Protein AF-A0A2N2WK45-F1 (afdb_monomer)

Radius of gyration: 64.89 Å; Cα contacts (8 Å, |Δi|>4): 3077; chains: 1; bounding box: 167×119×180 Å

Mean predicted aligned error: 24.63 Å

Structure (mmCIF, N/CA/C/O backbone):
data_AF-A0A2N2WK45-F1
#
_entry.id   AF-A0A2N2WK45-F1
#
loop_
_atom_site.group_PDB
_atom_site.id
_atom_site.type_symbol
_atom_site.label_atom_id
_atom_site.label_alt_id
_atom_site.label_comp_id
_atom_site.label_asym_id
_atom_site.label_entity_id
_atom_site.label_seq_id
_atom_site.pdbx_PDB_ins_code
_atom_site.Cartn_x
_atom_site.Cartn_y
_atom_site.Cartn_z
_atom_site.occupancy
_atom_site.B_iso_or_equiv
_atom_site.auth_seq_id
_atom_site.auth_comp_id
_atom_site.auth_asym_id
_atom_site.auth_atom_id
_atom_site.pdbx_PDB_model_num
ATOM 1 N N . MET A 1 1 ? 22.414 67.780 -18.605 1.00 34.22 1 MET A N 1
ATOM 2 C CA . MET A 1 1 ? 23.339 68.456 -17.665 1.00 34.22 1 MET A CA 1
ATOM 3 C C . MET A 1 1 ? 24.721 67.835 -17.876 1.00 34.22 1 MET A C 1
ATOM 5 O O . MET A 1 1 ? 24.745 66.622 -17.944 1.00 34.22 1 MET A O 1
ATOM 9 N N . PHE A 1 2 ? 25.774 68.639 -18.112 1.00 30.92 2 PHE A N 1
ATOM 10 C CA . PHE A 1 2 ? 27.237 68.389 -17.958 1.00 30.92 2 PHE A CA 1
ATOM 11 C C . PHE A 1 2 ? 27.787 66.930 -17.909 1.00 30.92 2 PHE A C 1
ATOM 13 O O . PHE A 1 2 ? 27.287 66.129 -17.140 1.00 30.92 2 PHE A O 1
ATOM 20 N N . LYS A 1 3 ? 28.915 66.546 -18.539 1.00 30.88 3 LYS A N 1
ATOM 21 C CA . LYS A 1 3 ? 29.878 67.193 -19.471 1.00 30.88 3 LYS A CA 1
ATOM 22 C C . LYS A 1 3 ? 30.848 66.103 -20.020 1.00 30.88 3 LYS A C 1
ATOM 24 O O . LYS A 1 3 ? 31.142 65.179 -19.283 1.00 30.88 3 LYS A O 1
ATOM 29 N N . TYR A 1 4 ? 31.341 66.270 -21.261 1.00 37.03 4 TYR A N 1
ATOM 30 C CA . TYR A 1 4 ? 32.748 66.171 -21.756 1.00 37.03 4 TYR A CA 1
ATOM 31 C C . TYR A 1 4 ? 33.779 65.223 -21.072 1.00 37.03 4 TYR A C 1
ATOM 33 O O . TYR A 1 4 ? 33.831 65.158 -19.854 1.00 37.03 4 TYR A O 1
ATOM 41 N N . LEU A 1 5 ? 34.745 64.588 -21.768 1.00 32.03 5 LEU A N 1
ATOM 42 C CA . LEU A 1 5 ? 35.762 65.139 -22.710 1.00 32.03 5 LEU A CA 1
ATOM 43 C C . LEU A 1 5 ? 36.371 63.953 -23.548 1.00 32.03 5 LEU A C 1
ATOM 45 O O . LEU A 1 5 ? 36.669 62.927 -22.958 1.00 32.03 5 LEU A O 1
ATOM 49 N N . GLN A 1 6 ? 36.365 63.943 -24.898 1.00 35.03 6 GLN A N 1
ATOM 50 C CA . GLN A 1 6 ? 37.476 64.261 -25.853 1.00 35.03 6 GLN A CA 1
ATOM 51 C C . GLN A 1 6 ? 38.680 63.282 -25.974 1.00 35.03 6 GLN A C 1
ATOM 53 O O . GLN A 1 6 ? 39.072 62.704 -24.976 1.00 35.03 6 GLN A O 1
ATOM 58 N N . ILE A 1 7 ? 39.420 63.143 -27.102 1.00 35.12 7 ILE A N 1
ATOM 59 C CA . ILE A 1 7 ? 39.207 63.296 -28.577 1.00 35.12 7 ILE A CA 1
ATOM 60 C C . ILE A 1 7 ? 40.473 62.764 -29.313 1.00 35.12 7 ILE A C 1
ATOM 62 O O . ILE A 1 7 ? 41.572 63.026 -28.837 1.00 35.12 7 ILE A O 1
ATOM 66 N N . SER A 1 8 ? 40.346 62.144 -30.502 1.00 27.34 8 SER A N 1
ATOM 67 C CA . SER A 1 8 ? 41.282 62.265 -31.663 1.00 27.34 8 SER A CA 1
ATOM 68 C C . SER A 1 8 ? 40.705 61.492 -32.875 1.00 27.34 8 SER A C 1
ATOM 70 O O . SER A 1 8 ? 40.574 60.280 -32.802 1.00 27.34 8 SER A O 1
ATOM 72 N N . LYS A 1 9 ? 40.047 62.104 -33.876 1.00 31.45 9 LYS A N 1
ATOM 73 C CA . LYS A 1 9 ? 40.541 62.864 -35.058 1.00 31.45 9 LYS A CA 1
ATOM 74 C C . LYS A 1 9 ? 41.292 62.053 -36.140 1.00 31.45 9 LYS A C 1
ATOM 76 O O . LYS A 1 9 ? 42.496 61.880 -36.024 1.00 31.45 9 LYS A O 1
ATOM 81 N N . ILE A 1 10 ? 40.575 61.732 -37.236 1.00 33.38 10 ILE A N 1
ATOM 82 C CA . ILE A 1 10 ? 40.903 61.835 -38.696 1.00 33.38 10 ILE A CA 1
ATOM 83 C C . ILE A 1 10 ? 39.863 60.966 -39.458 1.00 33.38 10 ILE A C 1
ATOM 85 O O . ILE A 1 10 ? 39.759 59.778 -39.194 1.00 33.38 10 ILE A O 1
ATOM 89 N N . LEU A 1 11 ? 38.843 61.553 -40.115 1.00 29.39 11 LEU A N 1
ATOM 90 C CA . LEU A 1 11 ? 38.737 61.830 -41.575 1.00 29.39 11 LEU A CA 1
ATOM 91 C C . LEU A 1 11 ? 38.967 60.569 -42.450 1.00 29.39 11 LEU A C 1
ATOM 93 O O . LEU A 1 11 ? 40.033 59.985 -42.374 1.00 29.39 11 LEU A O 1
ATOM 97 N N . ILE A 1 12 ? 38.040 60.113 -43.314 1.00 33.25 12 ILE A N 1
ATOM 98 C CA . ILE A 1 12 ? 37.404 60.829 -44.447 1.00 33.25 12 ILE A CA 1
ATOM 99 C C . ILE A 1 12 ? 35.932 60.383 -44.696 1.00 33.25 12 ILE A C 1
ATOM 101 O O . ILE A 1 12 ? 35.656 59.214 -44.923 1.00 33.25 12 ILE A O 1
ATOM 105 N N . ARG A 1 13 ? 35.018 61.372 -44.661 1.00 30.45 13 ARG A N 1
ATOM 106 C CA . ARG A 1 13 ? 33.884 61.713 -45.574 1.00 30.45 13 ARG A CA 1
ATOM 107 C C . ARG A 1 13 ? 33.167 60.604 -46.391 1.00 30.45 13 ARG A C 1
ATOM 109 O O . ARG A 1 13 ? 33.793 59.934 -47.194 1.00 30.45 13 ARG A O 1
ATOM 116 N N . LEU A 1 14 ? 31.846 60.410 -46.221 1.00 29.08 14 LEU A N 1
ATOM 117 C CA . LEU A 1 14 ? 30.704 61.184 -46.798 1.00 29.08 14 LEU A CA 1
ATOM 118 C C . LEU A 1 14 ? 30.508 61.012 -48.322 1.00 29.08 14 LEU A C 1
ATOM 120 O O . LEU A 1 14 ? 31.241 61.631 -49.086 1.00 29.08 14 LEU A O 1
ATOM 124 N N . PHE A 1 15 ? 29.442 60.321 -48.756 1.00 29.83 15 PHE A N 1
ATOM 125 C CA . PHE A 1 15 ? 28.174 60.946 -49.199 1.00 29.83 15 PHE A CA 1
ATOM 126 C C . PHE A 1 15 ? 27.078 59.895 -49.485 1.00 29.83 15 PHE A C 1
ATOM 128 O O . PHE A 1 15 ? 27.345 58.698 -49.514 1.00 29.83 15 PHE A O 1
ATOM 135 N N . SER A 1 16 ? 25.833 60.351 -49.638 1.00 29.39 16 SER A N 1
ATOM 136 C CA . SER A 1 16 ? 24.611 59.540 -49.717 1.00 29.39 16 SER A CA 1
ATOM 137 C C . SER A 1 16 ? 23.785 59.809 -50.988 1.00 29.39 16 SER A C 1
ATOM 139 O O . SER A 1 16 ? 23.834 60.913 -51.528 1.00 29.39 16 SER A O 1
ATOM 141 N N . SER A 1 17 ? 22.899 58.853 -51.319 1.00 28.53 17 SER A N 1
ATOM 142 C CA . SER A 1 17 ? 21.658 58.979 -52.129 1.00 28.53 17 SER A CA 1
ATOM 143 C C . SER A 1 17 ? 21.670 58.584 -53.626 1.00 28.53 17 SER A C 1
ATOM 145 O O . SER A 1 17 ? 22.478 59.083 -54.401 1.00 28.53 17 SER A O 1
ATOM 147 N N . LEU A 1 18 ? 20.587 57.870 -54.007 1.00 25.72 18 LEU A N 1
ATOM 148 C CA . LEU A 1 18 ? 19.721 58.050 -55.204 1.00 25.72 18 LEU A CA 1
ATOM 149 C C . LEU A 1 18 ? 19.740 57.003 -56.361 1.00 25.72 18 LEU A C 1
ATOM 151 O O . LEU A 1 18 ? 20.770 56.428 -56.683 1.00 25.72 18 LEU A O 1
ATOM 155 N N . ALA A 1 19 ? 18.558 56.873 -57.007 1.00 26.44 19 ALA A N 1
ATOM 156 C CA . ALA A 1 19 ? 18.135 56.071 -58.185 1.00 26.44 19 ALA A CA 1
ATOM 157 C C . ALA A 1 19 ? 17.825 54.567 -57.938 1.00 26.44 19 ALA A C 1
ATOM 159 O O . ALA A 1 19 ? 18.676 53.857 -57.422 1.00 26.44 19 ALA A O 1
ATOM 160 N N . ILE A 1 20 ? 16.640 53.969 -58.188 1.00 31.52 20 ILE A N 1
ATOM 161 C CA . ILE A 1 20 ? 15.406 54.228 -58.996 1.00 31.52 20 ILE A CA 1
ATOM 162 C C . ILE A 1 20 ? 15.442 53.763 -60.482 1.00 31.52 20 ILE A C 1
ATOM 164 O O . ILE A 1 20 ? 15.775 54.543 -61.363 1.00 31.52 20 ILE A O 1
ATOM 168 N N . LEU A 1 21 ? 14.941 52.524 -60.695 1.00 28.39 21 LEU A N 1
ATOM 169 C CA . LEU A 1 21 ? 13.872 52.089 -61.642 1.00 28.39 21 LEU A CA 1
ATOM 170 C C . LEU A 1 21 ? 14.104 51.947 -63.183 1.00 28.39 21 LEU A C 1
ATOM 172 O O . LEU A 1 21 ? 14.621 52.851 -63.824 1.00 28.39 21 LEU A O 1
ATOM 176 N N . VAL A 1 22 ? 13.502 50.872 -63.757 1.00 29.75 22 VAL A N 1
ATOM 177 C CA . VAL A 1 22 ? 13.263 50.513 -65.200 1.00 29.75 22 VAL A CA 1
ATOM 178 C C . VAL A 1 22 ? 14.548 50.336 -66.063 1.00 29.75 22 VAL A C 1
ATOM 180 O O . VAL A 1 22 ? 15.545 50.984 -65.801 1.00 29.75 22 VAL A O 1
ATOM 183 N N . ILE A 1 23 ? 14.716 49.468 -67.081 1.00 31.02 23 ILE A N 1
ATOM 184 C CA . ILE A 1 23 ? 13.893 48.762 -68.099 1.00 31.02 23 ILE A CA 1
ATOM 185 C C . ILE A 1 23 ? 14.588 47.393 -68.358 1.00 31.02 23 ILE A C 1
ATOM 187 O O . ILE A 1 23 ? 15.811 47.354 -68.411 1.00 31.02 23 ILE A O 1
ATOM 191 N N . CYS A 1 24 ? 13.920 46.234 -68.470 1.00 26.98 24 CYS A N 1
ATOM 192 C CA . CYS A 1 24 ? 13.341 45.758 -69.737 1.00 26.98 24 CYS A CA 1
ATOM 193 C C . CYS A 1 24 ? 12.411 44.545 -69.554 1.00 26.98 24 CYS A C 1
ATOM 195 O O . CYS A 1 24 ? 12.779 43.562 -68.918 1.00 26.98 24 CYS A O 1
ATOM 197 N N . PHE A 1 25 ? 11.233 44.604 -70.178 1.00 34.75 25 PHE A N 1
ATOM 198 C CA . PHE A 1 25 ? 10.280 43.501 -70.307 1.00 34.75 25 PHE A CA 1
ATOM 199 C C . PHE A 1 25 ? 10.185 43.159 -71.799 1.00 34.75 25 PHE A C 1
ATOM 201 O O . PHE A 1 25 ? 9.801 44.024 -72.580 1.00 34.75 25 PHE A O 1
ATOM 208 N N . PHE A 1 26 ? 10.490 41.924 -72.197 1.00 28.22 26 PHE A N 1
ATOM 209 C CA . PHE A 1 26 ? 9.945 41.314 -73.415 1.00 28.22 26 PHE A CA 1
ATOM 210 C C . PHE A 1 26 ? 9.824 39.800 -73.219 1.00 28.22 26 PHE A C 1
ATOM 212 O O . PHE A 1 26 ? 10.547 39.203 -72.426 1.00 28.22 26 PHE A O 1
ATOM 219 N N . VAL A 1 27 ? 8.823 39.212 -73.871 1.00 31.97 27 VAL A N 1
ATOM 220 C CA . VAL A 1 27 ? 8.183 37.953 -73.460 1.00 31.97 27 VAL A CA 1
ATOM 221 C C . VAL A 1 27 ? 8.376 36.866 -74.528 1.00 31.97 27 VAL A C 1
ATOM 223 O O . VAL A 1 27 ? 8.545 37.184 -75.702 1.00 31.97 27 VAL A O 1
ATOM 226 N N . THR A 1 28 ? 8.187 35.607 -74.114 1.00 31.03 28 THR A N 1
ATOM 227 C CA . THR A 1 28 ? 7.866 34.384 -74.895 1.00 31.03 28 THR A CA 1
ATOM 228 C C . THR A 1 28 ? 9.004 33.433 -75.293 1.00 31.03 28 THR A C 1
ATOM 230 O O . THR A 1 28 ? 10.111 33.848 -75.623 1.00 31.03 28 THR A O 1
ATOM 233 N N . ASN A 1 29 ? 8.629 32.140 -75.326 1.00 25.14 29 ASN A N 1
ATOM 234 C CA . ASN A 1 29 ? 9.371 30.942 -75.762 1.00 25.14 29 ASN A CA 1
ATOM 235 C C . ASN A 1 29 ? 10.412 30.419 -74.740 1.00 25.14 29 ASN A C 1
ATOM 237 O O . ASN A 1 29 ? 11.482 30.993 -74.600 1.00 25.14 29 ASN A O 1
ATOM 241 N N . ASN A 1 30 ? 10.192 29.323 -73.999 1.00 26.16 30 ASN A N 1
ATOM 242 C CA . ASN A 1 30 ? 9.073 28.367 -73.969 1.00 26.16 30 ASN A CA 1
ATOM 243 C C . ASN A 1 30 ? 8.787 27.905 -72.530 1.00 26.16 30 ASN A C 1
ATOM 245 O O . ASN A 1 30 ? 9.713 27.736 -71.741 1.00 26.16 30 ASN A O 1
ATOM 249 N N . ILE A 1 31 ? 7.524 27.590 -72.226 1.00 32.81 31 ILE A N 1
ATOM 250 C CA . ILE A 1 31 ? 7.208 26.651 -71.142 1.00 32.81 31 ILE A CA 1
ATOM 251 C C . ILE A 1 31 ? 7.449 25.251 -71.706 1.00 32.81 31 ILE A C 1
ATOM 253 O O . ILE A 1 31 ? 6.697 24.828 -72.581 1.00 32.81 31 ILE A O 1
ATOM 257 N N . GLN A 1 32 ? 8.438 24.522 -71.193 1.00 31.73 32 GLN A N 1
ATOM 258 C CA . GLN A 1 32 ? 8.438 23.059 -71.256 1.00 31.73 32 GLN A CA 1
ATOM 259 C C . GLN A 1 32 ? 8.827 22.501 -69.891 1.00 31.73 32 GLN A C 1
ATOM 261 O O . GLN A 1 32 ? 9.943 22.686 -69.412 1.00 31.73 32 GLN A O 1
ATOM 266 N N . ALA A 1 33 ? 7.847 21.872 -69.249 1.00 33.56 33 ALA A N 1
ATOM 267 C CA . ALA A 1 33 ? 8.016 21.182 -67.984 1.00 33.56 33 ALA A CA 1
ATOM 268 C C . ALA A 1 33 ? 8.649 19.790 -68.186 1.00 33.56 33 ALA A C 1
ATOM 270 O O . ALA A 1 33 ? 8.768 19.294 -69.308 1.00 33.56 33 ALA A O 1
ATOM 271 N N . GLN A 1 34 ? 8.959 19.157 -67.051 1.00 44.62 34 GLN A N 1
ATOM 272 C CA . GLN A 1 34 ? 9.361 17.755 -66.900 1.00 44.62 34 GLN A CA 1
ATOM 273 C C . GLN A 1 34 ? 10.821 17.411 -67.255 1.00 44.62 34 GLN A C 1
ATOM 275 O O . GLN A 1 34 ? 11.115 16.567 -68.095 1.00 44.62 34 GLN A O 1
ATOM 280 N N . VAL A 1 35 ? 11.738 17.999 -66.485 1.00 43.81 35 VAL A N 1
ATOM 281 C CA . VAL A 1 35 ? 12.902 17.285 -65.929 1.00 43.81 35 VAL A CA 1
ATOM 282 C C . VAL A 1 35 ? 12.862 17.541 -64.419 1.00 43.81 35 VAL A C 1
ATOM 2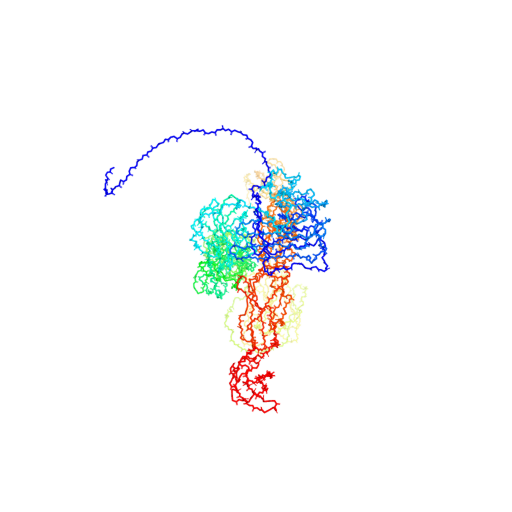84 O O . VAL A 1 35 ? 12.546 18.659 -64.010 1.00 43.81 35 VAL A O 1
ATOM 287 N N . SER A 1 36 ? 13.109 16.524 -63.591 1.00 50.69 36 SER A N 1
ATOM 288 C CA . SER A 1 36 ? 13.092 16.657 -62.126 1.00 50.69 36 SER A CA 1
ATOM 289 C C . SER A 1 36 ? 14.064 17.735 -61.648 1.00 50.69 36 SER A C 1
ATOM 291 O O . SER A 1 36 ? 15.209 17.781 -62.094 1.00 50.69 36 SER A O 1
ATOM 293 N N . SER A 1 37 ? 13.628 18.598 -60.724 1.00 52.59 37 SER A N 1
ATOM 294 C CA . SER A 1 37 ? 14.371 19.799 -60.299 1.00 52.59 37 SER A CA 1
ATOM 295 C C . SER A 1 37 ? 15.724 19.518 -59.631 1.00 52.59 37 SER A C 1
ATOM 297 O O . SER A 1 37 ? 16.499 20.447 -59.406 1.00 52.59 37 SER A O 1
ATOM 299 N N . LYS A 1 38 ? 16.013 18.250 -59.319 1.00 57.94 38 LYS A N 1
ATOM 300 C CA . LYS A 1 38 ? 17.246 17.801 -58.666 1.00 57.94 38 LYS A CA 1
ATOM 301 C C . LYS A 1 38 ? 18.316 17.260 -59.626 1.00 57.94 38 LYS A C 1
ATOM 303 O O . LYS A 1 38 ? 19.465 17.138 -59.210 1.00 57.94 38 LYS A O 1
ATOM 308 N N . TYR A 1 39 ? 17.975 16.924 -60.875 1.00 61.06 39 TYR A N 1
ATOM 309 C CA . TYR A 1 39 ? 18.892 16.252 -61.807 1.00 61.06 39 TYR A CA 1
ATOM 310 C C . TYR A 1 39 ? 19.041 17.006 -63.124 1.00 61.06 39 TYR A C 1
ATOM 312 O O . TYR A 1 39 ? 18.069 17.282 -63.824 1.00 61.06 39 TYR A O 1
ATOM 320 N N . THR A 1 40 ? 20.289 17.249 -63.518 1.00 62.38 40 THR A N 1
ATOM 321 C CA . THR A 1 40 ? 20.638 17.760 -64.847 1.00 62.38 40 THR A CA 1
ATOM 322 C C . THR A 1 40 ? 21.381 16.701 -65.647 1.00 62.38 40 THR A C 1
ATOM 324 O O . THR A 1 40 ? 22.185 15.942 -65.115 1.00 62.38 40 THR A O 1
ATOM 327 N N . TYR A 1 41 ? 21.097 16.635 -66.944 1.00 62.19 41 TYR A N 1
ATOM 328 C CA . TYR A 1 41 ? 21.660 15.647 -67.858 1.00 62.19 41 TYR A CA 1
ATOM 329 C C . TYR A 1 41 ? 22.545 16.334 -68.894 1.00 62.19 41 TYR A C 1
ATOM 331 O O . TYR A 1 41 ? 22.128 17.303 -69.530 1.00 62.19 41 TYR A O 1
ATOM 339 N N . SER A 1 42 ? 23.753 15.811 -69.090 1.00 62.69 42 SER A N 1
ATOM 340 C CA . SER A 1 42 ? 24.715 16.320 -70.065 1.00 62.69 42 SER A CA 1
ATOM 341 C C . SER A 1 42 ? 25.445 15.186 -70.788 1.00 62.69 42 SER A C 1
ATOM 343 O O . SER A 1 42 ? 25.662 14.101 -70.248 1.00 62.69 42 SER A O 1
ATOM 345 N N . TYR A 1 43 ? 25.820 15.444 -72.039 1.00 60.06 43 TYR A N 1
ATOM 346 C CA . TYR A 1 43 ? 26.695 14.575 -72.820 1.00 60.06 43 TYR A CA 1
ATOM 347 C C . TYR A 1 43 ? 28.122 15.121 -72.766 1.00 60.06 43 TYR A C 1
ATOM 349 O O . TYR A 1 43 ? 28.329 16.322 -72.955 1.00 60.06 43 TYR A O 1
ATOM 357 N N . ILE A 1 44 ? 29.100 14.242 -72.542 1.00 59.28 44 ILE A N 1
ATOM 358 C CA . ILE A 1 44 ? 30.523 14.591 -72.557 1.00 59.28 44 ILE A CA 1
ATOM 359 C C . ILE A 1 44 ? 31.226 13.701 -73.583 1.00 59.28 44 ILE A C 1
ATOM 361 O O . ILE A 1 44 ? 31.004 12.492 -73.638 1.00 59.28 44 ILE A O 1
ATOM 365 N N . GLY A 1 45 ? 32.050 14.329 -74.425 1.00 55.19 45 GLY A N 1
ATOM 366 C CA . GLY A 1 45 ? 32.738 13.677 -75.537 1.00 55.19 45 GLY A CA 1
ATOM 367 C C . GLY A 1 45 ? 33.774 12.625 -75.126 1.00 55.19 45 GLY A C 1
ATOM 368 O O . GLY A 1 45 ? 34.110 12.453 -73.955 1.00 55.19 45 GLY A O 1
ATOM 369 N N . THR A 1 46 ? 34.281 11.929 -76.143 1.00 54.41 46 THR A N 1
ATOM 370 C CA . THR A 1 46 ? 35.147 10.743 -76.060 1.00 54.41 46 THR A CA 1
ATOM 371 C C . THR A 1 46 ? 36.268 10.834 -75.022 1.00 54.41 46 THR A C 1
ATOM 373 O O . THR A 1 46 ? 37.203 11.620 -75.172 1.00 54.41 46 THR A O 1
ATOM 376 N N . ASN A 1 47 ? 36.235 9.923 -74.050 1.00 53.34 47 ASN A N 1
ATOM 377 C CA . ASN A 1 47 ? 37.374 9.560 -73.210 1.00 53.34 47 ASN A CA 1
ATOM 378 C C . ASN A 1 47 ? 37.834 8.136 -73.562 1.00 53.34 47 ASN A C 1
ATOM 380 O O . ASN A 1 47 ? 37.029 7.318 -74.005 1.00 53.34 47 ASN A O 1
ATOM 384 N N . ALA A 1 48 ? 39.120 7.839 -73.365 1.00 55.25 48 ALA A N 1
ATOM 385 C CA . ALA A 1 48 ? 39.700 6.537 -73.699 1.00 55.25 48 ALA A CA 1
ATOM 386 C C . ALA A 1 48 ? 39.119 5.371 -72.865 1.00 55.25 48 ALA A C 1
ATOM 388 O O . ALA A 1 48 ? 38.577 5.570 -71.773 1.00 55.25 48 ALA A O 1
ATOM 389 N N . ASN A 1 49 ? 39.301 4.146 -73.368 1.00 54.62 49 ASN A N 1
ATOM 390 C CA . ASN A 1 49 ? 38.976 2.884 -72.694 1.00 54.62 49 ASN A CA 1
ATOM 391 C C . ASN A 1 49 ? 39.888 2.660 -71.465 1.00 54.62 49 ASN A C 1
ATOM 393 O O . ASN A 1 49 ? 40.876 1.930 -71.537 1.00 54.62 49 ASN A O 1
ATOM 397 N N . VAL A 1 50 ? 39.584 3.298 -70.330 1.00 55.00 50 VAL A N 1
ATOM 398 C CA . VAL A 1 50 ? 40.359 3.157 -69.081 1.00 55.00 50 VAL A CA 1
ATOM 399 C C . VAL A 1 50 ? 39.886 1.933 -68.284 1.00 55.00 50 VAL A C 1
ATOM 401 O O . VAL A 1 50 ? 39.184 2.050 -67.280 1.00 55.00 50 VAL A O 1
ATOM 404 N N . TYR A 1 51 ? 40.291 0.744 -68.736 1.00 61.44 51 TYR A N 1
ATOM 405 C CA . TYR A 1 51 ? 40.141 -0.518 -68.001 1.00 61.44 51 TYR A CA 1
ATOM 406 C C . TYR A 1 51 ? 41.353 -0.747 -67.081 1.00 61.44 51 TYR A C 1
ATOM 408 O O . TYR A 1 51 ? 42.282 -1.474 -67.431 1.00 61.44 51 TYR A O 1
ATOM 416 N N . ASN A 1 52 ? 41.367 -0.122 -65.901 1.00 48.41 52 ASN A N 1
ATOM 417 C CA . ASN A 1 52 ? 42.497 -0.219 -64.968 1.00 48.41 52 ASN A CA 1
ATOM 418 C C . ASN A 1 52 ? 42.220 -1.190 -63.809 1.00 48.41 52 ASN A C 1
ATOM 420 O O . ASN A 1 52 ? 41.299 -0.938 -63.041 1.00 48.41 52 ASN A O 1
ATOM 424 N N . ALA A 1 53 ? 43.104 -2.182 -63.623 1.00 50.06 53 ALA A N 1
ATOM 425 C CA . ALA A 1 53 ? 43.353 -3.032 -62.437 1.00 50.06 53 ALA A CA 1
ATOM 426 C C . ALA A 1 53 ? 42.187 -3.829 -61.791 1.00 50.06 53 ALA A C 1
ATOM 428 O O . ALA A 1 53 ? 41.048 -3.375 -61.727 1.00 50.06 53 ALA A O 1
ATOM 429 N N . THR A 1 54 ? 42.542 -5.000 -61.250 1.00 57.81 54 THR A N 1
ATOM 430 C CA . THR A 1 54 ? 41.720 -6.105 -60.711 1.00 57.81 54 THR A CA 1
ATOM 431 C C . THR A 1 54 ? 40.337 -5.711 -60.151 1.00 57.81 54 THR A C 1
ATOM 433 O O . THR A 1 54 ? 40.273 -5.055 -59.110 1.00 57.81 54 THR A O 1
ATOM 436 N N . PRO A 1 55 ? 39.230 -6.097 -60.817 1.00 70.06 55 PRO A N 1
ATOM 437 C CA . PRO A 1 55 ? 37.870 -5.871 -60.330 1.00 70.06 55 PRO A CA 1
ATOM 438 C C . PRO A 1 55 ? 37.347 -7.052 -59.492 1.00 70.06 55 PRO A C 1
ATOM 440 O O . PRO A 1 55 ? 37.798 -8.187 -59.655 1.00 70.06 55 PRO A O 1
ATOM 443 N N . THR A 1 56 ? 36.335 -6.810 -58.654 1.00 75.88 56 THR A N 1
ATOM 444 C CA . THR A 1 56 ? 35.591 -7.880 -57.975 1.00 75.88 56 THR A CA 1
ATOM 445 C C . THR A 1 56 ? 34.605 -8.490 -58.965 1.00 75.88 56 THR A C 1
ATOM 447 O O . THR A 1 56 ? 33.621 -7.859 -59.355 1.00 75.88 56 THR A O 1
ATOM 450 N N . ILE A 1 57 ? 34.877 -9.716 -59.410 1.00 72.94 57 ILE A N 1
ATOM 451 C CA . ILE A 1 57 ? 34.005 -10.443 -60.338 1.00 72.94 57 ILE A CA 1
ATOM 452 C C . ILE A 1 57 ? 32.757 -10.901 -59.579 1.00 72.94 57 ILE A C 1
ATOM 454 O O . ILE A 1 57 ? 32.848 -11.764 -58.712 1.00 72.94 57 ILE A O 1
ATOM 458 N N . LEU A 1 58 ? 31.590 -10.353 -59.933 1.00 67.38 58 LEU A N 1
ATOM 459 C CA . LEU A 1 58 ? 30.301 -10.857 -59.449 1.00 67.38 58 LEU A CA 1
ATOM 460 C C . LEU A 1 58 ? 29.875 -12.105 -60.233 1.00 67.38 58 LEU A C 1
ATOM 462 O O . LEU A 1 58 ? 29.220 -12.986 -59.682 1.00 67.38 58 LEU A O 1
ATOM 466 N N . GLN A 1 59 ? 30.267 -12.210 -61.512 1.00 67.19 59 GLN A N 1
ATOM 467 C CA . GLN A 1 59 ? 30.127 -13.445 -62.286 1.00 67.19 59 GLN A CA 1
ATOM 468 C C . GLN A 1 59 ? 31.046 -13.504 -63.522 1.00 67.19 59 GLN A C 1
ATOM 470 O O . GLN A 1 59 ? 31.200 -12.515 -64.243 1.00 67.19 59 GLN A O 1
ATOM 475 N N . ALA A 1 60 ? 31.574 -14.698 -63.816 1.00 50.88 60 ALA A N 1
ATOM 476 C CA . ALA A 1 60 ? 32.194 -15.080 -65.090 1.00 50.88 60 ALA A CA 1
ATOM 477 C C . ALA A 1 60 ? 31.590 -16.419 -65.566 1.00 50.88 60 ALA A C 1
ATOM 479 O O . ALA A 1 60 ? 31.215 -17.257 -64.746 1.00 50.88 60 ALA A O 1
ATOM 480 N N . SER A 1 61 ? 31.397 -16.599 -66.877 1.00 50.22 61 SER A N 1
ATOM 481 C CA . SER A 1 61 ? 30.380 -17.537 -67.376 1.00 50.22 61 SER A CA 1
ATOM 482 C C . SER A 1 61 ? 30.743 -19.029 -67.370 1.00 50.22 61 SER A C 1
ATOM 484 O O . SER A 1 61 ? 31.744 -19.433 -67.957 1.00 50.22 61 SER A O 1
ATOM 486 N N . GLY A 1 62 ? 29.797 -19.838 -66.885 1.00 47.88 62 GLY A N 1
ATOM 487 C CA . GLY A 1 62 ? 29.614 -21.256 -67.234 1.00 47.88 62 GLY A CA 1
ATOM 488 C C . GLY A 1 62 ? 28.123 -21.618 -67.240 1.00 47.88 62 GLY A C 1
ATOM 489 O O . GLY A 1 62 ? 27.602 -22.101 -68.239 1.00 47.88 62 GLY A O 1
ATOM 490 N N . SER A 1 63 ? 27.420 -21.219 -66.175 1.00 44.78 63 SER A N 1
ATOM 491 C CA . SER A 1 63 ? 25.956 -21.280 -66.045 1.00 44.78 63 SER A CA 1
ATOM 492 C C . SER A 1 63 ? 25.403 -19.886 -65.749 1.00 44.78 63 SER A C 1
ATOM 494 O O . SER A 1 63 ? 24.963 -19.596 -64.638 1.00 44.78 63 SER A O 1
ATOM 496 N N . VAL A 1 64 ? 25.488 -18.977 -66.724 1.00 48.75 64 VAL A N 1
ATOM 497 C CA . VAL A 1 64 ? 24.862 -17.656 -66.583 1.00 48.75 64 VAL A CA 1
ATOM 498 C C . VAL A 1 64 ? 23.371 -17.840 -66.793 1.00 48.75 64 VAL A C 1
ATOM 500 O O . VAL A 1 64 ? 22.926 -18.060 -67.919 1.00 48.75 64 VAL A O 1
ATOM 503 N N . GLY A 1 65 ? 22.600 -17.708 -65.716 1.00 53.50 65 GLY A N 1
ATOM 504 C CA . GLY A 1 65 ? 21.217 -17.303 -65.871 1.00 53.50 65 GLY A CA 1
ATOM 505 C C . GLY A 1 65 ? 21.207 -15.997 -66.657 1.00 53.50 65 GLY A C 1
ATOM 506 O O . GLY A 1 65 ? 21.727 -14.977 -66.188 1.00 53.50 65 GLY A O 1
ATOM 507 N N . ASN A 1 66 ? 20.590 -16.021 -67.840 1.00 64.12 66 ASN A N 1
ATOM 508 C CA . ASN A 1 66 ? 19.856 -14.839 -68.273 1.00 64.12 66 ASN A CA 1
ATOM 509 C C . ASN A 1 66 ? 19.048 -14.365 -67.053 1.00 64.12 66 ASN A C 1
ATOM 511 O O . ASN A 1 66 ? 18.581 -15.217 -66.294 1.00 64.12 66 ASN A O 1
ATOM 515 N N . ASP A 1 67 ? 18.939 -13.057 -66.826 1.00 71.81 67 ASP A N 1
ATOM 516 C CA . ASP A 1 67 ? 18.074 -12.535 -65.755 1.00 71.81 67 ASP A CA 1
ATOM 517 C C . ASP A 1 67 ? 18.601 -12.644 -64.306 1.00 71.81 67 ASP A C 1
ATOM 519 O O . ASP A 1 67 ? 17.839 -12.485 -63.358 1.00 71.81 67 ASP A O 1
ATOM 523 N N . ALA A 1 68 ? 19.904 -12.865 -64.085 1.00 78.94 68 ALA A N 1
ATOM 524 C CA . ALA A 1 68 ? 20.479 -12.856 -62.729 1.00 78.94 68 ALA A CA 1
ATOM 525 C C . ALA A 1 68 ? 20.397 -11.476 -62.026 1.00 78.94 68 ALA A C 1
ATOM 527 O O . ALA A 1 68 ? 20.614 -10.433 -62.645 1.00 78.94 68 ALA A O 1
ATOM 528 N N . VAL A 1 69 ? 20.143 -11.475 -60.713 1.00 83.19 69 VAL A N 1
ATOM 529 C CA . VAL A 1 69 ? 19.915 -10.275 -59.884 1.00 83.19 69 VAL A CA 1
ATOM 530 C C . VAL A 1 69 ? 20.731 -10.372 -58.589 1.00 83.19 69 VAL A C 1
ATOM 532 O O . VAL A 1 69 ? 20.699 -11.397 -57.914 1.00 83.19 69 VAL A O 1
ATOM 535 N N . PHE A 1 70 ? 21.446 -9.303 -58.231 1.00 86.56 70 PHE A N 1
ATOM 536 C CA . PHE A 1 70 ? 22.306 -9.200 -57.046 1.00 86.56 70 PHE A CA 1
ATOM 537 C C . PHE A 1 70 ? 21.739 -8.112 -56.129 1.00 86.56 70 PHE A C 1
ATOM 539 O O . PHE A 1 70 ? 21.886 -6.929 -56.419 1.00 86.56 70 PHE A O 1
ATOM 546 N N . ALA A 1 71 ? 21.022 -8.497 -55.072 1.00 79.94 71 ALA A N 1
ATOM 547 C CA . ALA A 1 71 ? 20.094 -7.582 -54.402 1.00 79.94 71 ALA A CA 1
ATOM 548 C C . ALA A 1 71 ? 20.732 -6.498 -53.510 1.00 79.94 71 ALA A C 1
ATOM 550 O O . ALA A 1 71 ? 20.086 -5.487 -53.263 1.00 79.94 71 ALA A O 1
ATOM 551 N N . SER A 1 72 ? 21.962 -6.685 -53.017 1.00 85.69 72 SER A N 1
ATOM 552 C CA . SER A 1 72 ? 22.595 -5.742 -52.082 1.00 85.69 72 SER A CA 1
ATOM 553 C C . SER A 1 72 ? 24.121 -5.804 -52.165 1.00 85.69 72 SER A C 1
ATOM 555 O O . SER A 1 72 ? 24.775 -6.576 -51.466 1.00 85.69 72 SER A O 1
ATOM 557 N N . GLN A 1 73 ? 24.703 -4.980 -53.036 1.00 89.69 73 GLN A N 1
ATOM 558 C CA . GLN A 1 73 ? 26.149 -4.830 -53.182 1.00 89.69 73 GLN A CA 1
ATOM 559 C C . GLN A 1 73 ? 26.613 -3.561 -52.461 1.00 89.69 73 GLN A C 1
ATOM 561 O O . GLN A 1 73 ? 26.053 -2.488 -52.675 1.00 89.69 73 GLN A O 1
ATOM 566 N N . ALA A 1 74 ? 27.647 -3.656 -51.624 1.00 88.31 74 ALA A N 1
ATOM 567 C CA . ALA A 1 74 ? 28.185 -2.499 -50.908 1.00 88.31 74 ALA A CA 1
ATOM 568 C C . ALA A 1 74 ? 28.820 -1.478 -51.872 1.00 88.31 74 ALA A C 1
ATOM 570 O O . ALA A 1 74 ? 29.711 -1.824 -52.649 1.00 88.31 74 ALA A O 1
ATOM 571 N N . ILE A 1 75 ? 28.398 -0.213 -51.776 1.00 91.94 75 ILE A N 1
ATOM 572 C CA . ILE A 1 75 ? 28.960 0.920 -52.536 1.00 91.94 75 ILE A CA 1
ATOM 573 C C . ILE A 1 75 ? 30.331 1.317 -51.961 1.00 91.94 75 ILE A C 1
ATOM 575 O O . ILE A 1 75 ? 31.224 1.763 -52.681 1.00 91.94 75 ILE A O 1
ATOM 579 N N . GLY A 1 76 ? 30.515 1.130 -50.649 1.00 86.44 76 GLY A N 1
ATOM 580 C CA . GLY A 1 76 ? 31.737 1.473 -49.912 1.00 86.44 76 GLY A CA 1
ATOM 581 C C . GLY A 1 76 ? 31.816 2.930 -49.442 1.00 86.44 76 GLY A C 1
ATOM 582 O O . GLY A 1 76 ? 32.763 3.287 -48.746 1.00 86.44 76 GLY A O 1
ATOM 583 N N . PHE A 1 77 ? 30.827 3.755 -49.781 1.00 87.25 77 PHE A N 1
ATOM 584 C CA . PHE A 1 77 ? 30.580 5.093 -49.239 1.00 87.25 77 PHE A CA 1
ATOM 585 C C . PHE A 1 77 ? 29.073 5.375 -49.255 1.00 87.25 77 PHE A C 1
ATOM 587 O O . PHE A 1 77 ? 28.324 4.673 -49.936 1.00 87.25 77 PHE A O 1
ATOM 594 N N . THR A 1 78 ? 28.635 6.396 -48.520 1.00 86.44 78 THR A N 1
ATOM 595 C CA . THR A 1 78 ? 27.253 6.882 -48.578 1.00 86.44 78 THR A CA 1
ATOM 596 C C . THR A 1 78 ? 27.048 7.673 -49.864 1.00 86.44 78 THR A C 1
ATOM 598 O O . THR A 1 78 ? 27.683 8.705 -50.064 1.00 86.44 78 THR A O 1
ATOM 601 N N . PHE A 1 79 ? 26.178 7.182 -50.739 1.00 85.62 79 PHE A N 1
ATOM 602 C CA . PHE A 1 79 ? 25.770 7.851 -51.966 1.00 85.62 79 PHE A CA 1
ATOM 603 C C . PHE A 1 79 ? 24.358 8.412 -51.785 1.00 85.62 79 PHE A C 1
ATOM 605 O O . PHE A 1 79 ? 23.406 7.650 -51.604 1.00 85.62 79 PHE A O 1
ATOM 612 N N . ASN A 1 80 ? 24.212 9.737 -51.832 1.00 78.94 80 ASN A N 1
ATOM 613 C CA . ASN A 1 80 ? 22.902 10.371 -51.750 1.00 78.94 80 ASN A CA 1
ATOM 614 C C . ASN A 1 80 ? 22.216 10.311 -53.114 1.00 78.94 80 ASN A C 1
ATOM 616 O O . ASN A 1 80 ? 22.699 10.877 -54.096 1.00 78.94 80 ASN A O 1
ATOM 620 N N . PHE A 1 81 ? 21.055 9.671 -53.171 1.00 77.88 81 PHE A N 1
ATOM 621 C CA . PHE A 1 81 ? 20.226 9.648 -54.360 1.00 77.88 81 PHE A CA 1
ATOM 622 C C . PHE A 1 81 ? 18.803 10.104 -54.021 1.00 77.88 81 PHE A C 1
ATOM 624 O O . PHE A 1 81 ? 18.110 9.519 -53.194 1.00 77.88 81 PHE A O 1
ATOM 631 N N . ASN A 1 82 ? 18.357 11.183 -54.668 1.00 71.00 82 ASN A N 1
ATOM 632 C CA . ASN A 1 82 ? 17.048 11.810 -54.484 1.00 71.00 82 ASN A CA 1
ATOM 633 C C . ASN A 1 82 ? 16.736 12.219 -53.025 1.00 71.00 82 ASN A C 1
ATOM 635 O O . ASN A 1 82 ? 15.570 12.265 -52.637 1.00 71.00 82 ASN A O 1
ATOM 639 N N . CYS A 1 83 ? 17.749 12.613 -52.246 1.00 69.69 83 CYS A N 1
ATOM 640 C CA . CYS A 1 83 ? 17.644 12.912 -50.808 1.00 69.69 83 CYS A CA 1
ATOM 641 C C . CYS A 1 83 ? 17.500 11.701 -49.883 1.00 69.69 83 CYS A C 1
ATOM 643 O O . CYS A 1 83 ? 17.157 11.881 -48.720 1.00 69.69 83 CYS A O 1
ATOM 645 N N . ILE A 1 84 ? 17.803 10.499 -50.369 1.00 71.88 84 ILE A N 1
ATOM 646 C CA . ILE A 1 84 ? 17.926 9.298 -49.545 1.00 71.88 84 ILE A CA 1
ATOM 647 C C . ILE A 1 84 ? 19.378 8.824 -49.635 1.00 71.88 84 ILE A C 1
ATOM 649 O O . ILE A 1 84 ? 19.961 8.786 -50.719 1.00 71.88 84 ILE A O 1
ATOM 653 N N . ASP A 1 85 ? 19.969 8.510 -48.488 1.00 80.31 85 ASP A N 1
ATOM 654 C CA . ASP A 1 85 ? 21.345 8.038 -48.380 1.00 80.31 85 ASP A CA 1
ATOM 655 C C . ASP A 1 85 ? 21.402 6.515 -48.525 1.00 80.31 85 ASP A C 1
ATOM 657 O O . ASP A 1 85 ? 20.774 5.781 -47.762 1.00 80.31 85 ASP A O 1
ATOM 661 N N . TYR A 1 86 ? 22.185 6.035 -49.492 1.00 83.62 86 TYR A N 1
ATOM 662 C CA . TYR A 1 86 ? 22.363 4.611 -49.760 1.00 83.62 86 TYR A CA 1
ATOM 663 C C . TYR A 1 86 ? 23.821 4.196 -49.577 1.00 83.62 86 TYR A C 1
ATOM 665 O O . TYR A 1 86 ? 24.738 4.824 -50.103 1.00 83.62 86 TYR A O 1
ATOM 673 N N . THR A 1 87 ? 24.040 3.100 -48.854 1.00 89.25 87 THR A N 1
ATOM 674 C CA . THR A 1 87 ? 25.355 2.451 -48.686 1.00 89.25 87 THR A CA 1
ATOM 675 C C . THR A 1 87 ? 25.465 1.144 -49.481 1.00 89.25 87 THR A C 1
ATOM 677 O O . THR A 1 87 ? 26.568 0.624 -49.686 1.00 89.25 87 THR A O 1
ATOM 680 N N . THR A 1 88 ? 24.334 0.636 -49.977 1.00 89.25 88 THR A N 1
ATOM 681 C CA . THR A 1 88 ? 24.212 -0.556 -50.820 1.00 89.25 88 THR A CA 1
ATOM 682 C C . THR A 1 88 ? 23.408 -0.257 -52.086 1.00 89.25 88 THR A C 1
ATOM 684 O O . THR A 1 88 ? 22.651 0.712 -52.154 1.00 89.25 88 THR A O 1
ATOM 687 N N . VAL A 1 89 ? 23.600 -1.082 -53.113 1.00 91.38 89 VAL A N 1
ATOM 688 C CA . VAL A 1 89 ? 22.933 -0.966 -54.411 1.00 91.38 89 VAL A CA 1
ATOM 689 C C . VAL A 1 89 ? 22.615 -2.351 -54.973 1.00 91.38 89 VAL A C 1
ATOM 691 O O . VAL A 1 89 ? 23.443 -3.262 -54.909 1.00 91.38 89 VAL A O 1
ATOM 694 N N . GLY A 1 90 ? 21.423 -2.519 -55.536 1.00 89.62 90 GLY A N 1
ATOM 695 C CA . GLY A 1 90 ? 21.043 -3.719 -56.271 1.00 89.62 90 GLY A CA 1
ATOM 696 C C . GLY A 1 90 ? 21.531 -3.667 -57.720 1.00 89.62 90 GLY A C 1
ATOM 697 O O . GLY A 1 90 ? 21.510 -2.608 -58.345 1.00 89.62 90 GLY A O 1
ATOM 698 N N . ILE A 1 91 ? 21.985 -4.794 -58.276 1.00 89.38 91 ILE A N 1
ATOM 699 C CA . ILE A 1 91 ? 22.557 -4.882 -59.631 1.00 89.38 91 ILE A CA 1
ATOM 700 C C . ILE A 1 91 ? 21.872 -5.983 -60.444 1.00 89.38 91 ILE A C 1
ATOM 702 O O . ILE A 1 91 ? 21.757 -7.121 -59.994 1.00 89.38 91 ILE A O 1
ATOM 706 N N . SER A 1 92 ? 21.449 -5.664 -61.669 1.00 86.44 92 SER A N 1
ATOM 707 C CA . SER A 1 92 ? 20.832 -6.609 -62.604 1.00 86.44 92 SER A CA 1
ATOM 708 C C . SER A 1 92 ? 21.779 -7.019 -63.734 1.00 86.44 92 SER A C 1
ATOM 710 O O . SER A 1 92 ? 22.478 -6.196 -64.334 1.00 86.44 92 SER A O 1
ATOM 712 N N . ALA A 1 93 ? 21.740 -8.298 -64.109 1.00 82.31 93 ALA A N 1
ATOM 713 C CA . ALA A 1 93 ? 22.344 -8.823 -65.332 1.00 82.31 93 ALA A CA 1
ATOM 714 C C . ALA A 1 93 ? 21.921 -8.048 -66.592 1.00 82.31 93 ALA A C 1
ATOM 716 O O . ALA A 1 93 ? 22.719 -7.935 -67.521 1.00 82.31 93 ALA A O 1
ATOM 717 N N . ASN A 1 94 ? 20.709 -7.486 -66.593 1.00 79.06 94 ASN A N 1
ATOM 718 C CA . ASN A 1 94 ? 20.085 -6.808 -67.729 1.00 79.06 94 ASN A CA 1
ATOM 719 C C . ASN A 1 94 ? 20.492 -5.324 -67.881 1.00 79.06 94 ASN A C 1
ATOM 721 O O . ASN A 1 94 ? 19.851 -4.573 -68.611 1.00 79.06 94 ASN A O 1
ATOM 725 N N . GLY A 1 95 ? 21.587 -4.898 -67.237 1.00 82.12 95 GLY A N 1
ATOM 726 C CA . GLY A 1 95 ? 22.230 -3.603 -67.503 1.00 82.12 95 GLY A CA 1
ATOM 727 C C . GLY A 1 95 ? 21.661 -2.415 -66.725 1.00 82.12 95 GLY A C 1
ATOM 728 O O . GLY A 1 95 ? 21.716 -1.280 -67.208 1.00 82.12 95 GLY A O 1
ATOM 729 N N . PHE A 1 96 ? 21.117 -2.661 -65.533 1.00 87.12 96 PHE A N 1
ATOM 730 C CA . PHE A 1 96 ? 20.609 -1.624 -64.636 1.00 87.12 96 PHE A CA 1
ATOM 731 C C . PHE A 1 96 ? 20.946 -1.907 -63.169 1.00 87.12 96 PHE A C 1
ATOM 733 O O . PHE A 1 96 ? 21.285 -3.033 -62.797 1.00 87.12 96 PHE A O 1
ATOM 740 N N . ILE A 1 97 ? 20.839 -0.867 -62.348 1.00 90.81 97 ILE A N 1
ATOM 741 C CA . ILE A 1 97 ? 20.939 -0.905 -60.886 1.00 90.81 97 ILE A CA 1
ATOM 742 C C . ILE A 1 97 ? 19.713 -0.236 -60.253 1.00 90.81 97 ILE A C 1
ATOM 744 O O . ILE A 1 97 ? 19.016 0.528 -60.926 1.00 90.81 97 ILE A O 1
ATOM 748 N N . TRP A 1 98 ? 19.462 -0.503 -58.974 1.00 89.19 98 TRP A N 1
ATOM 749 C CA . TRP A 1 98 ? 18.426 0.160 -58.174 1.00 89.19 98 TRP A CA 1
ATOM 750 C C . TRP A 1 98 ? 18.888 0.362 -56.726 1.00 89.19 98 TRP A C 1
ATOM 752 O O . TRP A 1 98 ? 19.848 -0.270 -56.282 1.00 89.19 98 TRP A O 1
ATOM 762 N N . PHE A 1 99 ? 18.198 1.230 -55.992 1.00 86.25 99 PHE A N 1
ATOM 763 C CA . PHE A 1 99 ? 18.443 1.502 -54.579 1.00 86.25 99 PHE A CA 1
ATOM 764 C C . PHE A 1 99 ? 17.251 1.055 -53.706 1.00 86.25 99 PHE A C 1
ATOM 766 O O . PHE A 1 99 ? 16.166 0.742 -54.201 1.00 86.25 99 PHE A O 1
ATOM 773 N N . GLY A 1 100 ? 17.455 1.005 -52.389 1.00 77.38 100 GLY A N 1
ATOM 774 C CA . GLY A 1 100 ? 16.463 0.491 -51.437 1.00 77.38 100 GLY A CA 1
ATOM 775 C C . GLY A 1 100 ? 16.508 -1.032 -51.256 1.00 77.38 100 GLY A C 1
ATOM 776 O O . GLY A 1 100 ? 17.358 -1.724 -51.813 1.00 77.38 100 GLY A O 1
ATOM 777 N N . THR A 1 101 ? 15.608 -1.555 -50.420 1.00 70.81 101 THR A N 1
ATOM 778 C CA . THR A 1 101 ? 15.589 -2.968 -49.983 1.00 70.81 101 THR A CA 1
ATOM 779 C C . THR A 1 101 ? 14.667 -3.867 -50.810 1.00 70.81 101 THR A C 1
ATOM 781 O O . THR A 1 101 ? 14.595 -5.071 -50.565 1.00 70.81 101 THR A O 1
ATOM 784 N N . GLY A 1 102 ? 13.941 -3.306 -51.779 1.00 70.19 102 GLY A N 1
ATOM 785 C CA . GLY A 1 102 ? 13.114 -4.073 -52.705 1.00 70.19 102 GLY A CA 1
ATOM 786 C C . GLY A 1 102 ? 13.928 -4.918 -53.681 1.00 70.19 102 GLY A C 1
ATOM 787 O O . GLY A 1 102 ? 15.124 -4.709 -53.882 1.00 70.19 102 GLY A O 1
ATOM 788 N N . THR A 1 103 ? 13.261 -5.873 -54.325 1.00 69.38 103 THR A N 1
ATOM 789 C CA . THR A 1 103 ? 13.856 -6.721 -55.361 1.00 69.38 103 THR A CA 1
ATOM 790 C C . THR A 1 103 ? 13.215 -6.431 -56.714 1.00 69.38 103 THR A C 1
ATOM 792 O O . THR A 1 103 ? 11.995 -6.472 -56.867 1.00 69.38 103 THR A O 1
ATOM 795 N N . CYS A 1 104 ? 14.044 -6.146 -57.720 1.00 73.44 104 CYS A N 1
ATOM 796 C CA . CYS A 1 104 ? 13.604 -6.131 -59.112 1.00 73.44 104 CYS A CA 1
ATOM 797 C C . CYS A 1 104 ? 13.439 -7.565 -59.628 1.00 73.44 104 CYS A C 1
ATOM 799 O O . CYS A 1 104 ? 14.252 -8.445 -59.329 1.00 73.44 104 CYS A O 1
ATOM 801 N N . SER A 1 105 ? 12.408 -7.802 -60.438 1.00 74.31 105 SER A N 1
ATOM 802 C CA . SER A 1 105 ? 12.211 -9.089 -61.102 1.00 74.31 105 SER A CA 1
ATOM 803 C C . SER A 1 105 ? 13.394 -9.423 -62.013 1.00 74.31 105 SER A C 1
ATOM 805 O O . SER A 1 105 ? 13.831 -8.596 -62.810 1.00 74.31 105 SER A O 1
ATOM 807 N N . ALA A 1 106 ? 13.851 -10.675 -61.941 1.00 71.38 106 ALA A N 1
ATOM 808 C CA . ALA A 1 106 ? 14.826 -11.254 -62.859 1.00 71.38 106 ALA A CA 1
ATOM 809 C C . ALA A 1 106 ? 14.492 -10.912 -64.323 1.00 71.38 106 ALA A C 1
ATOM 811 O O . ALA A 1 106 ? 15.272 -10.267 -65.021 1.00 71.38 106 ALA A O 1
ATOM 812 N N . SER A 1 107 ? 13.284 -11.271 -64.764 1.00 72.50 107 SER A N 1
ATOM 813 C CA . SER A 1 107 ? 12.785 -11.083 -66.132 1.00 72.50 107 SER A CA 1
ATOM 814 C C . SER A 1 107 ? 12.466 -9.626 -66.509 1.00 72.50 107 SER A C 1
ATOM 816 O O . SER A 1 107 ? 11.723 -9.384 -67.461 1.00 72.50 107 SER A O 1
ATOM 818 N N . GLN A 1 108 ? 12.946 -8.641 -65.748 1.00 76.31 108 GLN A N 1
ATOM 819 C CA . GLN A 1 108 ? 12.715 -7.233 -66.033 1.00 76.31 108 GLN A CA 1
ATOM 820 C C . GLN A 1 108 ? 13.779 -6.682 -66.984 1.00 76.31 108 GLN A C 1
ATOM 822 O O . GLN A 1 108 ? 14.982 -6.812 -66.755 1.00 76.31 108 GLN A O 1
ATOM 827 N N . TYR A 1 109 ? 13.310 -6.020 -68.044 1.00 74.38 109 TYR A N 1
ATOM 828 C CA . TYR A 1 109 ? 14.162 -5.515 -69.123 1.00 74.38 109 TYR A CA 1
ATOM 829 C C . TYR A 1 109 ? 14.041 -4.013 -69.351 1.00 74.38 109 TYR A C 1
ATOM 831 O O . TYR A 1 109 ? 15.028 -3.387 -69.697 1.00 74.38 109 TYR A O 1
ATOM 839 N N . THR A 1 110 ? 12.869 -3.409 -69.144 1.00 76.19 110 THR A N 1
ATOM 840 C CA . THR A 1 110 ? 12.615 -1.971 -69.368 1.00 76.19 110 THR A CA 1
ATOM 841 C C . THR A 1 110 ? 12.322 -1.259 -68.040 1.00 76.19 110 THR A C 1
ATOM 843 O O . THR A 1 110 ? 11.175 -0.878 -67.784 1.00 76.19 110 THR A O 1
ATOM 846 N N . PRO A 1 111 ? 13.301 -1.130 -67.128 1.00 76.81 111 PRO A N 1
ATOM 847 C CA . PRO A 1 111 ? 13.025 -0.804 -65.730 1.00 76.81 111 PRO A CA 1
ATOM 848 C C . PRO A 1 111 ? 12.681 0.679 -65.506 1.00 76.81 111 PRO A C 1
ATOM 850 O O . PRO A 1 111 ? 12.007 1.025 -64.543 1.00 76.81 111 PRO A O 1
ATOM 853 N N . LEU A 1 112 ? 13.039 1.574 -66.433 1.00 77.56 112 LEU A N 1
ATOM 854 C CA . LEU A 1 112 ? 12.708 3.000 -66.312 1.00 77.56 112 LEU A CA 1
ATOM 855 C C . LEU A 1 112 ? 11.234 3.323 -66.597 1.00 77.56 112 LEU A C 1
ATOM 857 O O . LEU A 1 112 ? 10.803 4.424 -66.273 1.00 77.56 112 LEU A O 1
ATOM 861 N N . SER A 1 113 ? 10.470 2.412 -67.212 1.00 71.62 113 SER A N 1
ATOM 862 C CA . SER A 1 113 ? 9.041 2.628 -67.504 1.00 71.62 113 SER A CA 1
ATOM 863 C C . SER A 1 113 ? 8.125 1.430 -67.232 1.00 71.62 113 SER A C 1
ATOM 865 O O . SER A 1 113 ? 6.929 1.520 -67.493 1.00 71.62 113 SER A O 1
ATOM 867 N N . SER A 1 114 ? 8.658 0.299 -66.764 1.00 69.38 114 SER A N 1
ATOM 868 C CA . SER A 1 114 ? 7.853 -0.816 -66.253 1.00 69.38 114 SER A CA 1
ATOM 869 C C . SER A 1 114 ? 7.464 -0.538 -64.806 1.00 69.38 114 SER A C 1
ATOM 871 O O . SER A 1 114 ? 8.331 -0.222 -64.002 1.00 69.38 114 SER A O 1
ATOM 873 N N . THR A 1 115 ? 6.186 -0.710 -64.473 1.00 63.41 115 THR A N 1
ATOM 874 C CA . THR A 1 115 ? 5.697 -0.832 -63.085 1.00 63.41 115 THR A CA 1
ATOM 875 C C . THR A 1 115 ? 5.490 -2.299 -62.682 1.00 63.41 115 THR A C 1
ATOM 877 O O . THR A 1 115 ? 5.264 -2.618 -61.520 1.00 63.41 115 THR A O 1
ATOM 880 N N . THR A 1 116 ? 5.552 -3.217 -63.650 1.00 60.97 116 THR A N 1
ATOM 881 C CA . THR A 1 116 ? 5.452 -4.665 -63.454 1.00 60.97 116 THR A CA 1
ATOM 882 C C . THR A 1 116 ? 6.783 -5.261 -63.002 1.00 60.97 116 THR A C 1
ATOM 884 O O . THR A 1 116 ? 7.805 -5.040 -63.653 1.00 60.97 116 THR A O 1
ATOM 887 N N . GLY A 1 117 ? 6.748 -6.079 -61.944 1.00 59.97 117 GLY A N 1
ATOM 888 C CA . GLY A 1 117 ? 7.910 -6.823 -61.438 1.00 59.97 117 GLY A CA 1
ATOM 889 C C . GLY A 1 117 ? 8.703 -6.138 -60.321 1.00 59.97 117 GLY A C 1
ATOM 890 O O . GLY A 1 117 ? 9.749 -6.652 -59.943 1.00 59.97 117 GLY A O 1
ATOM 891 N N . GLU A 1 118 ? 8.213 -5.018 -59.790 1.00 68.69 118 GLU A N 1
ATOM 892 C CA . GLU A 1 118 ? 8.856 -4.238 -58.730 1.00 68.69 118 GLU A CA 1
ATOM 893 C C . GLU A 1 118 ? 7.922 -4.159 -57.519 1.00 68.69 118 GLU A C 1
ATOM 895 O O . GLU A 1 118 ? 6.737 -3.849 -57.660 1.00 68.69 118 GLU A O 1
ATOM 900 N N . THR A 1 119 ? 8.435 -4.443 -56.323 1.00 58.56 119 THR A N 1
ATOM 901 C CA . THR A 1 119 ? 7.706 -4.208 -55.070 1.00 58.56 119 THR A CA 1
ATOM 902 C C . THR A 1 119 ? 7.932 -2.775 -54.579 1.00 58.56 119 THR A C 1
ATOM 904 O O . THR A 1 119 ? 8.916 -2.133 -54.943 1.00 58.56 119 THR A O 1
ATOM 907 N N . GLY A 1 120 ? 7.019 -2.257 -53.748 1.00 54.03 120 GLY A N 1
ATOM 908 C CA . GLY A 1 120 ? 6.981 -0.855 -53.284 1.00 54.03 120 GLY A CA 1
ATOM 909 C C . GLY A 1 120 ? 8.103 -0.410 -52.331 1.00 54.03 120 GLY A C 1
ATOM 910 O O . GLY A 1 120 ? 7.859 0.422 -51.466 1.00 54.03 120 GLY A O 1
ATOM 911 N N . THR A 1 121 ? 9.296 -0.988 -52.466 1.00 62.81 121 THR A N 1
ATOM 912 C CA . THR A 1 121 ? 10.537 -0.686 -51.732 1.00 62.81 121 THR A CA 1
ATOM 913 C C . THR A 1 121 ? 11.760 -0.590 -52.666 1.00 62.81 121 THR A C 1
ATOM 915 O O . THR A 1 121 ? 12.900 -0.555 -52.199 1.00 62.81 121 THR A O 1
ATOM 918 N N . VAL A 1 122 ? 11.536 -0.580 -53.989 1.00 67.19 122 VAL A N 1
ATOM 919 C CA . VAL A 1 122 ? 12.545 -0.300 -55.026 1.00 67.19 122 VAL A CA 1
ATOM 920 C C . VAL A 1 122 ? 12.523 1.194 -55.359 1.00 67.19 122 VAL A C 1
ATOM 922 O O . VAL A 1 122 ? 11.612 1.669 -56.040 1.00 67.19 122 VAL A O 1
ATOM 925 N N . ASP A 1 123 ? 13.562 1.912 -54.942 1.00 66.44 123 ASP A N 1
ATOM 926 C CA . ASP A 1 123 ? 13.778 3.325 -55.255 1.00 66.44 123 ASP A CA 1
ATOM 927 C C . ASP A 1 123 ? 14.906 3.494 -56.288 1.00 66.44 123 ASP A C 1
ATOM 929 O O . ASP A 1 123 ? 15.743 2.615 -56.488 1.00 66.44 123 ASP A O 1
ATOM 933 N N . GLY A 1 124 ? 14.951 4.644 -56.967 1.00 79.06 124 GLY A N 1
ATOM 934 C CA . GLY A 1 124 ? 16.146 5.092 -57.694 1.00 79.06 124 GLY A CA 1
ATOM 935 C C . GLY A 1 124 ? 16.775 4.111 -58.694 1.00 79.06 124 GLY A C 1
ATOM 936 O O . GLY A 1 124 ? 17.929 3.717 -58.547 1.00 79.06 124 GLY A O 1
ATOM 937 N N . ILE A 1 125 ? 16.061 3.752 -59.761 1.00 84.75 125 ILE A N 1
ATOM 938 C CA . ILE A 1 125 ? 16.628 2.918 -60.831 1.00 84.75 125 ILE A CA 1
ATOM 939 C C . ILE A 1 125 ? 17.565 3.734 -61.725 1.00 84.75 125 ILE A C 1
ATOM 941 O O . ILE A 1 125 ? 17.232 4.844 -62.144 1.00 84.75 125 ILE A O 1
ATOM 945 N N . ILE A 1 126 ? 18.705 3.150 -62.095 1.00 88.06 126 ILE A N 1
ATOM 946 C CA . ILE A 1 126 ? 19.640 3.683 -63.092 1.00 88.06 126 ILE A CA 1
ATOM 947 C C . ILE A 1 126 ? 19.885 2.597 -64.145 1.00 88.06 126 ILE A C 1
ATOM 949 O O . ILE A 1 126 ? 20.437 1.540 -63.850 1.00 88.06 126 ILE A O 1
ATOM 953 N N . SER A 1 127 ? 19.483 2.861 -65.387 1.00 84.62 127 SER A N 1
ATOM 954 C CA . SER A 1 127 ? 19.543 1.922 -66.513 1.00 84.62 127 SER A CA 1
ATOM 955 C C . SER A 1 127 ? 20.590 2.381 -67.521 1.00 84.62 127 SER A C 1
ATOM 957 O O . SER A 1 127 ? 20.449 3.450 -68.122 1.00 84.62 127 SER A O 1
ATOM 959 N N . ALA A 1 128 ? 21.617 1.562 -67.742 1.00 77.25 128 ALA A N 1
ATOM 960 C CA . ALA A 1 128 ? 22.555 1.730 -68.853 1.00 77.25 128 ALA A CA 1
ATOM 961 C C . ALA A 1 128 ? 22.093 0.973 -70.107 1.00 77.25 128 ALA A C 1
ATOM 963 O O . ALA A 1 128 ? 22.301 1.440 -71.225 1.00 77.25 128 ALA A O 1
ATOM 964 N N . PHE A 1 129 ? 21.395 -0.146 -69.908 1.00 72.19 129 PHE A N 1
ATOM 965 C CA . PHE A 1 129 ? 20.553 -0.793 -70.903 1.00 72.19 129 PHE A CA 1
ATOM 966 C C . PHE A 1 129 ? 19.143 -0.970 -70.351 1.00 72.19 129 PHE A C 1
ATOM 968 O O . PHE A 1 129 ? 18.948 -1.126 -69.149 1.00 72.19 129 PHE A O 1
ATOM 975 N N . GLY A 1 130 ? 18.166 -0.961 -71.251 1.00 65.81 130 GLY A N 1
ATOM 976 C CA . GLY A 1 130 ? 16.762 -1.213 -70.946 1.00 65.81 130 GLY A CA 1
ATOM 977 C C . GLY A 1 130 ? 16.200 -2.239 -71.919 1.00 65.81 130 GLY A C 1
ATOM 978 O O . GLY A 1 130 ? 15.214 -1.968 -72.598 1.00 65.81 130 GLY A O 1
ATOM 979 N N . THR A 1 131 ? 16.903 -3.363 -72.056 1.00 68.38 131 THR A N 1
ATOM 980 C CA . THR A 1 131 ? 16.534 -4.517 -72.879 1.00 68.38 131 THR A CA 1
ATOM 981 C C . THR A 1 131 ? 17.158 -5.789 -72.287 1.00 68.38 131 THR A C 1
ATOM 983 O O . THR A 1 131 ? 17.968 -5.705 -71.368 1.00 68.38 131 THR A O 1
ATOM 986 N N . ASN A 1 132 ? 16.802 -6.968 -72.797 1.00 74.88 132 ASN A N 1
ATOM 987 C CA . ASN A 1 132 ? 17.377 -8.237 -72.341 1.00 74.88 132 ASN A CA 1
ATOM 988 C C . ASN A 1 132 ? 18.837 -8.394 -72.814 1.00 74.88 132 ASN A C 1
ATOM 990 O O . ASN A 1 132 ? 19.101 -8.312 -74.023 1.00 74.88 132 ASN A O 1
ATOM 994 N N . VAL A 1 133 ? 19.766 -8.628 -71.876 1.00 74.31 133 VAL A N 1
ATOM 995 C CA . VAL A 1 133 ? 21.220 -8.658 -72.116 1.00 74.31 133 VAL A CA 1
ATOM 996 C C . VAL A 1 133 ? 21.771 -10.089 -72.056 1.00 74.31 133 VAL A C 1
ATOM 998 O O . VAL A 1 133 ? 22.053 -10.659 -70.997 1.00 74.31 133 VAL A O 1
ATOM 1001 N N . VAL A 1 134 ? 22.013 -10.645 -73.239 1.00 68.75 134 VAL A N 1
ATOM 1002 C CA . VAL A 1 134 ? 22.502 -12.011 -73.460 1.00 68.75 134 VAL A CA 1
ATOM 1003 C C . VAL A 1 134 ? 24.034 -12.057 -73.614 1.00 68.75 134 VAL A C 1
ATOM 1005 O O . VAL A 1 134 ? 24.664 -11.046 -73.938 1.00 68.75 134 VAL A O 1
ATOM 1008 N N . PRO A 1 135 ? 24.687 -13.216 -73.403 1.00 65.69 135 PRO A N 1
ATOM 1009 C CA . PRO A 1 135 ? 26.088 -13.407 -73.785 1.00 65.69 135 PRO A CA 1
ATOM 1010 C C . PRO A 1 135 ? 26.295 -13.252 -75.303 1.00 65.69 135 PRO A C 1
ATOM 1012 O O . PRO A 1 135 ? 25.451 -13.675 -76.095 1.00 65.69 135 PRO A O 1
ATOM 1015 N N . GLY A 1 136 ? 27.425 -12.673 -75.717 1.00 61.28 136 GLY A N 1
ATOM 1016 C CA . GLY A 1 136 ? 27.810 -12.605 -77.131 1.00 61.28 136 GLY A CA 1
ATOM 1017 C C . GLY A 1 136 ? 28.410 -13.906 -77.671 1.00 61.28 136 GLY A C 1
ATOM 1018 O O . GLY A 1 136 ? 28.892 -14.746 -76.915 1.00 61.28 136 GLY A O 1
ATOM 1019 N N . THR A 1 137 ? 28.448 -14.064 -78.998 1.00 60.66 137 THR A N 1
ATOM 1020 C CA . THR A 1 137 ? 29.018 -15.257 -79.658 1.00 60.66 137 THR A CA 1
ATOM 1021 C C . THR A 1 137 ? 30.549 -15.331 -79.611 1.00 60.66 137 THR A C 1
ATOM 1023 O O . THR A 1 137 ? 31.120 -16.330 -80.043 1.00 60.66 137 THR A O 1
ATOM 1026 N N . SER A 1 138 ? 31.237 -14.292 -79.123 1.00 56.34 138 SER A N 1
ATOM 1027 C CA . SER A 1 138 ? 32.704 -14.224 -79.078 1.00 56.34 138 SER A CA 1
ATOM 1028 C C . SER A 1 138 ? 33.235 -13.681 -77.743 1.00 56.34 138 SER A C 1
ATOM 1030 O O . SER A 1 138 ? 33.479 -12.482 -77.581 1.00 56.34 138 SER A O 1
ATOM 1032 N N . GLY A 1 139 ? 33.494 -14.597 -76.808 1.00 58.56 139 GLY A N 1
ATOM 1033 C CA . GLY A 1 139 ? 34.182 -14.340 -75.539 1.00 58.56 139 GLY A CA 1
ATOM 1034 C C . GLY A 1 139 ? 33.279 -14.357 -74.301 1.00 58.56 139 GLY A C 1
ATOM 1035 O O . GLY A 1 139 ? 32.071 -14.176 -74.379 1.00 58.56 139 GLY A O 1
ATOM 1036 N N . THR A 1 140 ? 33.899 -14.582 -73.143 1.00 64.62 140 THR A N 1
ATOM 1037 C CA . THR A 1 140 ? 33.245 -14.696 -71.831 1.00 64.62 140 THR A CA 1
ATOM 1038 C C . THR A 1 140 ? 32.562 -13.388 -71.421 1.00 64.62 140 THR A C 1
ATOM 1040 O O . THR A 1 140 ? 33.240 -12.368 -71.281 1.00 64.62 140 THR A O 1
ATOM 1043 N N . ARG A 1 141 ? 31.246 -13.423 -71.170 1.00 75.50 141 ARG A N 1
ATOM 1044 C CA . ARG A 1 141 ? 30.516 -12.336 -70.492 1.00 75.50 141 ARG A CA 1
ATOM 1045 C C . ARG A 1 141 ? 30.967 -12.255 -69.030 1.00 75.50 141 ARG A C 1
ATOM 1047 O O . ARG A 1 141 ? 31.016 -13.284 -68.351 1.00 75.50 141 ARG A O 1
ATOM 1054 N N . THR A 1 142 ? 31.221 -11.046 -68.532 1.00 77.44 142 THR A N 1
ATOM 1055 C CA . THR A 1 142 ? 31.511 -10.799 -67.109 1.00 77.44 142 THR A CA 1
ATOM 1056 C C . THR A 1 142 ? 30.690 -9.637 -66.563 1.00 77.44 142 THR A C 1
ATOM 1058 O O . THR A 1 142 ? 30.499 -8.636 -67.253 1.00 77.44 142 THR A O 1
ATOM 1061 N N . LEU A 1 143 ? 30.243 -9.763 -65.315 1.00 85.12 143 LEU A N 1
ATOM 1062 C CA . LEU A 1 143 ? 29.704 -8.664 -64.512 1.00 85.12 143 LEU A CA 1
ATOM 1063 C C . LEU A 1 143 ? 30.606 -8.492 -63.290 1.00 85.12 143 LEU A C 1
ATOM 1065 O O . LEU A 1 143 ? 30.914 -9.469 -62.602 1.00 85.12 143 LEU A O 1
ATOM 1069 N N . SER A 1 144 ? 31.043 -7.268 -63.030 1.00 85.94 144 SER A N 1
ATOM 1070 C CA . SER A 1 144 ? 31.973 -6.960 -61.947 1.00 85.94 144 SER A CA 1
ATOM 1071 C C . SER A 1 144 ? 31.717 -5.594 -61.327 1.00 85.94 144 SER A C 1
ATOM 1073 O O . SER A 1 144 ? 31.185 -4.694 -61.974 1.00 85.94 144 SER A O 1
ATOM 1075 N N . THR A 1 145 ? 32.130 -5.429 -60.074 1.00 89.94 145 THR A N 1
ATOM 1076 C CA . THR A 1 145 ? 32.137 -4.141 -59.376 1.00 89.94 145 THR A CA 1
ATOM 1077 C C . THR A 1 145 ? 33.549 -3.750 -58.974 1.00 89.94 145 THR A C 1
ATOM 1079 O O . THR A 1 145 ? 34.453 -4.584 -58.857 1.00 89.94 145 THR A O 1
ATOM 1082 N N . LYS A 1 146 ? 33.759 -2.449 -58.776 1.00 88.12 146 LYS A N 1
ATOM 1083 C CA . LYS A 1 146 ? 35.034 -1.913 -58.322 1.00 88.12 146 LYS A CA 1
ATOM 1084 C C . LYS A 1 146 ? 34.863 -0.606 -57.559 1.00 88.12 146 LYS A C 1
ATOM 1086 O O . LYS A 1 146 ? 34.273 0.339 -58.073 1.00 88.12 146 LYS A O 1
ATOM 1091 N N . LEU A 1 147 ? 35.471 -0.526 -56.380 1.00 89.69 147 LEU A N 1
ATOM 1092 C CA . LEU A 1 147 ? 35.691 0.728 -55.666 1.00 89.69 147 LEU A CA 1
ATOM 1093 C C . LEU A 1 147 ? 37.089 1.272 -55.996 1.00 89.69 147 LEU A C 1
ATOM 1095 O O . LEU A 1 147 ? 38.067 0.525 -56.027 1.00 89.69 147 LEU A O 1
ATOM 1099 N N . THR A 1 148 ? 37.185 2.571 -56.267 1.00 85.44 148 THR A N 1
ATOM 1100 C CA . THR A 1 148 ? 38.451 3.274 -56.542 1.00 85.44 148 THR A CA 1
ATOM 1101 C C . THR A 1 148 ? 38.491 4.629 -55.843 1.00 85.44 148 THR A C 1
ATOM 1103 O O . THR A 1 148 ? 37.446 5.153 -55.471 1.00 85.44 148 THR A O 1
ATOM 1106 N N . GLY A 1 149 ? 39.685 5.207 -55.680 1.00 84.81 149 GLY A N 1
ATOM 1107 C CA . GLY A 1 149 ? 39.880 6.462 -54.945 1.00 84.81 149 GLY A CA 1
ATOM 1108 C C . GLY A 1 149 ? 40.020 6.261 -53.432 1.00 84.81 149 GLY A C 1
ATOM 1109 O O . GLY A 1 149 ? 40.094 5.135 -52.944 1.00 84.81 149 GLY A O 1
ATOM 1110 N N . VAL A 1 150 ? 40.068 7.371 -52.697 1.00 77.06 150 VAL A N 1
ATOM 1111 C CA . VAL A 1 150 ? 40.126 7.429 -51.226 1.00 77.06 150 VAL A CA 1
ATOM 1112 C C . VAL A 1 150 ? 39.087 8.429 -50.728 1.00 77.06 150 VAL A C 1
ATOM 1114 O O . VAL A 1 150 ? 38.756 9.364 -51.458 1.00 77.06 150 VAL A O 1
ATOM 1117 N N . SER A 1 151 ? 38.562 8.241 -49.514 1.00 73.56 151 SER A N 1
ATOM 1118 C CA . SER A 1 151 ? 37.573 9.164 -48.934 1.00 73.56 151 SER A CA 1
ATOM 1119 C C . SER A 1 151 ? 38.126 10.602 -48.883 1.00 73.56 151 SER A C 1
ATOM 1121 O O . SER A 1 151 ? 39.303 10.765 -48.546 1.00 73.56 151 SER A O 1
ATOM 1123 N N . PRO A 1 152 ? 37.345 11.648 -49.226 1.00 74.69 152 PRO A N 1
ATOM 1124 C CA . PRO A 1 152 ? 35.926 11.637 -49.614 1.00 74.69 152 PRO A CA 1
ATOM 1125 C C . PRO A 1 152 ? 35.687 11.607 -51.142 1.00 74.69 152 PRO A C 1
ATOM 1127 O O . PRO A 1 152 ? 34.644 12.058 -51.611 1.00 74.69 152 PRO A O 1
ATOM 1130 N N . ASN A 1 153 ? 36.661 11.163 -51.945 1.00 82.12 153 ASN A N 1
ATOM 1131 C CA . ASN A 1 153 ? 36.638 11.188 -53.417 1.00 82.12 153 ASN A CA 1
ATOM 1132 C C . ASN A 1 153 ? 36.646 9.771 -54.030 1.00 82.12 153 ASN A C 1
ATOM 1134 O O . ASN A 1 153 ? 37.340 9.512 -55.020 1.00 82.12 153 ASN A O 1
ATOM 1138 N N . ARG A 1 154 ? 35.915 8.824 -53.435 1.00 90.81 154 ARG A N 1
ATOM 1139 C CA . ARG A 1 154 ? 35.761 7.469 -53.977 1.00 90.81 154 ARG A CA 1
ATOM 1140 C C . ARG A 1 154 ? 34.792 7.430 -55.160 1.00 90.81 154 ARG A C 1
ATOM 1142 O O . ARG A 1 154 ? 33.897 8.262 -55.303 1.00 90.81 154 ARG A O 1
ATOM 1149 N N . VAL A 1 155 ? 34.980 6.426 -56.012 1.00 91.44 155 VAL A N 1
ATOM 1150 C CA . VAL A 1 155 ? 34.127 6.129 -57.167 1.00 91.44 155 VAL A CA 1
ATOM 1151 C C . VAL A 1 155 ? 33.812 4.639 -57.177 1.00 91.44 155 VAL A C 1
ATOM 1153 O O . VAL A 1 155 ? 34.725 3.812 -57.287 1.00 91.44 155 VAL A O 1
ATOM 1156 N N . PHE A 1 156 ? 32.526 4.304 -57.080 1.00 93.38 156 PHE A N 1
ATOM 1157 C CA . PHE A 1 156 ? 32.017 2.941 -57.209 1.00 93.38 156 PHE A CA 1
ATOM 1158 C C . PHE A 1 156 ? 31.587 2.707 -58.656 1.00 93.38 156 PHE A C 1
ATOM 1160 O O . PHE A 1 156 ? 30.747 3.433 -59.179 1.00 93.38 156 PHE A O 1
ATOM 1167 N N . THR A 1 157 ? 32.192 1.723 -59.317 1.00 90.69 157 THR A N 1
ATOM 1168 C CA . THR A 1 157 ? 31.958 1.371 -60.723 1.00 90.69 157 THR A CA 1
ATOM 1169 C C . THR A 1 157 ? 31.333 -0.015 -60.812 1.00 90.69 157 THR A C 1
ATOM 1171 O O . THR A 1 157 ? 31.889 -0.976 -60.284 1.00 90.69 157 THR A O 1
ATOM 1174 N N . ILE A 1 158 ? 30.215 -0.124 -61.522 1.00 91.56 158 ILE A N 1
ATOM 1175 C CA . ILE A 1 158 ? 29.599 -1.379 -61.954 1.00 91.56 158 ILE A CA 1
ATOM 1176 C C . ILE A 1 158 ? 29.919 -1.556 -63.435 1.00 91.56 158 ILE A C 1
ATOM 1178 O O . ILE A 1 158 ? 29.774 -0.603 -64.198 1.00 91.56 158 ILE A O 1
ATOM 1182 N N . GLU A 1 159 ? 30.356 -2.744 -63.846 1.00 86.75 159 GLU A N 1
ATOM 1183 C CA . GLU A 1 159 ? 30.848 -3.014 -65.196 1.00 86.75 159 GLU A CA 1
ATOM 1184 C C . GLU A 1 159 ? 30.264 -4.309 -65.783 1.00 86.75 159 GLU A C 1
ATOM 1186 O O . GLU A 1 159 ? 30.428 -5.394 -65.221 1.00 86.75 159 GLU A O 1
ATOM 1191 N N . TRP A 1 160 ? 29.636 -4.196 -66.956 1.00 85.25 160 TRP A N 1
ATOM 1192 C CA . TRP A 1 160 ? 29.191 -5.310 -67.795 1.00 85.25 160 TRP A CA 1
ATOM 1193 C C . TRP A 1 160 ? 30.125 -5.403 -68.997 1.00 85.25 160 TRP A C 1
ATOM 1195 O O . TRP A 1 160 ? 30.243 -4.441 -69.754 1.00 85.25 160 TRP A O 1
ATOM 1205 N N . ARG A 1 161 ? 30.771 -6.553 -69.205 1.00 79.75 161 ARG A N 1
ATOM 1206 C CA . ARG A 1 161 ? 31.671 -6.772 -70.347 1.00 79.75 161 ARG A CA 1
ATOM 1207 C C . ARG A 1 161 ? 31.217 -7.913 -71.234 1.00 79.75 161 ARG A C 1
ATOM 1209 O O . ARG A 1 161 ? 30.627 -8.890 -70.763 1.00 79.75 161 ARG A O 1
ATOM 1216 N N . LYS A 1 162 ? 31.529 -7.787 -72.521 1.00 76.50 162 LYS A N 1
ATOM 1217 C CA . LYS A 1 162 ? 31.194 -8.717 -73.605 1.00 76.50 162 LYS A CA 1
ATOM 1218 C C . LYS A 1 162 ? 29.713 -9.093 -73.651 1.00 76.50 162 LYS A C 1
ATOM 1220 O O . LYS A 1 162 ? 29.338 -10.236 -73.919 1.00 76.50 162 LYS A O 1
ATOM 1225 N N . CYS A 1 163 ? 28.871 -8.106 -73.369 1.00 74.56 163 CYS A N 1
ATOM 1226 C CA . CYS A 1 163 ? 27.427 -8.245 -73.304 1.00 74.56 163 CYS A CA 1
ATOM 1227 C C . CYS A 1 163 ? 26.796 -7.920 -74.663 1.00 74.56 163 CYS A C 1
ATOM 1229 O O . CYS A 1 163 ? 27.265 -7.039 -75.376 1.00 74.56 163 CYS A O 1
ATOM 1231 N N . CYS A 1 164 ? 25.740 -8.633 -75.041 1.00 71.12 164 CYS A N 1
ATOM 1232 C CA . CYS A 1 164 ? 24.997 -8.400 -76.277 1.00 71.12 164 CYS A CA 1
ATOM 1233 C C . CYS A 1 164 ? 23.533 -8.108 -75.962 1.00 71.12 164 CYS A C 1
ATOM 1235 O O . CYS A 1 164 ? 22.949 -8.692 -75.053 1.00 71.12 164 CYS A O 1
ATOM 1237 N N . MET A 1 165 ? 22.910 -7.227 -76.740 1.00 70.50 165 MET A N 1
ATOM 1238 C CA . MET A 1 165 ? 21.462 -7.042 -76.667 1.00 70.50 165 MET A CA 1
ATOM 1239 C C . MET A 1 165 ? 20.761 -8.213 -77.367 1.00 70.50 165 MET A C 1
ATOM 1241 O O . MET A 1 165 ? 21.275 -8.781 -78.336 1.00 70.50 165 MET A O 1
ATOM 1245 N N . THR A 1 166 ? 19.574 -8.587 -76.895 1.00 66.25 166 THR A N 1
ATOM 1246 C CA . THR A 1 166 ? 18.778 -9.647 -77.529 1.00 66.25 166 THR A CA 1
ATOM 1247 C C . THR A 1 166 ? 18.461 -9.288 -78.984 1.00 66.25 166 THR A C 1
ATOM 1249 O O . THR A 1 166 ? 17.936 -8.216 -79.272 1.00 66.25 166 THR A O 1
ATOM 1252 N N . GLY A 1 167 ? 18.816 -10.184 -79.913 1.00 59.56 167 GLY A N 1
ATOM 1253 C CA . GLY A 1 167 ? 18.760 -9.940 -81.363 1.00 59.56 167 GLY A CA 1
ATOM 1254 C C . GLY A 1 167 ? 20.042 -9.355 -81.982 1.00 59.56 167 GLY A C 1
ATOM 1255 O O . GLY A 1 167 ? 20.057 -9.095 -83.181 1.00 59.56 167 GLY A O 1
ATOM 1256 N N . ALA A 1 168 ? 21.111 -9.167 -81.200 1.00 58.28 168 ALA A N 1
ATOM 1257 C CA . ALA A 1 168 ? 22.363 -8.517 -81.603 1.00 58.28 168 ALA A CA 1
ATOM 1258 C C . ALA A 1 168 ? 23.610 -9.269 -81.077 1.00 58.28 168 ALA A C 1
ATOM 1260 O O . ALA A 1 168 ? 24.484 -8.689 -80.440 1.00 58.28 168 ALA A O 1
ATOM 1261 N N . THR A 1 169 ? 23.685 -10.589 -81.284 1.00 61.31 169 THR A N 1
ATOM 1262 C CA . THR A 1 169 ? 24.622 -11.478 -80.558 1.00 61.31 169 THR A CA 1
ATOM 1263 C C . THR A 1 169 ? 26.071 -11.495 -81.060 1.00 61.31 169 THR A C 1
ATOM 1265 O O . THR A 1 169 ? 26.926 -12.073 -80.392 1.00 61.31 169 THR A O 1
ATOM 1268 N N . THR A 1 170 ? 26.371 -10.898 -82.217 1.00 59.75 170 THR A N 1
ATOM 1269 C CA . THR A 1 170 ? 27.675 -11.048 -82.894 1.00 59.75 170 THR A CA 1
ATOM 1270 C C . THR A 1 170 ? 28.696 -9.951 -82.603 1.00 59.75 170 THR A C 1
ATOM 1272 O O . THR A 1 170 ? 29.852 -10.105 -82.987 1.00 59.75 170 THR A O 1
ATOM 1275 N N . ASN A 1 171 ? 28.303 -8.860 -81.940 1.00 64.44 171 ASN A N 1
ATOM 1276 C CA . ASN A 1 171 ? 29.186 -7.733 -81.636 1.00 64.44 171 ASN A CA 1
ATOM 1277 C C . ASN A 1 171 ? 28.955 -7.264 -80.188 1.00 64.44 171 ASN A C 1
ATOM 1279 O O . ASN A 1 171 ? 27.957 -6.589 -79.925 1.00 64.44 171 ASN A O 1
ATOM 1283 N N . PRO A 1 172 ? 29.832 -7.648 -79.242 1.00 70.44 172 PRO A N 1
ATOM 1284 C CA . PRO A 1 172 ? 29.690 -7.275 -77.839 1.00 70.44 172 PRO A CA 1
ATOM 1285 C C . PRO A 1 172 ? 29.850 -5.773 -77.578 1.00 70.44 172 PRO A C 1
ATOM 1287 O O . PRO A 1 172 ? 30.626 -5.097 -78.246 1.00 70.44 172 PRO A O 1
ATOM 1290 N N . VAL A 1 173 ? 29.176 -5.301 -76.529 1.00 71.94 173 VAL A N 1
ATOM 1291 C CA . VAL A 1 173 ? 29.301 -3.963 -75.940 1.00 71.94 173 VAL A CA 1
ATOM 1292 C C . VAL A 1 173 ? 29.816 -4.108 -74.501 1.00 71.94 173 VAL A C 1
ATOM 1294 O O . VAL A 1 173 ? 29.372 -4.997 -73.762 1.00 71.94 173 VAL A O 1
ATOM 1297 N N . ASP A 1 174 ? 30.734 -3.226 -74.103 1.00 77.88 174 ASP A N 1
ATOM 1298 C CA . ASP A 1 174 ? 31.203 -3.069 -72.719 1.00 77.88 174 ASP A CA 1
ATOM 1299 C C . ASP A 1 174 ? 30.564 -1.795 -72.123 1.00 77.88 174 ASP A C 1
ATOM 1301 O O . ASP A 1 174 ? 30.446 -0.773 -72.803 1.00 77.88 174 ASP A O 1
ATOM 1305 N N . VAL A 1 175 ? 30.120 -1.836 -70.863 1.00 80.12 175 VAL A N 1
ATOM 1306 C CA . VAL A 1 175 ? 29.343 -0.760 -70.217 1.00 80.12 175 VAL A CA 1
ATOM 1307 C C . VAL A 1 175 ? 29.729 -0.565 -68.763 1.00 80.12 175 VAL A C 1
ATOM 1309 O O . VAL A 1 175 ? 29.943 -1.533 -68.039 1.00 80.12 175 VAL A O 1
ATOM 1312 N N . GLN A 1 176 ? 29.742 0.695 -68.324 1.00 85.81 176 GLN A N 1
ATOM 1313 C CA . GLN A 1 176 ? 29.950 1.073 -66.928 1.00 85.81 176 GLN A CA 1
ATOM 1314 C C . GLN A 1 176 ? 28.843 2.005 -66.417 1.00 85.81 176 GLN A C 1
ATOM 1316 O O . GLN A 1 176 ? 28.444 2.935 -67.118 1.00 85.81 176 GLN A O 1
ATOM 1321 N N . ILE A 1 177 ? 28.419 1.810 -65.167 1.00 91.00 177 ILE A N 1
ATOM 1322 C CA . ILE A 1 177 ? 27.715 2.818 -64.356 1.00 91.00 177 ILE A CA 1
ATOM 1323 C C . ILE A 1 177 ? 28.644 3.200 -63.203 1.00 91.00 177 ILE A C 1
ATOM 1325 O O . ILE A 1 177 ? 29.221 2.315 -62.572 1.00 91.00 177 ILE A O 1
ATOM 1329 N N . LYS A 1 178 ? 28.803 4.496 -62.922 1.00 90.38 178 LYS A N 1
ATOM 1330 C CA . LYS A 1 178 ? 29.642 4.992 -61.824 1.00 90.38 178 LYS A CA 1
ATOM 1331 C C . LYS A 1 178 ? 28.904 5.957 -60.920 1.00 90.38 178 LYS A C 1
ATOM 1333 O O . LYS A 1 178 ? 28.235 6.865 -61.408 1.00 90.38 178 LYS A O 1
ATOM 1338 N N . LEU A 1 179 ? 29.113 5.780 -59.622 1.00 92.44 179 LEU A N 1
ATOM 1339 C CA . LEU A 1 179 ? 28.645 6.643 -58.543 1.00 92.44 179 LEU A CA 1
ATOM 1340 C C . LEU A 1 179 ? 29.862 7.366 -57.945 1.00 92.44 179 LEU A C 1
ATOM 1342 O O . LEU A 1 179 ? 30.900 6.731 -57.741 1.00 92.44 179 LEU A O 1
ATOM 1346 N N . PHE A 1 180 ? 29.754 8.668 -57.676 1.00 88.75 180 PHE A N 1
ATOM 1347 C CA . PHE A 1 180 ? 30.856 9.503 -57.173 1.00 88.75 180 PHE A CA 1
ATOM 1348 C C . PHE A 1 180 ? 30.550 10.039 -55.770 1.00 88.75 180 PHE A C 1
ATOM 1350 O O . PHE A 1 180 ? 29.550 10.728 -55.590 1.00 88.75 180 PHE A O 1
ATOM 1357 N N . GLU A 1 181 ? 31.438 9.782 -54.806 1.00 85.19 181 GLU A N 1
ATOM 1358 C CA . GLU A 1 181 ? 31.240 10.099 -53.382 1.00 85.19 181 GLU A CA 1
ATOM 1359 C C . GLU A 1 181 ? 31.004 11.595 -53.116 1.00 85.19 181 GLU A C 1
ATOM 1361 O O . GLU A 1 181 ? 29.990 11.973 -52.542 1.00 85.19 181 GLU A O 1
ATOM 1366 N N . THR A 1 182 ? 31.902 12.474 -53.570 1.00 79.75 182 THR A N 1
ATOM 1367 C CA . THR A 1 182 ? 31.847 13.909 -53.223 1.00 79.75 182 THR A CA 1
ATOM 1368 C C . THR A 1 182 ? 30.708 14.669 -53.900 1.00 79.75 182 THR A C 1
ATOM 1370 O O . THR A 1 182 ? 30.277 15.707 -53.405 1.00 79.75 182 THR A O 1
ATOM 1373 N N . SER A 1 183 ? 30.278 14.219 -55.081 1.00 79.00 183 SER A N 1
ATOM 1374 C CA . SER A 1 183 ? 29.366 14.976 -55.950 1.00 79.00 183 SER A CA 1
ATOM 1375 C C . SER A 1 183 ? 27.971 14.374 -56.060 1.00 79.00 183 SER A C 1
ATOM 1377 O O . SER A 1 183 ? 27.075 15.047 -56.558 1.00 79.00 183 SER A O 1
ATOM 1379 N N . ASN A 1 184 ? 27.786 13.119 -55.639 1.00 80.44 184 ASN A N 1
ATOM 1380 C CA . ASN A 1 184 ? 26.577 12.326 -55.882 1.00 80.44 184 ASN A CA 1
ATOM 1381 C C . ASN A 1 184 ? 26.165 12.246 -57.371 1.00 80.44 184 ASN A C 1
ATOM 1383 O O . ASN A 1 184 ? 25.030 11.913 -57.713 1.00 80.44 184 ASN A O 1
ATOM 1387 N N . ASN A 1 185 ? 27.103 12.523 -58.283 1.00 83.69 185 ASN A N 1
ATOM 1388 C CA . ASN A 1 185 ? 26.878 12.412 -59.718 1.00 83.69 185 ASN A CA 1
ATOM 1389 C C . ASN A 1 185 ? 26.837 10.944 -60.153 1.00 83.69 185 ASN A C 1
ATOM 1391 O O . ASN A 1 185 ? 27.496 10.082 -59.563 1.00 83.69 185 ASN A O 1
ATOM 1395 N N . VAL A 1 186 ? 26.125 10.691 -61.253 1.00 85.75 186 VAL A N 1
ATOM 1396 C CA . VAL A 1 186 ? 26.087 9.389 -61.923 1.00 85.75 186 VAL A CA 1
ATOM 1397 C C . VAL A 1 186 ? 26.621 9.513 -63.340 1.00 85.75 186 VAL A C 1
ATOM 1399 O O . VAL A 1 186 ? 26.155 10.330 -64.132 1.00 85.75 186 VAL A O 1
ATOM 1402 N N . GLU A 1 187 ? 27.580 8.662 -63.684 1.00 84.50 187 GLU A N 1
ATOM 1403 C CA . GLU A 1 187 ? 28.133 8.557 -65.034 1.00 84.50 187 GLU A CA 1
ATOM 1404 C C . GLU A 1 187 ? 27.774 7.196 -65.637 1.00 84.50 187 GLU A C 1
ATOM 1406 O O . GLU A 1 187 ? 28.037 6.159 -65.033 1.00 84.50 187 GLU A O 1
ATOM 1411 N N . ILE A 1 188 ? 27.209 7.188 -66.845 1.00 82.38 188 ILE A N 1
ATOM 1412 C CA . ILE A 1 188 ? 26.977 5.974 -67.637 1.00 82.38 188 ILE A CA 1
ATOM 1413 C C . ILE A 1 188 ? 27.898 6.025 -68.861 1.00 82.38 188 ILE A C 1
ATOM 1415 O O . ILE A 1 188 ? 27.850 6.990 -69.626 1.00 82.38 188 ILE A O 1
ATOM 1419 N N . ARG A 1 189 ? 28.727 4.996 -69.069 1.00 77.38 189 ARG A N 1
ATOM 1420 C CA . ARG A 1 189 ? 29.617 4.869 -70.239 1.00 77.38 189 ARG A CA 1
ATOM 1421 C C . ARG A 1 189 ? 29.300 3.630 -71.063 1.00 77.38 189 ARG A C 1
ATOM 1423 O O . ARG A 1 189 ? 29.098 2.558 -70.499 1.00 77.38 189 ARG A O 1
ATOM 1430 N N . LEU A 1 190 ? 29.331 3.782 -72.387 1.00 75.12 190 LEU A N 1
ATOM 1431 C CA . LEU A 1 190 ? 29.154 2.714 -73.375 1.00 75.12 190 LEU A CA 1
ATOM 1432 C C . LEU A 1 190 ? 30.380 2.655 -74.300 1.00 75.12 190 LEU A C 1
ATOM 1434 O O . LEU A 1 190 ? 30.741 3.665 -74.915 1.00 75.12 190 LEU A O 1
ATOM 1438 N N . PHE A 1 191 ? 31.009 1.488 -74.413 1.00 70.69 191 PHE A N 1
ATOM 1439 C CA . PHE A 1 191 ? 32.264 1.256 -75.135 1.00 70.69 191 PHE A CA 1
ATOM 1440 C C . PHE A 1 191 ? 32.075 0.302 -76.330 1.00 70.69 191 PHE A C 1
ATOM 1442 O O . PHE A 1 191 ? 31.145 -0.498 -76.357 1.00 70.69 191 PHE A O 1
ATOM 1449 N N . ASP A 1 192 ? 32.973 0.388 -77.320 1.00 63.44 192 ASP A N 1
ATOM 1450 C CA . ASP A 1 192 ? 33.006 -0.455 -78.532 1.00 63.44 192 ASP A CA 1
ATOM 1451 C C . ASP A 1 192 ? 31.683 -0.497 -79.330 1.00 63.44 192 ASP A C 1
ATOM 1453 O O . ASP A 1 192 ? 31.215 -1.523 -79.819 1.00 63.44 192 ASP A O 1
ATOM 1457 N N . ASN A 1 193 ? 31.122 0.697 -79.546 1.00 55.16 193 ASN A N 1
ATOM 1458 C CA . ASN A 1 193 ? 29.801 0.975 -80.129 1.00 55.16 193 ASN A CA 1
ATOM 1459 C C . ASN A 1 193 ? 29.599 0.601 -81.623 1.00 55.16 193 ASN A C 1
ATOM 1461 O O . ASN A 1 193 ? 28.664 1.086 -82.262 1.00 55.16 193 ASN A O 1
ATOM 1465 N N . SER A 1 194 ? 30.440 -0.263 -82.195 1.00 49.03 194 SER A N 1
ATOM 1466 C CA . SER A 1 194 ? 30.445 -0.626 -83.625 1.00 49.03 194 SER A CA 1
ATOM 1467 C C . SER A 1 194 ? 29.125 -1.219 -84.150 1.00 49.03 194 SER A C 1
ATOM 1469 O O . SER A 1 194 ? 28.874 -1.173 -85.354 1.00 49.03 194 SER A O 1
ATOM 1471 N N . TYR A 1 195 ? 28.253 -1.720 -83.264 1.00 50.44 195 TYR A N 1
ATOM 1472 C CA . TYR A 1 195 ? 26.963 -2.317 -83.630 1.00 50.44 195 TYR A CA 1
ATOM 1473 C C . TYR A 1 195 ? 25.743 -1.386 -83.530 1.00 50.44 195 TYR A C 1
ATOM 1475 O O . TYR A 1 195 ? 24.677 -1.734 -84.039 1.00 50.44 195 TYR A O 1
ATOM 1483 N N . PHE A 1 196 ? 25.870 -0.170 -82.981 1.00 52.12 196 PHE A N 1
ATOM 1484 C CA . PHE A 1 196 ? 24.759 0.804 -82.929 1.00 52.12 196 PHE A CA 1
ATOM 1485 C C . PHE A 1 196 ? 24.425 1.431 -84.312 1.00 52.12 196 PHE A C 1
ATOM 1487 O O . PHE A 1 196 ? 23.843 2.511 -84.409 1.00 52.12 196 PHE A O 1
ATOM 1494 N N . ILE A 1 197 ? 24.827 0.764 -85.403 1.00 46.50 197 ILE A N 1
ATOM 1495 C CA . ILE A 1 197 ? 24.850 1.291 -86.775 1.00 46.50 197 ILE A CA 1
ATOM 1496 C C . ILE A 1 197 ? 24.130 0.355 -87.781 1.00 46.50 197 ILE A C 1
ATOM 1498 O O . ILE A 1 197 ? 23.843 0.785 -88.896 1.00 46.50 197 ILE A O 1
ATOM 1502 N N . SER A 1 198 ? 23.746 -0.889 -87.427 1.00 42.47 198 SER A N 1
ATOM 1503 C CA . SER A 1 198 ? 22.989 -1.752 -88.363 1.00 42.47 198 SER A CA 1
ATOM 1504 C C . SER A 1 198 ? 22.017 -2.778 -87.746 1.00 42.47 198 SER A C 1
ATOM 1506 O O . SER A 1 198 ? 22.425 -3.822 -87.246 1.00 42.47 198 SER A O 1
ATOM 1508 N N . GLY A 1 199 ? 20.712 -2.564 -87.958 1.00 49.62 199 GLY A N 1
ATOM 1509 C CA . GLY A 1 199 ? 19.800 -3.638 -88.397 1.00 49.62 199 GLY A CA 1
ATOM 1510 C C . GLY A 1 199 ? 18.925 -4.398 -87.385 1.00 49.62 199 GLY A C 1
ATOM 1511 O O . GLY A 1 199 ? 18.028 -5.102 -87.837 1.00 49.62 199 GLY A O 1
ATOM 1512 N N . ALA A 1 200 ? 19.116 -4.278 -86.067 1.00 48.84 200 ALA A N 1
ATOM 1513 C CA . ALA A 1 200 ? 18.318 -5.027 -85.077 1.00 48.84 200 ALA A CA 1
ATOM 1514 C C . ALA A 1 200 ? 17.057 -4.277 -84.577 1.00 48.84 200 ALA A C 1
ATOM 1516 O O . ALA A 1 200 ? 17.021 -3.047 -84.518 1.00 48.84 200 ALA A O 1
ATOM 1517 N N . THR A 1 201 ? 16.023 -5.029 -84.180 1.00 51.00 201 THR A N 1
ATOM 1518 C CA . THR A 1 201 ? 14.670 -4.533 -83.834 1.00 51.00 201 THR A CA 1
ATOM 1519 C C . THR A 1 201 ? 14.396 -4.383 -82.328 1.00 51.00 201 THR A C 1
ATOM 1521 O O . THR A 1 201 ? 13.237 -4.357 -81.918 1.00 51.00 201 THR A O 1
ATOM 1524 N N . ALA A 1 202 ? 15.426 -4.313 -81.481 1.00 55.50 202 ALA A N 1
ATOM 1525 C CA . ALA A 1 202 ? 15.260 -4.187 -80.031 1.00 55.50 202 ALA A CA 1
ATOM 1526 C C . ALA A 1 202 ? 15.097 -2.718 -79.589 1.00 55.50 202 ALA A C 1
ATOM 1528 O O . ALA A 1 202 ? 15.934 -1.872 -79.905 1.00 55.50 202 ALA A O 1
ATOM 1529 N N . THR A 1 203 ? 14.047 -2.422 -78.820 1.00 60.22 203 THR A N 1
ATOM 1530 C CA . THR A 1 203 ? 13.874 -1.144 -78.109 1.00 60.22 203 THR A CA 1
ATOM 1531 C C . THR A 1 203 ? 14.591 -1.185 -76.762 1.00 60.22 203 THR A C 1
ATOM 1533 O O . THR A 1 203 ? 14.352 -2.103 -75.976 1.00 60.22 203 THR A O 1
ATOM 1536 N N . GLY A 1 204 ? 15.442 -0.193 -76.491 1.00 65.94 204 GLY A N 1
ATOM 1537 C CA . GLY A 1 204 ? 16.193 -0.054 -75.242 1.00 65.94 204 GLY A CA 1
ATOM 1538 C C . GLY A 1 204 ? 15.915 1.272 -74.530 1.00 65.94 204 GLY A C 1
ATOM 1539 O O . GLY A 1 204 ? 15.583 2.272 -75.171 1.00 65.94 204 GLY A O 1
ATOM 1540 N N . GLN A 1 205 ? 16.071 1.285 -73.203 1.00 73.94 205 GLN A N 1
ATOM 1541 C CA . GLN A 1 205 ? 15.974 2.492 -72.373 1.00 73.94 205 GLN A CA 1
ATOM 1542 C C . GLN A 1 205 ? 17.289 2.812 -71.658 1.00 73.94 205 GLN A C 1
ATOM 1544 O O . GLN A 1 205 ? 17.903 1.929 -71.068 1.00 73.94 205 GLN A O 1
ATOM 1549 N N . VAL A 1 206 ? 17.697 4.082 -71.676 1.00 76.25 206 VAL A N 1
ATOM 1550 C CA . VAL A 1 206 ? 18.868 4.583 -70.933 1.00 76.25 206 VAL A CA 1
ATOM 1551 C C . VAL A 1 206 ? 18.445 5.776 -70.086 1.00 76.25 206 VAL A C 1
ATOM 1553 O O . VAL A 1 206 ? 17.699 6.629 -70.572 1.00 76.25 206 VAL A O 1
ATOM 1556 N N . GLY A 1 207 ? 18.910 5.845 -68.838 1.00 77.12 207 GLY A N 1
ATOM 1557 C CA . GLY A 1 207 ? 18.625 6.954 -67.929 1.00 77.12 207 GLY A CA 1
ATOM 1558 C C . GLY A 1 207 ? 18.313 6.545 -66.498 1.00 77.12 207 GLY A C 1
ATOM 1559 O O . GLY A 1 207 ? 18.809 5.530 -66.016 1.00 77.12 207 GLY A O 1
ATOM 1560 N N . MET A 1 208 ? 17.528 7.370 -65.808 1.00 79.69 208 MET A N 1
ATOM 1561 C CA . MET A 1 208 ? 17.304 7.269 -64.363 1.00 79.69 208 MET A CA 1
ATOM 1562 C C . MET A 1 208 ? 15.822 7.414 -64.019 1.00 79.69 208 MET A C 1
ATOM 1564 O O . MET A 1 208 ? 15.087 8.106 -64.725 1.00 79.69 208 MET A O 1
ATOM 1568 N N . ARG A 1 209 ? 15.391 6.794 -62.921 1.00 78.12 209 ARG A N 1
ATOM 1569 C CA . ARG A 1 209 ? 14.037 6.880 -62.370 1.00 78.12 209 ARG A CA 1
ATOM 1570 C C . ARG A 1 209 ? 14.108 7.016 -60.856 1.00 78.12 209 ARG A C 1
ATOM 1572 O O . ARG A 1 209 ? 14.420 6.044 -60.178 1.00 78.12 209 ARG A O 1
ATOM 1579 N N . ALA A 1 210 ? 13.801 8.196 -60.330 1.00 70.12 210 ALA A N 1
ATOM 1580 C CA . ALA A 1 210 ? 13.836 8.460 -58.899 1.00 70.12 210 ALA A CA 1
ATOM 1581 C C . ALA A 1 210 ? 12.665 7.816 -58.139 1.00 70.12 210 ALA A C 1
ATOM 1583 O O . ALA A 1 210 ? 12.862 7.338 -57.028 1.00 70.12 210 ALA A O 1
ATOM 1584 N N . ASN A 1 211 ? 11.478 7.762 -58.750 1.00 67.69 211 ASN A N 1
ATOM 1585 C CA . ASN A 1 211 ? 10.300 7.026 -58.275 1.00 67.69 211 ASN A CA 1
ATOM 1586 C C . ASN A 1 211 ? 9.392 6.669 -59.474 1.00 67.69 211 ASN A C 1
ATOM 1588 O O . ASN A 1 211 ? 9.680 7.065 -60.601 1.00 67.69 211 ASN A O 1
ATOM 1592 N N . LEU A 1 212 ? 8.268 5.977 -59.254 1.00 65.69 212 LEU A N 1
ATOM 1593 C CA . LEU A 1 212 ? 7.340 5.534 -60.318 1.00 65.69 212 LEU A CA 1
ATOM 1594 C C . LEU A 1 212 ? 6.761 6.656 -61.218 1.00 65.69 212 LEU A C 1
ATOM 1596 O O . LEU A 1 212 ? 6.164 6.355 -62.251 1.00 65.69 212 LEU A O 1
ATOM 1600 N N . THR A 1 213 ? 6.924 7.931 -60.853 1.00 61.72 213 THR A N 1
ATOM 1601 C CA . THR A 1 213 ? 6.459 9.112 -61.611 1.00 61.72 213 THR A CA 1
ATOM 1602 C C . THR A 1 213 ? 7.577 10.069 -62.041 1.00 61.72 213 THR A C 1
ATOM 1604 O O . THR A 1 213 ? 7.349 10.923 -62.896 1.00 61.72 213 THR A O 1
ATOM 1607 N N . ASP A 1 214 ? 8.784 9.921 -61.490 1.00 62.66 214 ASP A N 1
ATOM 1608 C CA . ASP A 1 214 ? 9.954 10.745 -61.797 1.00 62.66 214 ASP A CA 1
ATOM 1609 C C . ASP A 1 214 ? 11.003 9.903 -62.533 1.00 62.66 214 ASP A C 1
ATOM 1611 O O . ASP A 1 214 ? 11.741 9.133 -61.914 1.00 62.66 214 ASP A O 1
ATOM 1615 N N . TYR A 1 215 ? 11.065 10.044 -63.859 1.00 68.25 215 TYR A N 1
ATOM 1616 C CA . TYR A 1 215 ? 12.089 9.429 -64.700 1.00 68.25 215 TYR A CA 1
ATOM 1617 C C . TYR A 1 215 ? 12.573 10.346 -65.817 1.00 68.25 215 TYR A C 1
ATOM 1619 O O . TYR A 1 215 ? 11.807 10.985 -66.538 1.00 68.25 215 TYR A O 1
ATOM 1627 N N . VAL A 1 216 ? 13.886 10.308 -66.023 1.00 65.12 216 VAL A N 1
ATOM 1628 C CA . VAL A 1 216 ? 14.595 10.914 -67.144 1.00 65.12 216 VAL A CA 1
ATOM 1629 C C . VAL A 1 216 ? 15.135 9.768 -67.988 1.00 65.12 216 VAL A C 1
ATOM 1631 O O . VAL A 1 216 ? 16.215 9.244 -67.717 1.00 65.12 216 VAL A O 1
ATOM 1634 N N . ASN A 1 217 ? 14.365 9.346 -68.994 1.00 67.12 217 ASN A N 1
ATOM 1635 C CA . ASN A 1 217 ? 14.729 8.240 -69.878 1.00 67.12 217 ASN A CA 1
ATOM 1636 C C . ASN A 1 217 ? 14.824 8.649 -71.359 1.00 67.12 217 ASN A C 1
ATOM 1638 O O . ASN A 1 217 ? 14.165 9.577 -71.841 1.00 67.12 217 ASN A O 1
ATOM 1642 N N . ARG A 1 218 ? 15.664 7.917 -72.088 1.00 66.50 218 ARG A N 1
ATOM 1643 C CA . ARG A 1 218 ? 15.781 7.926 -73.548 1.00 66.50 218 ARG A CA 1
ATOM 1644 C C . ARG A 1 218 ? 15.331 6.583 -74.089 1.00 66.50 218 ARG A C 1
ATOM 1646 O O . ARG A 1 218 ? 15.753 5.559 -73.562 1.00 66.50 218 ARG A O 1
ATOM 1653 N N . THR A 1 219 ? 14.529 6.586 -75.148 1.00 62.59 219 THR A N 1
ATOM 1654 C CA . THR A 1 219 ? 14.136 5.373 -75.878 1.00 62.59 219 THR A CA 1
ATOM 1655 C C . THR A 1 219 ? 14.845 5.308 -77.222 1.00 62.59 219 THR A C 1
ATOM 1657 O O . THR A 1 219 ? 14.827 6.276 -77.986 1.00 62.59 219 THR A O 1
ATOM 1660 N N . THR A 1 220 ? 15.429 4.154 -77.539 1.00 56.66 220 THR A N 1
ATOM 1661 C CA . THR A 1 220 ? 15.885 3.824 -78.894 1.00 56.66 220 THR A CA 1
ATOM 1662 C C . THR A 1 220 ? 14.778 3.115 -79.672 1.00 56.66 220 THR A C 1
ATOM 1664 O O . THR A 1 220 ? 14.194 2.145 -79.191 1.00 56.66 220 THR A O 1
ATOM 1667 N N . SER A 1 221 ? 14.506 3.580 -80.894 1.00 52.47 221 SER A N 1
ATOM 1668 C CA . SER A 1 221 ? 13.745 2.832 -81.901 1.00 52.47 221 SER A CA 1
ATOM 1669 C C . SER A 1 221 ? 14.711 2.450 -83.017 1.00 52.47 221 SER A C 1
ATOM 1671 O O . SER A 1 221 ? 15.188 3.314 -83.754 1.00 52.47 221 SER A O 1
ATOM 1673 N N . GLY A 1 222 ? 15.069 1.166 -83.079 1.00 54.03 222 GLY A N 1
ATOM 1674 C CA . GLY A 1 222 ? 16.245 0.708 -83.818 1.00 54.03 222 GLY A CA 1
ATOM 1675 C C . GLY A 1 222 ? 17.558 1.043 -83.098 1.00 54.03 222 GLY A C 1
ATOM 1676 O O . GLY A 1 222 ? 17.610 1.872 -82.192 1.00 54.03 222 GLY A O 1
ATOM 1677 N N . VAL A 1 223 ? 18.640 0.373 -83.500 1.00 49.75 223 VAL A N 1
ATOM 1678 C CA . VAL A 1 223 ? 19.910 0.299 -82.747 1.00 49.75 223 VAL A CA 1
ATOM 1679 C C . VAL A 1 223 ? 20.719 1.605 -82.672 1.00 49.75 223 VAL A C 1
ATOM 1681 O O . VAL A 1 223 ? 21.875 1.551 -82.290 1.00 49.75 223 VAL A O 1
ATOM 1684 N N . ASN A 1 224 ? 20.189 2.777 -83.027 1.00 54.66 224 ASN A N 1
ATOM 1685 C CA . ASN A 1 224 ? 20.979 4.010 -83.079 1.00 54.66 224 ASN A CA 1
ATOM 1686 C C . ASN A 1 224 ? 20.698 4.935 -81.877 1.00 54.66 224 ASN A C 1
ATOM 1688 O O . ASN A 1 224 ? 19.655 5.586 -81.789 1.00 54.66 224 ASN A O 1
ATOM 1692 N N . LEU A 1 225 ? 21.667 5.040 -80.959 1.00 55.38 225 LEU A N 1
ATOM 1693 C CA . LEU A 1 225 ? 21.598 5.938 -79.795 1.00 55.38 225 LEU A CA 1
ATOM 1694 C C . LEU A 1 225 ? 21.560 7.428 -80.182 1.00 55.38 225 LEU A C 1
ATOM 1696 O O . LEU A 1 225 ? 20.991 8.239 -79.449 1.00 55.38 225 LEU A O 1
ATOM 1700 N N . CYS A 1 226 ? 22.096 7.788 -81.352 1.00 51.84 226 CYS A N 1
ATOM 1701 C CA . CYS A 1 226 ? 22.042 9.148 -81.885 1.00 51.84 226 CYS A CA 1
ATOM 1702 C C . CYS A 1 226 ? 20.645 9.577 -82.358 1.00 51.84 226 CYS A C 1
ATOM 1704 O O . CYS A 1 226 ? 20.401 10.771 -82.515 1.00 51.84 226 CYS A O 1
ATOM 1706 N N . THR A 1 227 ? 19.723 8.632 -82.561 1.00 51.16 227 THR A N 1
ATOM 1707 C CA . THR A 1 227 ? 18.316 8.898 -82.907 1.00 51.16 227 THR A CA 1
ATOM 1708 C C . THR A 1 227 ? 17.374 8.606 -81.735 1.00 51.16 227 THR A C 1
ATOM 1710 O O . THR A 1 227 ? 16.211 8.263 -81.940 1.00 51.16 227 THR A O 1
ATOM 1713 N N . THR A 1 228 ? 17.865 8.715 -80.495 1.00 54.97 228 THR A N 1
ATOM 1714 C CA . THR A 1 228 ? 17.041 8.550 -79.289 1.00 54.97 228 THR A CA 1
ATOM 1715 C C . THR A 1 228 ? 15.989 9.645 -79.162 1.00 54.97 228 THR A C 1
ATOM 1717 O O . THR A 1 228 ? 16.300 10.838 -79.121 1.00 54.97 228 THR A O 1
ATOM 1720 N N . THR A 1 229 ? 14.734 9.239 -78.998 1.00 57.06 229 THR A N 1
ATOM 1721 C CA . THR A 1 229 ? 13.673 10.136 -78.533 1.00 57.06 229 THR A CA 1
ATOM 1722 C C . THR A 1 229 ? 13.656 10.170 -77.005 1.00 57.06 229 THR A C 1
ATOM 1724 O O . THR A 1 229 ? 14.205 9.291 -76.332 1.00 57.06 229 THR A O 1
ATOM 1727 N N . ALA A 1 230 ? 13.002 11.181 -76.433 1.00 60.16 230 ALA A N 1
ATOM 1728 C CA . ALA A 1 230 ? 12.483 11.048 -75.077 1.00 60.16 230 ALA A CA 1
ATOM 1729 C C . ALA A 1 230 ? 11.502 9.857 -75.032 1.00 60.16 230 ALA A C 1
ATOM 1731 O O . ALA A 1 230 ? 10.817 9.587 -76.026 1.00 60.16 230 ALA A O 1
ATOM 1732 N N . GLY A 1 231 ? 11.465 9.122 -73.916 1.00 58.03 231 GLY A N 1
ATOM 1733 C CA . GLY A 1 231 ? 10.467 8.068 -73.724 1.00 58.03 231 GLY A CA 1
ATOM 1734 C C . GLY A 1 231 ? 9.048 8.639 -73.656 1.00 58.03 231 GLY A C 1
ATOM 1735 O O . GLY A 1 231 ? 8.861 9.818 -73.373 1.00 58.03 231 GLY A O 1
ATOM 1736 N N . GLY A 1 232 ? 8.029 7.804 -73.884 1.00 53.66 232 GLY A N 1
ATOM 1737 C CA . GLY A 1 232 ? 6.632 8.242 -74.065 1.00 53.66 232 GLY A CA 1
ATOM 1738 C C . GLY A 1 232 ? 5.959 8.980 -72.893 1.00 53.66 232 GLY A C 1
ATOM 1739 O O . GLY A 1 232 ? 4.827 9.422 -73.045 1.00 53.66 232 GLY A O 1
ATOM 1740 N N . ALA A 1 233 ? 6.633 9.124 -71.751 1.00 52.91 233 ALA A N 1
ATOM 1741 C CA . ALA A 1 233 ? 6.181 9.915 -70.604 1.00 52.91 233 ALA A CA 1
ATOM 1742 C C . ALA A 1 233 ? 7.273 10.872 -70.064 1.00 52.91 233 ALA A C 1
ATOM 1744 O O . ALA A 1 233 ? 7.245 11.291 -68.911 1.00 52.91 233 ALA A O 1
ATOM 1745 N N . ASN A 1 234 ? 8.229 11.233 -70.927 1.00 53.69 234 ASN A N 1
ATOM 1746 C CA . ASN A 1 234 ? 9.226 12.280 -70.729 1.00 53.69 234 ASN A CA 1
ATOM 1747 C C . ASN A 1 234 ? 8.967 13.390 -71.771 1.00 53.69 234 ASN A C 1
ATOM 1749 O O . ASN A 1 234 ? 9.100 13.147 -72.970 1.00 53.69 234 ASN A O 1
ATOM 1753 N N . THR A 1 235 ? 8.599 14.605 -71.345 1.00 44.34 235 THR A N 1
ATOM 1754 C CA . THR A 1 235 ? 8.333 15.734 -72.265 1.00 44.34 235 THR A CA 1
ATOM 1755 C C . THR A 1 235 ? 9.557 16.605 -72.577 1.00 44.34 235 THR A C 1
ATOM 1757 O O . THR A 1 235 ? 9.422 17.617 -73.267 1.00 44.34 235 THR A O 1
ATOM 1760 N N . ALA A 1 236 ? 10.755 16.243 -72.108 1.00 45.66 236 ALA A N 1
ATOM 1761 C CA . ALA A 1 236 ? 11.959 17.049 -72.293 1.00 45.66 236 ALA A CA 1
ATOM 1762 C C . ALA A 1 236 ? 12.529 16.967 -73.722 1.00 45.66 236 ALA A C 1
ATOM 1764 O O . ALA A 1 236 ? 13.024 15.929 -74.170 1.00 45.66 236 ALA A O 1
ATOM 1765 N N . THR A 1 237 ? 12.570 18.101 -74.426 1.00 42.62 237 THR A N 1
ATOM 1766 C CA . THR A 1 237 ? 13.309 18.222 -75.690 1.00 42.62 237 THR A CA 1
ATOM 1767 C C . THR A 1 237 ? 14.803 18.403 -75.424 1.00 42.62 237 THR A C 1
ATOM 1769 O O . THR A 1 237 ? 15.231 19.445 -74.930 1.00 42.62 237 THR A O 1
ATOM 1772 N N . CYS A 1 238 ? 15.630 17.430 -75.801 1.00 44.22 238 CYS A N 1
ATOM 1773 C CA . CYS A 1 238 ? 17.084 17.585 -75.759 1.00 44.22 238 CYS A CA 1
ATOM 1774 C C . CYS A 1 238 ? 17.743 16.805 -76.906 1.00 44.22 238 CYS A C 1
ATOM 1776 O O . CYS A 1 238 ? 17.732 15.570 -76.919 1.00 44.22 238 CYS A O 1
ATOM 1778 N N . SER A 1 239 ? 18.323 17.534 -77.863 1.00 44.56 239 SER A N 1
ATOM 1779 C CA . SER A 1 239 ? 19.139 16.971 -78.945 1.00 44.56 239 SER A CA 1
ATOM 1780 C C . SER A 1 239 ? 20.524 16.589 -78.432 1.00 44.56 239 SER A C 1
ATOM 1782 O O . SER A 1 239 ? 21.091 17.286 -77.593 1.00 44.56 239 SER A O 1
ATOM 1784 N N . ILE A 1 240 ? 21.113 15.541 -79.005 1.00 48.19 240 ILE A N 1
ATOM 1785 C CA . ILE A 1 240 ? 22.558 15.310 -78.904 1.00 48.19 240 ILE A CA 1
ATOM 1786 C C . ILE A 1 240 ? 23.256 16.444 -79.666 1.00 48.19 240 ILE A C 1
ATOM 1788 O O . ILE A 1 240 ? 22.896 16.739 -80.809 1.00 48.19 240 ILE A O 1
ATOM 1792 N N . VAL A 1 241 ? 24.209 17.118 -79.021 1.00 42.47 241 VAL A N 1
ATOM 1793 C CA . VAL A 1 241 ? 24.975 18.234 -79.595 1.00 42.47 241 VAL A CA 1
ATOM 1794 C C . VAL A 1 241 ? 26.465 18.007 -79.295 1.00 42.47 241 VAL A C 1
ATOM 1796 O O . VAL A 1 241 ? 26.804 17.750 -78.141 1.00 42.47 241 VAL A O 1
ATOM 1799 N N . PRO A 1 242 ? 27.361 18.107 -80.296 1.00 41.00 242 PRO A N 1
ATOM 1800 C CA . PRO A 1 242 ? 27.076 18.415 -81.695 1.00 41.00 242 PRO A CA 1
ATOM 1801 C C . PRO A 1 242 ? 26.547 17.194 -82.468 1.00 41.00 242 PRO A C 1
ATOM 1803 O O . PRO A 1 242 ? 27.095 16.096 -82.391 1.00 41.00 242 PRO A O 1
ATOM 1806 N N . THR A 1 243 ? 25.523 17.409 -83.297 1.00 45.66 243 THR A N 1
ATOM 1807 C CA . THR A 1 243 ? 24.951 16.386 -84.196 1.00 45.66 243 THR A CA 1
ATOM 1808 C C . THR A 1 243 ? 25.960 15.846 -85.219 1.00 45.66 243 THR A C 1
ATOM 1810 O O . THR A 1 243 ? 25.786 14.747 -85.741 1.00 45.66 243 THR A O 1
ATOM 1813 N N . SER A 1 244 ? 27.055 16.570 -85.478 1.00 43.72 244 SER A N 1
ATOM 1814 C CA . SER A 1 244 ? 28.142 16.139 -86.365 1.00 43.72 244 SER A CA 1
ATOM 1815 C C . SER A 1 244 ? 28.936 14.932 -85.850 1.00 43.72 244 SER A C 1
ATOM 1817 O O . SER A 1 244 ? 29.521 14.224 -86.666 1.00 43.72 244 SER A O 1
ATOM 1819 N N . ALA A 1 245 ? 28.915 14.641 -84.542 1.00 45.91 245 ALA A N 1
ATOM 1820 C CA . ALA A 1 245 ? 29.550 13.442 -83.983 1.00 45.91 245 ALA A CA 1
ATOM 1821 C C . ALA A 1 245 ? 28.809 12.137 -84.346 1.00 45.91 245 ALA A C 1
ATOM 1823 O O . ALA A 1 245 ? 29.392 11.061 -84.275 1.00 45.91 245 ALA A O 1
ATOM 1824 N N . CYS A 1 246 ? 27.543 12.235 -84.766 1.00 46.34 246 CYS A N 1
ATOM 1825 C CA . CYS A 1 246 ? 26.660 11.100 -85.045 1.00 46.34 246 CYS A CA 1
ATOM 1826 C C . CYS A 1 246 ? 26.521 10.743 -86.537 1.00 46.34 246 CYS A C 1
ATOM 1828 O O . CYS A 1 246 ? 25.871 9.754 -86.863 1.00 46.34 246 CYS A O 1
ATOM 1830 N N . ASN A 1 247 ? 27.111 11.534 -87.442 1.00 40.88 247 ASN A N 1
ATOM 1831 C CA . ASN A 1 247 ? 27.002 11.345 -88.898 1.00 40.88 247 ASN A CA 1
ATOM 1832 C C . ASN A 1 247 ? 28.260 10.750 -89.556 1.00 40.88 247 ASN A C 1
ATOM 1834 O O . ASN A 1 247 ? 28.282 10.570 -90.772 1.00 40.88 247 ASN A O 1
ATOM 1838 N N . TYR A 1 248 ? 29.299 10.430 -88.782 1.00 39.41 248 TYR A N 1
ATOM 1839 C CA . TYR A 1 248 ? 30.412 9.622 -89.276 1.00 39.41 248 TYR A CA 1
ATOM 1840 C C . TYR A 1 248 ? 30.165 8.148 -88.970 1.00 39.41 248 TYR A C 1
ATOM 1842 O O . TYR A 1 248 ? 29.867 7.787 -87.834 1.00 39.41 248 TYR A O 1
ATOM 1850 N N . ALA A 1 249 ? 30.363 7.294 -89.977 1.00 42.44 249 ALA A N 1
ATOM 1851 C CA . ALA A 1 249 ? 30.568 5.868 -89.765 1.00 42.44 249 ALA A CA 1
ATOM 1852 C C . ALA A 1 249 ? 31.826 5.701 -88.899 1.00 42.44 249 ALA A C 1
ATOM 1854 O O . ALA A 1 249 ? 32.951 5.821 -89.386 1.00 42.44 249 ALA A O 1
ATOM 1855 N N . TYR A 1 250 ? 31.628 5.530 -87.592 1.00 42.44 250 TYR A N 1
ATOM 1856 C CA . TYR A 1 250 ? 32.693 5.651 -86.604 1.00 42.44 250 TYR A CA 1
ATOM 1857 C C . TYR A 1 250 ? 33.501 4.348 -86.538 1.00 42.44 250 TYR A C 1
ATOM 1859 O O . TYR A 1 250 ? 33.299 3.499 -85.674 1.00 42.44 250 TYR A O 1
ATOM 1867 N N . SER A 1 251 ? 34.417 4.171 -87.491 1.00 43.03 251 SER A N 1
ATOM 1868 C CA . SER A 1 251 ? 35.285 2.994 -87.626 1.00 43.03 251 SER A CA 1
ATOM 1869 C C . SER A 1 251 ? 36.454 2.984 -86.624 1.00 43.03 251 SER A C 1
ATOM 1871 O O . SER A 1 251 ? 37.579 2.637 -86.985 1.00 43.03 251 SER A O 1
ATOM 1873 N N . GLY A 1 252 ? 36.222 3.422 -85.384 1.00 48.16 252 GLY A N 1
ATOM 1874 C CA . GLY A 1 252 ? 37.246 3.575 -84.349 1.00 48.16 252 GLY A CA 1
ATOM 1875 C C . GLY A 1 252 ? 36.705 3.326 -82.939 1.00 48.16 252 GLY A C 1
ATOM 1876 O O . GLY A 1 252 ? 35.550 3.609 -82.643 1.00 48.16 252 GLY A O 1
ATOM 1877 N N . SER A 1 253 ? 37.556 2.798 -82.059 1.00 50.41 253 SER A N 1
ATOM 1878 C CA . SER A 1 253 ? 37.242 2.527 -80.647 1.00 50.41 253 SER A CA 1
ATOM 1879 C C . SER A 1 253 ? 37.015 3.839 -79.874 1.00 50.41 253 SER A C 1
ATOM 1881 O O . SER A 1 253 ? 37.976 4.466 -79.423 1.00 50.41 253 SER A O 1
ATOM 1883 N N . GLY A 1 254 ? 35.754 4.256 -79.716 1.00 55.22 254 GLY A N 1
ATOM 1884 C CA . GLY A 1 254 ? 35.360 5.467 -78.987 1.00 55.22 254 GLY A CA 1
ATOM 1885 C C . GLY A 1 254 ? 34.159 5.251 -78.059 1.00 55.22 254 GLY A C 1
ATOM 1886 O O . GLY A 1 254 ? 33.165 4.627 -78.438 1.00 55.22 254 GLY A O 1
ATOM 1887 N N . ALA A 1 255 ? 34.257 5.788 -76.840 1.00 61.12 255 ALA A N 1
ATOM 1888 C CA . ALA A 1 255 ? 33.231 5.681 -75.805 1.00 61.12 255 ALA A CA 1
ATOM 1889 C C . ALA A 1 255 ? 32.174 6.797 -75.891 1.00 61.12 255 ALA A C 1
ATOM 1891 O O . ALA A 1 255 ? 32.516 7.965 -76.091 1.00 61.12 255 ALA A O 1
ATOM 1892 N N . ILE A 1 256 ? 30.909 6.453 -75.638 1.00 66.94 256 ILE A N 1
ATOM 1893 C CA . ILE A 1 256 ? 29.805 7.396 -75.394 1.00 66.94 256 ILE A CA 1
ATOM 1894 C C . ILE A 1 256 ? 29.663 7.557 -73.876 1.00 66.94 256 ILE A C 1
ATOM 1896 O O . ILE A 1 256 ? 29.614 6.556 -73.163 1.00 66.94 256 ILE A O 1
ATOM 1900 N N . THR A 1 257 ? 29.604 8.795 -73.371 1.00 67.62 257 THR A N 1
ATOM 1901 C CA . THR A 1 257 ? 29.438 9.082 -71.932 1.00 67.62 257 THR A CA 1
ATOM 1902 C C . THR A 1 257 ? 28.230 9.980 -71.677 1.00 67.62 257 THR A C 1
ATOM 1904 O O . THR A 1 257 ? 28.114 11.068 -72.244 1.00 67.62 257 THR A O 1
ATOM 1907 N N . PHE A 1 258 ? 27.359 9.538 -70.775 1.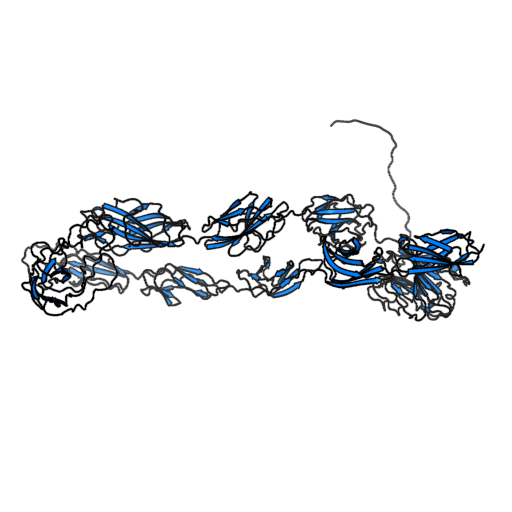00 68.44 258 PHE A N 1
ATOM 1908 C CA . PHE A 1 258 ? 26.238 10.299 -70.236 1.00 68.44 258 PHE A CA 1
ATOM 1909 C C . PHE A 1 258 ? 26.547 10.682 -68.788 1.00 68.44 258 PHE A C 1
ATOM 1911 O O . PHE A 1 258 ? 26.803 9.801 -67.967 1.00 68.44 258 PHE A O 1
ATOM 1918 N N . LEU A 1 259 ? 26.513 11.976 -68.468 1.00 70.62 259 LEU A N 1
ATOM 1919 C CA . LEU A 1 259 ? 26.696 12.475 -67.108 1.00 70.62 259 LEU A CA 1
ATOM 1920 C C . LEU A 1 259 ? 25.381 13.057 -66.584 1.00 70.62 259 LEU A C 1
ATOM 1922 O O . LEU A 1 259 ? 24.837 14.009 -67.149 1.00 70.62 259 LEU A O 1
ATOM 1926 N N . TYR A 1 260 ? 24.914 12.495 -65.475 1.00 71.69 260 TYR A N 1
ATOM 1927 C CA . TYR A 1 260 ? 23.799 12.991 -64.686 1.00 71.69 260 TYR A CA 1
ATOM 1928 C C . TYR A 1 260 ? 24.372 13.688 -63.452 1.00 71.69 260 TYR A C 1
ATOM 1930 O O . TYR A 1 260 ? 24.966 13.046 -62.582 1.00 71.69 260 TYR A O 1
ATOM 1938 N N . SER A 1 261 ? 24.214 15.007 -63.402 1.00 66.69 261 SER A N 1
ATOM 1939 C CA . SER A 1 261 ? 24.706 15.850 -62.316 1.00 66.69 261 SER A CA 1
ATOM 1940 C C . SER A 1 261 ? 23.568 16.218 -61.372 1.00 66.69 261 SER A C 1
ATOM 1942 O O . SER A 1 261 ? 22.547 16.760 -61.809 1.00 66.69 261 SER A O 1
ATOM 1944 N N . PHE A 1 262 ? 23.749 15.946 -60.082 1.00 65.25 262 PHE A N 1
ATOM 1945 C CA . PHE A 1 262 ? 22.785 16.286 -59.036 1.00 65.25 262 PHE A CA 1
ATOM 1946 C C . PHE A 1 262 ? 22.972 17.755 -58.624 1.00 65.25 262 PHE A C 1
ATOM 1948 O O . PHE A 1 262 ? 24.071 18.163 -58.253 1.00 65.25 262 PHE A O 1
ATOM 1955 N N . THR A 1 263 ? 21.933 18.585 -58.748 1.00 55.56 263 THR A N 1
ATOM 1956 C CA . THR A 1 263 ? 22.073 20.058 -58.707 1.00 55.56 263 THR A CA 1
ATOM 1957 C C . THR A 1 263 ? 21.808 20.728 -57.361 1.00 55.56 263 THR A C 1
ATOM 1959 O O . THR A 1 263 ? 21.716 21.954 -57.307 1.00 55.56 263 THR A O 1
ATOM 1962 N N . GLY A 1 264 ? 21.750 19.980 -56.260 1.00 54.38 264 GLY A N 1
ATOM 1963 C CA . GLY A 1 264 ? 21.843 20.592 -54.934 1.00 54.38 264 GLY A CA 1
ATOM 1964 C C . GLY A 1 264 ? 21.695 19.610 -53.772 1.00 54.38 264 GLY A C 1
ATOM 1965 O O . GLY A 1 264 ? 20.943 18.644 -53.897 1.00 54.38 264 GLY A O 1
ATOM 1966 N N . PRO A 1 265 ? 22.367 19.857 -52.631 1.00 54.09 265 PRO A N 1
ATOM 1967 C CA . PRO A 1 265 ? 22.050 19.163 -51.390 1.00 54.09 265 PRO A CA 1
ATOM 1968 C C . PRO A 1 265 ? 20.609 19.480 -50.975 1.00 54.09 265 PRO A C 1
ATOM 1970 O O . PRO A 1 265 ? 20.059 20.532 -51.298 1.00 54.09 265 PRO A O 1
ATOM 1973 N N . CYS A 1 266 ? 19.999 18.568 -50.229 1.00 62.22 266 CYS A N 1
ATOM 1974 C CA . CYS A 1 266 ? 18.562 18.580 -49.940 1.00 62.22 266 CYS A CA 1
ATOM 1975 C C . CYS A 1 266 ? 18.107 19.658 -48.943 1.00 62.22 266 CYS A C 1
ATOM 1977 O O . CYS A 1 266 ? 16.934 19.715 -48.587 1.00 62.22 266 CYS A O 1
ATOM 1979 N N . CYS A 1 267 ? 19.047 20.490 -48.502 1.00 60.19 267 CYS A N 1
ATOM 1980 C CA . CYS A 1 267 ? 18.918 21.540 -47.507 1.00 60.19 267 CYS A CA 1
ATOM 1981 C C . CYS A 1 267 ? 20.246 22.308 -47.406 1.00 60.19 267 CYS A C 1
ATOM 1983 O O . CYS A 1 267 ? 21.290 21.849 -47.882 1.00 60.19 267 CYS A O 1
ATOM 1985 N N . THR A 1 268 ? 20.223 23.459 -46.739 1.00 64.81 268 THR A N 1
ATOM 1986 C CA . THR A 1 268 ? 21.432 24.107 -46.219 1.00 64.81 268 THR A CA 1
ATOM 1987 C C . THR A 1 268 ? 21.719 23.590 -44.814 1.00 64.81 268 THR A C 1
ATOM 1989 O O . THR A 1 268 ? 20.798 23.448 -44.017 1.00 64.81 268 THR A O 1
ATOM 1992 N N . THR A 1 269 ? 22.985 23.318 -44.497 1.00 68.38 269 THR A N 1
ATOM 1993 C CA . THR A 1 269 ? 23.416 23.066 -43.114 1.00 68.38 269 THR A CA 1
ATOM 1994 C C . THR A 1 269 ? 23.777 24.383 -42.417 1.00 68.38 269 THR A C 1
ATOM 1996 O O . THR A 1 269 ? 24.416 25.229 -43.057 1.00 68.38 269 THR A O 1
ATOM 1999 N N . PRO A 1 270 ? 23.512 24.532 -41.107 1.00 83.38 270 PRO A N 1
ATOM 2000 C CA . PRO A 1 270 ? 23.907 25.706 -40.331 1.00 83.38 270 PRO A CA 1
ATOM 2001 C C . PRO A 1 270 ? 25.398 26.069 -40.417 1.00 83.38 270 PRO A C 1
ATOM 2003 O O . PRO A 1 270 ? 26.283 25.217 -40.523 1.00 83.38 270 PRO A O 1
ATOM 2006 N N . THR A 1 271 ? 25.701 27.364 -40.309 1.00 83.56 271 THR A N 1
ATOM 2007 C CA . THR A 1 271 ? 27.077 27.883 -40.411 1.00 83.56 271 THR A CA 1
ATOM 2008 C C . THR A 1 271 ? 27.903 27.688 -39.138 1.00 83.56 271 THR A C 1
ATOM 2010 O O . THR A 1 271 ? 29.067 27.295 -39.236 1.00 83.56 271 THR A O 1
ATOM 2013 N N . THR A 1 272 ? 27.329 27.845 -37.941 1.00 87.19 272 THR A N 1
ATOM 2014 C CA . THR A 1 272 ? 28.003 27.558 -36.656 1.00 87.19 272 THR A CA 1
ATOM 2015 C C . THR A 1 272 ? 27.290 26.443 -35.896 1.00 87.19 272 THR A C 1
ATOM 2017 O O . THR A 1 272 ? 26.081 26.279 -36.030 1.00 87.19 272 THR A O 1
ATOM 2020 N N . GLN A 1 273 ? 28.064 25.668 -35.132 1.00 89.94 273 GLN A N 1
ATOM 2021 C CA . GLN A 1 273 ? 27.560 24.605 -34.260 1.00 89.94 273 GLN A CA 1
ATOM 2022 C C . GLN A 1 273 ? 27.374 25.144 -32.839 1.00 89.94 273 GLN A C 1
ATOM 2024 O O . GLN A 1 273 ? 28.157 25.995 -32.393 1.00 89.94 273 GLN A O 1
ATOM 2029 N N . ALA A 1 274 ? 26.406 24.583 -32.119 1.00 91.69 274 ALA A N 1
ATOM 2030 C CA . ALA A 1 274 ? 26.343 24.618 -30.668 1.00 91.69 274 ALA A CA 1
ATOM 2031 C C . ALA A 1 274 ? 27.705 24.253 -30.063 1.00 91.69 274 ALA A C 1
ATOM 2033 O O . ALA A 1 274 ? 28.388 23.353 -30.556 1.00 91.69 274 ALA A O 1
ATOM 2034 N N . ASN A 1 275 ? 28.129 24.955 -29.016 1.00 91.56 275 ASN A N 1
ATOM 2035 C CA . ASN A 1 275 ? 29.447 24.779 -28.403 1.00 91.56 275 ASN A CA 1
ATOM 2036 C C . ASN A 1 275 ? 29.451 25.158 -26.919 1.00 91.56 275 ASN A C 1
ATOM 2038 O O . ASN A 1 275 ? 28.464 25.669 -26.397 1.00 91.56 275 ASN A O 1
ATOM 2042 N N . SER A 1 276 ? 30.577 24.918 -26.242 1.00 90.38 276 SER A N 1
ATOM 2043 C CA . SER A 1 276 ? 30.769 25.290 -24.831 1.00 90.38 276 SER A CA 1
ATOM 2044 C C . SER A 1 276 ? 29.707 24.682 -23.900 1.00 90.38 276 SER A C 1
ATOM 2046 O O . SER A 1 276 ? 29.177 25.361 -23.021 1.00 90.38 276 SER A O 1
ATOM 2048 N N . ALA A 1 277 ? 29.359 23.412 -24.130 1.00 91.88 277 ALA A N 1
ATOM 2049 C CA . ALA A 1 277 ? 28.380 22.705 -23.316 1.00 91.88 277 ALA A CA 1
ATOM 2050 C C . ALA A 1 277 ? 28.940 22.346 -21.932 1.00 91.88 277 ALA A C 1
ATOM 2052 O O . ALA A 1 277 ? 30.107 21.977 -21.792 1.00 91.88 277 ALA A O 1
ATOM 2053 N N . SER A 1 278 ? 28.095 22.436 -20.909 1.00 94.00 278 SER A N 1
ATOM 2054 C CA . SER A 1 278 ? 28.405 22.005 -19.547 1.00 94.00 278 SER A CA 1
ATOM 2055 C C . SER A 1 278 ? 27.137 21.577 -18.811 1.00 94.00 278 SER A C 1
ATOM 2057 O O . SER A 1 278 ? 26.071 22.173 -18.981 1.00 94.00 278 SER A O 1
ATOM 2059 N N . ALA A 1 279 ? 27.256 20.533 -17.994 1.00 94.50 279 ALA A N 1
ATOM 2060 C CA . ALA A 1 279 ? 26.201 20.116 -17.082 1.00 94.50 279 ALA A CA 1
ATOM 2061 C C . ALA A 1 279 ? 26.376 20.820 -15.731 1.00 94.50 279 ALA A C 1
ATOM 2063 O O . ALA A 1 279 ? 27.475 20.898 -15.182 1.00 94.50 279 ALA A O 1
ATOM 2064 N N . THR A 1 280 ? 25.272 21.324 -15.199 1.00 93.94 280 THR A N 1
ATOM 2065 C CA . THR A 1 280 ? 25.153 22.013 -13.909 1.00 93.94 280 THR A CA 1
ATOM 2066 C C . THR A 1 280 ? 23.899 21.502 -13.202 1.00 93.94 280 THR A C 1
ATOM 2068 O O . THR A 1 280 ? 23.139 20.744 -13.799 1.00 93.94 280 THR A O 1
ATOM 2071 N N . GLY A 1 281 ? 23.691 21.831 -11.922 1.00 87.38 281 GLY A N 1
ATOM 2072 C CA . GLY A 1 281 ? 22.506 21.349 -11.190 1.00 87.38 281 GLY A CA 1
ATOM 2073 C C . GLY A 1 281 ? 22.368 19.817 -11.162 1.00 87.38 281 GLY A C 1
ATOM 2074 O O . GLY A 1 281 ? 21.271 19.302 -10.967 1.00 87.38 281 GLY A O 1
ATOM 2075 N N . VAL A 1 282 ? 23.468 19.091 -11.408 1.00 89.12 282 VAL A N 1
ATOM 2076 C CA . VAL A 1 282 ? 23.476 17.633 -11.548 1.00 89.12 282 VAL A CA 1
ATOM 2077 C C . VAL A 1 282 ? 23.100 17.023 -10.206 1.00 89.12 282 VAL A C 1
ATOM 2079 O O . VAL A 1 282 ? 23.807 17.201 -9.214 1.00 89.12 282 VAL A O 1
ATOM 2082 N N . SER A 1 283 ? 21.965 16.338 -10.192 1.00 83.31 283 SER A N 1
ATOM 2083 C CA . SER A 1 283 ? 21.377 15.719 -9.015 1.00 83.31 283 SER A CA 1
ATOM 2084 C C . SER A 1 283 ? 21.408 14.192 -9.144 1.00 83.31 283 SER A C 1
ATOM 2086 O O . SER A 1 283 ? 22.186 13.617 -9.907 1.00 83.31 283 SER A O 1
ATOM 2088 N N . PHE A 1 284 ? 20.558 13.533 -8.364 1.00 73.12 284 PHE A N 1
ATOM 2089 C CA . PHE A 1 284 ? 20.349 12.093 -8.363 1.00 73.12 284 PHE A CA 1
ATOM 2090 C C . PHE A 1 284 ? 19.596 11.591 -9.607 1.00 73.12 284 PHE A C 1
ATOM 2092 O O . PHE A 1 284 ? 19.872 10.499 -10.086 1.00 73.12 284 PHE A O 1
ATOM 2099 N N . THR A 1 285 ? 18.646 12.381 -10.126 1.00 81.69 285 THR A N 1
ATOM 2100 C CA . THR A 1 285 ? 17.765 11.995 -11.250 1.00 81.69 285 THR A CA 1
ATOM 2101 C C . THR A 1 285 ? 17.545 13.110 -12.279 1.00 81.69 285 THR A C 1
ATOM 2103 O O . THR A 1 285 ? 16.776 12.935 -13.230 1.00 81.69 285 THR A O 1
ATOM 2106 N N . THR A 1 286 ? 18.211 14.258 -12.108 1.00 89.50 286 THR A N 1
ATOM 2107 C CA . THR A 1 286 ? 18.106 15.430 -12.989 1.00 89.50 286 THR A CA 1
ATOM 2108 C C . THR A 1 286 ? 19.470 16.046 -13.289 1.00 89.50 286 THR A C 1
ATOM 2110 O O . THR A 1 286 ? 20.419 15.874 -12.524 1.00 89.50 286 THR A O 1
ATOM 2113 N N . ALA A 1 287 ? 19.568 16.805 -14.380 1.00 94.00 287 ALA A N 1
ATOM 2114 C CA . ALA A 1 287 ? 20.727 17.642 -14.686 1.00 94.00 287 ALA A CA 1
ATOM 2115 C C . ALA A 1 287 ? 20.334 18.814 -15.593 1.00 94.00 287 ALA A C 1
ATOM 2117 O O . ALA A 1 287 ? 19.586 18.627 -16.551 1.00 94.00 287 ALA A O 1
ATOM 2118 N N . ASP A 1 288 ? 20.879 20.002 -15.335 1.00 95.56 288 ASP A N 1
ATOM 2119 C CA . ASP A 1 288 ? 20.717 21.178 -16.189 1.00 95.56 288 ASP A CA 1
ATOM 2120 C C . ASP A 1 288 ? 21.888 21.264 -17.173 1.00 95.56 288 ASP A C 1
ATOM 2122 O O . ASP A 1 288 ? 23.001 21.672 -16.814 1.00 95.56 288 ASP A O 1
ATOM 2126 N N . LEU A 1 289 ? 21.649 20.880 -18.426 1.00 97.00 289 LEU A N 1
ATOM 2127 C CA . LEU A 1 289 ? 22.623 21.013 -19.505 1.00 97.00 289 LEU A CA 1
ATOM 2128 C C . LEU A 1 289 ? 22.505 22.407 -20.129 1.00 97.00 289 LEU A C 1
ATOM 2130 O O . LEU A 1 289 ? 21.417 22.811 -20.531 1.00 97.00 289 LEU A O 1
ATOM 2134 N N . ASN A 1 290 ? 23.621 23.126 -20.239 1.00 95.75 290 ASN A N 1
ATOM 2135 C CA . ASN A 1 290 ? 23.697 24.473 -20.811 1.00 95.75 290 ASN A CA 1
ATOM 2136 C C . ASN A 1 290 ? 24.774 24.527 -21.900 1.00 95.75 290 ASN A C 1
ATOM 2138 O O . ASN A 1 290 ? 25.827 23.914 -21.738 1.00 95.75 290 ASN A O 1
ATOM 2142 N N . TRP A 1 291 ? 24.546 25.271 -22.984 1.00 95.19 291 TRP A N 1
ATOM 2143 C CA . TRP A 1 291 ? 25.483 25.460 -24.098 1.00 95.19 291 TRP A CA 1
ATOM 2144 C C . TRP A 1 291 ? 25.290 26.822 -24.785 1.00 95.19 291 TRP A C 1
ATOM 2146 O O . TRP A 1 291 ? 24.285 27.508 -24.614 1.00 95.19 291 TRP A O 1
ATOM 2156 N N . THR A 1 292 ? 26.265 27.224 -25.600 1.00 95.31 292 THR A N 1
ATOM 2157 C CA . THR A 1 292 ? 26.128 28.354 -26.532 1.00 95.31 292 THR A CA 1
ATOM 2158 C C . THR A 1 292 ? 25.508 27.853 -27.829 1.00 95.31 292 THR A C 1
ATOM 2160 O O . THR A 1 292 ? 26.048 26.922 -28.427 1.00 95.31 292 THR A O 1
ATOM 2163 N N . THR A 1 293 ? 24.399 28.452 -28.266 1.00 93.56 293 THR A N 1
ATOM 2164 C CA . THR A 1 293 ? 23.618 27.980 -29.420 1.00 93.56 293 THR A CA 1
ATOM 2165 C C . THR A 1 293 ? 24.329 28.160 -30.765 1.00 93.56 293 THR A C 1
ATOM 2167 O O . THR A 1 293 ? 25.174 29.047 -30.931 1.00 93.56 293 THR A O 1
ATOM 2170 N N . GLY A 1 294 ? 24.001 27.307 -31.741 1.00 91.00 294 GLY A N 1
ATOM 2171 C CA . GLY A 1 294 ? 24.498 27.436 -33.115 1.00 91.00 294 GLY A CA 1
ATOM 2172 C C . GLY A 1 294 ? 23.713 28.440 -33.974 1.00 91.00 294 GLY A C 1
ATOM 2173 O O . GLY A 1 294 ? 22.816 29.135 -33.502 1.00 91.00 294 GLY A O 1
ATOM 2174 N N . SER A 1 295 ? 24.036 28.522 -35.271 1.00 88.75 295 SER A N 1
ATOM 2175 C CA . SER A 1 295 ? 23.401 29.474 -36.207 1.00 88.75 295 SER A CA 1
ATOM 2176 C C . SER A 1 295 ? 22.155 28.931 -36.925 1.00 88.75 295 SER A C 1
ATOM 2178 O O . SER A 1 295 ? 21.798 29.457 -37.981 1.00 88.75 295 SER A O 1
ATOM 2180 N N . GLY A 1 296 ? 21.581 27.821 -36.464 1.00 85.88 296 GLY A N 1
ATOM 2181 C CA . GLY A 1 296 ? 20.519 27.108 -37.172 1.00 85.88 296 GLY A CA 1
ATOM 2182 C C . GLY A 1 296 ? 19.156 27.769 -37.017 1.00 85.88 296 GLY A C 1
ATOM 2183 O O . GLY A 1 296 ? 18.769 28.168 -35.922 1.00 85.88 296 GLY A O 1
ATOM 2184 N N . THR A 1 297 ? 18.394 27.847 -38.105 1.00 85.88 297 THR A N 1
ATOM 2185 C CA . THR A 1 297 ? 17.016 28.368 -38.103 1.00 85.88 297 THR A CA 1
ATOM 2186 C C . THR A 1 297 ? 16.018 27.461 -37.376 1.00 85.88 297 THR A C 1
ATOM 2188 O O . THR A 1 297 ? 14.954 27.935 -36.987 1.00 85.88 297 THR A O 1
ATOM 2191 N N . GLY A 1 298 ? 16.351 26.180 -37.174 1.00 84.62 298 GLY A N 1
ATOM 2192 C CA . GLY A 1 298 ? 15.624 25.254 -36.298 1.00 84.62 298 GLY A CA 1
ATOM 2193 C C . GLY A 1 298 ? 16.119 25.260 -34.848 1.00 84.62 298 GLY A C 1
ATOM 2194 O O . GLY A 1 298 ? 15.417 24.777 -33.964 1.00 84.62 298 GLY A O 1
ATOM 2195 N N . GLY A 1 299 ? 17.286 25.861 -34.595 1.00 92.75 299 GLY A N 1
ATOM 2196 C CA . GLY A 1 299 ? 17.973 25.837 -33.308 1.00 92.75 299 GLY A CA 1
ATOM 2197 C C . GLY A 1 299 ? 18.914 24.640 -33.174 1.00 92.75 299 GLY A C 1
ATOM 2198 O O . GLY A 1 299 ? 19.589 24.254 -34.131 1.00 92.75 299 GLY A O 1
ATOM 2199 N N . ASP A 1 300 ? 18.965 24.071 -31.974 1.00 94.56 300 ASP A N 1
ATOM 2200 C CA . ASP A 1 300 ? 19.806 22.940 -31.604 1.00 94.56 300 ASP A CA 1
ATOM 2201 C C . ASP A 1 300 ? 18.957 21.751 -31.130 1.00 94.56 300 ASP A C 1
ATOM 2203 O O . ASP A 1 300 ? 17.856 21.919 -30.604 1.00 94.56 300 ASP A O 1
ATOM 2207 N N . ILE A 1 301 ? 19.489 20.541 -31.287 1.00 93.81 301 ILE A N 1
ATOM 2208 C CA . ILE A 1 301 ? 18.952 19.294 -30.741 1.00 93.81 301 ILE A CA 1
ATOM 2209 C C . ILE A 1 301 ? 20.004 18.638 -29.841 1.00 93.81 301 ILE A C 1
ATOM 2211 O O . ILE A 1 301 ? 21.188 18.605 -30.184 1.00 93.81 301 ILE A O 1
ATOM 2215 N N . VAL A 1 302 ? 19.578 18.109 -28.693 1.00 95.62 302 VAL A N 1
ATOM 2216 C CA . VAL A 1 302 ? 20.434 17.373 -27.753 1.00 95.62 302 VAL A CA 1
ATOM 2217 C C . VAL A 1 302 ? 19.989 15.921 -27.711 1.00 95.62 302 VAL A C 1
ATOM 2219 O O . VAL A 1 302 ? 18.839 15.633 -27.376 1.00 95.62 302 VAL A O 1
ATOM 2222 N N . PHE A 1 303 ? 20.927 15.013 -27.960 1.00 95.19 303 PHE A N 1
ATOM 2223 C CA . PHE A 1 303 ? 20.779 13.596 -27.650 1.00 95.19 303 PHE A CA 1
ATOM 2224 C C . PHE A 1 303 ? 21.545 13.258 -26.375 1.00 95.19 303 PHE A C 1
ATOM 2226 O O . PHE A 1 303 ? 22.641 13.779 -26.159 1.00 95.19 303 PHE A O 1
ATOM 2233 N N . LEU A 1 304 ? 20.974 12.382 -25.551 1.00 95.31 304 LEU A N 1
ATOM 2234 C CA . LEU A 1 304 ? 21.588 11.835 -24.343 1.00 95.31 304 LEU A CA 1
ATOM 2235 C C . LEU A 1 304 ? 21.601 10.304 -24.431 1.00 95.31 304 LEU A C 1
ATOM 2237 O O . LEU A 1 304 ? 20.647 9.716 -24.937 1.00 95.31 304 LEU A O 1
ATOM 2241 N N . LYS A 1 305 ? 22.653 9.661 -23.926 1.00 93.19 305 LYS A N 1
ATOM 2242 C CA . LYS A 1 305 ? 22.805 8.203 -23.841 1.00 93.19 305 LYS A CA 1
ATOM 2243 C C . LYS A 1 305 ? 23.410 7.819 -22.491 1.00 93.19 305 LYS A C 1
ATOM 2245 O O . LYS A 1 305 ? 24.232 8.551 -21.944 1.00 93.19 305 LYS A O 1
ATOM 2250 N N . GLN A 1 306 ? 22.993 6.677 -21.960 1.00 89.81 306 GLN A N 1
ATOM 2251 C CA . GLN A 1 306 ? 23.508 6.104 -20.720 1.00 89.81 306 GLN A CA 1
ATOM 2252 C C . GLN A 1 306 ? 24.773 5.265 -20.966 1.00 89.81 306 GLN A C 1
ATOM 2254 O O . GLN A 1 306 ? 24.866 4.579 -21.982 1.00 89.81 306 GLN A O 1
ATOM 2259 N N . GLY A 1 307 ? 25.728 5.297 -20.032 1.00 82.62 307 GLY A N 1
ATOM 2260 C CA . GLY A 1 307 ? 26.846 4.347 -19.940 1.00 82.62 307 GLY A CA 1
ATOM 2261 C C . GLY A 1 307 ? 27.999 4.575 -20.923 1.00 82.62 307 GLY A C 1
ATOM 2262 O O . GLY A 1 307 ? 29.156 4.558 -20.512 1.00 82.62 307 GLY A O 1
ATOM 2263 N N . SER A 1 308 ? 27.710 4.856 -22.196 1.00 85.50 308 SER A N 1
ATOM 2264 C CA . SER A 1 308 ? 28.725 4.997 -23.248 1.00 85.50 308 SER A CA 1
ATOM 2265 C C . SER A 1 308 ? 28.449 6.146 -24.222 1.00 85.50 308 SER A C 1
ATOM 2267 O O . SER A 1 308 ? 27.349 6.700 -24.291 1.00 85.50 308 SER A O 1
ATOM 2269 N N . ALA A 1 309 ? 29.477 6.528 -24.985 1.00 86.38 309 ALA A N 1
ATOM 2270 C CA . ALA A 1 309 ? 29.411 7.631 -25.938 1.00 86.38 309 ALA A CA 1
ATOM 2271 C C . ALA A 1 309 ? 28.391 7.392 -27.072 1.00 86.38 309 ALA A C 1
ATOM 2273 O O . ALA A 1 309 ? 28.074 6.257 -27.445 1.00 86.38 309 ALA A O 1
ATOM 2274 N N . ILE A 1 310 ? 27.899 8.493 -27.644 1.00 87.38 310 ILE A N 1
ATOM 2275 C CA . ILE A 1 310 ? 27.035 8.493 -28.829 1.00 87.38 310 ILE A CA 1
ATOM 2276 C C . ILE A 1 310 ? 27.933 8.471 -30.072 1.00 87.38 310 ILE A C 1
ATOM 2278 O O . ILE A 1 310 ? 28.793 9.333 -30.234 1.00 87.38 310 ILE A O 1
ATOM 2282 N N . THR A 1 311 ? 27.741 7.472 -30.934 1.00 82.25 311 THR A N 1
ATOM 2283 C CA . THR A 1 311 ? 28.551 7.230 -32.147 1.00 82.25 311 THR A CA 1
ATOM 2284 C C . THR A 1 311 ? 27.754 7.346 -33.450 1.00 82.25 311 THR A C 1
ATOM 2286 O O . THR A 1 311 ? 28.318 7.210 -34.531 1.00 82.25 311 THR A O 1
ATOM 2289 N N . THR A 1 312 ? 26.441 7.572 -33.359 1.00 83.56 312 THR A N 1
ATOM 2290 C CA . THR A 1 312 ? 25.525 7.709 -34.501 1.00 83.56 312 THR A CA 1
ATOM 2291 C C . THR A 1 312 ? 25.104 9.167 -34.644 1.00 83.56 312 THR A C 1
ATOM 2293 O O . THR A 1 312 ? 24.699 9.774 -33.657 1.00 83.56 312 THR A O 1
ATOM 2296 N N . ASP A 1 313 ? 25.161 9.713 -35.859 1.00 86.19 313 ASP A N 1
ATOM 2297 C CA . ASP A 1 313 ? 24.660 11.057 -36.167 1.00 86.19 313 ASP A CA 1
ATOM 2298 C C . ASP A 1 313 ? 23.155 11.038 -36.532 1.00 86.19 313 ASP A C 1
ATOM 2300 O O . ASP A 1 313 ? 22.669 10.053 -37.098 1.00 86.19 313 ASP A O 1
ATOM 2304 N N . PRO A 1 314 ? 22.396 12.117 -36.252 1.00 87.50 314 PRO A N 1
ATOM 2305 C CA . PRO A 1 314 ? 21.012 12.267 -36.685 1.00 87.50 314 PRO A CA 1
ATOM 2306 C C . PRO A 1 314 ? 20.925 12.376 -38.210 1.00 87.50 314 PRO A C 1
ATOM 2308 O O . PRO A 1 314 ? 21.705 13.072 -38.863 1.00 87.50 314 PRO A O 1
ATOM 2311 N N . THR A 1 315 ? 19.938 11.699 -38.787 1.00 84.69 315 THR A N 1
ATOM 2312 C CA . THR A 1 315 ? 19.731 11.647 -40.234 1.00 84.69 315 THR A CA 1
ATOM 2313 C C . THR A 1 315 ? 19.101 12.947 -40.733 1.00 84.69 315 THR A C 1
ATOM 2315 O O . THR A 1 315 ? 18.096 13.419 -40.199 1.00 84.69 315 THR A O 1
ATOM 2318 N N . ASN A 1 316 ? 19.678 13.536 -41.782 1.00 78.75 316 ASN A N 1
ATOM 2319 C CA . ASN A 1 316 ? 19.112 14.722 -42.423 1.00 78.75 316 ASN A CA 1
ATOM 2320 C C . ASN A 1 316 ? 17.691 14.452 -42.938 1.00 78.75 316 ASN A C 1
ATOM 2322 O O . ASN A 1 316 ? 17.381 13.368 -43.423 1.00 78.75 316 ASN A O 1
ATOM 2326 N N . THR A 1 317 ? 16.836 15.470 -42.869 1.00 73.62 317 THR A N 1
ATOM 2327 C CA . THR A 1 317 ? 15.391 15.441 -43.159 1.00 73.62 317 THR A CA 1
ATOM 2328 C C . THR A 1 317 ? 14.519 14.634 -42.184 1.00 73.62 317 THR A C 1
ATOM 2330 O O . THR A 1 317 ? 13.295 14.752 -42.249 1.00 73.62 317 THR A O 1
ATOM 2333 N N . THR A 1 318 ? 15.097 13.904 -41.223 1.00 81.94 318 THR A N 1
ATOM 2334 C CA . THR A 1 318 ? 14.350 13.219 -40.156 1.00 81.94 318 THR A CA 1
ATOM 2335 C C . THR A 1 318 ? 14.047 14.167 -38.995 1.00 81.94 318 THR A C 1
ATOM 2337 O O . THR A 1 318 ? 14.952 14.732 -38.392 1.00 81.94 318 THR A O 1
ATOM 2340 N N . THR A 1 319 ? 12.770 14.320 -38.639 1.00 86.25 319 THR A N 1
ATOM 2341 C CA . THR A 1 319 ? 12.363 15.075 -37.443 1.00 86.25 319 THR A CA 1
ATOM 2342 C C . THR A 1 319 ? 12.395 14.175 -36.210 1.00 86.25 319 THR A C 1
ATOM 2344 O O . THR A 1 319 ? 11.682 13.175 -36.160 1.00 86.25 319 THR A O 1
ATOM 2347 N N . TYR A 1 320 ? 13.160 14.569 -35.193 1.00 90.12 320 TYR A N 1
ATOM 2348 C CA . TYR A 1 320 ? 13.209 13.898 -33.893 1.00 90.12 320 TYR A CA 1
ATOM 2349 C C . TYR A 1 320 ? 12.397 14.684 -32.855 1.00 90.12 320 TYR A C 1
ATOM 2351 O O . TYR A 1 320 ? 12.666 15.860 -32.600 1.00 90.12 320 TYR A O 1
ATOM 2359 N N . THR A 1 321 ? 11.409 14.035 -32.240 1.00 93.75 321 THR A N 1
ATOM 2360 C CA . THR A 1 321 ? 10.613 14.600 -31.143 1.00 93.75 321 THR A CA 1
ATOM 2361 C C . THR A 1 321 ? 11.419 14.524 -29.852 1.00 93.75 321 THR A C 1
ATOM 2363 O O . THR A 1 321 ? 11.791 13.436 -29.422 1.00 93.75 321 THR A O 1
ATOM 2366 N N . ALA A 1 322 ? 11.685 15.660 -29.213 1.00 95.12 322 ALA A N 1
ATOM 2367 C CA . ALA A 1 322 ? 12.433 15.700 -27.961 1.00 95.12 322 ALA A CA 1
ATOM 2368 C C . ALA A 1 322 ? 11.525 15.643 -26.721 1.00 95.12 322 ALA A C 1
ATOM 2370 O O . ALA A 1 322 ? 10.415 16.175 -26.739 1.00 95.12 322 ALA A O 1
ATOM 2371 N N . ASN A 1 323 ? 12.022 15.057 -25.630 1.00 95.56 323 ASN A N 1
ATOM 2372 C CA . ASN A 1 323 ? 11.378 15.089 -24.315 1.00 95.56 323 ASN A CA 1
ATOM 2373 C C . ASN A 1 323 ? 12.441 15.186 -23.211 1.00 95.56 323 ASN A C 1
ATOM 2375 O O . ASN A 1 323 ? 13.350 14.363 -23.167 1.00 95.56 323 ASN A O 1
ATOM 2379 N N . SER A 1 324 ? 12.320 16.160 -22.307 1.00 94.00 324 SER A N 1
ATOM 2380 C CA . SER A 1 324 ? 13.299 16.375 -21.236 1.00 94.00 324 SER A CA 1
ATOM 2381 C C . SER A 1 324 ? 13.339 15.258 -20.187 1.00 94.00 324 SER A C 1
ATOM 2383 O O . SER A 1 324 ? 14.323 15.163 -19.457 1.00 94.00 324 SER A O 1
ATOM 2385 N N . ALA A 1 325 ? 12.331 14.382 -20.132 1.00 89.44 325 ALA A N 1
ATOM 2386 C CA . ALA A 1 325 ? 12.448 13.095 -19.456 1.00 89.44 325 ALA A CA 1
ATOM 2387 C C . ALA A 1 325 ? 13.235 12.111 -20.340 1.00 89.44 325 ALA A C 1
ATOM 2389 O O . ALA A 1 325 ? 12.765 11.687 -21.402 1.00 89.44 325 ALA A O 1
ATOM 2390 N N . PHE A 1 326 ? 14.429 11.723 -19.890 1.00 89.88 326 PHE A N 1
ATOM 2391 C CA . PHE A 1 326 ? 15.280 10.754 -20.578 1.00 89.88 326 PHE A CA 1
ATOM 2392 C C . PHE A 1 326 ? 14.529 9.441 -20.872 1.00 89.88 326 PHE A C 1
ATOM 2394 O O . PHE A 1 326 ? 13.673 9.006 -20.098 1.00 89.88 326 PHE A O 1
ATOM 2401 N N . GLY A 1 327 ? 14.807 8.840 -22.033 1.00 83.25 327 GLY A N 1
ATOM 2402 C CA . GLY A 1 327 ? 14.096 7.663 -22.551 1.00 83.25 327 GLY A CA 1
ATOM 2403 C C . GLY A 1 327 ? 12.747 7.947 -23.230 1.00 83.25 327 GLY A C 1
ATOM 2404 O O . GLY A 1 327 ? 12.233 7.076 -23.920 1.00 83.25 327 GLY A O 1
ATOM 2405 N N . SER A 1 328 ? 12.176 9.153 -23.093 1.00 83.50 328 SER A N 1
ATOM 2406 C CA . SER A 1 328 ? 10.847 9.491 -23.651 1.00 83.50 328 SER A CA 1
ATOM 2407 C C . SER A 1 328 ? 10.883 10.285 -24.969 1.00 83.50 328 SER A C 1
ATOM 2409 O O . SER A 1 328 ? 9.836 10.698 -25.471 1.00 83.50 328 SER A O 1
ATOM 2411 N N . GLY A 1 329 ? 12.075 10.559 -25.506 1.00 88.19 329 GLY A N 1
ATOM 2412 C CA . GLY A 1 329 ? 12.275 11.230 -26.795 1.00 88.19 329 GLY A CA 1
ATOM 2413 C C . GLY A 1 329 ? 12.455 10.252 -27.959 1.00 88.19 329 GLY A C 1
ATOM 2414 O O . GLY A 1 329 ? 12.568 9.044 -27.771 1.00 88.19 329 GLY A O 1
ATOM 2415 N N . SER A 1 330 ? 12.536 10.766 -29.184 1.00 90.50 330 SER A N 1
ATOM 2416 C CA . SER A 1 330 ? 12.919 9.976 -30.357 1.00 90.50 330 SER A CA 1
ATOM 2417 C C . SER A 1 330 ? 14.370 9.504 -30.248 1.00 90.50 330 SER A C 1
ATOM 2419 O O . SER A 1 330 ? 15.255 10.271 -29.868 1.00 90.50 330 SER A O 1
ATOM 2421 N N . GLN A 1 331 ? 14.610 8.248 -30.614 1.00 89.62 331 GLN A N 1
ATOM 2422 C CA . GLN A 1 331 ? 15.927 7.620 -30.573 1.00 89.62 331 GLN A CA 1
ATOM 2423 C C . GLN A 1 331 ? 16.705 7.837 -31.885 1.00 89.62 331 GLN A C 1
ATOM 2425 O O . GLN A 1 331 ? 16.109 7.861 -32.964 1.00 89.62 331 GLN A O 1
ATOM 2430 N N . ILE A 1 332 ? 18.034 7.953 -31.801 1.00 84.25 332 ILE A N 1
ATOM 2431 C CA . ILE A 1 332 ? 18.955 7.824 -32.945 1.00 84.25 332 ILE A CA 1
ATOM 2432 C C . ILE A 1 332 ? 19.677 6.474 -32.912 1.00 84.25 332 ILE A C 1
ATOM 2434 O O . ILE A 1 332 ? 20.146 6.026 -31.865 1.00 84.25 332 ILE A O 1
ATOM 2438 N N . GLY A 1 333 ? 19.759 5.820 -34.074 1.00 75.25 333 GLY A N 1
ATOM 2439 C CA . GLY A 1 333 ? 20.293 4.462 -34.195 1.00 75.25 333 GLY A CA 1
ATOM 2440 C C . GLY A 1 333 ? 19.543 3.437 -33.331 1.00 75.25 333 GLY A C 1
ATOM 2441 O O . GLY A 1 333 ? 18.417 3.658 -32.886 1.00 75.25 333 GLY A O 1
ATOM 2442 N N . THR A 1 334 ? 20.184 2.303 -33.065 1.00 61.59 334 THR A N 1
ATOM 2443 C CA . THR A 1 334 ? 19.642 1.212 -32.232 1.00 61.59 334 THR A CA 1
ATOM 2444 C C . THR A 1 334 ? 20.073 1.283 -30.760 1.00 61.59 334 THR A C 1
ATOM 2446 O O . THR A 1 334 ? 19.592 0.499 -29.951 1.00 61.59 334 THR A O 1
ATOM 2449 N N . THR A 1 335 ? 20.931 2.237 -30.379 1.00 59.31 335 THR A N 1
ATOM 2450 C CA . THR A 1 335 ? 21.759 2.166 -29.156 1.00 59.31 335 THR A CA 1
ATOM 2451 C C . THR A 1 335 ? 21.315 3.073 -27.994 1.00 59.31 335 THR A C 1
ATOM 2453 O O . THR A 1 335 ? 22.153 3.606 -27.270 1.00 59.31 335 THR A O 1
ATOM 2456 N N . GLY A 1 336 ? 20.008 3.277 -27.790 1.00 75.31 336 GLY A N 1
ATOM 2457 C CA . GLY A 1 336 ? 19.481 3.930 -26.574 1.00 75.31 336 GLY A CA 1
ATOM 2458 C C . GLY A 1 336 ? 19.870 5.407 -26.386 1.00 75.31 336 GLY A C 1
ATOM 2459 O O . GLY A 1 336 ? 19.909 5.902 -25.259 1.00 75.31 336 GLY A O 1
ATOM 2460 N N . ALA A 1 337 ? 20.185 6.114 -27.475 1.00 89.12 337 ALA A N 1
ATOM 2461 C CA . ALA A 1 337 ? 20.463 7.548 -27.473 1.00 89.12 337 ALA A CA 1
ATOM 2462 C C . ALA A 1 337 ? 19.187 8.339 -27.817 1.00 89.12 337 ALA A C 1
ATOM 2464 O O . ALA A 1 337 ? 18.711 8.288 -28.951 1.00 89.12 337 ALA A O 1
ATOM 2465 N N . PHE A 1 338 ? 18.633 9.070 -26.847 1.00 93.50 338 PHE A N 1
ATOM 2466 C CA . PHE A 1 338 ? 17.316 9.713 -26.927 1.00 93.50 338 PHE A CA 1
ATOM 2467 C C . PHE A 1 338 ? 17.411 11.239 -27.029 1.00 93.50 338 PHE A C 1
ATOM 2469 O O . PHE A 1 338 ? 18.223 11.866 -26.347 1.00 93.50 338 PHE A O 1
ATOM 2476 N N . ALA A 1 339 ? 16.547 11.850 -27.844 1.00 95.81 339 ALA A N 1
ATOM 2477 C CA . ALA A 1 339 ? 16.420 13.301 -27.959 1.00 95.81 339 ALA A CA 1
ATOM 2478 C C . ALA A 1 339 ? 15.818 13.907 -26.676 1.00 95.81 339 ALA A C 1
ATOM 2480 O O . ALA A 1 339 ? 14.621 13.771 -26.422 1.00 95.81 339 ALA A O 1
ATOM 2481 N N . VAL A 1 340 ? 16.631 14.607 -25.881 1.00 96.25 340 VAL A N 1
ATOM 2482 C CA . VAL A 1 340 ? 16.189 15.246 -24.624 1.00 96.25 340 VAL A CA 1
ATOM 2483 C C . VAL A 1 340 ? 15.798 16.715 -24.786 1.00 96.25 340 VAL A C 1
ATOM 2485 O O . VAL A 1 340 ? 15.092 17.270 -23.948 1.00 96.25 340 VAL A O 1
ATOM 2488 N N . TYR A 1 341 ? 16.219 17.354 -25.878 1.00 97.25 341 TYR A N 1
ATOM 2489 C CA . TYR A 1 341 ? 15.883 18.743 -26.188 1.00 97.25 341 TYR A CA 1
ATOM 2490 C C . TYR A 1 341 ? 15.878 19.004 -27.695 1.00 97.25 341 TYR A C 1
ATOM 2492 O O . TYR A 1 341 ? 16.717 18.450 -28.397 1.00 97.25 341 TYR A O 1
ATOM 2500 N N . SER A 1 342 ? 14.988 19.878 -28.177 1.00 94.31 342 SER A N 1
ATOM 2501 C CA . SER A 1 342 ? 15.027 20.451 -29.530 1.00 94.31 342 SER A CA 1
ATOM 2502 C C . SER A 1 342 ? 14.415 21.858 -29.521 1.00 94.31 342 SER A C 1
ATOM 2504 O O . SER A 1 342 ? 13.291 22.028 -29.043 1.00 94.31 342 SER A O 1
ATOM 2506 N N . GLY A 1 343 ? 15.140 22.867 -30.015 1.00 92.50 343 GLY A N 1
ATOM 2507 C CA . GLY A 1 343 ? 14.691 24.265 -30.039 1.00 92.50 343 GLY A CA 1
ATOM 2508 C C . GLY A 1 343 ? 15.826 25.297 -30.001 1.00 92.50 343 GLY A C 1
ATOM 2509 O O . GLY A 1 343 ? 16.992 24.973 -30.193 1.00 92.50 343 GLY A O 1
ATOM 2510 N N . SER A 1 344 ? 15.493 26.570 -29.762 1.00 91.62 344 SER A N 1
ATOM 2511 C CA . SER A 1 344 ? 16.428 27.709 -29.859 1.00 91.62 344 SER A CA 1
ATOM 2512 C C . SER A 1 344 ? 16.984 28.254 -28.529 1.00 91.62 344 SER A C 1
ATOM 2514 O O . SER A 1 344 ? 17.702 29.255 -28.535 1.00 91.62 344 SER A O 1
ATOM 2516 N N . SER A 1 345 ? 16.676 27.631 -27.388 1.00 86.25 345 SER A N 1
ATOM 2517 C CA . SER A 1 345 ? 17.295 27.937 -26.089 1.00 86.25 345 SER A CA 1
ATOM 251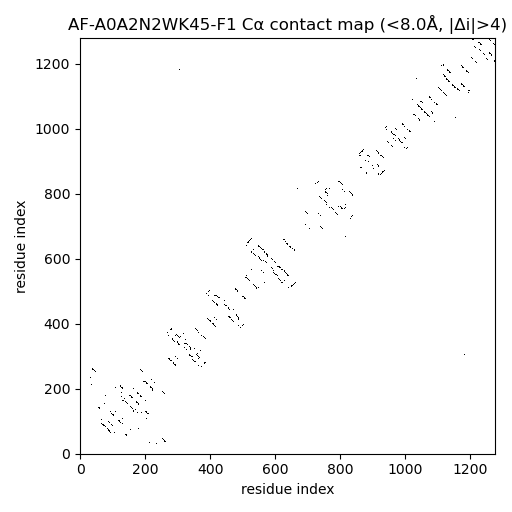8 C C . SER A 1 345 ? 18.580 27.132 -25.888 1.00 86.25 345 SER A C 1
ATOM 2520 O O . SER A 1 345 ? 18.611 25.934 -26.134 1.00 86.25 345 SER A O 1
ATOM 2522 N N . GLY A 1 346 ? 19.629 27.775 -25.370 1.00 91.94 346 GLY A N 1
ATOM 2523 C CA . GLY A 1 346 ? 20.911 27.132 -25.046 1.00 91.94 346 GLY A CA 1
ATOM 2524 C C . GLY A 1 346 ? 20.913 26.340 -23.736 1.00 91.94 346 GLY A C 1
ATOM 2525 O O . GLY A 1 346 ? 21.924 26.333 -23.037 1.00 91.94 346 GLY A O 1
ATOM 2526 N N . SER A 1 347 ? 19.779 25.762 -23.336 1.00 95.12 347 SER A N 1
ATOM 2527 C CA . SER A 1 347 ? 19.673 24.986 -22.097 1.00 95.12 347 SER A CA 1
ATOM 2528 C C . SER A 1 347 ? 18.478 24.029 -22.069 1.00 95.12 347 SER A C 1
ATOM 2530 O O . SER A 1 347 ? 17.453 24.274 -22.714 1.00 95.12 347 SER A O 1
ATOM 2532 N N . VAL A 1 348 ? 18.611 22.955 -21.281 1.00 96.81 348 VAL A N 1
ATOM 2533 C CA . VAL A 1 348 ? 17.530 22.033 -20.898 1.00 96.81 348 VAL A CA 1
ATOM 2534 C C . VAL A 1 348 ? 17.736 21.488 -19.479 1.00 96.81 348 VAL A C 1
ATOM 2536 O O . VAL A 1 348 ? 18.833 21.059 -19.126 1.00 96.81 348 VAL A O 1
ATOM 2539 N N . SER A 1 349 ? 16.660 21.453 -18.691 1.00 96.25 349 SER A N 1
ATOM 2540 C CA . SER A 1 349 ? 16.583 20.700 -17.433 1.00 96.25 349 SER A CA 1
ATOM 2541 C C . SER A 1 349 ? 16.098 19.282 -17.723 1.00 96.25 349 SER A C 1
ATOM 2543 O O . SER A 1 349 ? 14.933 19.081 -18.067 1.00 96.25 349 SER A O 1
ATOM 2545 N N . ILE A 1 350 ? 16.999 18.309 -17.622 1.00 96.19 350 ILE A N 1
ATOM 2546 C CA . ILE A 1 350 ? 16.764 16.895 -17.930 1.00 96.19 350 ILE A CA 1
ATOM 2547 C C . ILE A 1 350 ? 16.297 16.175 -16.661 1.00 96.19 350 ILE A C 1
ATOM 2549 O O . ILE A 1 350 ? 16.794 16.463 -15.573 1.00 96.19 350 ILE A O 1
ATOM 2553 N N . SER A 1 351 ? 15.370 15.228 -16.792 1.00 88.31 351 SER A N 1
ATOM 2554 C CA . SER A 1 351 ? 14.857 14.376 -15.713 1.00 88.31 351 SER A CA 1
ATOM 2555 C C . SER A 1 351 ? 14.820 12.897 -16.127 1.00 88.31 351 SER A C 1
ATOM 2557 O O . SER A 1 351 ? 15.205 12.551 -17.245 1.00 88.31 351 SER A O 1
ATOM 2559 N N . ASN A 1 352 ? 14.365 12.015 -15.229 1.00 81.38 352 ASN A N 1
ATOM 2560 C CA . ASN A 1 352 ? 14.336 10.557 -15.424 1.00 81.38 352 ASN A CA 1
ATOM 2561 C C . ASN A 1 352 ? 15.728 9.928 -15.656 1.00 81.38 352 ASN A C 1
ATOM 2563 O O . ASN A 1 352 ? 15.879 8.977 -16.421 1.00 81.38 352 ASN A O 1
ATOM 2567 N N . LEU A 1 353 ? 16.757 10.479 -15.007 1.00 82.44 353 LEU A N 1
ATOM 2568 C CA . LEU A 1 353 ? 18.107 9.917 -15.014 1.00 82.44 353 LEU A CA 1
ATOM 2569 C C . LEU A 1 353 ? 18.267 8.879 -13.896 1.00 82.44 353 LEU A C 1
ATOM 2571 O O . LEU A 1 353 ? 17.687 9.026 -12.819 1.00 82.44 353 LEU A O 1
ATOM 2575 N N . MET A 1 354 ? 19.071 7.848 -14.144 1.00 72.00 354 MET A N 1
ATOM 2576 C CA . MET A 1 354 ? 19.463 6.869 -13.133 1.00 72.00 354 MET A CA 1
ATOM 2577 C C . MET A 1 354 ? 20.569 7.444 -12.235 1.00 72.00 354 MET A C 1
ATOM 2579 O O . MET A 1 354 ? 21.447 8.131 -12.751 1.00 72.00 354 MET A O 1
ATOM 2583 N N . PRO A 1 355 ? 20.581 7.153 -10.923 1.00 67.81 355 PRO A N 1
ATOM 2584 C CA . PRO A 1 355 ? 21.595 7.674 -10.005 1.00 67.81 355 PRO A CA 1
ATOM 2585 C C . PRO A 1 355 ? 22.970 7.027 -10.169 1.00 67.81 355 PRO A C 1
ATOM 2587 O O . PRO A 1 355 ? 23.086 5.918 -10.687 1.00 67.81 355 PRO A O 1
ATOM 2590 N N . GLY A 1 356 ? 24.027 7.706 -9.705 1.00 73.12 356 GLY A N 1
ATOM 2591 C CA . GLY A 1 356 ? 25.422 7.246 -9.830 1.00 73.12 356 GLY A CA 1
ATOM 2592 C C . GLY A 1 356 ? 25.900 6.963 -11.265 1.00 73.12 356 GLY A C 1
ATOM 2593 O O . GLY A 1 356 ? 26.992 6.435 -11.449 1.00 73.12 356 GLY A O 1
ATOM 2594 N N . THR A 1 357 ? 25.094 7.294 -12.274 1.00 80.00 357 THR A N 1
ATOM 2595 C CA . THR A 1 357 ? 25.241 6.852 -13.658 1.00 80.00 357 THR A CA 1
ATOM 2596 C C . THR A 1 357 ? 25.836 7.962 -14.516 1.00 80.00 357 THR A C 1
ATOM 2598 O O . THR A 1 357 ? 25.472 9.135 -14.394 1.00 80.00 357 THR A O 1
ATOM 2601 N N . THR A 1 358 ? 26.760 7.595 -15.404 1.00 88.50 358 THR A N 1
ATOM 2602 C CA . THR A 1 358 ? 27.343 8.523 -16.380 1.00 88.50 358 THR A CA 1
ATOM 2603 C C . THR A 1 358 ? 26.470 8.597 -17.627 1.00 88.50 358 THR A C 1
ATOM 2605 O O . THR A 1 358 ? 26.192 7.585 -18.272 1.00 88.50 358 THR A O 1
ATOM 2608 N N . TYR A 1 359 ? 26.079 9.816 -17.984 1.00 90.06 359 TYR A N 1
ATOM 2609 C CA . TYR A 1 359 ? 25.335 10.142 -19.191 1.00 90.06 359 TYR A CA 1
ATOM 2610 C C . TYR A 1 359 ? 26.215 10.919 -20.164 1.00 90.06 359 TYR A C 1
ATOM 2612 O O . TYR A 1 359 ? 26.853 11.901 -19.786 1.00 90.06 359 TYR A O 1
ATOM 2620 N N . TYR A 1 360 ? 26.222 10.495 -21.423 1.00 93.81 360 TYR A N 1
ATOM 2621 C CA . TYR A 1 360 ? 26.935 11.126 -22.530 1.00 93.81 360 TYR A CA 1
ATOM 2622 C C . TYR A 1 360 ? 25.946 11.903 -23.394 1.00 93.81 360 TYR A C 1
ATOM 2624 O O . TYR A 1 360 ? 24.887 11.380 -23.736 1.00 93.81 360 TYR A O 1
ATOM 2632 N N . TYR A 1 361 ? 26.287 13.135 -23.771 1.00 94.88 361 TYR A N 1
ATOM 2633 C CA . TYR A 1 361 ? 25.454 13.977 -24.632 1.00 94.88 361 TYR A CA 1
ATOM 2634 C C . TYR A 1 361 ? 26.135 14.323 -25.958 1.00 94.88 361 TYR A C 1
ATOM 2636 O O . TYR A 1 361 ? 27.360 14.281 -26.094 1.00 94.88 361 TYR A O 1
ATOM 2644 N N . SER A 1 362 ? 25.327 14.684 -26.953 1.00 92.62 362 SER A N 1
ATOM 2645 C CA . SER A 1 362 ? 25.768 15.212 -28.250 1.00 92.62 362 SER A CA 1
ATOM 2646 C C . SER A 1 362 ? 24.779 16.266 -28.746 1.00 92.62 362 SER A C 1
ATOM 2648 O O . SER A 1 362 ? 23.576 16.005 -28.788 1.00 92.62 362 SER A O 1
ATOM 2650 N N . ILE A 1 363 ? 25.282 17.459 -29.085 1.00 93.88 363 ILE A N 1
ATOM 2651 C CA . ILE A 1 363 ? 24.459 18.625 -29.448 1.00 93.88 363 ILE A CA 1
ATOM 2652 C C . ILE A 1 363 ? 24.700 19.041 -30.903 1.00 93.88 363 ILE A C 1
ATOM 2654 O O . ILE A 1 363 ? 25.796 19.496 -31.245 1.00 93.88 363 ILE A O 1
ATOM 2658 N N . TYR A 1 364 ? 23.665 18.924 -31.736 1.00 92.69 364 TYR A N 1
ATOM 2659 C CA . TYR A 1 364 ? 23.693 19.264 -33.162 1.00 92.69 364 TYR A CA 1
ATOM 2660 C C . TYR A 1 364 ? 22.871 20.523 -33.431 1.00 92.69 364 TYR A C 1
ATOM 2662 O O . TYR A 1 364 ? 21.743 20.636 -32.962 1.00 92.69 364 TYR A O 1
ATOM 2670 N N . THR A 1 365 ? 23.377 21.432 -34.258 1.00 92.94 365 THR A N 1
ATOM 2671 C CA . THR A 1 365 ? 22.595 22.573 -34.760 1.00 92.94 365 THR A CA 1
ATOM 2672 C C . THR A 1 365 ? 21.900 22.199 -36.068 1.00 92.94 365 THR A C 1
ATOM 2674 O O . THR A 1 365 ? 22.504 21.520 -36.906 1.00 92.94 365 THR A O 1
ATOM 2677 N N . PHE A 1 366 ? 20.656 22.653 -36.275 1.00 90.75 366 PHE A N 1
ATOM 2678 C CA . PHE A 1 366 ? 19.876 22.349 -37.480 1.00 90.75 366 PHE A CA 1
ATOM 2679 C C . PHE A 1 366 ? 19.063 23.522 -38.050 1.00 90.75 366 PHE A C 1
ATOM 2681 O O . PHE A 1 366 ? 18.682 24.460 -37.350 1.00 90.75 366 PHE A O 1
ATOM 2688 N N . ASP A 1 367 ? 18.789 23.464 -39.354 1.00 87.25 367 ASP A N 1
ATOM 2689 C CA . ASP A 1 367 ? 17.867 24.373 -40.050 1.00 87.25 367 ASP A CA 1
ATOM 2690 C C . ASP A 1 367 ? 16.456 23.772 -40.148 1.00 87.25 367 ASP A C 1
ATOM 2692 O O . ASP A 1 367 ? 16.308 22.571 -40.344 1.00 87.25 367 ASP A O 1
ATOM 2696 N N . ALA A 1 368 ? 15.405 24.590 -40.012 1.00 75.75 368 ALA A N 1
ATOM 2697 C CA . ALA A 1 368 ? 14.026 24.102 -39.841 1.00 75.75 368 ALA A CA 1
ATOM 2698 C C . ALA A 1 368 ? 13.354 23.581 -41.130 1.00 75.75 368 ALA A C 1
ATOM 2700 O O . ALA A 1 368 ? 12.381 22.828 -41.069 1.00 75.75 368 ALA A O 1
ATOM 2701 N N . ALA A 1 369 ? 13.828 24.008 -42.304 1.00 61.75 369 ALA A N 1
ATOM 2702 C CA . ALA A 1 369 ? 13.202 23.731 -43.599 1.00 61.75 369 ALA A CA 1
ATOM 2703 C C . ALA A 1 369 ? 13.588 22.340 -44.140 1.00 61.75 369 ALA A C 1
ATOM 2705 O O . ALA A 1 369 ? 14.322 22.226 -45.120 1.00 61.75 369 ALA A O 1
ATOM 2706 N N . GLY A 1 370 ? 13.084 21.294 -43.479 1.00 61.28 370 GLY A N 1
ATOM 2707 C CA . GLY A 1 370 ? 13.608 19.933 -43.595 1.00 61.28 370 GLY A CA 1
ATOM 2708 C C . GLY A 1 370 ? 14.839 19.815 -42.693 1.00 61.28 370 GLY A C 1
ATOM 2709 O O . GLY A 1 370 ? 15.875 20.377 -43.044 1.00 61.28 370 GLY A O 1
ATOM 2710 N N . PRO A 1 371 ? 14.733 19.168 -41.516 1.00 68.88 371 PRO A N 1
ATOM 2711 C CA . PRO A 1 371 ? 15.727 19.305 -40.457 1.00 68.88 371 PRO A CA 1
ATOM 2712 C C . PRO A 1 371 ? 17.092 18.808 -40.916 1.00 68.88 371 PRO A C 1
ATOM 2714 O O . PRO A 1 371 ? 17.280 17.614 -41.145 1.00 68.88 371 PRO A O 1
ATOM 2717 N N . CYS A 1 372 ? 18.033 19.735 -41.076 1.00 81.50 372 CYS A N 1
ATOM 2718 C CA . CYS A 1 372 ? 19.366 19.404 -41.554 1.00 81.50 372 CYS A CA 1
ATOM 2719 C C . CYS A 1 372 ? 20.437 19.740 -40.540 1.00 81.50 372 CYS A C 1
ATOM 2721 O O . CYS A 1 372 ? 20.734 20.902 -40.259 1.00 81.50 372 CYS A O 1
ATOM 2723 N N . TYR A 1 373 ? 20.984 18.663 -39.999 1.00 87.00 373 TYR A N 1
ATOM 2724 C CA . TYR A 1 373 ? 21.906 18.629 -38.892 1.00 87.00 373 TYR A CA 1
ATOM 2725 C C . TYR A 1 373 ? 23.319 18.845 -39.410 1.00 87.00 373 TYR A C 1
ATOM 2727 O O . TYR A 1 373 ? 23.776 18.207 -40.361 1.00 87.00 373 TYR A O 1
ATOM 2735 N N . LYS A 1 374 ? 24.045 19.756 -38.770 1.00 86.25 374 LYS A N 1
ATOM 2736 C CA . LYS A 1 374 ? 25.452 19.966 -39.079 1.00 86.25 374 LYS A CA 1
ATOM 2737 C C . LYS A 1 374 ? 26.287 18.849 -38.437 1.00 86.25 374 LYS A C 1
ATOM 2739 O O . LYS A 1 374 ? 26.604 18.901 -37.248 1.00 86.25 374 LYS A O 1
ATOM 2744 N N . ALA A 1 375 ? 26.645 17.852 -39.242 1.00 75.25 375 ALA A N 1
ATOM 2745 C CA . ALA A 1 375 ? 27.429 16.677 -38.861 1.00 75.25 375 ALA A CA 1
ATOM 2746 C C . ALA A 1 375 ? 28.500 16.341 -39.930 1.00 75.25 375 ALA A C 1
ATOM 2748 O O . ALA A 1 375 ? 28.323 16.725 -41.089 1.00 75.25 375 ALA A O 1
ATOM 2749 N N . PRO A 1 376 ? 29.604 15.646 -39.583 1.00 60.50 376 PRO A N 1
ATOM 2750 C CA . PRO A 1 376 ? 30.042 15.277 -38.236 1.00 60.50 376 PRO A CA 1
ATOM 2751 C C . PRO A 1 376 ? 30.987 16.334 -37.631 1.00 60.50 376 PRO A C 1
ATOM 2753 O O . PRO A 1 376 ? 32.160 16.424 -37.984 1.00 60.50 376 PRO A O 1
ATOM 2756 N N . THR A 1 377 ? 30.507 17.139 -36.679 1.00 59.34 377 THR A N 1
ATOM 2757 C CA . THR A 1 377 ? 31.344 17.820 -35.665 1.00 59.34 377 THR A CA 1
ATOM 2758 C C . THR A 1 377 ? 30.433 18.216 -34.509 1.00 59.34 377 THR A C 1
ATOM 2760 O O . THR A 1 377 ? 29.806 19.273 -34.544 1.00 59.34 377 THR A O 1
ATOM 2763 N N . VAL A 1 378 ? 30.309 17.355 -33.504 1.00 68.38 378 VAL A N 1
ATOM 2764 C CA . VAL A 1 378 ? 29.376 17.555 -32.388 1.00 68.38 378 VAL A CA 1
ATOM 2765 C C . VAL A 1 378 ? 30.048 18.089 -31.142 1.00 68.38 378 VAL A C 1
ATOM 2767 O O . VAL A 1 378 ? 31.143 17.666 -30.783 1.00 68.38 378 VAL A O 1
ATOM 2770 N N . THR A 1 379 ? 29.336 18.966 -30.438 1.00 78.00 379 THR A N 1
ATOM 2771 C CA . THR A 1 379 ? 29.679 19.288 -29.055 1.00 78.00 379 THR A CA 1
ATOM 2772 C C . THR A 1 379 ? 29.217 18.136 -28.182 1.00 78.00 379 THR A C 1
ATOM 2774 O O . THR A 1 379 ? 28.018 17.934 -27.978 1.00 78.00 379 THR A O 1
ATOM 2777 N N . THR A 1 380 ? 30.190 17.355 -27.726 1.00 89.69 380 THR A N 1
ATOM 2778 C CA . THR A 1 380 ? 30.003 16.171 -26.895 1.00 89.69 380 THR A CA 1
ATOM 2779 C C . THR A 1 380 ? 30.568 16.391 -25.501 1.00 89.69 380 THR A C 1
ATOM 2781 O O . THR A 1 380 ? 31.438 17.234 -25.275 1.00 89.69 380 THR A O 1
ATOM 2784 N N . GLY A 1 381 ? 30.077 15.601 -24.559 1.00 91.50 381 GLY A N 1
ATOM 2785 C CA . GLY A 1 381 ? 30.609 15.527 -23.211 1.00 91.50 381 GLY A CA 1
ATOM 2786 C C . GLY A 1 381 ? 29.836 14.501 -22.402 1.00 91.50 381 GLY A C 1
ATOM 2787 O O . GLY A 1 381 ? 28.971 13.800 -22.930 1.00 91.50 381 GLY A O 1
ATOM 2788 N N . SER A 1 382 ? 30.140 14.423 -21.115 1.00 94.38 382 SER A N 1
ATOM 2789 C CA . SER A 1 382 ? 29.388 13.601 -20.178 1.00 94.38 382 SER A CA 1
ATOM 2790 C C . SER A 1 382 ? 29.224 14.296 -18.834 1.00 94.38 382 SER A C 1
ATOM 2792 O O . SER A 1 382 ? 29.878 15.299 -18.540 1.00 94.38 382 SER A O 1
ATOM 2794 N N . PHE A 1 383 ? 28.316 13.765 -18.028 1.00 94.06 383 PHE A N 1
ATOM 2795 C CA . PHE A 1 383 ? 28.180 14.083 -16.616 1.00 94.06 383 PHE A CA 1
ATOM 2796 C C . PHE A 1 383 ? 27.725 12.833 -15.863 1.00 94.06 383 PHE A C 1
ATOM 2798 O O . PHE A 1 383 ? 27.066 11.966 -16.434 1.00 94.06 383 PHE A O 1
ATOM 2805 N N . THR A 1 384 ? 28.065 12.741 -14.582 1.00 89.56 384 THR A N 1
ATOM 2806 C CA . THR A 1 384 ? 27.659 11.627 -13.719 1.00 89.56 384 THR A CA 1
ATOM 2807 C C . THR A 1 384 ? 26.694 12.158 -12.671 1.00 89.56 384 THR A C 1
ATOM 2809 O O . THR A 1 384 ? 27.037 13.081 -11.931 1.00 89.56 384 THR A O 1
ATOM 2812 N N . THR A 1 385 ? 25.482 11.606 -12.618 1.00 83.62 385 THR A N 1
ATOM 2813 C CA . THR A 1 385 ? 24.510 11.898 -11.548 1.00 83.62 385 THR A CA 1
ATOM 2814 C C . THR A 1 385 ? 25.090 11.531 -10.185 1.00 83.62 385 THR A C 1
ATOM 2816 O O . THR A 1 385 ? 25.842 10.559 -10.081 1.00 83.62 385 THR A O 1
ATOM 2819 N N . THR A 1 386 ? 24.702 12.236 -9.126 1.00 79.50 386 THR A N 1
ATOM 2820 C CA . THR A 1 386 ? 25.151 11.925 -7.760 1.00 79.50 386 THR A CA 1
ATOM 2821 C C . THR A 1 386 ? 24.792 10.480 -7.374 1.00 79.50 386 THR A C 1
ATOM 2823 O O . THR A 1 386 ? 23.713 9.992 -7.710 1.00 79.50 386 THR A O 1
ATOM 2826 N N . SER A 1 387 ? 25.695 9.778 -6.685 1.00 69.50 387 SER A N 1
ATOM 2827 C CA . SER A 1 387 ? 25.476 8.423 -6.160 1.00 69.50 387 SER A CA 1
ATOM 2828 C C . SER A 1 387 ? 24.857 8.444 -4.755 1.00 69.50 387 SER A C 1
ATOM 2830 O O . SER A 1 387 ? 24.934 9.451 -4.052 1.00 69.50 387 SER A O 1
ATOM 2832 N N . CYS A 1 388 ? 24.236 7.334 -4.336 1.00 68.19 388 CYS A N 1
ATOM 2833 C CA . CYS A 1 388 ? 23.721 7.184 -2.970 1.00 68.19 388 CYS A CA 1
ATOM 2834 C C . CYS A 1 388 ? 24.783 6.532 -2.084 1.00 68.19 388 CYS A C 1
ATOM 2836 O O . CYS A 1 388 ? 25.309 5.475 -2.434 1.00 68.19 388 CYS A O 1
ATOM 2838 N N . SER A 1 389 ? 25.038 7.105 -0.910 1.00 72.94 389 SER A N 1
ATOM 2839 C CA . SER A 1 389 ? 25.662 6.387 0.201 1.00 72.94 389 SER A CA 1
ATOM 2840 C C . SER A 1 389 ? 24.556 5.784 1.061 1.00 72.94 389 SER A C 1
ATOM 2842 O O . SER A 1 389 ? 23.812 6.525 1.694 1.00 72.94 389 SER A O 1
ATOM 2844 N N . PHE A 1 390 ? 24.422 4.460 1.074 1.00 78.94 390 PHE A N 1
ATOM 2845 C CA . PHE A 1 390 ? 23.494 3.786 1.982 1.00 78.94 390 PHE A CA 1
ATOM 2846 C C . PHE A 1 390 ? 24.167 3.527 3.337 1.00 78.94 390 PHE A C 1
ATOM 2848 O O . PHE A 1 390 ? 25.327 3.098 3.353 1.00 78.94 390 PHE A O 1
ATOM 2855 N N . PRO A 1 391 ? 23.452 3.686 4.464 1.00 83.25 391 PRO A N 1
ATOM 2856 C CA . PRO A 1 391 ? 23.923 3.204 5.756 1.00 83.25 391 PRO A CA 1
ATOM 2857 C C . PRO A 1 391 ? 24.178 1.697 5.714 1.00 83.25 391 PRO A C 1
ATOM 2859 O O . PRO A 1 391 ? 23.290 0.928 5.354 1.00 83.25 391 PRO A O 1
ATOM 2862 N N . VAL A 1 392 ? 25.366 1.256 6.119 1.00 80.44 392 VAL A N 1
ATOM 2863 C CA . VAL A 1 392 ? 25.746 -0.168 6.142 1.00 80.44 392 VAL A CA 1
ATOM 2864 C C . VAL A 1 392 ? 25.172 -0.949 7.328 1.00 80.44 392 VAL A C 1
ATOM 2866 O O . VAL A 1 392 ? 24.959 -2.153 7.209 1.00 80.44 392 VAL A O 1
ATOM 2869 N N . THR A 1 393 ? 24.881 -0.290 8.452 1.00 86.56 393 THR A N 1
ATOM 2870 C CA . THR A 1 393 ? 24.332 -0.931 9.659 1.00 86.56 393 THR A CA 1
ATOM 2871 C C . THR A 1 393 ? 22.920 -0.420 9.913 1.00 86.56 393 THR A C 1
ATOM 2873 O O . THR A 1 393 ? 22.745 0.790 10.035 1.00 86.56 393 THR A O 1
ATOM 2876 N N . GLN A 1 394 ? 21.936 -1.318 10.031 1.00 89.44 394 GLN A N 1
ATOM 2877 C CA . GLN A 1 394 ? 20.566 -0.985 10.452 1.00 89.44 394 GLN A CA 1
ATOM 2878 C C . GLN A 1 394 ? 20.477 -0.614 11.941 1.00 89.44 394 GLN A C 1
ATOM 2880 O O . GLN A 1 394 ? 21.395 -0.872 12.724 1.00 89.44 394 GLN A O 1
ATOM 2885 N N . ALA A 1 395 ? 19.333 -0.057 12.342 1.00 89.44 395 ALA A N 1
ATOM 2886 C CA . ALA A 1 395 ? 18.952 0.057 13.747 1.00 89.44 395 ALA A CA 1
ATOM 2887 C C . ALA A 1 395 ? 18.924 -1.318 14.454 1.00 89.44 395 ALA A C 1
ATOM 2889 O O . ALA A 1 395 ? 18.833 -2.372 13.826 1.00 89.44 395 ALA A O 1
ATOM 2890 N N . SER A 1 396 ? 19.001 -1.326 15.785 1.00 88.12 396 SER A N 1
ATOM 2891 C CA . SER A 1 396 ? 19.034 -2.550 16.602 1.00 88.12 396 SER A CA 1
ATOM 2892 C C . SER A 1 396 ? 18.366 -2.350 17.969 1.00 88.12 396 SER A C 1
ATOM 2894 O O . SER A 1 396 ? 17.983 -1.235 18.308 1.00 88.12 396 SER A O 1
ATOM 2896 N N . LEU A 1 397 ? 18.216 -3.413 18.772 1.00 73.19 397 LEU A N 1
ATOM 2897 C CA . LEU A 1 397 ? 17.623 -3.356 20.125 1.00 73.19 397 LEU A CA 1
ATOM 2898 C C . LEU A 1 397 ? 16.197 -2.760 20.161 1.00 73.19 397 LEU A C 1
ATOM 2900 O O . LEU A 1 397 ? 15.899 -1.900 20.987 1.00 73.19 397 LEU A O 1
ATOM 2904 N N . LEU A 1 398 ? 15.319 -3.214 19.261 1.00 79.62 398 LEU A N 1
ATOM 2905 C CA . LEU A 1 398 ? 13.945 -2.716 19.176 1.00 79.62 398 LEU A CA 1
ATOM 2906 C C . LEU A 1 398 ? 13.041 -3.338 20.243 1.00 79.62 398 LEU A C 1
ATOM 2908 O O . LEU A 1 398 ? 12.781 -4.543 20.222 1.00 79.62 398 LEU A O 1
ATOM 2912 N N . SER A 1 399 ? 12.488 -2.507 21.120 1.00 88.19 399 SER A N 1
ATOM 2913 C CA . SER A 1 399 ? 11.513 -2.925 22.128 1.00 88.19 399 SER A CA 1
ATOM 2914 C C . SER A 1 399 ? 10.385 -1.909 22.285 1.00 88.19 399 SER A C 1
ATOM 2916 O O . SER A 1 399 ? 10.551 -0.709 22.064 1.00 88.19 399 SER A O 1
ATOM 2918 N N . THR A 1 400 ? 9.212 -2.399 22.676 1.00 89.06 400 THR A N 1
ATOM 2919 C CA . THR A 1 400 ? 8.058 -1.568 23.020 1.00 89.06 400 THR A CA 1
ATOM 2920 C C . THR A 1 400 ? 7.876 -1.580 24.533 1.00 89.06 400 THR A C 1
ATOM 2922 O O . THR A 1 400 ? 7.675 -2.643 25.121 1.00 89.06 400 THR A O 1
ATOM 2925 N N . VAL A 1 401 ? 7.950 -0.413 25.167 1.00 85.56 401 VAL A N 1
ATOM 2926 C CA . VAL A 1 401 ? 7.878 -0.238 26.626 1.00 85.56 401 VAL A CA 1
ATOM 2927 C C . VAL A 1 401 ? 6.798 0.784 26.989 1.00 85.56 401 VAL A C 1
ATOM 2929 O O . VAL A 1 401 ? 6.271 1.470 26.115 1.00 85.56 401 VAL A O 1
ATOM 2932 N N . CYS A 1 402 ? 6.450 0.893 28.275 1.00 84.50 402 CYS A N 1
ATOM 2933 C CA . CYS A 1 402 ? 5.450 1.857 28.769 1.00 84.50 402 CYS A CA 1
ATOM 2934 C C . CYS A 1 402 ? 4.122 1.808 27.980 1.00 84.50 402 CYS A C 1
ATOM 2936 O O . CYS A 1 402 ? 3.593 2.840 27.575 1.00 84.50 402 CYS A O 1
ATOM 2938 N N . ILE A 1 403 ? 3.621 0.599 27.710 1.00 83.75 403 ILE A N 1
ATOM 2939 C CA . ILE A 1 403 ? 2.446 0.377 26.862 1.00 83.75 403 ILE A CA 1
ATOM 2940 C C . ILE A 1 403 ? 1.168 0.765 27.625 1.00 83.75 403 ILE A C 1
ATOM 2942 O O . ILE A 1 403 ? 0.824 0.149 28.634 1.00 83.75 403 ILE A O 1
ATOM 2946 N N . GLY A 1 404 ? 0.465 1.782 27.129 1.00 77.38 404 GLY A N 1
ATOM 2947 C CA . GLY A 1 404 ? -0.866 2.199 27.570 1.00 77.38 404 GLY A CA 1
ATOM 2948 C C . GLY A 1 404 ? -1.983 1.609 26.702 1.00 77.38 404 GLY A C 1
ATOM 2949 O O . GLY A 1 404 ? -1.763 0.695 25.905 1.00 77.38 404 GLY A O 1
ATOM 2950 N N . TYR A 1 405 ? -3.201 2.138 26.844 1.00 75.94 405 TYR A N 1
ATOM 2951 C CA . TYR A 1 405 ? -4.339 1.756 25.994 1.00 75.94 405 TYR A CA 1
ATOM 2952 C C . TYR A 1 405 ? -4.353 2.507 24.648 1.00 75.94 405 TYR A C 1
ATOM 2954 O O . TYR A 1 405 ? -4.816 1.967 23.652 1.00 75.94 405 TYR A O 1
ATOM 2962 N N . ASN A 1 406 ? -3.807 3.727 24.583 1.00 83.94 406 ASN A N 1
ATOM 2963 C CA . ASN A 1 406 ? -3.719 4.545 23.360 1.00 83.94 406 ASN A CA 1
ATOM 2964 C C . ASN A 1 406 ? -2.309 5.106 23.079 1.00 83.94 406 ASN A C 1
ATOM 2966 O O . ASN A 1 406 ? -2.126 5.920 22.166 1.00 83.94 406 ASN A O 1
ATOM 2970 N N . THR A 1 407 ? -1.312 4.677 23.856 1.00 89.50 407 THR A N 1
ATOM 2971 C CA . THR A 1 407 ? 0.088 5.109 23.761 1.00 89.50 407 THR A CA 1
ATOM 2972 C C . THR A 1 407 ? 1.051 3.944 23.969 1.00 89.50 407 THR A C 1
ATOM 2974 O O . THR A 1 407 ? 0.701 2.933 24.577 1.00 89.50 407 THR A O 1
ATOM 2977 N N . MET A 1 408 ? 2.282 4.082 23.478 1.00 92.94 408 MET A N 1
ATOM 2978 C CA . MET A 1 408 ? 3.406 3.197 23.802 1.00 92.94 408 MET A CA 1
ATOM 2979 C C . MET A 1 408 ? 4.731 3.893 23.490 1.00 92.94 408 MET A C 1
ATOM 2981 O O . MET A 1 408 ? 4.800 4.693 22.559 1.00 92.94 408 MET A O 1
ATOM 2985 N N . ASN A 1 409 ? 5.800 3.550 24.202 1.00 91.75 409 ASN A N 1
ATOM 2986 C CA . ASN A 1 409 ? 7.139 4.015 23.856 1.00 91.75 409 ASN A CA 1
ATOM 2987 C C . ASN A 1 409 ? 7.845 2.971 22.984 1.00 91.75 409 ASN A C 1
ATOM 2989 O O . ASN A 1 409 ? 8.020 1.829 23.411 1.00 91.75 409 ASN A O 1
ATOM 2993 N N . LEU A 1 410 ? 8.300 3.359 21.792 1.00 94.94 410 LEU A N 1
ATOM 2994 C CA . LEU A 1 410 ? 9.232 2.551 21.001 1.00 94.94 410 LEU A CA 1
ATOM 2995 C C . LEU A 1 410 ? 10.667 2.933 21.372 1.00 94.94 410 LEU A C 1
ATOM 2997 O O . LEU A 1 410 ? 11.013 4.114 21.340 1.00 94.94 410 LEU A O 1
ATOM 3001 N N . GLN A 1 411 ? 11.500 1.945 21.687 1.00 94.06 411 GLN A N 1
ATOM 3002 C CA . GLN A 1 411 ? 12.937 2.115 21.891 1.00 94.06 411 GLN A CA 1
ATOM 3003 C C . GLN A 1 411 ? 13.722 1.388 20.805 1.00 94.06 411 GLN A C 1
ATOM 3005 O O . GLN A 1 411 ? 13.368 0.270 20.438 1.00 94.06 411 GLN A O 1
ATOM 3010 N N . PHE A 1 412 ? 14.789 2.013 20.307 1.00 94.06 412 PHE A N 1
ATOM 3011 C CA . PHE A 1 412 ? 15.765 1.386 19.414 1.00 94.06 412 PHE A CA 1
ATOM 3012 C C . PHE A 1 412 ? 17.125 2.077 19.518 1.00 94.06 412 PHE A C 1
ATOM 3014 O O . PHE A 1 412 ? 17.221 3.257 19.839 1.00 94.06 412 PHE A O 1
ATOM 3021 N N . THR A 1 413 ? 18.191 1.350 19.214 1.00 92.38 413 THR A N 1
ATOM 3022 C CA . THR A 1 413 ? 19.541 1.893 19.036 1.00 92.38 413 THR A CA 1
ATOM 3023 C C . THR A 1 413 ? 19.779 2.186 17.562 1.00 92.38 413 THR A C 1
ATOM 3025 O O . THR A 1 413 ? 19.498 1.340 16.712 1.00 92.38 413 THR A O 1
ATOM 3028 N N . ARG A 1 414 ? 20.304 3.374 17.259 1.00 91.56 414 ARG A N 1
ATOM 3029 C CA . ARG A 1 414 ? 20.661 3.797 15.895 1.00 91.56 414 ARG A CA 1
ATOM 3030 C C . ARG A 1 414 ? 21.704 2.872 15.262 1.00 91.56 414 ARG A C 1
ATOM 3032 O O . ARG A 1 414 ? 22.602 2.379 15.945 1.00 91.56 414 ARG A O 1
ATOM 3039 N N . GLY A 1 415 ? 21.581 2.684 13.955 1.00 89.50 415 GLY A N 1
ATOM 3040 C CA . GLY A 1 415 ? 22.585 2.083 13.088 1.00 89.50 415 GLY A CA 1
ATOM 3041 C C . GLY A 1 415 ? 23.636 3.096 12.625 1.00 89.50 415 GLY A C 1
ATOM 3042 O O . GLY A 1 415 ? 24.026 3.992 13.373 1.00 89.50 415 GLY A O 1
ATOM 3043 N N . SER A 1 416 ? 24.125 2.938 11.393 1.00 88.06 416 SER A N 1
ATOM 3044 C CA . SER A 1 416 ? 25.215 3.759 10.846 1.00 88.06 416 SER A CA 1
ATOM 3045 C C . SER A 1 416 ? 24.758 4.969 10.027 1.00 88.06 416 SER A C 1
ATOM 3047 O O . SER A 1 416 ? 25.616 5.620 9.436 1.00 88.06 416 SER A O 1
ATOM 3049 N N . GLY A 1 417 ? 23.456 5.229 9.901 1.00 89.06 417 GLY A N 1
ATOM 3050 C CA . GLY A 1 417 ? 22.963 6.354 9.113 1.00 89.06 417 GLY A CA 1
ATOM 3051 C C . GLY A 1 417 ? 23.101 7.670 9.866 1.00 89.06 417 GLY A C 1
ATOM 3052 O O . GLY A 1 417 ? 23.223 7.707 11.090 1.00 89.06 417 GLY A O 1
ATOM 3053 N N . SER A 1 418 ? 22.998 8.781 9.152 1.00 89.44 418 SER A N 1
ATOM 3054 C CA . SER A 1 418 ? 22.873 10.119 9.736 1.00 89.44 418 SER A CA 1
ATOM 3055 C C . SER A 1 418 ? 21.456 10.412 10.245 1.00 89.44 418 SER A C 1
ATOM 3057 O O . SER A 1 418 ? 21.300 11.245 11.142 1.00 89.44 418 SER A O 1
ATOM 3059 N N . ARG A 1 419 ? 20.433 9.694 9.754 1.00 92.75 419 ARG A N 1
ATOM 3060 C CA . ARG A 1 419 ? 19.037 9.752 10.229 1.00 92.75 419 ARG A CA 1
ATOM 3061 C C . ARG A 1 419 ? 18.383 8.361 10.276 1.00 92.75 419 ARG A C 1
ATOM 3063 O O . ARG A 1 419 ? 18.902 7.404 9.704 1.00 92.75 419 ARG A O 1
ATOM 3070 N N . ALA A 1 420 ? 17.243 8.245 10.955 1.00 94.06 420 ALA A N 1
ATOM 3071 C CA . ALA A 1 420 ? 16.339 7.095 10.854 1.00 94.06 420 ALA A CA 1
ATOM 3072 C C . ALA A 1 420 ? 14.895 7.560 10.714 1.00 94.06 420 ALA A C 1
ATOM 3074 O O . ALA A 1 420 ? 14.508 8.548 11.339 1.00 94.06 420 ALA A O 1
ATOM 3075 N N . ILE A 1 421 ? 14.095 6.780 9.985 1.00 95.56 421 ILE A N 1
ATOM 3076 C CA . ILE A 1 421 ? 12.635 6.834 10.080 1.00 95.56 421 ILE A CA 1
ATOM 3077 C C . ILE A 1 421 ? 12.085 5.597 10.790 1.00 95.56 421 ILE A C 1
ATOM 3079 O O . ILE A 1 421 ? 12.655 4.508 10.705 1.00 95.56 421 ILE A O 1
ATOM 3083 N N . VAL A 1 422 ? 10.936 5.760 11.442 1.00 96.62 422 VAL A N 1
ATOM 3084 C CA . VAL A 1 422 ? 10.130 4.652 11.968 1.00 96.62 422 VAL A CA 1
ATOM 3085 C C . VAL A 1 422 ? 8.795 4.624 11.244 1.00 96.62 422 VAL A C 1
ATOM 3087 O O . VAL A 1 422 ? 8.071 5.620 11.226 1.00 96.62 422 VAL A O 1
ATOM 3090 N N . VAL A 1 423 ? 8.451 3.463 10.697 1.00 97.00 423 VAL A N 1
ATOM 3091 C CA . VAL A 1 423 ? 7.180 3.187 10.026 1.00 97.00 423 VAL A CA 1
ATOM 3092 C C . VAL A 1 423 ? 6.358 2.254 10.910 1.00 97.00 423 VAL A C 1
ATOM 3094 O O . VAL A 1 423 ? 6.864 1.226 11.350 1.00 97.00 423 VAL A O 1
ATOM 3097 N N . ALA A 1 424 ? 5.102 2.606 11.175 1.00 96.88 424 ALA A N 1
ATOM 3098 C CA . ALA A 1 424 ? 4.180 1.851 12.020 1.00 96.88 424 ALA A CA 1
ATOM 3099 C C . ALA A 1 424 ? 2.957 1.368 11.229 1.00 96.88 424 ALA A C 1
ATOM 3101 O O . ALA A 1 424 ? 2.429 2.113 10.403 1.00 96.88 424 ALA A O 1
ATOM 3102 N N . ARG A 1 425 ? 2.443 0.172 11.536 1.00 96.69 425 ARG A N 1
ATOM 3103 C CA . ARG A 1 425 ? 1.202 -0.375 10.963 1.00 96.69 425 ARG A CA 1
ATOM 3104 C C . ARG A 1 425 ? 0.343 -1.059 12.025 1.00 96.69 425 ARG A C 1
ATOM 3106 O O . ARG A 1 425 ? 0.864 -1.764 12.884 1.00 96.69 425 ARG A O 1
ATOM 3113 N N . ALA A 1 426 ? -0.974 -0.871 11.955 1.00 95.12 426 ALA A N 1
ATOM 3114 C CA . ALA A 1 426 ? -1.939 -1.544 12.823 1.00 95.12 426 ALA A CA 1
ATOM 3115 C C . ALA A 1 426 ? -2.300 -2.950 12.301 1.00 95.12 426 ALA A C 1
ATOM 3117 O O . ALA A 1 426 ? -2.475 -3.151 11.099 1.00 95.12 426 ALA A O 1
ATOM 3118 N N . GLY A 1 427 ? -2.441 -3.919 13.207 1.00 85.06 427 GLY A N 1
ATOM 3119 C CA . GLY A 1 427 ? -2.992 -5.261 12.970 1.00 85.06 427 GLY A CA 1
ATOM 3120 C C . GLY A 1 427 ? -2.143 -6.221 12.126 1.00 85.06 427 GLY A C 1
ATOM 3121 O O . GLY A 1 427 ? -2.386 -7.423 12.153 1.00 85.06 427 GLY A O 1
ATOM 3122 N N . SER A 1 428 ? -1.146 -5.732 11.389 1.00 84.62 428 SER A N 1
ATOM 3123 C CA . SER A 1 428 ? -0.310 -6.534 10.489 1.00 84.62 428 SER A CA 1
ATOM 3124 C C . SER A 1 428 ? 1.079 -5.920 10.309 1.00 84.62 428 SER A C 1
ATOM 3126 O O . SER A 1 428 ? 1.273 -4.731 10.562 1.00 84.62 428 SER A O 1
ATOM 3128 N N . MET A 1 429 ? 2.045 -6.727 9.859 1.00 84.62 429 MET A N 1
ATOM 3129 C CA . MET A 1 429 ? 3.412 -6.270 9.581 1.00 84.62 429 MET A CA 1
ATOM 3130 C C . MET A 1 429 ? 3.435 -5.136 8.547 1.00 84.62 429 MET A C 1
ATOM 3132 O O . MET A 1 429 ? 2.635 -5.125 7.603 1.00 84.62 429 MET A O 1
ATOM 3136 N N . VAL A 1 430 ? 4.384 -4.209 8.714 1.00 87.00 430 VAL A N 1
ATOM 3137 C CA . VAL A 1 430 ? 4.713 -3.188 7.709 1.00 87.00 430 VAL A CA 1
ATOM 3138 C C . VAL A 1 430 ? 5.109 -3.898 6.414 1.00 87.00 430 VAL A C 1
ATOM 3140 O O . VAL A 1 430 ? 5.968 -4.776 6.420 1.00 87.00 430 VAL A O 1
ATOM 3143 N N . ASN A 1 431 ? 4.443 -3.546 5.314 1.00 82.50 431 ASN A N 1
ATOM 3144 C CA . ASN A 1 431 ? 4.523 -4.259 4.033 1.00 82.50 431 ASN A CA 1
ATOM 3145 C C . ASN A 1 431 ? 4.949 -3.355 2.865 1.00 82.50 431 ASN A C 1
ATOM 3147 O O . ASN A 1 431 ? 4.600 -3.609 1.712 1.00 82.50 431 ASN A O 1
ATOM 3151 N N . SER A 1 432 ? 5.605 -2.238 3.161 1.00 85.62 432 SER A N 1
ATOM 3152 C CA . SER A 1 432 ? 6.052 -1.261 2.172 1.00 85.62 432 SER A CA 1
ATOM 3153 C C . SER A 1 432 ? 7.236 -0.493 2.738 1.00 85.62 432 SER A C 1
ATOM 3155 O O . SER A 1 432 ? 7.140 0.090 3.818 1.00 85.62 432 SER A O 1
ATOM 3157 N N . ASP A 1 433 ? 8.339 -0.509 2.000 1.00 87.06 433 ASP A N 1
ATOM 3158 C CA . ASP A 1 433 ? 9.571 0.176 2.371 1.00 87.06 433 ASP A CA 1
ATOM 3159 C C . ASP A 1 433 ? 9.554 1.644 1.912 1.00 87.06 433 ASP A C 1
ATOM 3161 O O . ASP A 1 433 ? 8.859 1.986 0.946 1.00 87.06 433 ASP A O 1
ATOM 3165 N N . PRO A 1 434 ? 10.313 2.540 2.570 1.00 88.25 434 PRO A N 1
ATOM 3166 C CA . PRO A 1 434 ? 10.488 3.904 2.098 1.00 88.25 434 PRO A CA 1
ATOM 3167 C C . PRO A 1 434 ? 11.143 3.947 0.716 1.00 88.25 434 PRO A C 1
ATOM 3169 O O . PRO A 1 434 ? 12.088 3.215 0.405 1.00 88.25 434 PRO A O 1
ATOM 3172 N N . VAL A 1 435 ? 10.640 4.861 -0.109 1.00 84.00 435 VAL A N 1
ATOM 3173 C CA . VAL A 1 435 ? 11.099 5.094 -1.476 1.00 84.00 435 VAL A CA 1
ATOM 3174 C C . VAL A 1 435 ? 12.299 6.037 -1.454 1.00 84.00 435 VAL A C 1
ATOM 3176 O O . VAL A 1 435 ? 12.276 7.096 -0.820 1.00 84.00 435 VAL A O 1
ATOM 3179 N N . TYR A 1 436 ? 13.351 5.667 -2.184 1.00 73.38 436 TYR A N 1
ATOM 3180 C CA . TYR A 1 436 ? 14.585 6.444 -2.294 1.00 73.38 436 TYR A CA 1
ATOM 3181 C C . TYR A 1 436 ? 14.337 7.907 -2.678 1.00 73.38 436 TYR A C 1
ATOM 3183 O O . TYR A 1 436 ? 13.486 8.216 -3.512 1.00 73.38 436 TYR A O 1
ATOM 3191 N N . ASN A 1 437 ? 15.099 8.809 -2.057 1.00 76.19 437 ASN A N 1
ATOM 3192 C CA . ASN A 1 437 ? 15.025 10.260 -2.234 1.00 76.19 437 ASN A CA 1
ATOM 3193 C C . ASN A 1 437 ? 13.641 10.899 -1.959 1.00 76.19 437 ASN A C 1
ATOM 3195 O O . ASN A 1 437 ? 13.433 12.075 -2.250 1.00 76.19 437 ASN A O 1
ATOM 3199 N N . THR A 1 438 ? 12.697 10.162 -1.368 1.00 82.25 438 THR A N 1
ATOM 3200 C CA . THR A 1 438 ? 11.438 10.734 -0.874 1.00 82.25 438 THR A CA 1
ATOM 3201 C C . THR A 1 438 ? 11.654 11.301 0.527 1.00 82.25 438 THR A C 1
ATOM 3203 O O . THR A 1 438 ? 12.363 10.711 1.338 1.00 82.25 438 THR A O 1
ATOM 3206 N N . SER A 1 439 ? 11.053 12.452 0.826 1.00 87.75 439 SER A N 1
ATOM 3207 C CA . SER A 1 439 ? 11.020 13.013 2.181 1.00 87.75 439 SER A CA 1
ATOM 3208 C C . SER A 1 439 ? 9.662 12.743 2.810 1.00 87.75 439 SER A C 1
ATOM 3210 O O . SER A 1 439 ? 8.634 13.125 2.252 1.00 87.75 439 SER A O 1
ATOM 3212 N N . TYR A 1 440 ? 9.660 12.119 3.985 1.00 93.38 440 TYR A N 1
ATOM 3213 C CA . TYR A 1 440 ? 8.448 11.790 4.728 1.00 93.38 440 TYR A CA 1
ATOM 3214 C C . TYR A 1 440 ? 8.300 12.703 5.945 1.00 93.38 440 TYR A C 1
ATOM 3216 O O . TYR A 1 440 ? 9.241 12.894 6.708 1.00 93.38 440 TYR A O 1
ATOM 3224 N N . THR A 1 441 ? 7.109 13.266 6.147 1.00 95.56 441 THR A N 1
ATOM 3225 C CA . THR A 1 441 ? 6.780 14.011 7.367 1.00 95.56 441 THR A CA 1
ATOM 3226 C C . THR A 1 441 ? 6.377 13.026 8.456 1.00 95.56 441 THR A C 1
ATOM 3228 O O . THR A 1 441 ? 5.368 12.336 8.329 1.00 95.56 441 THR A O 1
ATOM 3231 N N . ALA A 1 442 ? 7.153 12.959 9.530 1.00 96.38 442 ALA A N 1
ATOM 3232 C CA . ALA A 1 442 ? 6.840 12.116 10.674 1.00 96.38 442 ALA A CA 1
ATOM 3233 C C . ALA A 1 442 ? 5.841 12.770 11.638 1.00 96.38 442 ALA A C 1
ATOM 3235 O O . ALA A 1 442 ? 5.863 13.987 11.832 1.00 96.38 442 ALA A O 1
ATOM 3236 N N . ASN A 1 443 ? 5.013 11.960 12.303 1.00 96.75 443 ASN A N 1
ATOM 3237 C CA . ASN A 1 443 ? 4.206 12.409 13.436 1.00 96.75 443 ASN A CA 1
ATOM 3238 C C . ASN A 1 443 ? 4.023 11.287 14.466 1.00 96.75 443 ASN A C 1
ATOM 3240 O O . ASN A 1 443 ? 3.523 10.215 14.137 1.00 96.75 443 ASN A O 1
ATOM 3244 N N . ALA A 1 444 ? 4.370 11.559 15.724 1.00 93.88 444 ALA A N 1
ATOM 3245 C CA . ALA A 1 444 ? 4.255 10.603 16.824 1.00 93.88 444 ALA A CA 1
ATOM 3246 C C . ALA A 1 444 ? 2.802 10.173 17.129 1.00 93.88 444 ALA A C 1
ATOM 3248 O O . ALA A 1 444 ? 2.588 9.148 17.776 1.00 93.88 444 ALA A O 1
ATOM 3249 N N . ALA A 1 445 ? 1.796 10.924 16.667 1.00 94.81 445 ALA A N 1
ATOM 3250 C CA . ALA A 1 445 ? 0.416 10.456 16.615 1.00 94.81 445 ALA A CA 1
ATOM 3251 C C . ALA A 1 445 ? 0.213 9.539 15.396 1.00 94.81 445 ALA A C 1
ATOM 3253 O O . ALA A 1 445 ? 0.289 9.983 14.245 1.00 94.81 445 ALA A O 1
ATOM 3254 N N . PHE A 1 446 ? -0.070 8.258 15.644 1.00 96.38 446 PHE A N 1
ATOM 3255 C CA . PHE A 1 446 ? -0.337 7.271 14.600 1.00 96.38 446 PHE A CA 1
ATOM 3256 C C . PHE A 1 446 ? -1.450 7.752 13.652 1.00 96.38 446 PHE A C 1
ATOM 3258 O O . PHE A 1 446 ? -2.407 8.406 14.064 1.00 96.38 446 PHE A O 1
ATOM 3265 N N . GLY A 1 447 ? -1.299 7.474 12.356 1.00 92.38 447 GLY A N 1
ATOM 3266 C CA . GLY A 1 447 ? -2.209 7.966 11.317 1.00 92.38 447 GLY A CA 1
ATOM 3267 C C . GLY A 1 447 ? -1.987 9.422 10.878 1.00 92.38 447 GLY A C 1
ATOM 3268 O O . GLY A 1 447 ? -2.513 9.812 9.841 1.00 92.38 447 GLY A O 1
ATOM 3269 N N . SER A 1 448 ? -1.200 10.221 11.614 1.00 93.19 448 SER A N 1
ATOM 3270 C CA . SER A 1 448 ? -0.997 11.658 11.329 1.00 93.19 448 SER A CA 1
ATOM 3271 C C . SER A 1 448 ? 0.318 11.990 10.606 1.00 93.19 448 SER A C 1
ATOM 3273 O O . SER A 1 448 ? 0.578 13.158 10.311 1.00 93.19 448 SER A O 1
ATOM 3275 N N . GLY A 1 449 ? 1.174 10.993 10.368 1.00 94.25 449 GLY A N 1
ATOM 3276 C CA . GLY A 1 449 ? 2.393 11.120 9.563 1.00 94.25 449 GLY A CA 1
ATOM 3277 C C . GLY A 1 449 ? 2.154 10.791 8.088 1.00 94.25 449 GLY A C 1
ATOM 3278 O O . GLY A 1 449 ? 1.075 10.345 7.699 1.00 94.25 449 GLY A O 1
ATOM 3279 N N . SER A 1 450 ? 3.176 10.967 7.250 1.00 95.31 450 SER A N 1
ATOM 3280 C CA . SER A 1 450 ? 3.146 10.514 5.857 1.00 95.31 450 SER A CA 1
ATOM 3281 C C . SER A 1 450 ? 2.910 9.004 5.772 1.00 95.31 450 SER A C 1
ATOM 3283 O O . SER A 1 450 ? 3.413 8.238 6.596 1.00 95.31 450 SER A O 1
ATOM 3285 N N . GLN A 1 451 ? 2.163 8.580 4.754 1.00 93.44 451 GLN A N 1
ATOM 3286 C CA . GLN A 1 451 ? 1.819 7.180 4.532 1.00 93.44 451 GLN A CA 1
ATOM 3287 C C . GLN A 1 451 ? 2.748 6.546 3.481 1.00 93.44 451 GLN A C 1
ATOM 3289 O O . GLN A 1 451 ? 2.949 7.114 2.408 1.00 93.44 451 GLN A O 1
ATOM 3294 N N . ILE A 1 452 ? 3.304 5.369 3.783 1.00 88.56 452 ILE A N 1
ATOM 3295 C CA . ILE A 1 452 ? 4.195 4.597 2.899 1.00 88.56 452 ILE A CA 1
ATOM 3296 C C . ILE A 1 452 ? 3.448 3.337 2.456 1.00 88.56 452 ILE A C 1
ATOM 3298 O O . ILE A 1 452 ? 3.620 2.261 3.016 1.00 88.56 452 ILE A O 1
ATOM 3302 N N . GLY A 1 453 ? 2.533 3.475 1.498 1.00 81.25 453 GLY A N 1
ATOM 3303 C CA . GLY A 1 453 ? 1.574 2.409 1.189 1.00 81.25 453 GLY A CA 1
ATOM 3304 C C . GLY A 1 453 ? 0.496 2.240 2.275 1.00 81.25 453 GLY A C 1
ATOM 3305 O O . GLY A 1 453 ? 0.595 2.761 3.387 1.00 81.25 453 GLY A O 1
ATOM 3306 N N . VAL A 1 454 ? -0.592 1.548 1.932 1.00 82.44 454 VAL A N 1
ATOM 3307 C CA . VAL A 1 454 ? -1.847 1.602 2.703 1.00 82.44 454 VAL A CA 1
ATOM 3308 C C . VAL A 1 454 ? -1.692 1.041 4.125 1.00 82.44 454 VAL A C 1
ATOM 3310 O O . VAL A 1 454 ? -1.436 -0.148 4.341 1.00 82.44 454 VAL A O 1
ATOM 3313 N N . GLY A 1 455 ? -1.916 1.920 5.106 1.00 85.81 455 GLY A N 1
ATOM 3314 C CA . GLY A 1 455 ? -1.905 1.611 6.538 1.00 85.81 455 GLY A CA 1
ATOM 3315 C C . GLY A 1 455 ? -0.546 1.753 7.235 1.00 85.81 455 GLY A C 1
ATOM 3316 O O . GLY A 1 455 ? -0.512 1.660 8.461 1.00 85.81 455 GLY A O 1
ATOM 3317 N N . ASN A 1 456 ? 0.544 2.003 6.501 1.00 94.00 456 ASN A N 1
ATOM 3318 C CA . ASN A 1 456 ? 1.875 2.215 7.076 1.00 94.00 456 ASN A CA 1
ATOM 3319 C C . ASN A 1 456 ? 2.131 3.719 7.261 1.00 94.00 456 ASN A C 1
ATOM 3321 O O . ASN A 1 456 ? 2.185 4.451 6.276 1.00 94.00 456 ASN A O 1
ATOM 3325 N N . PHE A 1 457 ? 2.312 4.197 8.490 1.00 96.25 457 PHE A N 1
ATOM 3326 C CA . PHE A 1 457 ? 2.487 5.622 8.794 1.00 96.25 457 PHE A CA 1
ATOM 3327 C C . PHE A 1 457 ? 3.858 5.910 9.404 1.00 96.25 457 PHE A C 1
ATOM 3329 O O . PHE A 1 457 ? 4.315 5.179 10.283 1.00 96.25 457 PHE A O 1
ATOM 3336 N N . VAL A 1 458 ? 4.505 6.995 8.975 1.00 97.69 458 VAL A N 1
ATOM 3337 C CA . VAL A 1 458 ? 5.793 7.429 9.534 1.00 97.69 458 VAL A CA 1
ATOM 3338 C C . VAL A 1 458 ? 5.573 8.119 10.879 1.00 97.69 458 VAL A C 1
ATOM 3340 O O . VAL A 1 458 ? 5.049 9.231 10.943 1.00 97.69 458 VAL A O 1
ATOM 3343 N N . VAL A 1 459 ? 5.990 7.459 11.959 1.00 97.19 459 VAL A N 1
ATOM 3344 C CA . VAL A 1 459 ? 5.797 7.935 13.341 1.00 97.19 459 VAL A CA 1
ATOM 3345 C C . VAL A 1 459 ? 7.003 8.681 13.913 1.00 97.19 459 VAL A C 1
ATOM 3347 O O . VAL A 1 459 ? 6.872 9.391 14.907 1.00 97.19 459 VAL A O 1
ATOM 3350 N N . TYR A 1 460 ? 8.169 8.572 13.272 1.00 96.81 460 TYR A N 1
ATOM 3351 C CA . TYR A 1 460 ? 9.378 9.323 13.617 1.00 96.81 460 TYR A CA 1
ATOM 3352 C C . TYR A 1 460 ? 10.285 9.500 12.395 1.00 96.81 460 TYR A C 1
ATOM 3354 O O . TYR A 1 460 ? 10.368 8.610 11.550 1.00 96.81 460 TYR A O 1
ATOM 3362 N N . ASP A 1 461 ? 10.968 10.642 12.346 1.00 95.31 461 ASP A N 1
ATOM 3363 C CA . ASP A 1 461 ? 12.131 10.943 11.513 1.00 95.31 461 ASP A CA 1
ATOM 3364 C C . ASP A 1 461 ? 13.058 11.832 12.353 1.00 95.31 461 ASP A C 1
ATOM 3366 O O . ASP A 1 461 ? 12.635 12.890 12.828 1.00 95.31 461 ASP A O 1
ATOM 3370 N N . GLY A 1 462 ? 14.305 11.415 12.554 1.00 93.06 462 GLY A N 1
ATOM 3371 C CA . GLY A 1 462 ? 15.242 12.156 13.390 1.00 93.06 462 GLY A CA 1
ATOM 3372 C C . GLY A 1 462 ? 16.680 11.657 13.327 1.00 93.06 462 GLY A C 1
ATOM 3373 O O . GLY A 1 462 ? 16.997 10.632 12.721 1.00 93.06 462 GLY A O 1
ATOM 3374 N N . ASN A 1 463 ? 17.560 12.421 13.970 1.00 92.25 463 ASN A N 1
ATOM 3375 C CA . ASN A 1 463 ? 19.011 12.230 14.001 1.00 92.25 463 ASN A CA 1
ATOM 3376 C C . ASN A 1 463 ? 19.566 12.060 15.428 1.00 92.25 463 ASN A C 1
ATOM 3378 O O . ASN A 1 463 ? 20.765 12.245 15.642 1.00 92.25 463 ASN A O 1
ATOM 3382 N N . ASP A 1 464 ? 18.709 11.719 16.395 1.00 88.25 464 ASP A N 1
ATOM 3383 C CA . ASP A 1 464 ? 19.115 11.427 17.771 1.00 88.25 464 ASP A CA 1
ATOM 3384 C C . ASP A 1 464 ? 20.172 10.311 17.811 1.00 88.25 464 ASP A C 1
ATOM 3386 O O . ASP A 1 464 ? 20.153 9.393 16.989 1.00 88.25 464 ASP A O 1
ATOM 3390 N N . ALA A 1 465 ? 21.113 10.393 18.755 1.00 78.81 465 ALA A N 1
ATOM 3391 C CA . ALA A 1 465 ? 22.240 9.466 18.868 1.00 78.81 465 ALA A CA 1
ATOM 3392 C C . ALA A 1 465 ? 22.049 8.450 20.007 1.00 78.81 465 ALA A C 1
ATOM 3394 O O . ALA A 1 465 ? 21.547 8.785 21.079 1.00 78.81 465 ALA A O 1
ATOM 3395 N N . GLY A 1 466 ? 22.529 7.218 19.809 1.00 81.62 466 GLY A N 1
ATOM 3396 C CA . GLY A 1 466 ? 22.455 6.153 20.814 1.00 81.62 466 GLY A CA 1
ATOM 3397 C C . GLY A 1 466 ? 21.093 5.453 20.844 1.00 81.62 466 GLY A C 1
ATOM 3398 O O . GLY A 1 466 ? 20.586 5.057 19.794 1.00 81.62 466 GLY A O 1
ATOM 3399 N N . VAL A 1 467 ? 20.537 5.262 22.046 1.00 89.25 467 VAL A N 1
ATOM 3400 C CA . VAL A 1 467 ? 19.207 4.661 22.253 1.00 89.25 467 VAL A CA 1
ATOM 3401 C C . VAL A 1 467 ? 18.139 5.750 22.162 1.00 89.25 467 VAL A C 1
ATOM 3403 O O . VAL A 1 467 ? 18.002 6.578 23.061 1.00 89.25 467 VAL A O 1
ATOM 3406 N N . VAL A 1 468 ? 17.366 5.728 21.084 1.00 92.25 468 VAL A N 1
ATOM 3407 C CA . VAL A 1 468 ? 16.217 6.604 20.844 1.00 92.25 468 VAL A CA 1
ATOM 3408 C C . VAL A 1 468 ? 14.996 6.032 21.565 1.00 92.25 468 VAL A C 1
ATOM 3410 O O . VAL A 1 468 ? 14.801 4.818 21.595 1.00 92.25 468 VAL A O 1
ATOM 3413 N N . THR A 1 469 ? 14.167 6.895 22.157 1.00 92.81 469 THR A N 1
ATOM 3414 C CA . THR A 1 469 ? 12.873 6.529 22.761 1.00 92.81 469 THR A CA 1
ATOM 3415 C C . THR A 1 469 ? 11.796 7.482 22.254 1.00 92.81 469 THR A C 1
ATOM 3417 O O . THR A 1 469 ? 11.903 8.685 22.475 1.00 92.81 469 THR A O 1
ATOM 3420 N N . ILE A 1 470 ? 10.760 6.958 21.595 1.00 93.00 470 ILE A N 1
ATOM 3421 C CA . ILE A 1 470 ? 9.690 7.752 20.973 1.00 93.00 470 ILE A CA 1
ATOM 3422 C C . ILE A 1 470 ? 8.350 7.428 21.644 1.00 93.00 470 ILE A C 1
ATOM 3424 O O . ILE A 1 470 ? 7.948 6.263 21.603 1.00 93.00 470 ILE A O 1
ATOM 3428 N N . PRO A 1 471 ? 7.625 8.415 22.200 1.00 93.31 471 PRO A N 1
ATOM 3429 C CA . PRO A 1 471 ? 6.263 8.223 22.684 1.00 93.31 471 PRO A CA 1
ATOM 3430 C C . PRO A 1 471 ? 5.274 8.251 21.515 1.00 93.31 471 PRO A C 1
ATOM 3432 O O . PRO A 1 471 ? 4.934 9.313 20.998 1.00 93.31 471 PRO A O 1
ATOM 3435 N N . ILE A 1 472 ? 4.800 7.081 21.097 1.00 96.19 472 ILE A N 1
ATOM 3436 C CA . ILE A 1 472 ? 3.781 6.932 20.058 1.00 96.19 472 ILE A CA 1
ATOM 3437 C C . ILE A 1 472 ? 2.400 7.067 20.708 1.00 96.19 472 ILE A C 1
ATOM 3439 O O . ILE A 1 472 ? 2.146 6.516 21.781 1.00 96.19 472 ILE A O 1
ATOM 3443 N N . THR A 1 473 ? 1.510 7.821 20.069 1.00 93.00 473 THR A N 1
ATOM 3444 C CA . THR A 1 473 ? 0.188 8.203 20.591 1.00 93.00 473 THR A CA 1
ATOM 3445 C C . THR A 1 473 ? -0.904 8.014 19.534 1.00 93.00 473 THR A C 1
ATOM 3447 O O . THR A 1 473 ? -0.605 7.701 18.382 1.00 93.00 473 THR A O 1
ATOM 3450 N N . GLY A 1 474 ? -2.177 8.183 19.904 1.00 90.25 474 GLY A N 1
ATOM 3451 C CA . GLY A 1 474 ? -3.301 8.033 18.966 1.00 90.25 474 GLY A CA 1
ATOM 3452 C C . GLY A 1 474 ? -3.564 6.584 18.541 1.00 90.25 474 GLY A C 1
ATOM 3453 O O . GLY A 1 474 ? -4.136 6.344 17.482 1.00 90.25 474 GLY A O 1
ATOM 3454 N N . LEU A 1 475 ? -3.121 5.618 19.347 1.00 93.25 475 LEU A N 1
ATOM 3455 C CA . LEU A 1 475 ? -3.303 4.196 19.082 1.00 93.25 475 LEU A CA 1
ATOM 3456 C C . LEU A 1 475 ? -4.696 3.732 19.534 1.00 93.25 475 LEU A C 1
ATOM 3458 O O . LEU A 1 475 ? -5.266 4.259 20.489 1.00 93.25 475 LEU A O 1
ATOM 3462 N N . SER A 1 476 ? -5.237 2.724 18.859 1.00 88.31 476 SER A N 1
ATOM 3463 C CA . SER A 1 476 ? -6.487 2.065 19.237 1.00 88.31 476 SER A CA 1
ATOM 3464 C C . SER A 1 476 ? -6.232 1.039 20.352 1.00 88.31 476 SER A C 1
ATOM 3466 O O . SER A 1 476 ? -5.246 0.307 20.249 1.00 88.31 476 SER A O 1
ATOM 3468 N N . PRO A 1 477 ? -7.089 0.933 21.385 1.00 81.94 477 PRO A N 1
ATOM 3469 C CA . PRO A 1 477 ? -6.942 -0.062 22.453 1.00 81.94 477 PRO A CA 1
ATOM 3470 C C . PRO A 1 477 ? -7.062 -1.514 21.981 1.00 81.94 477 PRO A C 1
ATOM 3472 O O . PRO A 1 477 ? -7.876 -1.824 21.114 1.00 81.94 477 PRO A O 1
ATOM 3475 N N . GLY A 1 478 ? -6.280 -2.414 22.584 1.00 78.44 478 GLY A N 1
ATOM 3476 C CA . GLY A 1 478 ? -6.282 -3.851 22.277 1.00 78.44 478 GLY A CA 1
ATOM 3477 C C . GLY A 1 478 ? -5.687 -4.242 20.916 1.00 78.44 478 GLY A C 1
ATOM 3478 O O . GLY A 1 478 ? -5.819 -5.396 20.511 1.00 78.44 478 GLY A O 1
ATOM 3479 N N . VAL A 1 479 ? -5.048 -3.316 20.195 1.00 88.31 479 VAL A N 1
ATOM 3480 C CA . VAL A 1 479 ? -4.537 -3.525 18.831 1.00 88.31 479 VAL A CA 1
ATOM 3481 C C . VAL A 1 479 ? -3.022 -3.722 18.843 1.00 88.31 479 VAL A C 1
ATOM 3483 O O . VAL A 1 479 ? -2.275 -2.961 19.458 1.00 88.31 479 VAL A O 1
ATOM 3486 N N . THR A 1 480 ? -2.548 -4.738 18.121 1.00 90.38 480 THR A N 1
ATOM 3487 C CA . THR A 1 480 ? -1.115 -4.942 17.863 1.00 90.38 480 THR A CA 1
ATOM 3488 C C . THR A 1 480 ? -0.628 -3.987 16.784 1.00 90.38 480 THR A C 1
ATOM 3490 O O . THR A 1 480 ? -1.151 -3.989 15.671 1.00 90.38 480 THR A O 1
ATOM 3493 N N . TYR A 1 481 ? 0.404 -3.211 17.098 1.00 93.81 481 TYR A N 1
ATOM 3494 C CA . TYR A 1 481 ? 1.116 -2.364 16.150 1.00 93.81 481 TYR A CA 1
ATOM 3495 C C . TYR A 1 481 ? 2.484 -2.962 15.836 1.00 93.81 481 TYR A C 1
ATOM 3497 O O . TYR A 1 481 ? 3.194 -3.403 16.740 1.00 93.81 481 TYR A O 1
ATOM 3505 N N . TYR A 1 482 ? 2.841 -2.968 14.556 1.00 93.81 482 TYR A N 1
ATOM 3506 C CA . TYR A 1 482 ? 4.117 -3.444 14.029 1.00 93.81 482 TYR A CA 1
ATOM 3507 C C . TYR A 1 482 ? 4.951 -2.252 13.566 1.00 93.81 482 TYR A C 1
ATOM 3509 O O . TYR A 1 482 ? 4.413 -1.316 12.974 1.00 93.81 482 TYR A O 1
ATOM 3517 N N . PHE A 1 483 ? 6.255 -2.299 13.820 1.00 96.00 483 PHE A N 1
ATOM 3518 C CA . PHE A 1 483 ? 7.187 -1.204 13.568 1.00 96.00 483 PHE A CA 1
ATOM 3519 C C . PHE A 1 483 ? 8.391 -1.694 12.778 1.00 96.00 483 PHE A C 1
ATOM 3521 O O . PHE A 1 483 ? 9.032 -2.655 13.200 1.00 96.00 483 PHE A O 1
ATOM 3528 N N . ASN A 1 484 ? 8.730 -0.978 11.706 1.00 95.12 484 ASN A N 1
ATOM 3529 C CA . ASN A 1 484 ? 9.997 -1.109 10.993 1.00 95.12 484 ASN A CA 1
ATOM 3530 C C . ASN A 1 484 ? 10.815 0.172 11.189 1.00 95.12 484 ASN A C 1
ATOM 3532 O O . ASN A 1 484 ? 10.277 1.278 11.076 1.00 95.12 484 ASN A O 1
ATOM 3536 N N . VAL A 1 485 ? 12.114 0.032 11.447 1.00 94.94 485 VAL A N 1
ATOM 3537 C CA . VAL A 1 485 ? 13.058 1.154 11.526 1.00 94.94 485 VAL A CA 1
ATOM 3538 C C . VAL A 1 485 ? 14.028 1.075 10.353 1.00 94.94 485 VAL A C 1
ATOM 3540 O O . VAL A 1 485 ? 14.668 0.042 10.156 1.00 94.94 485 VAL A O 1
ATOM 3543 N N . TYR A 1 486 ? 14.134 2.173 9.601 1.00 93.75 486 TYR A N 1
ATOM 3544 C CA . TYR A 1 486 ? 15.005 2.298 8.433 1.00 93.75 486 TYR A CA 1
ATOM 3545 C C . TYR A 1 486 ? 16.039 3.391 8.683 1.00 93.75 486 TYR A C 1
ATOM 3547 O O . TYR A 1 486 ? 15.699 4.569 8.832 1.00 93.75 486 TYR A O 1
ATOM 3555 N N . GLU A 1 487 ? 17.307 3.002 8.708 1.00 94.00 487 GLU A N 1
ATOM 3556 C CA . GLU A 1 487 ? 18.436 3.929 8.660 1.00 94.00 487 GLU A CA 1
ATOM 3557 C C . GLU A 1 487 ? 18.505 4.620 7.295 1.00 94.00 487 GLU A C 1
ATOM 3559 O O . GLU A 1 487 ? 18.276 3.981 6.268 1.00 94.00 487 GLU A O 1
ATOM 3564 N N . TYR A 1 488 ? 18.860 5.906 7.253 1.00 91.50 488 TYR A N 1
ATOM 3565 C CA . TYR A 1 488 ? 19.141 6.589 5.991 1.00 91.50 488 TYR A CA 1
ATOM 3566 C C . TYR A 1 488 ? 20.202 7.686 6.111 1.00 91.50 488 TYR A C 1
ATOM 3568 O O . TYR A 1 488 ? 20.428 8.257 7.180 1.00 91.50 488 TYR A O 1
ATOM 3576 N N . ASP A 1 489 ? 20.840 7.980 4.982 1.00 87.44 489 ASP A N 1
ATOM 3577 C CA . ASP A 1 489 ? 21.723 9.133 4.797 1.00 87.44 489 ASP A CA 1
ATOM 3578 C C . ASP A 1 489 ? 21.130 10.111 3.788 1.00 87.44 489 ASP A C 1
ATOM 3580 O O . ASP A 1 489 ? 20.321 9.707 2.960 1.00 87.44 489 ASP A O 1
ATOM 3584 N N . GLY A 1 490 ? 21.499 11.393 3.840 1.00 74.94 490 GLY A N 1
ATOM 3585 C CA . GLY A 1 490 ? 21.069 12.353 2.822 1.00 74.94 490 GLY A CA 1
ATOM 3586 C C . GLY A 1 490 ? 21.293 13.830 3.164 1.00 74.94 490 GLY A C 1
ATOM 3587 O O . GLY A 1 490 ? 21.798 14.150 4.243 1.00 74.94 490 GLY A O 1
ATOM 3588 N N . PRO A 1 491 ? 20.891 14.749 2.263 1.00 71.94 491 PRO A N 1
ATOM 3589 C CA . PRO A 1 491 ? 20.237 14.485 0.974 1.00 71.94 491 PRO A CA 1
ATOM 3590 C C . PRO A 1 491 ? 21.218 13.995 -0.116 1.00 71.94 491 PRO A C 1
ATOM 3592 O O . PRO A 1 491 ? 22.377 14.413 -0.104 1.00 71.94 491 PRO A O 1
ATOM 3595 N N . PRO A 1 492 ? 20.772 13.182 -1.097 1.00 65.94 492 PRO A N 1
ATOM 3596 C CA . PRO A 1 492 ? 19.430 12.598 -1.252 1.00 65.94 492 PRO A CA 1
ATOM 3597 C C . PRO A 1 492 ? 19.150 11.501 -0.212 1.00 65.94 492 PRO A C 1
ATOM 3599 O O . PRO A 1 492 ? 20.088 10.885 0.273 1.00 65.94 492 PRO A O 1
ATOM 3602 N N . ASN A 1 493 ? 17.882 11.252 0.141 1.00 84.25 493 ASN A N 1
ATOM 3603 C CA . ASN A 1 493 ? 17.534 10.287 1.199 1.00 84.25 493 ASN A CA 1
ATOM 3604 C C . ASN A 1 493 ? 17.757 8.824 0.745 1.00 84.25 493 ASN A C 1
ATOM 3606 O O . ASN A 1 493 ? 16.912 8.222 0.077 1.00 84.25 493 ASN A O 1
ATOM 3610 N N . CYS A 1 494 ? 18.897 8.253 1.123 1.00 83.81 494 CYS A N 1
ATOM 3611 C CA . CYS A 1 494 ? 19.358 6.898 0.833 1.00 83.81 494 CYS A CA 1
ATOM 3612 C C . CYS A 1 494 ? 18.939 5.922 1.943 1.00 83.81 494 CYS A C 1
ATOM 3614 O O . CYS A 1 494 ? 19.731 5.603 2.831 1.00 83.81 494 CYS A O 1
ATOM 3616 N N . TYR A 1 495 ? 17.688 5.458 1.914 1.00 88.00 495 TYR A N 1
ATOM 3617 C CA . TYR A 1 495 ? 17.174 4.475 2.876 1.00 88.00 495 TYR A CA 1
ATOM 3618 C C . TYR A 1 495 ? 17.887 3.120 2.755 1.00 88.00 495 TYR A C 1
ATOM 3620 O O . TYR A 1 495 ? 18.017 2.573 1.663 1.00 88.00 495 TYR A O 1
ATOM 3628 N N . ASN A 1 496 ? 18.337 2.545 3.867 1.00 88.06 496 ASN A N 1
ATOM 3629 C CA . ASN A 1 496 ? 18.708 1.138 3.907 1.00 88.06 496 ASN A CA 1
ATOM 3630 C C . ASN A 1 496 ? 17.423 0.306 4.036 1.00 88.06 496 ASN A C 1
ATOM 3632 O O . ASN A 1 496 ? 16.765 0.342 5.075 1.00 88.06 496 ASN A O 1
ATOM 3636 N N . ASN A 1 497 ? 17.088 -0.443 2.981 1.00 82.88 497 ASN A N 1
ATOM 3637 C CA . ASN A 1 497 ? 15.928 -1.343 2.935 1.00 82.88 497 ASN A CA 1
ATOM 3638 C C . ASN A 1 497 ? 16.327 -2.830 3.084 1.00 82.88 497 ASN A C 1
ATOM 3640 O O . ASN A 1 497 ? 15.463 -3.702 3.049 1.00 82.88 497 ASN A O 1
ATOM 3644 N N . ALA A 1 498 ? 17.618 -3.149 3.270 1.00 75.94 498 ALA A N 1
ATOM 3645 C CA . ALA A 1 498 ? 18.025 -4.492 3.690 1.00 75.94 498 ALA A CA 1
ATOM 3646 C C . ALA A 1 498 ? 17.479 -4.752 5.106 1.00 75.94 498 ALA A C 1
ATOM 3648 O O . ALA A 1 498 ? 17.438 -3.800 5.893 1.00 75.94 498 ALA A O 1
ATOM 3649 N N . PRO A 1 499 ? 17.039 -5.990 5.425 1.00 80.50 499 PRO A N 1
ATOM 3650 C CA . PRO A 1 499 ? 15.899 -6.251 6.300 1.00 80.50 499 PRO A CA 1
ATOM 3651 C C . PRO A 1 499 ? 15.808 -5.292 7.494 1.00 80.50 499 PRO A C 1
ATOM 3653 O O . PRO A 1 499 ? 16.674 -5.348 8.374 1.00 80.50 499 PRO A O 1
ATOM 3656 N N . PRO A 1 500 ? 14.818 -4.376 7.501 1.00 84.50 500 PRO A N 1
ATOM 3657 C CA . PRO A 1 500 ? 14.730 -3.345 8.520 1.00 84.50 500 PRO A CA 1
ATOM 3658 C C . PRO A 1 500 ? 14.567 -3.992 9.884 1.00 84.50 500 PRO A C 1
ATOM 3660 O O . PRO A 1 500 ? 14.025 -5.092 10.019 1.00 84.50 500 PRO A O 1
ATOM 3663 N N . ALA A 1 501 ? 15.011 -3.295 10.921 1.00 83.00 501 ALA A N 1
ATOM 3664 C CA . ALA A 1 501 ? 14.783 -3.792 12.260 1.00 83.00 501 ALA A CA 1
ATOM 3665 C C . ALA A 1 501 ? 13.275 -3.748 12.549 1.00 83.00 501 ALA A C 1
ATOM 3667 O O . ALA A 1 501 ? 12.647 -2.696 12.406 1.00 83.00 501 ALA A O 1
ATOM 3668 N N . THR A 1 502 ? 12.703 -4.889 12.943 1.00 91.62 502 THR A N 1
ATOM 3669 C CA . THR A 1 502 ? 11.260 -5.046 13.169 1.00 91.62 502 THR A CA 1
ATOM 3670 C C . THR A 1 502 ? 10.930 -5.318 14.633 1.00 91.62 502 THR A C 1
ATOM 3672 O O . THR A 1 502 ? 11.614 -6.113 15.279 1.00 91.62 502 THR A O 1
ATOM 3675 N N . THR A 1 503 ? 9.837 -4.755 15.144 1.00 93.81 503 THR A N 1
ATOM 3676 C CA . THR A 1 503 ? 9.232 -5.177 16.420 1.00 93.81 503 THR A CA 1
ATOM 3677 C C . THR A 1 503 ? 7.718 -4.967 16.412 1.00 93.81 503 THR A C 1
ATOM 3679 O O . THR A 1 503 ? 7.163 -4.427 15.455 1.00 93.81 503 THR A O 1
ATOM 3682 N N . SER A 1 504 ? 7.033 -5.386 17.471 1.00 94.19 504 SER A N 1
ATOM 3683 C CA . SER A 1 504 ? 5.597 -5.159 17.641 1.00 94.19 504 SER A CA 1
ATOM 3684 C C . SER A 1 504 ? 5.218 -5.024 19.108 1.00 94.19 504 SER A C 1
ATOM 3686 O O . SER A 1 504 ? 5.831 -5.670 19.955 1.00 94.19 504 SER A O 1
ATOM 3688 N N . GLY A 1 505 ? 4.153 -4.280 19.395 1.00 88.69 505 GLY A N 1
ATOM 3689 C CA . GLY A 1 505 ? 3.537 -4.252 20.719 1.00 88.69 505 GLY A CA 1
ATOM 3690 C C . GLY A 1 505 ? 2.025 -4.075 20.629 1.00 88.69 505 GLY A C 1
ATOM 3691 O O . GLY A 1 505 ? 1.521 -3.400 19.732 1.00 88.69 505 GLY A O 1
ATOM 3692 N N . THR A 1 506 ? 1.305 -4.707 21.549 1.00 90.75 506 THR A N 1
ATOM 3693 C CA . THR A 1 506 ? -0.161 -4.669 21.627 1.00 90.75 506 THR A CA 1
ATOM 3694 C C . THR A 1 506 ? -0.583 -3.665 22.680 1.00 90.75 506 THR A C 1
ATOM 3696 O O . THR A 1 506 ? -0.226 -3.825 23.846 1.00 90.75 506 THR A O 1
ATOM 3699 N N . THR A 1 507 ? -1.332 -2.636 22.284 1.00 85.00 507 THR A N 1
ATOM 3700 C CA . THR A 1 507 ? -1.922 -1.693 23.239 1.00 85.00 507 THR A CA 1
ATOM 3701 C C . THR A 1 507 ? -2.848 -2.420 24.202 1.00 85.00 507 THR A C 1
ATOM 3703 O O . THR A 1 507 ? -3.485 -3.424 23.876 1.00 85.00 507 THR A O 1
ATOM 3706 N N . ARG A 1 508 ? -2.943 -1.904 25.423 1.00 75.50 508 ARG A N 1
ATOM 3707 C CA . ARG A 1 508 ? -3.810 -2.485 26.445 1.00 75.50 508 ARG A CA 1
ATOM 3708 C C . ARG A 1 508 ? -5.282 -2.323 26.054 1.00 75.50 508 ARG A C 1
ATOM 3710 O O . ARG A 1 508 ? -5.659 -1.336 25.426 1.00 75.50 508 ARG A O 1
ATOM 3717 N N . ALA A 1 509 ? -6.121 -3.277 26.453 1.00 66.88 509 ALA A N 1
ATOM 3718 C CA . ALA A 1 509 ? -7.566 -3.054 26.489 1.00 66.88 509 ALA A CA 1
ATOM 3719 C C . ALA A 1 509 ? -7.882 -1.942 27.515 1.00 66.88 509 ALA A C 1
ATOM 3721 O O . ALA A 1 509 ? -7.168 -1.850 28.521 1.00 66.88 509 ALA A O 1
ATOM 3722 N N . PRO A 1 510 ? -8.907 -1.102 27.282 1.00 61.84 510 PRO A N 1
ATOM 3723 C CA . PRO A 1 510 ? -9.211 0.012 28.170 1.00 61.84 510 PRO A CA 1
ATOM 3724 C C . PRO A 1 510 ? -9.797 -0.508 29.489 1.00 61.84 510 PRO A C 1
ATOM 3726 O O . PRO A 1 510 ? -10.598 -1.445 29.496 1.00 61.84 510 PRO A O 1
ATOM 3729 N N . GLY A 1 511 ? -9.393 0.092 30.608 1.00 62.09 511 GLY A N 1
ATOM 3730 C CA . GLY A 1 511 ? -9.979 -0.147 31.920 1.00 62.09 511 GLY A CA 1
ATOM 3731 C C . GLY A 1 511 ? -11.227 0.712 32.101 1.00 62.09 511 GLY A C 1
ATOM 3732 O O . GLY A 1 511 ? -11.109 1.915 32.322 1.00 62.09 511 GLY A O 1
ATOM 3733 N N . VAL A 1 512 ? -12.413 0.108 31.989 1.00 66.31 512 VAL A N 1
ATOM 3734 C CA . VAL A 1 512 ? -13.689 0.843 31.892 1.00 66.31 512 VAL A CA 1
ATOM 3735 C C . VAL A 1 512 ? -14.613 0.506 33.060 1.00 66.31 512 VAL A C 1
ATOM 3737 O O . VAL A 1 512 ? -14.807 -0.671 33.399 1.00 66.31 512 VAL A O 1
ATOM 3740 N N . TYR A 1 513 ? -15.216 1.533 33.662 1.00 73.12 513 TYR A N 1
ATOM 3741 C CA . TYR A 1 513 ? -16.338 1.390 34.586 1.00 73.12 513 TYR A CA 1
ATOM 3742 C C . TYR A 1 513 ? -17.516 0.720 33.865 1.00 73.12 513 TYR A C 1
ATOM 3744 O O . TYR A 1 513 ? -17.993 1.205 32.843 1.00 73.12 513 TYR A O 1
ATOM 3752 N N . SER A 1 514 ? -18.002 -0.398 34.404 1.00 68.81 514 SER A N 1
ATOM 3753 C CA . SER A 1 514 ? -19.031 -1.212 33.738 1.00 68.81 514 SER A CA 1
ATOM 3754 C C . SER A 1 514 ? -20.377 -1.236 34.463 1.00 68.81 514 SER A C 1
ATOM 3756 O O . SER A 1 514 ? -21.409 -1.417 33.822 1.00 68.81 514 SER A O 1
ATOM 3758 N N . LEU A 1 515 ? -20.392 -1.069 35.792 1.00 75.81 515 LEU A N 1
ATOM 3759 C CA . LEU A 1 515 ? -21.611 -1.197 36.593 1.00 75.81 515 LEU A CA 1
ATOM 3760 C C . LEU A 1 515 ? -21.450 -0.586 37.990 1.00 75.81 515 LEU A C 1
ATOM 3762 O O . LEU A 1 515 ? -20.383 -0.711 38.597 1.00 75.81 515 LEU A O 1
ATOM 3766 N N . CYS A 1 516 ? -22.537 -0.076 38.574 1.00 79.94 516 CYS A N 1
ATOM 3767 C CA . CYS A 1 516 ? -22.681 -0.063 40.028 1.00 79.94 516 CYS A CA 1
ATOM 3768 C C . CYS A 1 516 ? -24.118 -0.336 40.502 1.00 79.94 516 CYS A C 1
ATOM 3770 O O . CYS A 1 516 ? -25.103 0.039 39.861 1.00 79.94 516 CYS A O 1
ATOM 3772 N N . THR A 1 517 ? -24.228 -1.036 41.630 1.00 88.00 517 THR A N 1
ATOM 3773 C CA . THR A 1 517 ? -25.490 -1.501 42.231 1.00 88.00 517 THR A CA 1
ATOM 3774 C C . THR A 1 517 ? -25.425 -1.402 43.751 1.00 88.00 517 THR A C 1
ATOM 3776 O O . THR A 1 517 ? -24.344 -1.506 44.335 1.00 88.00 517 THR A O 1
ATOM 3779 N N . THR A 1 518 ? -26.574 -1.230 44.409 1.00 91.00 518 THR A N 1
ATOM 3780 C CA . THR A 1 518 ? -26.666 -1.276 45.876 1.00 91.00 518 THR A CA 1
ATOM 3781 C C . THR A 1 518 ? -27.518 -2.442 46.377 1.00 91.00 518 THR A C 1
ATOM 3783 O O . THR A 1 518 ? -28.388 -2.943 45.666 1.00 91.00 518 THR A O 1
ATOM 3786 N N . THR A 1 519 ? -27.264 -2.880 47.612 1.00 91.25 519 THR A N 1
ATOM 3787 C CA . THR A 1 519 ? -28.077 -3.865 48.344 1.00 91.25 519 THR A CA 1
ATOM 3788 C C . THR A 1 519 ? -28.208 -3.465 49.813 1.00 91.25 519 THR A C 1
ATOM 3790 O O . THR A 1 519 ? -27.196 -3.136 50.439 1.00 91.25 519 THR A O 1
ATOM 3793 N N . GLN A 1 520 ? -29.420 -3.551 50.361 1.00 93.69 520 GLN A N 1
ATOM 3794 C CA . GLN A 1 520 ? -29.733 -3.253 51.761 1.00 93.69 520 GLN A CA 1
ATOM 3795 C C . GLN A 1 520 ? -29.328 -4.409 52.688 1.00 93.69 520 GLN A C 1
ATOM 3797 O O . GLN A 1 520 ? -29.552 -5.573 52.351 1.00 93.69 520 GLN A O 1
ATOM 3802 N N . ASN A 1 521 ? -28.802 -4.104 53.876 1.00 90.62 521 ASN A N 1
ATOM 3803 C CA . ASN A 1 521 ? -28.787 -5.043 54.997 1.00 90.62 521 ASN A CA 1
ATOM 3804 C C . ASN A 1 521 ? -30.084 -4.880 55.809 1.00 90.62 521 ASN A C 1
ATOM 3806 O O . ASN A 1 521 ? -30.391 -3.791 56.293 1.00 90.62 521 ASN A O 1
ATOM 3810 N N . THR A 1 522 ? -30.851 -5.962 55.943 1.00 90.81 522 THR A N 1
ATOM 3811 C CA . THR A 1 522 ? -32.141 -5.993 56.653 1.00 90.81 522 THR A CA 1
ATOM 3812 C C . THR A 1 522 ? -32.071 -6.648 58.034 1.00 90.81 522 THR A C 1
ATOM 3814 O O . THR A 1 522 ? -33.063 -6.647 58.759 1.00 90.81 522 THR A O 1
ATOM 3817 N N . ALA A 1 523 ? -30.920 -7.200 58.434 1.00 83.25 523 ALA A N 1
ATOM 3818 C CA . ALA A 1 523 ? -30.759 -7.835 59.740 1.00 83.25 523 ALA A CA 1
ATOM 3819 C C . ALA A 1 523 ? -30.774 -6.789 60.863 1.00 83.25 523 ALA A C 1
ATOM 3821 O O . ALA A 1 523 ? -30.066 -5.789 60.778 1.00 83.25 523 ALA A O 1
ATOM 3822 N N . ASN A 1 524 ? -31.536 -7.023 61.932 1.00 84.88 524 ASN A N 1
ATOM 3823 C CA . ASN A 1 524 ? -31.716 -6.055 63.019 1.00 84.88 524 ASN A CA 1
ATOM 3824 C C . ASN A 1 524 ? -30.388 -5.499 63.584 1.00 84.88 524 ASN A C 1
ATOM 3826 O O . ASN A 1 524 ? -29.336 -6.147 63.549 1.00 84.88 524 ASN A O 1
ATOM 3830 N N . VAL A 1 525 ? -30.441 -4.289 64.139 1.00 89.62 525 VAL A N 1
ATOM 3831 C CA . VAL A 1 525 ? -29.309 -3.613 64.788 1.00 89.62 525 VAL A CA 1
ATOM 3832 C C . VAL A 1 525 ? -29.688 -3.145 66.187 1.00 89.62 525 VAL A C 1
ATOM 3834 O O . VAL A 1 525 ? -30.817 -2.728 66.422 1.00 89.62 525 VAL A O 1
ATOM 3837 N N . ALA A 1 526 ? -28.740 -3.209 67.119 1.00 83.38 526 ALA A N 1
ATOM 3838 C CA . ALA A 1 526 ? -28.945 -2.742 68.483 1.00 83.38 526 ALA A CA 1
ATOM 3839 C C . ALA A 1 526 ? -28.629 -1.240 68.628 1.00 83.38 526 ALA A C 1
ATOM 3841 O O . ALA A 1 526 ? -27.667 -0.765 68.007 1.00 83.38 526 ALA A O 1
ATOM 3842 N N . PRO A 1 527 ? -29.340 -0.499 69.499 1.00 89.12 527 PRO A N 1
ATOM 3843 C CA . PRO A 1 527 ? -28.890 0.812 69.962 1.00 89.12 527 PRO A CA 1
ATOM 3844 C C . PRO A 1 527 ? -27.441 0.759 70.465 1.00 89.1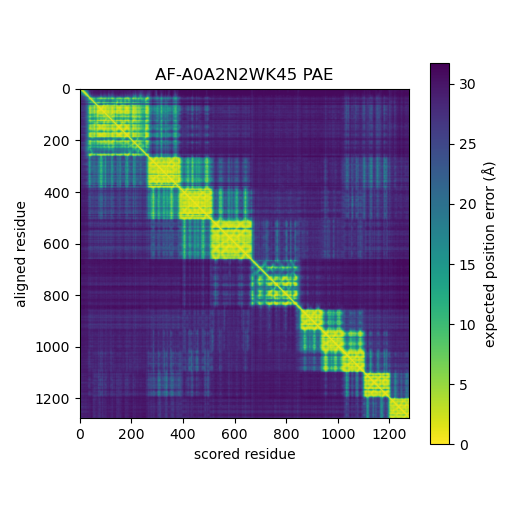2 527 PRO A C 1
ATOM 3846 O O . PRO A 1 527 ? -27.040 -0.187 71.143 1.00 89.12 527 PRO A O 1
ATOM 3849 N N . GLY A 1 528 ? -26.639 1.766 70.118 1.00 87.44 528 GLY A N 1
ATOM 3850 C CA . GLY A 1 528 ? -25.217 1.834 70.473 1.00 87.44 528 GLY A CA 1
ATOM 3851 C C . GLY A 1 528 ? -24.263 1.047 69.562 1.00 87.44 528 GLY A C 1
ATOM 3852 O O . GLY A 1 528 ? -23.056 1.075 69.801 1.00 87.44 528 GLY A O 1
ATOM 3853 N N . THR A 1 529 ? -24.752 0.356 68.522 1.00 90.56 529 THR A N 1
ATOM 3854 C CA . THR A 1 529 ? -23.879 -0.356 67.569 1.00 90.56 529 THR A CA 1
ATOM 3855 C C . THR A 1 529 ? -23.046 0.634 66.751 1.00 90.56 529 THR A C 1
ATOM 3857 O O . THR A 1 529 ? -23.593 1.470 66.033 1.00 90.56 529 THR A O 1
ATOM 3860 N N . LEU A 1 530 ? -21.718 0.523 66.815 1.00 93.88 530 LEU A N 1
ATOM 3861 C CA . LEU A 1 530 ? -20.795 1.340 66.020 1.00 93.88 530 LEU A CA 1
ATOM 3862 C C . LEU A 1 530 ? -20.551 0.717 64.642 1.00 93.88 530 LEU A C 1
ATOM 3864 O O . LEU A 1 530 ? -20.392 -0.498 64.537 1.00 93.88 530 LEU A O 1
ATOM 3868 N N . ALA A 1 531 ? -20.453 1.555 63.606 1.00 92.56 531 ALA A N 1
ATOM 3869 C CA . ALA A 1 531 ? -20.226 1.144 62.219 1.00 92.56 531 ALA A CA 1
ATOM 3870 C C . ALA A 1 531 ? -21.163 0.012 61.733 1.00 92.56 531 ALA A C 1
ATOM 3872 O O . ALA A 1 531 ? -20.723 -0.898 61.034 1.00 92.56 531 ALA A O 1
ATOM 3873 N N . ALA A 1 532 ? -22.451 0.077 62.081 1.00 92.75 532 ALA A N 1
ATOM 3874 C CA . ALA A 1 532 ? -23.469 -0.839 61.580 1.00 92.75 532 ALA A CA 1
ATOM 3875 C C . ALA A 1 532 ? -23.703 -0.610 60.081 1.00 92.75 532 ALA A C 1
ATOM 3877 O O . ALA A 1 532 ? -24.149 0.462 59.679 1.00 92.75 532 ALA A O 1
ATOM 3878 N N . ASP A 1 533 ? -23.408 -1.604 59.251 1.00 94.62 533 ASP A N 1
ATOM 3879 C CA . ASP A 1 533 ? -23.591 -1.569 57.802 1.00 94.62 533 ASP A CA 1
ATOM 3880 C C . ASP A 1 533 ? -25.079 -1.489 57.403 1.00 94.62 533 ASP A C 1
ATOM 3882 O O . ASP A 1 533 ? -25.916 -2.242 57.894 1.00 94.62 533 ASP A O 1
ATOM 3886 N N . VAL A 1 534 ? -25.433 -0.561 56.518 1.00 95.12 534 VAL A N 1
ATOM 3887 C CA . VAL A 1 534 ? -26.828 -0.325 56.098 1.00 95.12 534 VAL A CA 1
ATOM 3888 C C . VAL A 1 534 ? -26.990 -0.634 54.616 1.00 95.12 534 VAL A C 1
ATOM 3890 O O . VAL A 1 534 ? -27.809 -1.472 54.253 1.00 95.12 534 VAL A O 1
ATOM 3893 N N . VAL A 1 535 ? -26.145 -0.041 53.768 1.00 95.19 535 VAL A N 1
ATOM 3894 C CA . VAL A 1 535 ? -26.131 -0.292 52.319 1.00 95.19 535 VAL A CA 1
ATOM 3895 C C . VAL A 1 535 ? -24.742 -0.698 51.861 1.00 95.19 535 VAL A C 1
ATOM 3897 O O . VAL A 1 535 ? -23.768 0.019 52.092 1.00 95.19 535 VAL A O 1
ATOM 3900 N N . LYS A 1 536 ? -24.664 -1.803 51.119 1.00 95.19 536 LYS A N 1
ATOM 3901 C CA . LYS A 1 536 ? -23.489 -2.168 50.323 1.00 95.19 536 LYS A CA 1
ATOM 3902 C C . LYS A 1 536 ? -23.640 -1.627 48.906 1.00 95.19 536 LYS A C 1
ATOM 3904 O O . LYS A 1 536 ? -24.623 -1.931 48.239 1.00 95.19 536 LYS A O 1
ATOM 3909 N N . LEU A 1 537 ? -22.646 -0.886 48.437 1.00 95.06 537 LEU A N 1
ATOM 3910 C CA . LEU A 1 537 ? -22.453 -0.441 47.060 1.00 95.06 537 LEU A CA 1
ATOM 3911 C C . LEU A 1 537 ? -21.388 -1.328 46.399 1.00 95.06 537 LEU A C 1
ATOM 3913 O O . LEU A 1 537 ? -20.285 -1.474 46.919 1.00 95.06 537 LEU A O 1
ATOM 3917 N N . THR A 1 538 ? -21.699 -1.896 45.239 1.00 94.31 538 THR A N 1
ATOM 3918 C CA . THR A 1 538 ? -20.750 -2.654 44.410 1.00 94.31 538 THR A CA 1
ATOM 3919 C C . THR A 1 538 ? -20.425 -1.841 43.164 1.00 94.31 538 THR A C 1
ATOM 3921 O O . THR A 1 538 ? -21.347 -1.384 42.494 1.00 94.31 538 THR A O 1
ATOM 3924 N N . ILE A 1 539 ? -19.142 -1.669 42.842 1.00 92.31 539 ILE A N 1
ATOM 3925 C CA . ILE A 1 539 ? -18.651 -1.008 41.623 1.00 92.31 539 ILE A CA 1
ATOM 3926 C C . ILE A 1 539 ? -17.836 -2.027 40.823 1.00 92.31 539 ILE A C 1
ATOM 3928 O O . ILE A 1 539 ? -16.890 -2.606 41.354 1.00 92.31 539 ILE A O 1
ATOM 3932 N N . VAL A 1 540 ? -18.190 -2.258 39.561 1.00 89.81 540 VAL A N 1
ATOM 3933 C CA . VAL A 1 540 ? -17.535 -3.253 38.699 1.00 89.81 540 VAL A CA 1
ATOM 3934 C C . VAL A 1 540 ? -16.659 -2.547 37.668 1.00 89.81 540 VAL A C 1
ATOM 3936 O O . VAL A 1 540 ? -17.159 -1.791 36.829 1.00 89.81 540 VAL A O 1
ATOM 3939 N N . VAL A 1 541 ? -15.353 -2.815 37.711 1.00 85.50 541 VAL A N 1
ATOM 3940 C CA . VAL A 1 541 ? -14.372 -2.290 36.749 1.00 85.50 541 VAL A CA 1
ATOM 3941 C C . VAL A 1 541 ? -13.883 -3.423 35.850 1.00 85.50 541 VAL A C 1
ATOM 3943 O O . VAL A 1 541 ? -13.463 -4.478 36.329 1.00 85.50 541 VAL A O 1
ATOM 3946 N N . SER A 1 542 ? -13.952 -3.205 34.540 1.00 73.12 542 SER A N 1
ATOM 3947 C CA . SER A 1 542 ? -13.495 -4.149 33.515 1.00 73.12 542 SER A CA 1
ATOM 3948 C C . SER A 1 542 ? -12.039 -3.873 33.114 1.00 73.12 542 SER A C 1
ATOM 3950 O O . SER A 1 542 ? -11.609 -2.724 33.132 1.00 73.12 542 SER A O 1
ATOM 3952 N N . GLY A 1 543 ? -11.270 -4.919 32.781 1.00 63.44 543 GLY A N 1
ATOM 3953 C CA . GLY A 1 543 ? -9.853 -4.831 32.381 1.00 63.44 543 GLY A CA 1
ATOM 3954 C C . GLY A 1 543 ? -8.902 -5.694 33.233 1.00 63.44 543 GLY A C 1
ATOM 3955 O O . GLY A 1 543 ? -9.349 -6.508 34.039 1.00 63.44 543 GLY A O 1
ATOM 3956 N N . GLY A 1 544 ? -7.587 -5.521 33.041 1.00 61.00 544 GLY A N 1
ATOM 3957 C CA . GLY A 1 544 ? -6.514 -6.238 33.763 1.00 61.00 544 GLY A CA 1
ATOM 3958 C C . GLY A 1 544 ? -5.868 -5.441 34.910 1.00 61.00 544 GLY A C 1
ATOM 3959 O O . GLY A 1 544 ? -6.134 -4.252 35.060 1.00 61.00 544 GLY A O 1
ATOM 3960 N N . GLU A 1 545 ? -5.003 -6.087 35.703 1.00 56.19 545 GLU A N 1
ATOM 3961 C CA . GLU A 1 545 ? -4.542 -5.600 37.024 1.00 56.19 545 GLU A CA 1
ATOM 3962 C C . GLU A 1 545 ? -3.871 -4.207 37.042 1.00 56.19 545 GLU A C 1
ATOM 3964 O O . GLU A 1 545 ? -3.997 -3.499 38.038 1.00 56.19 545 GLU A O 1
ATOM 3969 N N . ASP A 1 546 ? -3.249 -3.759 35.945 1.00 55.19 546 ASP A N 1
ATOM 3970 C CA . ASP A 1 546 ? -2.544 -2.464 35.841 1.00 55.19 546 ASP A CA 1
ATOM 3971 C C . ASP A 1 546 ? -3.455 -1.252 35.508 1.00 55.19 546 ASP A C 1
ATOM 3973 O O . ASP A 1 546 ? -3.023 -0.280 34.875 1.00 55.19 546 ASP A O 1
ATOM 3977 N N . MET A 1 547 ? -4.759 -1.328 35.778 1.00 67.62 547 MET A N 1
ATOM 3978 C CA . MET A 1 547 ? -5.759 -0.298 35.426 1.00 67.62 547 MET A CA 1
ATOM 3979 C C . MET A 1 547 ? -5.723 0.946 36.336 1.00 67.62 547 MET A C 1
ATOM 3981 O O . MET A 1 547 ? -5.375 0.859 37.510 1.00 67.62 547 MET A O 1
ATOM 3985 N N . ALA A 1 548 ? -6.121 2.107 35.800 1.00 65.88 548 ALA A N 1
ATOM 3986 C CA . ALA A 1 548 ? -6.013 3.413 36.465 1.00 65.88 548 ALA A CA 1
ATOM 3987 C C . ALA A 1 548 ? -7.366 4.027 36.895 1.00 65.88 548 ALA A C 1
ATOM 3989 O O . ALA A 1 548 ? -7.512 5.247 36.933 1.00 65.88 548 ALA A O 1
ATOM 3990 N N . ALA A 1 549 ? -8.362 3.199 37.228 1.00 83.44 549 ALA A N 1
ATOM 3991 C CA . ALA A 1 549 ? -9.676 3.683 37.653 1.00 83.44 549 ALA A CA 1
ATOM 3992 C C . ALA A 1 549 ? -9.661 4.213 39.104 1.00 83.44 549 ALA A C 1
ATOM 3994 O O . ALA A 1 549 ? -9.224 3.516 40.024 1.00 83.44 549 ALA A O 1
ATOM 3995 N N . THR A 1 550 ? -10.189 5.419 39.336 1.00 89.12 550 THR A N 1
ATOM 3996 C CA . THR A 1 550 ? -10.303 6.036 40.669 1.00 89.12 550 THR A CA 1
ATOM 3997 C C . THR A 1 550 ? -11.737 6.431 41.002 1.00 89.12 550 THR A C 1
ATOM 3999 O O . THR A 1 550 ? -12.444 7.044 40.205 1.00 89.12 550 THR A O 1
ATOM 4002 N N . LEU A 1 551 ? -12.168 6.124 42.225 1.00 93.12 551 LEU A N 1
ATOM 4003 C CA . LEU A 1 551 ? -13.399 6.652 42.800 1.00 93.12 551 LEU A CA 1
ATOM 4004 C C . LEU A 1 551 ? -13.106 7.978 43.509 1.00 93.12 551 LEU A C 1
ATOM 4006 O O . LEU A 1 551 ? -12.349 8.024 44.484 1.00 93.12 551 LEU A O 1
ATOM 4010 N N . ASN A 1 552 ? -13.740 9.044 43.029 1.00 93.81 552 ASN A N 1
ATOM 4011 C CA . ASN A 1 552 ? -13.514 10.410 43.490 1.00 93.81 552 ASN A CA 1
ATOM 4012 C C . ASN A 1 552 ? -14.582 10.856 44.504 1.00 93.81 552 ASN A C 1
ATOM 4014 O O . ASN A 1 552 ? -14.295 11.614 45.432 1.00 93.81 552 ASN A O 1
ATOM 4018 N N . SER A 1 553 ? -15.827 10.385 44.367 1.00 94.75 553 SER A N 1
ATOM 4019 C CA . SER A 1 553 ? -16.874 10.647 45.363 1.00 94.75 553 SER A CA 1
ATOM 4020 C C . SER A 1 553 ? -18.011 9.623 45.375 1.00 94.75 553 SER A C 1
ATOM 4022 O O . SER A 1 553 ? -18.262 8.931 44.387 1.00 94.75 553 SER A O 1
ATOM 4024 N N . ILE A 1 554 ? -18.717 9.562 46.508 1.00 96.19 554 ILE A N 1
ATOM 4025 C CA . ILE A 1 554 ? -20.009 8.888 46.680 1.00 96.19 554 ILE A CA 1
ATOM 4026 C C . ILE A 1 554 ? -20.974 9.891 47.317 1.00 96.19 554 ILE A C 1
ATOM 4028 O O . ILE A 1 554 ? -20.732 10.369 48.425 1.00 96.19 554 ILE A O 1
ATOM 4032 N N . THR A 1 555 ? -22.083 10.173 46.644 1.00 95.56 555 THR A N 1
ATOM 4033 C CA . THR A 1 555 ? -23.221 10.918 47.187 1.00 95.56 555 THR A CA 1
ATOM 4034 C C . THR A 1 555 ? -24.299 9.940 47.631 1.00 95.56 555 THR A C 1
ATOM 4036 O O . THR A 1 555 ? -24.751 9.093 46.858 1.00 95.56 555 THR A O 1
ATOM 4039 N N . PHE A 1 556 ? -24.727 10.072 48.881 1.00 95.44 556 PHE A N 1
ATOM 4040 C CA . PHE A 1 556 ? -25.778 9.264 49.483 1.00 95.44 556 PHE A CA 1
ATOM 4041 C C . PHE A 1 556 ? -26.720 10.140 50.307 1.00 95.44 556 PHE A C 1
ATOM 4043 O O . PHE A 1 556 ? -26.375 11.256 50.686 1.00 95.44 556 PHE A O 1
ATOM 4050 N N . THR A 1 557 ? -27.913 9.641 50.604 1.00 94.44 557 THR A N 1
ATOM 4051 C CA . THR A 1 557 ? -28.822 10.259 51.568 1.00 94.44 557 THR A CA 1
ATOM 4052 C C . THR A 1 557 ? -29.247 9.258 52.632 1.00 94.44 557 THR A C 1
ATOM 4054 O O . THR A 1 557 ? -29.344 8.062 52.364 1.00 94.44 557 THR A O 1
ATOM 4057 N N . THR A 1 558 ? -29.493 9.759 53.840 1.00 92.62 558 THR A N 1
ATOM 4058 C CA . THR A 1 558 ? -30.082 9.010 54.963 1.00 92.62 558 THR A CA 1
ATOM 4059 C C . THR A 1 558 ? -31.620 9.062 54.959 1.00 92.62 558 THR A C 1
ATOM 4061 O O . THR A 1 558 ? -32.265 8.610 55.905 1.00 92.62 558 THR A O 1
ATOM 4064 N N . THR A 1 559 ? -32.225 9.685 53.937 1.00 81.62 559 THR A N 1
ATOM 4065 C CA . THR A 1 559 ? -33.679 9.695 53.714 1.00 81.62 559 THR A CA 1
ATOM 4066 C C . THR A 1 559 ? -34.177 8.263 53.527 1.00 81.62 559 THR A C 1
ATOM 4068 O O . THR A 1 559 ? -33.677 7.567 52.651 1.00 81.62 559 THR A O 1
ATOM 4071 N N . GLY A 1 560 ? -35.152 7.855 54.342 1.00 83.06 560 GLY A N 1
ATOM 4072 C CA . GLY A 1 560 ? -35.630 6.471 54.455 1.00 83.06 560 GLY A CA 1
ATOM 4073 C C . GLY A 1 560 ? -35.566 5.971 55.902 1.00 83.06 560 GLY A C 1
ATOM 4074 O O . GLY A 1 560 ? -36.475 5.284 56.358 1.00 83.06 560 GLY A O 1
ATOM 4075 N N . SER A 1 561 ? -34.553 6.411 56.662 1.00 91.81 561 SER A N 1
ATOM 4076 C CA . SER A 1 561 ? -34.478 6.151 58.106 1.00 91.81 561 SER A CA 1
ATOM 4077 C C . SER A 1 561 ? -35.545 6.950 58.872 1.00 91.81 561 SER A C 1
ATOM 4079 O O . SER A 1 561 ? -35.771 8.117 58.539 1.00 91.81 561 SER A O 1
ATOM 4081 N N . THR A 1 562 ? -36.147 6.377 59.923 1.00 92.31 562 THR A N 1
ATOM 4082 C CA . THR A 1 562 ? -37.291 6.985 60.633 1.00 92.31 562 THR A CA 1
ATOM 4083 C C . THR A 1 562 ? -36.920 8.286 61.353 1.00 92.31 562 THR A C 1
ATOM 4085 O O . THR A 1 562 ? -37.435 9.341 60.985 1.00 92.31 562 THR A O 1
ATOM 4088 N N . ASN A 1 563 ? -36.002 8.254 62.331 1.00 90.00 563 ASN A N 1
ATOM 4089 C CA . ASN A 1 563 ? -35.626 9.429 63.126 1.00 90.00 563 ASN A CA 1
ATOM 4090 C C . ASN A 1 563 ? -34.104 9.679 63.096 1.00 90.00 563 ASN A C 1
ATOM 4092 O O . ASN A 1 563 ? -33.430 9.745 64.122 1.00 90.00 563 ASN A O 1
ATOM 4096 N N . THR A 1 564 ? -33.554 9.884 61.890 1.00 87.81 564 THR A N 1
ATOM 4097 C CA . THR A 1 564 ? -32.105 10.090 61.619 1.00 87.81 564 THR A CA 1
ATOM 4098 C C . THR A 1 564 ? -31.311 10.854 62.693 1.00 87.81 564 THR A C 1
ATOM 4100 O O . THR A 1 564 ? -30.240 10.402 63.082 1.00 87.81 564 THR A O 1
ATOM 4103 N N . THR A 1 565 ? -31.807 11.989 63.198 1.00 86.31 565 THR A N 1
ATOM 4104 C CA . THR A 1 565 ? -31.104 12.830 64.188 1.00 86.31 565 THR A CA 1
ATOM 4105 C C . THR A 1 565 ? -31.087 12.289 65.623 1.00 86.31 565 THR A C 1
ATOM 4107 O O . THR A 1 565 ? -30.276 12.754 66.422 1.00 86.31 565 THR A O 1
ATOM 4110 N N . THR A 1 566 ? -31.966 11.348 65.974 1.00 88.69 566 THR A N 1
ATOM 4111 C CA . THR A 1 566 ? -32.003 10.679 67.293 1.00 88.69 566 THR A CA 1
ATOM 4112 C C . THR A 1 566 ? -31.511 9.236 67.241 1.00 88.69 566 THR A C 1
ATOM 4114 O O . THR A 1 566 ? -31.123 8.694 68.272 1.00 88.69 566 THR A O 1
ATOM 4117 N N . ASP A 1 567 ? -31.472 8.632 66.053 1.00 93.69 567 ASP A N 1
ATOM 4118 C CA . ASP A 1 567 ? -31.054 7.239 65.882 1.00 93.69 567 ASP A CA 1
ATOM 4119 C C . ASP A 1 567 ? -29.599 7.102 65.425 1.00 93.69 567 ASP A C 1
ATOM 4121 O O . ASP A 1 567 ? -28.941 6.113 65.743 1.00 93.69 567 ASP A O 1
ATOM 4125 N N . ILE A 1 568 ? -29.065 8.091 64.699 1.00 94.62 568 ILE A N 1
ATOM 4126 C CA . ILE A 1 568 ? -27.722 8.048 64.107 1.00 94.62 568 ILE A CA 1
ATOM 4127 C C . ILE A 1 568 ? -26.828 9.092 64.785 1.00 94.62 568 ILE A C 1
ATOM 4129 O O . ILE A 1 568 ? -27.221 10.238 64.991 1.00 94.62 568 ILE A O 1
ATOM 4133 N N . THR A 1 569 ? -25.606 8.700 65.146 1.00 95.31 569 THR A N 1
ATOM 4134 C CA . THR A 1 569 ? -24.560 9.597 65.676 1.00 95.31 569 THR A CA 1
ATOM 4135 C C . THR A 1 569 ? -23.619 10.051 64.565 1.00 95.31 569 THR A C 1
ATOM 4137 O O . THR A 1 569 ? -23.279 11.225 64.464 1.00 95.31 569 THR A O 1
ATOM 4140 N N . ASN A 1 570 ? -23.205 9.102 63.722 1.00 95.56 570 ASN A N 1
ATOM 4141 C CA . ASN A 1 570 ? -22.299 9.314 62.600 1.00 95.56 570 ASN A CA 1
ATOM 4142 C C . ASN A 1 570 ? -22.732 8.446 61.415 1.00 95.56 570 ASN A C 1
ATOM 4144 O O . ASN A 1 570 ? -23.097 7.290 61.620 1.00 95.56 570 ASN A O 1
ATOM 4148 N N . ALA A 1 571 ? -22.574 8.943 60.191 1.00 95.62 571 ALA A N 1
ATOM 4149 C CA . ALA A 1 571 ? -22.555 8.131 58.977 1.00 95.62 571 ALA A CA 1
ATOM 4150 C C . ALA A 1 571 ? -21.141 8.103 58.375 1.00 95.62 571 ALA A C 1
ATOM 4152 O O . ALA A 1 571 ? -20.438 9.117 58.357 1.00 95.62 571 ALA A O 1
ATOM 4153 N N . LYS A 1 572 ? -20.712 6.932 57.903 1.00 95.94 572 LYS A N 1
ATOM 4154 C CA . LYS A 1 572 ? -19.378 6.662 57.344 1.00 95.94 572 LYS A CA 1
ATOM 4155 C C . LYS A 1 572 ? -19.512 5.775 56.110 1.00 95.94 572 LYS A C 1
ATOM 4157 O O . LYS A 1 572 ? -20.513 5.076 55.961 1.00 95.94 572 LYS A O 1
ATOM 4162 N N . ILE A 1 573 ? -18.489 5.765 55.260 1.00 96.94 573 ILE A N 1
ATOM 4163 C CA . ILE A 1 573 ? -18.377 4.804 54.158 1.00 96.94 573 ILE A CA 1
ATOM 4164 C C . ILE A 1 573 ? -17.099 3.991 54.349 1.00 96.94 573 ILE A C 1
ATOM 4166 O O . ILE A 1 573 ? -16.045 4.570 54.584 1.00 96.94 573 ILE A O 1
ATOM 4170 N N . TYR A 1 574 ? -17.169 2.669 54.236 1.00 96.25 574 TYR A N 1
ATOM 4171 C CA . TYR A 1 574 ? -16.015 1.769 54.319 1.00 96.25 574 TYR A CA 1
ATOM 4172 C C . TYR A 1 574 ? -15.759 1.058 52.990 1.00 96.25 574 TYR A C 1
ATOM 4174 O O . TYR A 1 574 ? -16.683 0.894 52.202 1.00 96.25 574 TYR A O 1
ATOM 4182 N N . TYR A 1 575 ? -14.521 0.633 52.739 1.00 94.62 575 TYR A N 1
ATOM 4183 C CA . TYR A 1 575 ? -14.096 -0.073 51.527 1.00 94.62 575 TYR A CA 1
ATOM 4184 C C . TYR A 1 575 ? -13.426 -1.404 51.872 1.00 94.62 575 TYR A C 1
ATOM 4186 O O . TYR A 1 575 ? -12.560 -1.456 52.745 1.00 94.62 575 TYR A O 1
ATOM 4194 N N . THR A 1 576 ? -13.788 -2.470 51.155 1.00 93.44 576 THR A N 1
ATOM 4195 C CA . THR A 1 576 ? -13.285 -3.836 51.403 1.00 93.44 576 THR A CA 1
ATOM 4196 C C . THR A 1 576 ? -12.619 -4.477 50.180 1.00 93.44 576 THR A C 1
ATOM 4198 O O . THR A 1 576 ? -12.332 -5.676 50.172 1.00 93.44 576 THR A O 1
ATOM 4201 N N . GLY A 1 577 ? -12.322 -3.692 49.137 1.00 90.25 577 GLY A N 1
ATOM 4202 C CA . GLY A 1 577 ? -11.719 -4.201 47.903 1.00 90.25 577 GLY A CA 1
ATOM 4203 C C . GLY A 1 577 ? -12.626 -5.205 47.207 1.00 90.25 577 GLY A C 1
ATOM 4204 O O . GLY A 1 577 ? -13.828 -4.983 47.099 1.00 90.25 577 GLY A O 1
ATOM 4205 N N . ASN A 1 578 ? -12.051 -6.327 46.774 1.00 90.94 578 ASN A N 1
ATOM 4206 C CA . ASN A 1 578 ? -12.794 -7.435 46.176 1.00 90.94 578 ASN A CA 1
ATOM 4207 C C . ASN A 1 578 ? -13.445 -8.377 47.214 1.00 90.94 578 ASN A C 1
ATOM 4209 O O . ASN A 1 578 ? -14.035 -9.386 46.830 1.00 90.94 578 ASN A O 1
ATOM 4213 N N . SER A 1 579 ? -13.359 -8.079 48.519 1.00 90.25 579 SER A N 1
ATOM 4214 C CA . SER A 1 579 ? -14.028 -8.868 49.560 1.00 90.25 579 SER A CA 1
ATOM 4215 C C . SER A 1 579 ? -15.484 -8.435 49.727 1.00 90.25 579 SER A C 1
ATOM 4217 O O . SER A 1 579 ? -15.760 -7.297 50.106 1.00 90.25 579 SER A O 1
ATOM 4219 N N . ASN A 1 580 ? -16.415 -9.363 49.494 1.00 92.81 580 ASN A N 1
ATOM 4220 C CA . ASN A 1 580 ? -17.865 -9.166 49.640 1.00 92.81 580 ASN A CA 1
ATOM 4221 C C . ASN A 1 580 ? -18.348 -9.216 51.112 1.00 92.81 580 ASN A C 1
ATOM 4223 O O . ASN A 1 580 ? -19.550 -9.258 51.366 1.00 92.81 580 ASN A O 1
ATOM 4227 N N . SER A 1 581 ? -17.427 -9.223 52.079 1.00 91.19 581 SER A N 1
ATOM 4228 C CA . SER A 1 581 ? -17.718 -9.216 53.518 1.00 91.19 581 SER A CA 1
ATOM 4229 C C . SER A 1 581 ? -17.408 -7.848 54.121 1.00 91.19 581 SER A C 1
ATOM 4231 O O . SER A 1 581 ? -16.355 -7.278 53.831 1.00 91.19 581 SER A O 1
ATOM 4233 N N . PHE A 1 582 ? -18.298 -7.335 54.974 1.00 93.19 582 PHE A N 1
ATOM 4234 C CA . PHE A 1 582 ? -18.116 -6.040 55.630 1.00 93.19 582 PHE A CA 1
ATOM 4235 C C . PHE A 1 582 ? -16.871 -6.021 56.530 1.00 93.19 582 PHE A C 1
ATOM 4237 O O . PHE A 1 582 ? -16.584 -6.972 57.256 1.00 93.19 582 PHE A O 1
ATOM 4244 N N . SER A 1 583 ? -16.144 -4.905 56.501 1.00 92.56 583 SER A N 1
ATOM 4245 C CA . SER A 1 583 ? -15.056 -4.593 57.425 1.00 92.56 583 SER A CA 1
ATOM 4246 C C . SER A 1 583 ? -14.931 -3.079 57.560 1.00 92.56 583 SER A C 1
ATOM 4248 O O . SER A 1 583 ? -15.009 -2.349 56.573 1.00 92.56 583 SER A O 1
ATOM 4250 N N . ASN A 1 584 ? -14.695 -2.606 58.783 1.00 92.69 584 ASN A N 1
ATOM 4251 C CA . ASN A 1 584 ? -14.524 -1.189 59.105 1.00 92.69 584 ASN A CA 1
ATOM 4252 C C . ASN A 1 584 ? -13.047 -0.728 59.082 1.00 92.69 584 ASN A C 1
ATOM 4254 O O . ASN A 1 584 ? -12.733 0.373 59.533 1.00 92.69 584 ASN A O 1
ATOM 4258 N N . ALA A 1 585 ? -12.135 -1.548 58.546 1.00 92.06 585 ALA A N 1
ATOM 4259 C CA . ALA A 1 585 ? -10.691 -1.300 58.572 1.00 92.06 585 ALA A CA 1
ATOM 4260 C C . ALA A 1 585 ? -10.209 -0.167 57.642 1.00 92.06 585 ALA A C 1
ATOM 4262 O O . ALA A 1 585 ? -9.119 0.368 57.837 1.00 92.06 585 ALA A O 1
ATOM 4263 N N . THR A 1 586 ? -10.970 0.199 56.605 1.00 93.12 586 THR A N 1
ATOM 4264 C CA . THR A 1 586 ? -10.595 1.256 55.647 1.00 93.12 586 THR A CA 1
ATOM 4265 C C . THR A 1 586 ? -11.799 2.137 55.348 1.00 93.12 586 THR A C 1
ATOM 4267 O O . THR A 1 586 ? -12.741 1.700 54.692 1.00 93.12 586 THR A O 1
ATOM 4270 N N . GLN A 1 587 ? -11.783 3.376 55.844 1.00 94.00 587 GLN A N 1
ATOM 4271 C CA . GLN A 1 587 ? -12.837 4.365 55.601 1.00 94.00 587 GLN A CA 1
ATOM 4272 C C . GLN A 1 587 ? -12.575 5.127 54.289 1.00 94.00 587 GLN A C 1
ATOM 4274 O O . GLN A 1 587 ? -11.449 5.542 54.019 1.00 94.00 587 GLN A O 1
ATOM 4279 N N . PHE A 1 588 ? -13.620 5.330 53.487 1.00 93.44 588 PHE A N 1
ATOM 4280 C CA . PHE A 1 588 ? -13.636 6.206 52.318 1.00 93.44 588 PHE A CA 1
ATOM 4281 C C . PHE A 1 588 ? -14.248 7.564 52.688 1.00 93.44 588 PHE A C 1
ATOM 4283 O O . PHE A 1 588 ? -15.371 7.636 53.190 1.00 93.44 588 PHE A O 1
ATOM 4290 N N . GLY A 1 589 ? -13.518 8.642 52.399 1.00 90.88 589 GLY A N 1
ATOM 4291 C CA . GLY A 1 589 ? -13.951 10.010 52.675 1.00 90.88 589 GLY A CA 1
ATOM 4292 C C . GLY A 1 589 ? -14.111 10.331 54.167 1.00 90.88 589 GLY A C 1
ATOM 4293 O O . GLY A 1 589 ? -13.566 9.667 55.049 1.00 90.88 589 GLY A O 1
ATOM 4294 N N . GLN A 1 590 ? -14.845 11.405 54.438 1.00 91.62 590 GLN A N 1
ATOM 4295 C CA . GLN A 1 590 ? -15.080 11.958 55.770 1.00 91.62 590 GLN A CA 1
ATOM 4296 C C . GLN A 1 590 ? -16.227 11.260 56.530 1.00 91.62 590 GLN A C 1
ATOM 4298 O O . GLN A 1 590 ? -17.067 10.577 55.949 1.00 91.62 590 GLN A O 1
ATOM 4303 N N . THR A 1 591 ? -16.265 11.457 57.850 1.00 95.44 591 THR A N 1
ATOM 4304 C CA . THR A 1 591 ? -17.400 11.084 58.715 1.00 95.44 591 THR A CA 1
ATOM 4305 C C . THR A 1 591 ? -18.435 12.210 58.730 1.00 95.44 591 THR A C 1
ATOM 4307 O O . THR A 1 591 ? -18.062 13.376 58.855 1.00 95.44 591 THR A O 1
ATOM 4310 N N . PHE A 1 592 ? -19.724 11.874 58.659 1.00 95.31 592 PHE A N 1
ATOM 4311 C CA . PHE A 1 592 ? -20.834 12.831 58.663 1.00 95.31 592 PHE A CA 1
ATOM 4312 C C . PHE A 1 592 ? -21.610 12.790 59.979 1.00 95.31 592 PHE A C 1
ATOM 4314 O O . PHE A 1 592 ? -22.072 11.728 60.387 1.00 95.31 592 PHE A O 1
ATOM 4321 N N . THR A 1 593 ? -21.804 13.953 60.601 1.00 93.62 593 THR A N 1
ATOM 4322 C CA . THR A 1 593 ? -22.656 14.164 61.791 1.00 93.62 593 THR A CA 1
ATOM 4323 C C . THR A 1 593 ? -23.952 14.920 61.468 1.00 93.62 593 THR A C 1
ATOM 4325 O O . THR A 1 593 ? -24.755 15.199 62.353 1.00 93.62 593 THR A O 1
ATOM 4328 N N . THR A 1 594 ? -24.157 15.273 60.196 1.00 88.06 594 THR A N 1
ATOM 4329 C CA . THR A 1 594 ? -25.352 15.942 59.667 1.00 88.06 594 THR A CA 1
ATOM 4330 C C . THR A 1 594 ? -26.064 15.016 58.689 1.00 88.06 594 THR A C 1
ATOM 4332 O O . THR A 1 594 ? -25.428 14.457 57.795 1.00 88.06 594 THR A O 1
ATOM 4335 N N . PHE A 1 595 ? -27.377 14.858 58.840 1.00 90.88 595 PHE A N 1
ATOM 4336 C CA . PHE A 1 595 ? -28.167 13.858 58.112 1.00 90.88 595 PHE A CA 1
ATOM 4337 C C . PHE A 1 595 ? -29.047 14.490 57.023 1.00 90.88 595 PHE A C 1
ATOM 4339 O O . PHE A 1 595 ? -29.317 15.691 57.048 1.00 90.88 595 PHE A O 1
ATOM 4346 N N . GLY A 1 596 ? -29.445 13.685 56.037 1.00 89.06 596 GLY A N 1
ATOM 4347 C CA . GLY A 1 596 ? -29.900 14.133 54.716 1.00 89.06 596 GLY A CA 1
ATOM 4348 C C . GLY A 1 596 ? -28.908 13.722 53.622 1.00 89.06 596 GLY A C 1
ATOM 4349 O O . GLY A 1 596 ? -28.178 12.741 53.786 1.00 89.06 596 GLY A O 1
ATOM 4350 N N . THR A 1 597 ? -28.874 14.465 52.511 1.00 93.81 597 THR A N 1
ATOM 4351 C CA . THR A 1 597 ? -27.963 14.198 51.384 1.00 93.81 597 THR A CA 1
ATOM 4352 C C . THR A 1 597 ? -26.547 14.691 51.679 1.00 93.81 597 THR A C 1
ATOM 4354 O O . THR A 1 597 ? -26.334 15.877 51.919 1.00 93.81 597 THR A O 1
ATOM 4357 N N . ASN A 1 598 ? -25.577 13.784 51.604 1.00 93.12 598 ASN A N 1
ATOM 4358 C CA . ASN A 1 598 ? -24.161 14.001 51.880 1.00 93.12 598 ASN A CA 1
ATOM 4359 C C . ASN A 1 598 ? -23.296 13.465 50.728 1.00 93.12 598 ASN A C 1
ATOM 4361 O O . ASN A 1 598 ? -23.651 12.474 50.090 1.00 93.12 598 ASN A O 1
ATOM 4365 N N . THR A 1 599 ? -22.127 14.069 50.501 1.00 95.31 599 THR A N 1
ATOM 4366 C CA . THR A 1 599 ? -21.141 13.594 49.514 1.00 95.31 599 THR A CA 1
ATOM 4367 C C . THR A 1 599 ? -19.800 13.337 50.191 1.00 95.31 599 THR A C 1
ATOM 4369 O O . THR A 1 599 ? -19.143 14.268 50.656 1.00 95.31 599 THR A O 1
ATOM 4372 N N . ALA A 1 600 ? -19.384 12.072 50.225 1.00 93.94 600 ALA A N 1
ATOM 4373 C CA . ALA A 1 600 ? -18.044 11.653 50.615 1.00 93.94 600 ALA A CA 1
ATOM 4374 C C . ALA A 1 600 ? -17.088 11.845 49.438 1.00 93.94 600 ALA A C 1
ATOM 4376 O O . ALA A 1 600 ? -17.375 11.385 48.335 1.00 93.94 600 ALA A O 1
ATOM 4377 N N . THR A 1 601 ? -15.955 12.503 49.668 1.00 92.94 601 THR A N 1
ATOM 4378 C CA . THR A 1 601 ? -14.940 12.786 48.640 1.00 92.94 601 THR A CA 1
ATOM 4379 C C . THR A 1 601 ? -13.623 12.101 48.977 1.00 92.94 601 THR A C 1
ATOM 4381 O O . THR A 1 601 ? -13.178 12.150 50.123 1.00 92.94 601 THR A O 1
ATOM 4384 N N . GLY A 1 602 ? -12.968 11.522 47.976 1.00 84.94 602 GLY A N 1
ATOM 4385 C CA . GLY A 1 602 ? -11.663 10.880 48.093 1.00 84.94 602 GLY A CA 1
ATOM 4386 C C . GLY A 1 602 ? -10.937 10.847 46.749 1.00 84.94 602 GLY A C 1
ATOM 4387 O O . GLY A 1 602 ? -11.370 11.461 45.782 1.00 84.94 602 GLY A O 1
ATOM 4388 N N . ASN A 1 603 ? -9.823 10.127 46.687 1.00 86.00 603 ASN A N 1
ATOM 4389 C CA . ASN A 1 603 ? -9.204 9.716 45.429 1.00 86.00 603 ASN A CA 1
ATOM 4390 C C . ASN A 1 603 ? -8.720 8.279 45.626 1.00 86.00 603 ASN A C 1
ATOM 4392 O O . ASN A 1 603 ? -7.616 8.054 46.124 1.00 86.00 603 ASN A O 1
ATOM 4396 N N . PHE A 1 604 ? -9.614 7.321 45.390 1.00 88.38 604 PHE A N 1
ATOM 4397 C CA . PHE A 1 604 ? -9.420 5.940 45.813 1.00 88.38 604 PHE A CA 1
ATOM 4398 C C . PHE A 1 604 ? -9.265 5.015 44.603 1.00 88.38 604 PHE A C 1
ATOM 4400 O O . PHE A 1 604 ? -10.201 4.865 43.821 1.00 88.38 604 PHE A O 1
ATOM 4407 N N . ALA A 1 605 ? -8.100 4.381 44.458 1.00 88.25 605 ALA A N 1
ATOM 4408 C CA . ALA A 1 605 ? -7.828 3.452 43.363 1.00 88.25 605 ALA A CA 1
ATOM 4409 C C . ALA A 1 605 ? -8.700 2.187 43.464 1.00 88.25 605 ALA A C 1
ATOM 4411 O O . ALA A 1 605 ? -8.708 1.498 44.490 1.00 88.25 605 ALA A O 1
ATOM 4412 N N . LEU A 1 606 ? -9.425 1.890 42.388 1.00 88.44 606 LEU A N 1
ATOM 4413 C CA . LEU A 1 606 ? -10.252 0.697 42.243 1.00 88.44 606 LEU A CA 1
ATOM 4414 C C . LEU A 1 606 ? -9.418 -0.460 41.679 1.00 88.44 606 LEU A C 1
ATOM 4416 O O . LEU A 1 606 ? -8.462 -0.257 40.935 1.00 88.44 606 LEU A O 1
ATOM 4420 N N . LYS A 1 607 ? -9.789 -1.689 42.037 1.00 86.31 607 LYS A N 1
ATOM 4421 C CA . LYS A 1 607 ? -9.184 -2.922 41.519 1.00 86.31 607 LYS A CA 1
ATOM 4422 C C . LYS A 1 607 ? -9.990 -3.474 40.344 1.00 86.31 607 LYS A C 1
ATOM 4424 O O . LYS A 1 607 ? -11.175 -3.173 40.210 1.00 86.31 607 LYS A O 1
ATOM 4429 N N . ALA A 1 608 ? -9.378 -4.356 39.558 1.00 81.94 608 ALA A N 1
ATOM 4430 C CA . ALA A 1 608 ? -10.094 -5.153 38.565 1.00 81.94 608 ALA A CA 1
ATOM 4431 C C . ALA A 1 608 ? -11.247 -5.951 39.210 1.00 81.94 608 ALA A C 1
ATOM 4433 O O . ALA A 1 608 ? -11.112 -6.468 40.324 1.00 81.94 608 ALA A O 1
ATOM 4434 N N . GLY A 1 609 ? -12.379 -6.056 38.510 1.00 85.19 609 GLY A N 1
ATOM 4435 C CA . GLY A 1 609 ? -13.570 -6.765 38.978 1.00 85.19 609 GLY A CA 1
ATOM 4436 C C . GLY A 1 609 ? -14.420 -5.965 39.973 1.00 85.19 609 GLY A C 1
ATOM 4437 O O . GLY A 1 609 ? -14.571 -4.747 39.862 1.00 85.19 609 GLY A O 1
ATOM 4438 N N . ASN A 1 610 ? -15.032 -6.669 40.929 1.00 90.81 610 ASN A N 1
ATOM 4439 C CA . ASN A 1 610 ? -15.976 -6.081 41.885 1.00 90.81 610 ASN A CA 1
ATOM 4440 C C . ASN A 1 610 ? -15.242 -5.365 43.023 1.00 90.81 610 ASN A C 1
ATOM 4442 O O . ASN A 1 610 ? -14.403 -5.970 43.686 1.00 90.81 610 ASN A O 1
ATOM 4446 N N . ASN A 1 611 ? -15.623 -4.122 43.299 1.00 92.56 611 ASN A N 1
ATOM 4447 C CA . ASN A 1 611 ? -15.137 -3.294 44.397 1.00 92.56 611 ASN A CA 1
ATOM 4448 C C . ASN A 1 611 ? -16.305 -2.984 45.337 1.00 92.56 611 ASN A C 1
ATOM 4450 O O . ASN A 1 611 ? -17.318 -2.443 44.891 1.00 92.56 611 ASN A O 1
ATOM 4454 N N . TYR A 1 612 ? -16.177 -3.311 46.622 1.00 94.38 612 TYR A N 1
ATOM 4455 C CA . TYR A 1 612 ? -17.262 -3.168 47.593 1.00 94.38 612 TYR A CA 1
ATOM 4456 C C . TYR A 1 612 ? -17.036 -1.986 48.542 1.00 94.38 612 TYR A C 1
ATOM 4458 O O . TYR A 1 612 ? -15.997 -1.876 49.202 1.00 94.38 612 TYR A O 1
ATOM 4466 N N . PHE A 1 613 ? -18.048 -1.125 48.619 1.00 96.38 613 PHE A N 1
ATOM 4467 C CA . PHE A 1 613 ? -18.160 0.002 49.538 1.00 96.38 613 PHE A CA 1
ATOM 4468 C C . PHE A 1 613 ? -19.399 -0.171 50.424 1.00 96.38 613 PHE A C 1
ATOM 4470 O O . PHE A 1 613 ? -20.381 -0.780 50.009 1.00 96.38 613 PHE A O 1
ATOM 4477 N N . TRP A 1 614 ? -19.379 0.368 51.639 1.00 96.75 614 TRP A N 1
ATOM 4478 C CA . TRP A 1 614 ? -20.405 0.108 52.651 1.00 96.75 614 TRP A CA 1
ATOM 4479 C C . TRP A 1 614 ? -20.759 1.392 53.393 1.00 96.75 614 TRP A C 1
ATOM 4481 O O . TRP A 1 614 ? -19.919 1.924 54.116 1.00 96.75 614 TRP A O 1
ATOM 4491 N N . ILE A 1 615 ? -21.988 1.884 53.238 1.00 96.44 615 ILE A N 1
ATOM 4492 C CA . ILE A 1 615 ? -22.531 2.940 54.097 1.00 96.44 615 ILE A CA 1
ATOM 4493 C C . ILE A 1 615 ? -22.848 2.307 55.445 1.00 96.44 615 ILE A C 1
ATOM 4495 O O . ILE A 1 615 ? -23.611 1.343 55.508 1.00 96.44 615 ILE A O 1
ATOM 4499 N N . ALA A 1 616 ? -22.272 2.856 56.509 1.00 96.38 616 ALA A N 1
ATOM 4500 C CA . ALA A 1 616 ? -22.438 2.363 57.865 1.00 96.38 616 ALA A CA 1
ATOM 4501 C C . ALA A 1 616 ? -22.727 3.503 58.850 1.00 96.38 616 ALA A C 1
ATOM 4503 O O . ALA A 1 616 ? -22.173 4.601 58.728 1.00 96.38 616 ALA A O 1
ATOM 4504 N N . TYR A 1 617 ? -23.579 3.231 59.835 1.00 96.94 617 TYR A N 1
ATOM 4505 C CA . TYR A 1 617 ? -24.034 4.185 60.843 1.00 96.94 617 TYR A CA 1
ATOM 4506 C C . TYR A 1 617 ? -23.523 3.806 62.239 1.00 96.94 617 TYR A C 1
ATOM 4508 O O . TYR A 1 617 ? -23.529 2.639 62.621 1.00 96.94 617 TYR A O 1
ATOM 4516 N N . ASP A 1 618 ? -23.106 4.798 63.025 1.00 96.44 618 ASP A N 1
ATOM 4517 C CA . ASP A 1 618 ? -22.958 4.640 64.474 1.00 96.44 618 ASP A CA 1
ATOM 4518 C C . ASP A 1 618 ? -24.327 4.908 65.113 1.00 96.44 618 ASP A C 1
ATOM 4520 O O . ASP A 1 618 ? -24.741 6.065 65.228 1.00 96.44 618 ASP A O 1
ATOM 4524 N N . VAL A 1 619 ? -25.042 3.854 65.502 1.00 94.88 619 VAL A N 1
ATOM 4525 C CA . VAL A 1 619 ? -26.388 3.941 66.087 1.00 94.88 619 VAL A CA 1
ATOM 4526 C C . VAL A 1 619 ? -26.300 4.536 67.493 1.00 94.88 619 VAL A C 1
ATOM 4528 O O . VAL A 1 619 ? -25.483 4.096 68.303 1.00 94.88 619 VAL A O 1
ATOM 4531 N N . GLN A 1 620 ? -27.126 5.535 67.812 1.00 93.31 620 GLN A N 1
ATOM 4532 C CA . GLN A 1 620 ? -27.153 6.143 69.146 1.00 93.31 620 GLN A CA 1
ATOM 4533 C C . GLN A 1 620 ? -27.518 5.093 70.207 1.00 93.31 620 GLN A C 1
ATOM 4535 O O . GLN A 1 620 ? -28.380 4.240 69.997 1.00 93.31 620 GLN A O 1
ATOM 4540 N N . ALA A 1 621 ? -26.890 5.162 71.385 1.00 88.88 621 ALA A N 1
ATOM 4541 C CA . ALA A 1 621 ? -27.244 4.304 72.525 1.00 88.88 621 ALA A CA 1
ATOM 4542 C C . ALA A 1 621 ? -28.678 4.553 73.039 1.00 88.88 621 ALA A C 1
ATOM 4544 O O . ALA A 1 621 ? -29.246 3.713 73.730 1.00 88.88 621 ALA A O 1
ATOM 4545 N N . THR A 1 622 ? -29.254 5.705 72.686 1.00 88.88 622 THR A N 1
ATOM 4546 C CA . THR A 1 622 ? -30.624 6.140 72.987 1.00 88.88 622 THR A CA 1
ATOM 4547 C C . THR A 1 622 ? -31.582 6.024 71.795 1.00 88.88 622 THR A C 1
ATOM 4549 O O . THR A 1 622 ? -32.687 6.550 71.884 1.00 88.88 622 THR A O 1
ATOM 4552 N N . ALA A 1 623 ? -31.172 5.386 70.690 1.00 90.69 623 ALA A N 1
ATOM 4553 C CA . ALA A 1 623 ? -32.012 5.214 69.503 1.00 90.69 623 ALA A CA 1
ATOM 4554 C C . ALA A 1 623 ? -33.299 4.433 69.826 1.00 90.69 623 ALA A C 1
ATOM 4556 O O . ALA A 1 623 ? -33.278 3.510 70.651 1.00 90.69 623 ALA A O 1
ATOM 4557 N N . THR A 1 624 ? -34.416 4.787 69.188 1.00 90.94 624 THR A N 1
ATOM 4558 C CA . THR A 1 624 ? -35.718 4.199 69.532 1.00 90.94 624 THR A CA 1
ATOM 4559 C C . THR A 1 624 ? -35.822 2.765 69.022 1.00 90.94 624 THR A C 1
ATOM 4561 O O . THR A 1 624 ? -35.550 2.476 67.858 1.00 90.94 624 THR A O 1
ATOM 4564 N N . LEU A 1 625 ? -36.285 1.847 69.872 1.00 85.31 625 LEU A N 1
ATOM 4565 C CA . LEU A 1 625 ? -36.638 0.502 69.420 1.00 85.31 625 LEU A CA 1
ATOM 4566 C C . LEU A 1 625 ? -37.890 0.562 68.535 1.00 85.31 625 LEU A C 1
ATOM 4568 O O . LEU A 1 625 ? -38.906 1.119 68.945 1.00 85.31 625 LEU A O 1
ATOM 4572 N N . GLY A 1 626 ? -37.819 -0.045 67.352 1.00 81.56 626 GLY A N 1
ATOM 4573 C CA . GLY A 1 626 ? -38.869 -0.001 66.332 1.00 81.56 626 GLY A CA 1
ATOM 4574 C C . GLY A 1 626 ? -38.568 0.939 65.160 1.00 81.56 626 GLY A C 1
ATOM 4575 O O . GLY A 1 626 ? -39.178 0.776 64.104 1.00 81.56 626 GLY A O 1
ATOM 4576 N N . ASP A 1 627 ? -37.624 1.873 65.310 1.00 93.38 627 ASP A N 1
ATOM 4577 C CA . ASP A 1 627 ? -37.218 2.768 64.223 1.00 93.38 627 ASP A CA 1
ATOM 4578 C C . ASP A 1 627 ? -36.366 2.032 63.173 1.00 93.38 627 ASP A C 1
ATOM 4580 O O . ASP A 1 627 ? -35.751 0.996 63.437 1.00 93.38 627 ASP A O 1
ATOM 4584 N N . LEU A 1 628 ? -36.362 2.546 61.943 1.00 93.81 628 LEU A N 1
ATOM 4585 C CA . LEU A 1 628 ? -35.705 1.934 60.790 1.00 93.81 628 LEU A CA 1
ATOM 4586 C C . LEU A 1 628 ? -34.480 2.757 60.382 1.00 93.81 628 LEU A C 1
ATOM 4588 O O . LEU A 1 628 ? -34.541 3.986 60.347 1.00 93.81 628 LEU A O 1
ATOM 4592 N N . LEU A 1 629 ? -33.390 2.079 60.022 1.00 94.25 629 LEU A N 1
ATOM 4593 C CA . LEU A 1 629 ? -32.218 2.660 59.366 1.00 94.25 629 LEU A CA 1
ATOM 4594 C C . LEU A 1 629 ? -32.179 2.249 57.893 1.00 94.25 629 LEU A C 1
ATOM 4596 O O . LEU A 1 629 ? -32.326 1.076 57.550 1.00 94.25 629 LEU A O 1
ATOM 4600 N N . ASP A 1 630 ? -31.941 3.223 57.029 1.00 94.44 630 ASP A N 1
ATOM 4601 C CA . ASP A 1 630 ? -31.963 3.084 55.576 1.00 94.44 630 ASP A CA 1
ATOM 4602 C C . ASP A 1 630 ? -31.090 4.165 54.912 1.00 94.44 630 ASP A C 1
ATOM 4604 O O . ASP A 1 630 ? -30.883 5.243 55.482 1.00 94.44 630 ASP A O 1
ATOM 4608 N N . ALA A 1 631 ? -30.578 3.877 53.715 1.00 93.06 631 ALA A N 1
ATOM 4609 C CA . ALA A 1 631 ? -29.772 4.793 52.919 1.00 93.06 631 ALA A CA 1
ATOM 4610 C C . ALA A 1 631 ? -30.047 4.635 51.416 1.00 93.06 631 ALA A C 1
ATOM 4612 O O . ALA A 1 631 ? -30.317 3.553 50.913 1.00 93.06 631 ALA A O 1
ATOM 4613 N N . THR A 1 632 ? -29.871 5.712 50.655 1.00 94.00 632 THR A N 1
ATOM 4614 C CA . THR A 1 632 ? -29.943 5.691 49.184 1.00 94.00 632 THR A CA 1
ATOM 4615 C C . THR A 1 632 ? -28.658 6.271 48.604 1.00 94.00 632 THR A C 1
ATOM 4617 O O . THR A 1 632 ? -28.271 7.379 48.974 1.00 94.00 632 THR A O 1
ATOM 4620 N N . VAL A 1 633 ? -27.994 5.568 47.680 1.00 94.75 633 VAL A N 1
ATOM 4621 C CA . VAL A 1 633 ? -26.830 6.099 46.943 1.00 94.75 633 VAL A CA 1
ATOM 4622 C C . VAL A 1 633 ? -27.328 6.768 45.668 1.00 94.75 633 VAL A C 1
ATOM 4624 O O . VAL A 1 633 ? -27.840 6.104 44.771 1.00 94.75 633 VAL A O 1
ATOM 4627 N N . THR A 1 634 ? -27.182 8.087 45.576 1.00 92.19 634 THR A N 1
ATOM 4628 C CA . THR A 1 634 ? -27.761 8.886 44.484 1.00 92.19 634 THR A CA 1
ATOM 4629 C C . THR A 1 634 ? -26.786 9.152 43.342 1.00 92.19 634 THR A C 1
ATOM 4631 O O . THR A 1 634 ? -27.227 9.351 42.216 1.00 92.19 634 THR A O 1
ATOM 4634 N N . SER A 1 635 ? -25.476 9.155 43.603 1.00 93.38 635 SER A N 1
ATOM 4635 C CA . SER A 1 635 ? -24.438 9.314 42.577 1.00 93.38 635 SER A CA 1
ATOM 4636 C C . SER A 1 635 ? -23.093 8.809 43.090 1.00 93.38 635 SER A C 1
ATOM 4638 O O . SER A 1 635 ? -22.786 8.937 44.271 1.00 93.38 635 SER A O 1
ATOM 4640 N N . ILE A 1 636 ? -22.242 8.339 42.188 1.00 94.06 636 ILE A N 1
ATOM 4641 C CA . ILE A 1 636 ? -20.794 8.225 42.383 1.00 94.06 636 ILE A CA 1
ATOM 4642 C C . ILE A 1 636 ? -20.074 9.063 41.323 1.00 94.06 636 ILE A C 1
ATOM 4644 O O . ILE A 1 636 ? -20.654 9.321 40.271 1.00 94.06 636 ILE A O 1
ATOM 4648 N N . ASN A 1 637 ? -18.835 9.484 41.574 1.00 93.88 637 ASN A N 1
ATOM 4649 C CA . ASN A 1 637 ? -17.967 10.084 40.557 1.00 93.88 637 ASN A CA 1
ATOM 4650 C C . ASN A 1 637 ? -16.730 9.207 40.369 1.00 93.88 637 ASN A C 1
ATOM 4652 O O . ASN A 1 637 ? -15.969 9.016 41.319 1.00 93.88 637 ASN A O 1
ATOM 4656 N N . VAL A 1 638 ? -16.542 8.676 39.163 1.00 90.94 638 VAL A N 1
ATOM 4657 C CA . VAL A 1 638 ? -15.434 7.778 38.808 1.00 90.94 638 VAL A CA 1
ATOM 4658 C C . VAL A 1 638 ? -14.616 8.428 37.699 1.00 90.94 638 VAL A C 1
ATOM 4660 O O . VAL A 1 638 ? -15.190 8.985 36.764 1.00 90.94 638 VAL A O 1
ATOM 4663 N N . THR A 1 639 ? -13.290 8.354 37.801 1.00 88.06 639 THR A N 1
ATOM 4664 C CA . THR A 1 639 ? -12.381 8.531 36.663 1.00 88.06 639 THR A CA 1
ATOM 4665 C C . THR A 1 639 ? -11.940 7.157 36.188 1.00 88.06 639 THR A C 1
ATOM 4667 O O . THR A 1 639 ? -11.453 6.369 36.995 1.00 88.06 639 THR A O 1
ATOM 4670 N N . ASP A 1 640 ? -12.092 6.872 34.903 1.00 82.56 640 ASP A N 1
ATOM 4671 C CA . ASP A 1 640 ? -11.535 5.690 34.245 1.00 82.56 640 ASP A CA 1
ATOM 4672 C C . ASP A 1 640 ? -10.756 6.084 32.975 1.00 82.56 640 ASP A C 1
ATOM 4674 O O . ASP A 1 640 ? -10.488 7.269 32.752 1.00 82.56 640 ASP A O 1
ATOM 4678 N N . ASP A 1 641 ? -10.366 5.107 32.150 1.00 69.81 641 ASP A N 1
ATOM 4679 C CA . ASP A 1 641 ? -9.593 5.365 30.925 1.00 69.81 641 ASP A CA 1
ATOM 4680 C C . ASP A 1 641 ? -10.385 6.146 29.846 1.00 69.81 641 ASP A C 1
ATOM 4682 O O . ASP A 1 641 ? -9.783 6.634 28.889 1.00 69.81 641 ASP A O 1
ATOM 4686 N N . ILE A 1 642 ? -11.711 6.297 29.985 1.00 67.94 642 ILE A N 1
ATOM 4687 C CA . ILE A 1 642 ? -12.577 7.077 29.080 1.00 67.94 642 ILE A CA 1
ATOM 4688 C C . ILE A 1 642 ? -12.778 8.510 29.608 1.00 67.94 642 ILE A C 1
ATOM 4690 O O . ILE A 1 642 ? -12.924 9.448 28.820 1.00 67.94 642 ILE A O 1
ATOM 4694 N N . GLY A 1 643 ? -12.741 8.710 30.928 1.00 75.06 643 GLY A N 1
ATOM 4695 C CA . GLY A 1 643 ? -12.698 10.033 31.553 1.00 75.06 643 GLY A CA 1
ATOM 4696 C C . GLY A 1 643 ? -13.337 10.080 32.939 1.00 75.06 643 GLY A C 1
ATOM 4697 O O . GLY A 1 643 ? -13.592 9.058 33.568 1.00 75.06 643 GLY A O 1
ATOM 4698 N N . THR A 1 644 ? -13.609 11.291 33.435 1.00 85.25 644 THR A N 1
ATOM 4699 C CA . THR A 1 644 ? -14.303 11.497 34.716 1.00 85.25 644 THR A CA 1
ATOM 4700 C C . THR A 1 644 ? -15.799 11.715 34.502 1.00 85.25 644 THR A C 1
ATOM 4702 O O . THR A 1 644 ? -16.196 12.700 33.880 1.00 85.25 644 THR A O 1
ATOM 4705 N N . ALA A 1 645 ? -16.636 10.845 35.070 1.00 83.81 645 ALA A N 1
ATOM 4706 C CA . ALA A 1 645 ? -18.090 10.907 34.943 1.00 83.81 645 ALA A CA 1
ATOM 4707 C C . ALA A 1 645 ? -18.814 10.695 36.282 1.00 83.81 645 ALA A C 1
ATOM 4709 O O . ALA A 1 645 ? -18.379 9.922 37.140 1.00 83.81 645 ALA A O 1
ATOM 4710 N N . ASN A 1 646 ? -19.963 11.359 36.438 1.00 88.12 646 ASN A N 1
ATOM 4711 C CA . ASN A 1 646 ? -20.942 10.992 37.459 1.00 88.12 646 ASN A CA 1
ATOM 4712 C C . ASN A 1 646 ? -21.771 9.808 36.954 1.00 88.12 646 ASN A C 1
ATOM 4714 O O . ASN A 1 646 ? -22.262 9.842 35.829 1.00 88.12 646 ASN A O 1
ATOM 4718 N N . GLN A 1 647 ? -21.948 8.797 37.797 1.00 87.00 647 GLN A N 1
ATOM 4719 C CA . GLN A 1 647 ? -22.733 7.599 37.516 1.00 87.00 647 GLN A CA 1
ATOM 4720 C C . GLN A 1 647 ? -23.783 7.413 38.612 1.00 87.00 647 GLN A C 1
ATOM 4722 O O . GLN A 1 647 ? -23.487 7.605 39.794 1.00 87.00 647 GLN A O 1
ATOM 4727 N N . THR A 1 648 ? -24.996 7.015 38.242 1.00 86.38 648 THR A N 1
ATOM 4728 C CA . THR A 1 648 ? -26.061 6.676 39.196 1.00 86.38 648 THR A CA 1
ATOM 4729 C C . THR A 1 648 ? -26.139 5.155 39.331 1.00 86.38 648 THR A C 1
ATOM 4731 O O . THR A 1 648 ? -26.201 4.480 38.302 1.00 86.38 648 THR A O 1
ATOM 4734 N N . PRO A 1 649 ? -26.157 4.586 40.551 1.00 88.75 649 PRO A N 1
ATOM 4735 C CA . PRO A 1 649 ? -26.355 3.152 40.724 1.00 88.75 649 PRO A CA 1
ATOM 4736 C C . PRO A 1 649 ? -27.675 2.678 40.121 1.00 88.75 649 PRO A C 1
ATOM 4738 O O . PRO A 1 649 ? -28.720 3.284 40.353 1.00 88.75 649 PRO A O 1
ATOM 4741 N N . ILE A 1 650 ? -27.627 1.559 39.393 1.00 83.38 650 ILE A N 1
ATOM 4742 C CA . ILE A 1 650 ? -28.791 0.961 38.706 1.00 83.38 650 ILE A CA 1
ATOM 4743 C C . ILE A 1 650 ? -29.905 0.619 39.704 1.00 83.38 650 ILE A C 1
ATOM 4745 O O . ILE A 1 650 ? -31.088 0.747 39.406 1.00 83.38 650 ILE A O 1
ATOM 4749 N N . VAL A 1 651 ? -29.506 0.240 40.919 1.00 85.69 651 VAL A N 1
ATOM 4750 C CA . VAL A 1 651 ? -30.359 0.248 42.107 1.00 85.69 651 VAL A CA 1
ATOM 4751 C C . VAL A 1 651 ? -29.760 1.279 43.053 1.00 85.69 651 VAL A C 1
ATOM 4753 O O . VAL A 1 651 ? -28.693 1.035 43.619 1.00 85.69 651 VAL A O 1
ATOM 4756 N N . SER A 1 652 ? -30.404 2.438 43.179 1.00 83.00 652 SER A N 1
ATOM 4757 C CA . SER A 1 652 ? -29.983 3.553 44.042 1.00 83.00 652 SER A CA 1
ATOM 4758 C C . SER A 1 652 ? -30.568 3.454 45.454 1.00 83.00 652 SER A C 1
ATOM 4760 O O . SER A 1 652 ? -29.851 3.683 46.429 1.00 83.00 652 SER A O 1
ATOM 4762 N N . ALA A 1 653 ? -31.844 3.068 45.544 1.00 85.56 653 ALA A N 1
ATOM 4763 C CA . ALA A 1 653 ? -32.581 2.757 46.767 1.00 85.56 653 ALA A CA 1
ATOM 4764 C C . ALA A 1 653 ? -32.938 1.252 46.767 1.00 85.56 653 ALA A C 1
ATOM 4766 O O . ALA A 1 653 ? -33.863 0.844 46.056 1.00 85.56 653 ALA A O 1
ATOM 4767 N N . PRO A 1 654 ? -32.176 0.398 47.470 1.00 86.06 654 PRO A N 1
ATOM 4768 C CA . PRO A 1 654 ? -32.435 -1.037 47.517 1.00 86.06 654 PRO A CA 1
ATOM 4769 C C . PRO A 1 654 ? -33.642 -1.357 48.413 1.00 86.06 654 PRO A C 1
ATOM 4771 O O . PRO A 1 654 ? -33.888 -0.686 49.406 1.00 86.06 654 PRO A O 1
ATOM 4774 N N . VAL A 1 655 ? -34.405 -2.403 48.079 1.00 84.06 655 VAL A N 1
ATOM 4775 C CA . VAL A 1 655 ? -35.621 -2.761 48.833 1.00 84.06 655 VAL A CA 1
ATOM 4776 C C . VAL A 1 655 ? -35.275 -3.296 50.226 1.00 84.06 655 VAL A C 1
ATOM 4778 O O . VAL A 1 655 ? -34.492 -4.237 50.360 1.00 84.06 655 VAL A O 1
ATOM 4781 N N . GLY A 1 656 ? -35.936 -2.749 51.246 1.00 88.44 656 GLY A N 1
ATOM 4782 C CA . GLY A 1 656 ? -35.833 -3.170 52.642 1.00 88.44 656 GLY A CA 1
ATOM 4783 C C . GLY A 1 656 ? -35.476 -2.002 53.557 1.00 88.44 656 GLY A C 1
ATOM 4784 O O . GLY A 1 656 ? -35.446 -0.856 53.135 1.00 88.44 656 GLY A O 1
ATOM 4785 N N . SER A 1 657 ? -35.221 -2.298 54.826 1.00 89.12 657 SER A N 1
ATOM 4786 C CA . SER A 1 657 ? -34.627 -1.376 55.800 1.00 89.12 657 SER A CA 1
ATOM 4787 C C . SER A 1 657 ? -34.065 -2.189 56.969 1.00 89.12 657 SER A C 1
ATOM 4789 O O . SER A 1 657 ? -34.365 -3.380 57.100 1.00 89.12 657 SER A O 1
ATOM 4791 N N . ARG A 1 658 ? -33.219 -1.576 57.800 1.00 91.69 658 ARG A N 1
ATOM 4792 C CA . ARG A 1 658 ? -32.579 -2.222 58.950 1.00 91.69 658 ARG A CA 1
ATOM 4793 C C . ARG A 1 658 ? -33.286 -1.812 60.244 1.00 91.69 658 ARG A C 1
ATOM 4795 O O . ARG A 1 658 ? -33.191 -0.661 60.654 1.00 91.69 658 ARG A O 1
ATOM 4802 N N . LEU A 1 659 ? -33.993 -2.738 60.892 1.00 92.00 659 LEU A N 1
ATOM 4803 C CA . LEU A 1 659 ? -34.751 -2.450 62.117 1.00 92.00 659 LEU A CA 1
ATOM 4804 C C . LEU A 1 659 ? -33.829 -2.237 63.327 1.00 92.00 659 LEU A C 1
ATOM 4806 O O . LEU A 1 659 ? -33.010 -3.103 63.643 1.00 92.00 659 LEU A O 1
ATOM 4810 N N . ILE A 1 660 ? -34.016 -1.132 64.050 1.00 90.00 660 ILE A N 1
ATOM 4811 C CA . ILE A 1 660 ? -33.445 -0.931 65.383 1.00 90.00 660 ILE A CA 1
ATOM 4812 C C . ILE A 1 660 ? -34.271 -1.758 66.368 1.00 90.00 660 ILE A C 1
ATOM 4814 O O . ILE A 1 660 ? -35.411 -1.427 66.695 1.00 90.00 660 ILE A O 1
ATOM 4818 N N . ALA A 1 661 ? -33.702 -2.862 66.835 1.00 77.56 661 ALA A N 1
ATOM 4819 C CA . ALA A 1 661 ? -34.334 -3.771 67.783 1.00 77.56 661 ALA A CA 1
ATOM 4820 C C . ALA A 1 661 ? -33.459 -3.924 69.028 1.00 77.56 661 ALA A C 1
ATOM 4822 O O . ALA A 1 661 ? -32.271 -3.601 69.019 1.00 77.56 661 ALA A O 1
ATOM 4823 N N . ALA A 1 662 ? -34.031 -4.447 70.114 1.00 67.19 662 ALA A N 1
ATOM 4824 C CA . ALA A 1 662 ? -33.212 -4.874 71.241 1.00 67.19 662 ALA A CA 1
ATOM 4825 C C . ALA A 1 662 ? -32.154 -5.883 70.738 1.00 67.19 662 ALA A C 1
ATOM 4827 O O . ALA A 1 662 ? -32.477 -6.699 69.867 1.00 67.19 662 ALA A O 1
ATOM 4828 N N . PRO A 1 663 ? -30.902 -5.833 71.232 1.00 50.78 663 PRO A N 1
ATOM 4829 C CA . PRO A 1 663 ? -29.854 -6.749 70.796 1.00 50.78 663 PRO A CA 1
ATOM 4830 C C . PRO A 1 663 ? -30.301 -8.199 70.983 1.00 50.78 663 PRO A C 1
ATOM 4832 O O . PRO A 1 663 ? -30.369 -8.691 72.108 1.00 50.78 663 PRO A O 1
ATOM 4835 N N . VAL A 1 664 ? -30.543 -8.907 69.875 1.00 47.56 664 VAL A N 1
ATOM 4836 C CA . VAL A 1 664 ? -30.761 -10.361 69.875 1.00 47.56 664 VAL A CA 1
ATOM 4837 C C . VAL A 1 664 ? -29.394 -11.042 69.993 1.00 47.56 664 VAL A C 1
ATOM 4839 O O . VAL A 1 664 ? -28.885 -11.668 69.066 1.00 47.56 664 VAL A O 1
ATOM 4842 N N . GLY A 1 665 ? -28.742 -10.813 71.133 1.00 43.06 665 GLY A N 1
ATOM 4843 C CA . GLY A 1 665 ? -27.394 -11.273 71.424 1.00 43.06 665 GLY A CA 1
ATOM 4844 C C . GLY A 1 665 ? -27.365 -12.775 71.670 1.00 43.06 665 GLY A C 1
ATOM 4845 O O . GLY A 1 665 ? -27.487 -13.219 72.807 1.00 43.06 665 GLY A O 1
ATOM 4846 N N . LEU A 1 666 ? -27.149 -13.557 70.613 1.00 37.16 666 LEU A N 1
ATOM 4847 C CA . LEU A 1 666 ? -26.822 -14.980 70.710 1.00 37.16 666 LEU A CA 1
ATOM 4848 C C . LEU A 1 666 ? -25.355 -15.166 71.131 1.00 37.16 666 LEU A C 1
ATOM 4850 O O . LEU A 1 666 ? -24.519 -15.634 70.366 1.00 37.16 666 LEU A O 1
ATOM 4854 N N . VAL A 1 667 ? -25.055 -14.797 72.377 1.00 41.56 667 VAL A N 1
ATOM 4855 C CA . VAL A 1 667 ? -23.902 -15.315 73.123 1.00 41.56 667 VAL A CA 1
ATOM 4856 C C . VAL A 1 667 ? -24.455 -15.910 74.405 1.00 41.56 667 VAL A C 1
ATOM 4858 O O . VAL A 1 667 ? -24.525 -15.254 75.447 1.00 41.56 667 VAL A O 1
ATOM 4861 N N . TYR A 1 668 ? -24.881 -17.168 74.322 1.00 53.78 668 TYR A N 1
ATOM 4862 C CA . TYR A 1 668 ? -25.161 -17.931 75.526 1.00 53.78 668 TYR A CA 1
ATOM 4863 C C . TYR A 1 668 ? -23.856 -18.037 76.305 1.00 53.78 668 TYR A C 1
ATOM 4865 O O . TYR A 1 668 ? -22.857 -18.508 75.765 1.00 53.78 668 TYR A O 1
ATOM 4873 N N . CYS A 1 669 ? -23.897 -17.627 77.575 1.00 47.09 669 CYS A N 1
ATOM 4874 C CA . CYS A 1 669 ? -22.784 -17.719 78.522 1.00 47.09 669 CYS A CA 1
ATOM 4875 C C . CYS A 1 669 ? -21.716 -16.622 78.355 1.00 47.09 669 CYS A C 1
ATOM 4877 O O . CYS A 1 669 ? -20.632 -16.824 77.813 1.00 47.09 669 CYS A O 1
ATOM 4879 N N . SER A 1 670 ? -22.008 -15.439 78.906 1.00 38.34 670 SER A N 1
ATOM 4880 C CA . SER A 1 670 ? -21.038 -14.344 79.040 1.00 38.34 670 SER A CA 1
ATOM 4881 C C . SER A 1 670 ? -19.940 -14.708 80.052 1.00 38.34 670 SER A C 1
ATOM 4883 O O . SER A 1 670 ? -20.167 -14.652 81.263 1.00 38.34 670 SER A O 1
ATOM 4885 N N . GLY A 1 671 ? -18.753 -15.107 79.575 1.00 37.72 671 GLY A N 1
ATOM 4886 C CA . GLY A 1 671 ? -17.687 -15.559 80.476 1.00 37.72 671 GLY A CA 1
ATOM 4887 C C . GLY A 1 671 ? -16.361 -15.991 79.840 1.00 37.72 671 GLY A C 1
ATOM 4888 O O . GLY A 1 671 ? -15.995 -17.151 79.955 1.00 37.72 671 GLY A O 1
ATOM 4889 N N . VAL A 1 672 ? -15.595 -15.024 79.321 1.00 33.12 672 VAL A N 1
ATOM 4890 C CA . VAL A 1 672 ? -14.129 -15.084 79.091 1.00 33.12 672 VAL A CA 1
ATOM 4891 C C . VAL A 1 672 ? -13.600 -16.118 78.073 1.00 33.12 672 VAL A C 1
ATOM 4893 O O . VAL A 1 672 ? -13.486 -17.305 78.360 1.00 33.12 672 VAL A O 1
ATOM 4896 N N . ILE A 1 673 ? -13.048 -15.618 76.961 1.00 31.30 673 ILE A N 1
ATOM 4897 C CA . ILE A 1 673 ? -11.939 -16.275 76.248 1.00 31.30 673 ILE A CA 1
ATOM 4898 C C . ILE A 1 673 ? -10.805 -15.249 76.089 1.00 31.30 673 ILE A C 1
ATOM 4900 O O . ILE A 1 673 ? -11.017 -14.216 75.453 1.00 31.30 673 ILE A O 1
ATOM 4904 N N . PRO A 1 674 ? -9.603 -15.488 76.640 1.00 33.00 674 PRO A N 1
ATOM 4905 C CA . PRO A 1 674 ? -8.385 -14.823 76.216 1.00 33.00 674 PRO A CA 1
ATOM 4906 C C . PRO A 1 674 ? -7.673 -15.752 75.226 1.00 33.00 674 PRO A C 1
ATOM 4908 O O . PRO A 1 674 ? -7.006 -16.704 75.635 1.00 33.00 674 PRO A O 1
ATOM 4911 N N . GLU A 1 675 ? -7.819 -15.502 73.925 1.00 30.28 675 GLU A N 1
ATOM 4912 C CA . GLU A 1 675 ? -7.109 -16.271 72.896 1.00 30.28 675 GLU A CA 1
ATOM 4913 C C . GLU A 1 675 ? -5.612 -15.927 72.898 1.00 30.28 675 GLU A C 1
ATOM 4915 O O . GLU A 1 675 ? -5.129 -15.034 72.206 1.00 30.28 675 GLU A O 1
ATOM 4920 N N . ALA A 1 676 ? -4.866 -16.643 73.738 1.00 31.98 676 ALA A N 1
ATOM 4921 C CA . ALA A 1 676 ? -3.415 -16.587 73.797 1.00 31.98 676 ALA A CA 1
ATOM 4922 C C . ALA A 1 676 ? -2.844 -17.935 74.259 1.00 31.98 676 ALA A C 1
ATOM 4924 O O . ALA A 1 676 ? -2.496 -18.086 75.428 1.00 31.98 676 ALA A O 1
ATOM 4925 N N . CYS A 1 677 ? -2.756 -18.905 73.338 1.00 29.11 677 CYS A N 1
ATOM 4926 C CA . CYS A 1 677 ? -1.675 -19.903 73.257 1.00 29.11 677 CYS A CA 1
ATOM 4927 C C . CYS A 1 677 ? -1.954 -20.956 72.172 1.00 29.11 677 CYS A C 1
ATOM 4929 O O . CYS A 1 677 ? -2.759 -21.853 72.393 1.00 29.11 677 CYS A O 1
ATOM 4931 N N . CYS A 1 678 ? -1.194 -20.925 71.071 1.00 30.53 678 CYS A N 1
ATOM 4932 C CA . CYS A 1 678 ? -0.780 -22.141 70.360 1.00 30.53 678 CYS A CA 1
ATOM 4933 C C . CYS A 1 678 ? 0.485 -21.897 69.521 1.00 30.53 678 CYS A C 1
ATOM 4935 O O . CYS A 1 678 ? 0.437 -21.517 68.355 1.00 30.53 678 CYS A O 1
ATOM 4937 N N . SER A 1 679 ? 1.643 -22.166 70.122 1.00 30.36 679 SER A N 1
ATOM 4938 C CA . SER A 1 679 ? 2.861 -22.532 69.397 1.00 30.36 679 SER A CA 1
ATOM 4939 C C . SER A 1 679 ? 3.612 -23.583 70.218 1.00 30.36 679 SER A C 1
ATOM 4941 O O . SER A 1 679 ? 4.178 -23.297 71.269 1.00 30.36 679 SER A O 1
ATOM 4943 N N . GLY A 1 680 ? 3.559 -24.844 69.783 1.00 29.28 680 GLY A N 1
ATOM 4944 C CA . GLY A 1 680 ? 4.164 -25.946 70.535 1.00 29.28 680 GLY A CA 1
ATOM 4945 C C . GLY A 1 680 ? 3.614 -27.317 70.162 1.00 29.28 680 GLY A C 1
ATOM 4946 O O . GLY A 1 680 ? 2.513 -27.694 70.544 1.00 29.28 680 GLY A O 1
ATOM 4947 N N . THR A 1 681 ? 4.415 -28.081 69.430 1.00 38.25 681 THR A N 1
ATOM 4948 C CA . THR A 1 681 ? 4.167 -29.473 69.036 1.00 38.25 681 THR A CA 1
ATOM 4949 C C . THR A 1 681 ? 3.937 -30.431 70.215 1.00 38.25 681 THR A C 1
ATOM 4951 O O . THR A 1 681 ? 4.790 -30.517 71.096 1.00 38.25 681 THR A O 1
ATOM 4954 N N . GLY A 1 682 ? 2.911 -31.288 70.115 1.00 42.12 682 GLY A N 1
ATOM 4955 C CA . GLY A 1 682 ? 2.950 -32.650 70.673 1.00 42.12 682 GLY A CA 1
ATOM 4956 C C . GLY A 1 682 ? 1.918 -33.005 71.752 1.00 42.12 682 GLY A C 1
ATOM 4957 O O . GLY A 1 682 ? 2.168 -32.834 72.940 1.00 42.12 682 GLY A O 1
ATOM 4958 N N . CYS A 1 683 ? 0.818 -33.647 71.346 1.00 28.84 683 CYS A N 1
ATOM 4959 C CA . CYS A 1 683 ? -0.020 -34.492 72.205 1.00 28.84 683 CYS A CA 1
ATOM 4960 C C . CYS A 1 683 ? -0.672 -35.587 71.352 1.00 28.84 683 CYS A C 1
ATOM 4962 O O . CYS A 1 683 ? -1.354 -35.276 70.382 1.00 28.84 683 CYS A O 1
ATOM 4964 N N . ASN A 1 684 ? -0.464 -36.858 71.706 1.00 30.41 684 ASN A N 1
ATOM 4965 C CA . ASN A 1 684 ? -0.926 -38.008 70.927 1.00 30.41 684 ASN A CA 1
ATOM 4966 C C . ASN A 1 684 ? -1.677 -38.979 71.854 1.00 30.41 684 ASN A C 1
ATOM 4968 O O . ASN A 1 684 ? -1.050 -39.628 72.687 1.00 30.41 684 ASN A O 1
ATOM 4972 N N . PHE A 1 685 ? -3.005 -39.038 71.739 1.00 29.98 685 PHE A N 1
ATOM 4973 C CA . PHE A 1 685 ? -3.876 -39.969 72.466 1.00 29.98 685 PHE A CA 1
ATOM 4974 C C . PHE A 1 685 ? -5.073 -40.336 71.585 1.00 29.98 685 PHE A C 1
ATOM 4976 O O . PHE A 1 685 ? -5.751 -39.457 71.059 1.00 29.98 685 PHE A O 1
ATOM 4983 N N . SER A 1 686 ? -5.328 -41.634 71.437 1.00 28.44 686 SER A N 1
ATOM 4984 C CA . SER A 1 686 ? -6.430 -42.199 70.655 1.00 28.44 686 SER A CA 1
ATOM 4985 C C . SER A 1 686 ? -7.616 -42.553 71.556 1.00 28.44 686 SER A C 1
ATOM 4987 O O . SER A 1 686 ? -7.457 -43.377 72.458 1.00 28.44 686 SER A O 1
ATOM 4989 N N . CYS A 1 687 ? -8.801 -41.999 71.289 1.00 30.72 687 CYS A N 1
ATOM 4990 C CA . CYS A 1 687 ? -10.039 -42.445 71.933 1.00 30.72 687 CYS A CA 1
ATOM 4991 C C . CYS A 1 687 ? -10.590 -43.718 71.271 1.00 30.72 687 CYS A C 1
ATOM 4993 O O . CYS A 1 687 ? -10.525 -43.879 70.052 1.00 30.72 687 CYS A O 1
ATOM 4995 N N . SER A 1 688 ? -11.159 -44.604 72.087 1.00 30.69 688 SER A N 1
ATOM 4996 C CA . SER A 1 688 ? -11.949 -45.769 71.672 1.00 30.69 688 SER A CA 1
ATOM 4997 C C . SER A 1 688 ? -13.453 -45.503 71.850 1.00 30.69 688 SER A C 1
ATOM 4999 O O . SER A 1 688 ? -13.842 -44.579 72.557 1.00 30.69 688 SER A O 1
ATOM 5001 N N . GLN A 1 689 ? -14.288 -46.282 71.159 1.00 40.66 689 GLN A N 1
ATOM 5002 C CA . GLN A 1 689 ? -15.719 -46.024 70.931 1.00 40.66 689 GLN A CA 1
ATOM 5003 C C . GLN A 1 689 ? -16.624 -46.130 72.176 1.00 40.66 689 GLN A C 1
ATOM 5005 O O . GLN A 1 689 ? -16.417 -47.023 72.995 1.00 40.66 689 GLN A O 1
ATOM 5010 N N . GLY A 1 690 ? -17.740 -45.380 72.165 1.00 49.53 690 GLY A N 1
ATOM 5011 C CA . GLY A 1 690 ? -19.062 -45.996 72.380 1.00 49.53 690 GLY A CA 1
ATOM 5012 C C . GLY A 1 690 ? -20.029 -45.369 73.395 1.00 49.53 690 GLY A C 1
ATOM 5013 O O . GLY A 1 690 ? -20.241 -45.979 74.433 1.00 49.53 690 GLY A O 1
ATOM 5014 N N . GLU A 1 691 ? -20.714 -44.273 73.037 1.00 46.47 691 GLU A N 1
ATOM 5015 C CA . GLU A 1 691 ? -21.996 -43.831 73.638 1.00 46.47 691 GLU A CA 1
ATOM 5016 C C . GLU A 1 691 ? -22.870 -43.121 72.579 1.00 46.47 691 GLU A C 1
ATOM 5018 O O . GLU A 1 691 ? -22.334 -42.533 71.632 1.00 46.47 691 GLU A O 1
ATOM 5023 N N . THR A 1 692 ? -24.210 -43.189 72.667 1.00 50.94 692 THR A N 1
ATOM 5024 C CA . THR A 1 692 ? -25.133 -42.482 71.742 1.00 50.94 692 THR A CA 1
ATOM 5025 C C . THR A 1 692 ? -26.513 -42.213 72.376 1.00 50.94 692 THR A C 1
ATOM 5027 O O . THR A 1 692 ? -27.177 -43.122 72.875 1.00 50.94 692 THR A O 1
ATOM 5030 N N . LEU A 1 693 ? -26.981 -40.958 72.317 1.00 53.84 693 LEU A N 1
ATOM 5031 C CA . LEU A 1 693 ? -28.361 -40.562 72.652 1.00 53.84 693 LEU A CA 1
ATOM 5032 C C . LEU A 1 693 ? -29.338 -41.169 71.629 1.00 53.84 693 LEU A C 1
ATOM 5034 O O . LEU A 1 693 ? -29.119 -41.004 70.435 1.00 53.84 693 LEU A O 1
ATOM 5038 N N . LEU A 1 694 ? -30.422 -41.828 72.064 1.00 51.59 694 LEU A N 1
ATOM 5039 C CA . LEU A 1 694 ? -31.351 -42.521 71.151 1.00 51.59 694 LEU A CA 1
ATOM 5040 C C . LEU A 1 694 ? -32.619 -41.735 70.798 1.00 51.59 694 LEU A C 1
ATOM 5042 O O . LEU A 1 694 ? -33.160 -41.955 69.715 1.00 51.59 694 LEU A O 1
ATOM 5046 N N . GLY A 1 695 ? -33.105 -40.850 71.676 1.00 57.59 695 GLY A N 1
ATOM 5047 C CA . GLY A 1 695 ? -34.307 -40.055 71.402 1.00 57.59 695 GLY A CA 1
ATOM 5048 C C . GLY A 1 695 ? -34.752 -39.135 72.544 1.00 57.59 695 GLY A C 1
ATOM 5049 O O . GLY A 1 695 ? -34.481 -39.396 73.718 1.00 57.59 695 GLY A O 1
ATOM 5050 N N . ILE A 1 696 ? -35.487 -38.079 72.183 1.00 60.41 696 ILE A N 1
ATOM 5051 C CA . ILE A 1 696 ? -36.234 -37.188 73.087 1.00 60.41 696 ILE A CA 1
ATOM 5052 C C . ILE A 1 696 ? -37.697 -37.181 72.618 1.00 60.41 696 ILE A C 1
ATOM 5054 O O . ILE A 1 696 ? -37.952 -37.094 71.416 1.00 60.41 696 ILE A O 1
ATOM 5058 N N . THR A 1 697 ? -38.656 -37.257 73.544 1.00 61.16 697 THR A N 1
ATOM 5059 C CA . THR A 1 697 ? -40.096 -37.197 73.238 1.00 61.16 697 THR A CA 1
ATOM 5060 C C . THR A 1 697 ? -40.824 -36.288 74.226 1.00 61.16 697 THR A C 1
ATOM 5062 O O . THR A 1 697 ? -40.672 -36.428 75.438 1.00 61.16 697 THR A O 1
ATOM 5065 N N . LEU A 1 698 ? -41.678 -35.403 73.713 1.00 60.69 698 LEU A N 1
ATOM 5066 C CA . LEU A 1 698 ? -42.657 -34.626 74.478 1.00 60.69 698 LEU A CA 1
ATOM 5067 C C . LEU A 1 698 ? -44.075 -35.114 74.143 1.00 60.69 698 LEU A C 1
ATOM 5069 O O . LEU A 1 698 ? -44.320 -35.588 73.038 1.00 60.69 698 LEU A O 1
ATOM 5073 N N . THR A 1 699 ? -44.983 -35.060 75.123 1.00 61.56 699 THR A N 1
ATOM 5074 C CA . THR A 1 699 ? -46.426 -35.383 74.991 1.00 61.56 699 THR A CA 1
ATOM 5075 C C . THR A 1 699 ? -46.785 -36.772 74.429 1.00 61.56 699 THR A C 1
ATOM 5077 O O . THR A 1 699 ? -47.921 -37.016 74.029 1.00 61.56 699 THR A O 1
ATOM 5080 N N . GLY A 1 700 ? -45.865 -37.741 74.505 1.00 52.53 700 GLY A N 1
ATOM 5081 C CA . GLY A 1 700 ? -46.177 -39.167 74.328 1.00 52.53 700 GLY A CA 1
ATOM 5082 C C . GLY A 1 700 ? -46.455 -39.610 72.888 1.00 52.53 700 GLY A C 1
ATOM 5083 O O . GLY A 1 700 ? -47.079 -40.649 72.679 1.00 52.53 700 GLY A O 1
ATOM 5084 N N . SER A 1 701 ? -46.016 -38.850 71.884 1.00 42.91 701 SER A N 1
ATOM 5085 C CA . SER A 1 701 ? -46.073 -39.261 70.478 1.00 42.91 701 SER A CA 1
ATOM 5086 C C . SER A 1 701 ? -44.889 -38.703 69.687 1.00 42.91 701 SER A C 1
ATOM 5088 O O . SER A 1 701 ? -44.486 -37.566 69.886 1.00 42.91 701 SER A O 1
ATOM 5090 N N . VAL A 1 702 ? -44.381 -39.523 68.760 1.00 43.16 702 VAL A N 1
ATOM 5091 C CA . VAL A 1 702 ? -43.139 -39.352 67.978 1.00 43.16 702 VAL A CA 1
ATOM 5092 C C . VAL A 1 702 ? -41.846 -39.621 68.768 1.00 43.16 702 VAL A C 1
ATOM 5094 O O . VAL A 1 702 ? -41.437 -38.884 69.662 1.00 43.16 702 VAL A O 1
ATOM 5097 N N . ILE A 1 703 ? -41.169 -40.697 68.360 1.00 43.16 703 ILE A N 1
ATOM 5098 C CA . ILE A 1 703 ? -39.770 -40.998 68.673 1.00 43.16 703 ILE A CA 1
ATOM 5099 C C . ILE A 1 703 ? -38.968 -40.588 67.435 1.00 43.16 703 ILE A C 1
ATOM 5101 O O . ILE A 1 703 ? -39.213 -41.136 66.359 1.00 43.16 703 ILE A O 1
ATOM 5105 N N . GLN A 1 704 ? -38.016 -39.662 67.563 1.00 45.41 704 GLN A N 1
ATOM 5106 C CA . GLN A 1 704 ? -36.952 -39.528 66.565 1.00 45.41 704 GLN A CA 1
ATOM 5107 C C . GLN A 1 704 ? -35.775 -40.401 66.999 1.00 45.41 704 GLN A C 1
ATOM 5109 O O . GLN A 1 704 ? -35.228 -40.194 68.078 1.00 45.41 704 GLN A O 1
ATOM 5114 N N . SER A 1 705 ? -35.422 -41.393 66.180 1.00 42.91 705 SER A N 1
ATOM 5115 C CA . SER A 1 705 ? -34.272 -42.269 66.412 1.00 42.91 705 SER A CA 1
ATOM 5116 C C . SER A 1 705 ? -33.007 -41.658 65.813 1.00 42.91 705 SER A C 1
ATOM 5118 O O . SER A 1 705 ? -32.925 -41.505 64.590 1.00 42.91 705 SER A O 1
ATOM 5120 N N . PHE A 1 706 ? -32.004 -41.364 66.636 1.00 48.88 706 PHE A N 1
ATOM 5121 C CA . PHE A 1 706 ? -30.711 -40.877 66.149 1.00 48.88 706 PHE A CA 1
ATOM 5122 C C . PHE A 1 706 ? -29.849 -42.049 65.629 1.00 48.88 706 PHE A C 1
ATOM 5124 O O . PHE A 1 706 ? -29.305 -42.835 66.401 1.00 48.88 706 PHE A O 1
ATOM 5131 N N . GLY A 1 707 ? -29.748 -42.196 64.302 1.00 37.88 707 GLY A N 1
ATOM 5132 C CA . GLY A 1 707 ? -28.849 -43.162 63.648 1.00 37.88 707 GLY A CA 1
ATOM 5133 C C . GLY A 1 707 ? -27.402 -42.650 63.615 1.00 37.88 707 GLY A C 1
ATOM 5134 O O . GLY A 1 707 ? -27.178 -41.498 63.259 1.00 37.88 707 GLY A O 1
ATOM 5135 N N . GLY A 1 708 ? -26.438 -43.480 64.028 1.00 32.34 708 GLY A N 1
ATOM 5136 C CA . GLY A 1 708 ? -25.143 -42.999 64.540 1.00 32.34 708 GLY A CA 1
ATOM 5137 C C . GLY A 1 708 ? -23.948 -42.862 63.575 1.00 32.34 708 GLY A C 1
ATOM 5138 O O . GLY A 1 708 ? -24.074 -42.964 62.358 1.00 32.34 708 GLY A O 1
ATOM 5139 N N . TRP A 1 709 ? -22.773 -42.724 64.217 1.00 29.38 709 TRP A N 1
ATOM 5140 C CA . TRP A 1 709 ? -21.396 -42.459 63.734 1.00 29.38 709 TRP A CA 1
ATOM 5141 C C . TRP A 1 709 ? -20.963 -40.992 63.519 1.00 29.38 709 TRP A C 1
ATOM 5143 O O . TRP A 1 709 ? -21.096 -40.449 62.425 1.00 29.38 709 TRP A O 1
ATOM 5153 N N . PRO A 1 710 ? -20.225 -40.431 64.499 1.00 37.31 710 PRO A N 1
ATOM 5154 C CA . PRO A 1 710 ? -19.193 -39.424 64.284 1.00 37.31 710 PRO A CA 1
ATOM 5155 C C . PRO A 1 710 ? -17.792 -40.042 64.474 1.00 37.31 710 PRO A C 1
ATOM 5157 O O . PRO A 1 710 ? -17.306 -40.177 65.593 1.00 37.31 710 PRO A O 1
ATOM 5160 N N . CYS A 1 711 ? -17.130 -40.429 63.380 1.00 29.23 711 CYS A N 1
ATOM 5161 C CA . CYS A 1 711 ? -15.699 -40.776 63.357 1.00 29.23 711 CYS A CA 1
ATOM 5162 C C . CYS A 1 711 ? -15.153 -40.654 61.924 1.00 29.23 711 CYS A C 1
ATOM 5164 O O . CYS A 1 711 ? -15.215 -41.612 61.155 1.00 29.23 711 CYS A O 1
ATOM 5166 N N . ASN A 1 712 ? -14.586 -39.498 61.565 1.00 29.30 712 ASN A N 1
ATOM 5167 C CA . ASN A 1 712 ? -13.665 -39.398 60.431 1.00 29.30 712 ASN A CA 1
ATOM 5168 C C . ASN A 1 712 ? -12.405 -38.634 60.855 1.00 29.30 712 ASN A C 1
ATOM 5170 O O . ASN A 1 712 ? -12.473 -37.601 61.513 1.00 29.30 712 ASN A O 1
ATOM 5174 N N . SER A 1 713 ? -11.253 -39.191 60.508 1.00 31.33 713 SER A N 1
ATOM 5175 C CA . SER A 1 713 ? -9.943 -38.825 61.025 1.00 31.33 713 SER A CA 1
ATOM 5176 C C . SER A 1 713 ? -9.197 -37.860 60.104 1.00 31.33 713 SER A C 1
ATOM 5178 O O . SER A 1 713 ? -8.660 -38.295 59.089 1.00 31.33 713 SER A O 1
ATOM 5180 N N . THR A 1 714 ? -9.046 -36.595 60.506 1.00 28.38 714 THR A N 1
ATOM 5181 C CA . THR A 1 714 ? -7.775 -35.851 60.356 1.00 28.38 714 THR A CA 1
ATOM 5182 C C . THR A 1 714 ? -7.727 -34.675 61.340 1.00 28.38 714 THR A C 1
ATOM 5184 O O . THR A 1 714 ? -8.763 -34.207 61.793 1.00 28.38 714 THR A O 1
ATOM 5187 N N . CYS A 1 715 ? -6.524 -34.271 61.752 1.00 28.08 715 CYS A N 1
ATOM 5188 C CA . CYS A 1 715 ? -6.302 -33.527 62.998 1.00 28.08 715 CYS A CA 1
ATOM 5189 C C . CYS A 1 715 ? -6.578 -32.012 62.919 1.00 28.08 715 CYS A C 1
ATOM 5191 O O . CYS A 1 715 ? -6.147 -31.370 61.964 1.00 28.08 715 CYS A O 1
ATOM 5193 N N . GLY A 1 716 ? -7.142 -31.444 63.994 1.00 30.95 716 GLY A N 1
ATOM 5194 C CA . GLY A 1 716 ? -7.193 -29.995 64.242 1.00 30.95 716 GLY A CA 1
ATOM 5195 C C . GLY A 1 716 ? -8.214 -29.586 65.316 1.00 30.95 716 GLY A C 1
ATOM 5196 O O . GLY A 1 716 ? -9.385 -29.430 65.014 1.00 30.95 716 GLY A O 1
ATOM 5197 N N . ASP A 1 717 ? -7.747 -29.404 66.552 1.00 35.22 717 ASP A N 1
ATOM 5198 C CA . ASP A 1 717 ? -8.303 -28.524 67.604 1.00 35.22 717 ASP A CA 1
ATOM 5199 C C . ASP A 1 717 ? -9.667 -28.784 68.292 1.00 35.22 717 ASP A C 1
ATOM 5201 O O . ASP A 1 717 ? -9.947 -28.130 69.300 1.00 35.22 717 ASP A O 1
ATOM 5205 N N . ASP A 1 718 ? -10.442 -29.813 67.938 1.00 33.81 718 ASP A N 1
ATOM 5206 C CA . ASP A 1 718 ? -11.641 -30.178 68.723 1.00 33.81 718 ASP A CA 1
ATOM 5207 C C . ASP A 1 718 ? -11.324 -30.981 70.004 1.00 33.81 718 ASP A C 1
ATOM 5209 O O . ASP A 1 718 ? -11.409 -32.209 70.059 1.00 33.81 718 ASP A O 1
ATOM 5213 N N . LYS A 1 719 ? -10.996 -30.263 71.088 1.00 35.69 719 LYS A N 1
ATOM 5214 C CA . LYS A 1 719 ? -10.977 -30.788 72.475 1.00 35.69 719 LYS A CA 1
ATOM 5215 C C . LYS A 1 719 ? -12.140 -30.308 73.355 1.00 35.69 719 LYS A C 1
ATOM 5217 O O . LYS A 1 719 ? -12.079 -30.440 74.573 1.00 35.69 719 LYS A O 1
ATOM 5222 N N . ASN A 1 720 ? -13.204 -29.800 72.738 1.00 36.47 720 ASN A N 1
ATOM 5223 C CA . ASN A 1 720 ? -14.483 -29.457 73.367 1.00 36.47 720 ASN A CA 1
ATOM 5224 C C . ASN A 1 720 ? -15.635 -29.810 72.406 1.00 36.47 720 ASN A C 1
ATOM 5226 O O . ASN A 1 720 ? -16.365 -28.929 71.964 1.00 36.47 720 ASN A O 1
ATOM 5230 N N . SER A 1 721 ? -15.774 -31.090 72.043 1.00 33.81 721 SER A N 1
ATOM 5231 C CA . SER A 1 721 ? -16.774 -31.574 71.074 1.00 33.81 721 SER A CA 1
ATOM 5232 C C . SER A 1 721 ? -18.212 -31.559 71.623 1.00 33.81 721 SER A C 1
ATOM 5234 O O . SER A 1 721 ? -18.866 -32.593 71.726 1.00 33.81 721 SER A O 1
ATOM 5236 N N . TYR A 1 722 ? -18.717 -30.373 71.955 1.00 42.19 722 TYR A N 1
ATOM 5237 C CA . TYR A 1 722 ? -20.142 -30.114 72.124 1.00 42.19 722 TYR A CA 1
ATOM 5238 C C . TYR A 1 722 ? -20.741 -29.932 70.724 1.00 42.19 722 TYR A C 1
ATOM 5240 O O . TYR A 1 722 ? -20.682 -28.847 70.150 1.00 42.19 722 TYR A O 1
ATOM 5248 N N . THR A 1 723 ? -21.262 -31.007 70.131 1.00 38.06 723 THR A N 1
ATOM 5249 C CA . THR A 1 723 ? -21.940 -30.928 68.830 1.00 38.06 723 THR A CA 1
ATOM 5250 C C . THR A 1 723 ? -23.269 -30.198 68.984 1.00 38.06 723 THR A C 1
ATOM 5252 O O . THR A 1 723 ? -24.238 -30.781 69.472 1.00 38.06 723 THR A O 1
ATOM 5255 N N . ASP A 1 724 ? -23.308 -28.936 68.564 1.00 37.91 724 ASP A N 1
ATOM 5256 C CA . ASP A 1 724 ? -24.497 -28.087 68.616 1.00 37.91 724 ASP A CA 1
ATOM 5257 C C . ASP A 1 724 ? -25.509 -28.520 67.536 1.00 37.91 724 ASP A C 1
ATOM 5259 O O . ASP A 1 724 ? -25.432 -28.134 66.365 1.00 37.91 724 ASP A O 1
ATOM 5263 N N . MET A 1 725 ? -26.406 -29.440 67.901 1.00 41.31 725 MET A N 1
ATOM 5264 C CA . MET A 1 725 ? -27.370 -30.050 66.982 1.00 41.31 725 MET A CA 1
ATOM 5265 C C . MET A 1 725 ? -28.667 -29.232 66.920 1.00 41.31 725 MET A C 1
ATOM 5267 O O . MET A 1 725 ? -29.658 -29.571 67.565 1.00 41.31 725 MET A O 1
ATOM 5271 N N . PHE A 1 726 ? -28.677 -28.172 66.110 1.00 43.66 726 PHE A N 1
ATOM 5272 C CA . PHE A 1 726 ? -29.888 -27.388 65.846 1.00 43.66 726 PHE A CA 1
ATOM 5273 C C . PHE A 1 726 ? -30.933 -28.194 65.057 1.00 43.66 726 PHE A C 1
ATOM 5275 O O . PHE A 1 726 ? -30.728 -28.522 63.885 1.00 43.66 726 PHE A O 1
ATOM 5282 N N . TYR A 1 727 ? -32.094 -28.448 65.667 1.00 46.94 727 TYR A N 1
ATOM 5283 C CA . TYR A 1 727 ? -33.243 -29.090 65.018 1.00 46.94 727 TYR A CA 1
ATOM 5284 C C . TYR A 1 727 ? -34.396 -28.100 64.803 1.00 46.94 727 TYR A C 1
ATOM 5286 O O . TYR A 1 727 ? -34.781 -27.360 65.702 1.00 46.94 727 TYR A O 1
ATOM 5294 N N . SER A 1 728 ? -34.993 -28.100 63.607 1.00 36.25 728 SER A N 1
ATOM 5295 C CA . SER A 1 728 ? -35.941 -27.061 63.158 1.00 36.25 728 SER A CA 1
ATOM 5296 C C . SER A 1 728 ? -37.382 -27.184 63.680 1.00 36.25 728 SER A C 1
ATOM 5298 O O . SER A 1 728 ? -38.225 -26.352 63.337 1.00 36.25 728 SER A O 1
ATOM 5300 N N . ASN A 1 729 ? -37.691 -28.215 64.469 1.00 46.31 729 ASN A N 1
ATOM 5301 C CA . ASN A 1 729 ? -39.056 -28.551 64.876 1.00 46.31 729 ASN A CA 1
ATOM 5302 C C . ASN A 1 729 ? -39.333 -28.052 66.300 1.00 46.31 729 ASN A C 1
ATOM 5304 O O . ASN A 1 729 ? -38.747 -28.567 67.249 1.00 46.31 729 ASN A O 1
ATOM 5308 N N . ALA A 1 730 ? -40.247 -27.090 66.447 1.00 53.28 730 ALA A N 1
ATOM 5309 C CA . ALA A 1 730 ? -40.671 -26.591 67.752 1.00 53.28 730 ALA A CA 1
ATOM 5310 C C . ALA A 1 730 ? -41.826 -27.427 68.332 1.00 53.28 730 ALA A C 1
ATOM 5312 O O . ALA A 1 730 ? -42.720 -27.865 67.602 1.00 53.28 730 ALA A O 1
ATOM 5313 N N . TYR A 1 731 ? -41.826 -27.630 69.651 1.00 60.50 731 TYR A N 1
ATOM 5314 C CA . TYR A 1 731 ? -42.898 -28.341 70.356 1.00 60.50 731 TYR A CA 1
ATOM 5315 C C . TYR A 1 731 ? -43.946 -27.354 70.881 1.00 60.50 731 TYR A C 1
ATOM 5317 O O . TYR A 1 731 ? -43.626 -26.510 71.715 1.00 60.50 731 TYR A O 1
ATOM 5325 N N . ALA A 1 732 ? -45.194 -27.458 70.419 1.00 62.34 732 ALA A N 1
ATOM 5326 C CA . ALA A 1 732 ? -46.261 -26.537 70.812 1.00 62.34 732 ALA A CA 1
ATOM 5327 C C . ALA A 1 732 ? -46.839 -26.865 72.203 1.00 62.34 732 ALA A C 1
ATOM 5329 O O . ALA A 1 732 ? -47.377 -27.956 72.408 1.00 62.34 732 ALA A O 1
ATOM 5330 N N . LEU A 1 733 ? -46.779 -25.913 73.140 1.00 69.81 733 LEU A N 1
ATOM 5331 C CA . LEU A 1 733 ? -47.341 -26.010 74.491 1.00 69.81 733 LEU A CA 1
ATOM 5332 C C . LEU A 1 733 ? -48.127 -24.736 74.842 1.00 69.81 733 LEU A C 1
ATOM 5334 O O . LEU A 1 733 ? -47.642 -23.620 74.680 1.00 69.81 733 LEU A O 1
ATOM 5338 N N . ASN A 1 734 ? -49.346 -24.886 75.362 1.00 74.31 734 ASN A N 1
ATOM 5339 C CA . ASN A 1 734 ? -50.193 -23.742 75.717 1.00 74.31 734 ASN A CA 1
ATOM 5340 C C . ASN A 1 734 ? -49.744 -23.091 77.040 1.00 74.31 734 ASN A C 1
ATOM 5342 O O . ASN A 1 734 ? -49.286 -23.790 77.950 1.00 74.31 734 ASN A O 1
ATOM 5346 N N . GLN A 1 735 ? -49.947 -21.777 77.186 1.00 73.31 735 GLN A N 1
ATOM 5347 C CA . GLN A 1 735 ? -49.715 -21.056 78.448 1.00 73.31 735 GLN A CA 1
ATOM 5348 C C . GLN A 1 735 ? -50.459 -21.735 79.612 1.00 73.31 735 GLN A C 1
ATOM 5350 O O . GLN A 1 735 ? -51.636 -22.078 79.493 1.00 73.31 735 GLN A O 1
ATOM 5355 N N . GLY A 1 736 ? -49.775 -21.951 80.739 1.00 70.12 736 GLY A N 1
ATOM 5356 C CA . GLY A 1 736 ? -50.347 -22.614 81.916 1.00 70.12 736 GLY A CA 1
ATOM 5357 C C . GLY A 1 736 ? -50.533 -24.135 81.799 1.00 70.12 736 GLY A C 1
ATOM 5358 O O . GLY A 1 736 ? -51.095 -24.731 82.716 1.00 70.12 736 GLY A O 1
ATOM 5359 N N . SER A 1 737 ? -50.103 -24.778 80.705 1.00 73.56 737 SER A N 1
ATOM 5360 C CA . SER A 1 737 ? -50.224 -26.235 80.535 1.00 73.56 737 SER A CA 1
ATOM 5361 C C . SER A 1 737 ? -49.017 -27.006 81.085 1.00 73.56 737 SER A C 1
ATOM 5363 O O . SER A 1 737 ? -47.882 -26.534 81.028 1.00 73.56 737 SER A O 1
ATOM 5365 N N . THR A 1 738 ? -49.262 -28.219 81.589 1.00 71.88 738 THR A N 1
ATOM 5366 C CA . THR A 1 738 ? -48.227 -29.170 82.034 1.00 71.88 738 THR A CA 1
ATOM 5367 C C . THR A 1 738 ? -48.155 -30.350 81.064 1.00 71.88 738 THR A C 1
ATOM 5369 O O . THR A 1 738 ? -49.188 -30.873 80.647 1.00 71.88 738 THR A O 1
ATOM 5372 N N . SER A 1 739 ? -46.948 -30.782 80.697 1.00 68.56 739 SER A N 1
ATOM 5373 C CA . SER A 1 739 ? -46.690 -31.864 79.735 1.00 68.56 739 SER A CA 1
ATOM 5374 C C . SER A 1 739 ? -45.496 -32.728 80.138 1.00 68.56 739 SER A C 1
ATOM 5376 O O . SER A 1 739 ? -44.534 -32.242 80.723 1.00 68.56 739 SER A O 1
ATOM 5378 N N . THR A 1 740 ? -45.527 -34.020 79.808 1.00 70.75 740 THR A N 1
ATOM 5379 C CA . THR A 1 740 ? -44.427 -34.950 80.121 1.00 70.75 740 THR A CA 1
ATOM 5380 C C . THR A 1 740 ? -43.376 -34.964 79.011 1.00 70.75 740 THR A C 1
ATOM 5382 O O . THR A 1 740 ? -43.715 -35.149 77.840 1.00 70.75 740 THR A O 1
ATOM 5385 N N . MET A 1 741 ? -42.107 -34.821 79.395 1.00 70.12 741 MET A N 1
ATOM 5386 C CA . MET A 1 741 ? -40.925 -35.066 78.568 1.00 70.12 741 MET A CA 1
ATOM 5387 C C . MET A 1 741 ? -40.260 -36.380 78.994 1.00 70.12 741 MET A C 1
ATOM 5389 O O . MET A 1 741 ? -40.104 -36.631 80.190 1.00 70.12 741 MET A O 1
ATOM 5393 N N . SER A 1 742 ? -39.824 -37.176 78.021 1.00 67.69 742 SER A N 1
ATOM 5394 C CA . SER A 1 742 ? -39.098 -38.435 78.207 1.00 67.69 742 SER A CA 1
ATOM 5395 C C . SER A 1 742 ? -37.812 -38.455 77.376 1.00 67.69 742 SER A C 1
ATOM 5397 O O . SER A 1 742 ? -37.794 -37.952 76.252 1.00 67.69 742 SER A O 1
ATOM 5399 N N . ILE A 1 743 ? -36.749 -39.056 77.915 1.00 66.44 743 ILE A N 1
ATOM 5400 C CA . ILE A 1 743 ? -35.419 -39.151 77.288 1.00 66.44 743 ILE A CA 1
ATOM 5401 C C . ILE A 1 743 ? -34.963 -40.617 77.291 1.00 66.44 743 ILE A C 1
ATOM 5403 O O . ILE A 1 743 ? -35.184 -41.330 78.277 1.00 66.44 743 ILE A O 1
ATOM 5407 N N . ASN A 1 744 ? -34.336 -41.064 76.197 1.00 64.44 744 ASN A N 1
ATOM 5408 C CA . ASN A 1 744 ? -33.860 -42.436 76.014 1.00 64.44 744 ASN A CA 1
ATOM 5409 C C . ASN A 1 744 ? -32.395 -42.505 75.527 1.00 64.44 744 ASN A C 1
ATOM 5411 O O . ASN A 1 744 ? -31.982 -41.733 74.658 1.00 64.44 744 ASN A O 1
ATOM 5415 N N . PHE A 1 745 ? -31.638 -43.477 76.042 1.00 61.50 745 PHE A N 1
ATOM 5416 C CA . PHE A 1 745 ? -30.197 -43.669 75.828 1.00 61.50 745 PHE A CA 1
ATOM 5417 C C . PHE A 1 745 ? -29.884 -45.147 75.538 1.00 61.50 745 PHE A C 1
ATOM 5419 O O . PHE A 1 745 ? -30.576 -46.017 76.066 1.00 61.50 745 PHE A O 1
ATOM 5426 N N . ASP A 1 746 ? -28.849 -45.431 74.738 1.00 53.06 746 ASP A N 1
ATOM 5427 C CA . ASP A 1 746 ? -28.291 -46.787 74.594 1.00 53.06 746 ASP A CA 1
ATOM 5428 C C . ASP A 1 746 ? -27.103 -46.949 75.550 1.00 53.06 746 ASP A C 1
ATOM 5430 O O . ASP A 1 746 ? -26.080 -46.281 75.386 1.00 53.06 746 ASP A O 1
ATOM 5434 N N . THR A 1 747 ? -27.230 -47.806 76.563 1.00 51.91 747 THR A N 1
ATOM 5435 C CA . THR A 1 747 ? -26.195 -48.016 77.585 1.00 51.91 747 THR A CA 1
ATOM 5436 C C . THR A 1 747 ? -25.604 -49.417 77.481 1.00 51.91 747 THR A C 1
ATOM 5438 O O . THR A 1 747 ? -26.151 -50.379 78.016 1.00 51.91 747 THR A O 1
ATOM 5441 N N . TRP A 1 748 ? -24.434 -49.535 76.845 1.00 46.84 748 TRP A N 1
ATOM 5442 C CA . TRP A 1 748 ? -23.644 -50.779 76.837 1.00 46.84 748 TRP A CA 1
ATOM 5443 C C . TRP A 1 748 ? -22.806 -50.967 78.120 1.00 46.84 748 TRP A C 1
ATOM 5445 O O . TRP A 1 748 ? -22.170 -52.008 78.299 1.00 46.84 748 TRP A O 1
ATOM 5455 N N . PHE A 1 749 ? -22.829 -49.990 79.036 1.00 44.47 749 PHE A N 1
ATOM 5456 C CA . PHE A 1 749 ? -22.129 -50.011 80.321 1.00 44.47 749 PHE A CA 1
ATOM 5457 C C . PHE A 1 749 ? -23.055 -49.594 81.473 1.00 44.47 749 PHE A C 1
ATOM 5459 O O . PHE A 1 749 ? -23.903 -48.718 81.328 1.00 44.47 749 PHE A O 1
ATOM 5466 N N . SER A 1 750 ? -22.883 -50.218 82.641 1.00 51.25 750 SER A N 1
ATOM 5467 C CA . SER A 1 750 ? -23.709 -49.986 83.834 1.00 51.25 750 SER A CA 1
ATOM 5468 C C . SER A 1 750 ? -23.212 -48.775 84.639 1.00 51.25 750 SER A C 1
ATOM 5470 O O . SER A 1 750 ? -22.496 -48.947 85.632 1.00 51.25 750 SER A O 1
ATOM 5472 N N . MET A 1 751 ? -23.530 -47.559 84.186 1.00 52.12 751 MET A N 1
ATOM 5473 C CA . MET A 1 751 ? -23.026 -46.302 84.761 1.00 52.12 751 MET A CA 1
ATOM 5474 C C . MET A 1 751 ? -24.132 -45.274 85.039 1.00 52.12 751 MET A C 1
ATOM 5476 O O . MET A 1 751 ? -25.162 -45.244 84.369 1.00 52.12 751 MET A O 1
ATOM 5480 N N . ASP A 1 752 ? -23.912 -44.421 86.044 1.00 56.31 752 ASP A N 1
ATOM 5481 C CA . ASP A 1 752 ? -24.892 -43.430 86.502 1.00 56.31 752 ASP A CA 1
ATOM 5482 C C . ASP A 1 752 ? -24.768 -42.118 85.708 1.00 56.31 752 ASP A C 1
ATOM 5484 O O . ASP A 1 752 ? -23.782 -41.384 85.853 1.00 56.31 752 ASP A O 1
ATOM 5488 N N . MET A 1 753 ? -25.798 -41.780 84.926 1.00 60.56 753 MET A N 1
ATOM 5489 C CA . MET A 1 753 ? -25.891 -40.506 84.200 1.00 60.56 753 MET A CA 1
ATOM 5490 C C . MET A 1 753 ? -26.804 -39.484 84.887 1.00 60.56 753 MET A C 1
ATOM 5492 O O . MET A 1 753 ? -27.855 -39.815 85.437 1.00 60.56 753 MET A O 1
ATOM 5496 N N . TRP A 1 754 ? -26.433 -38.208 84.785 1.00 64.88 754 TRP A N 1
ATOM 5497 C CA . TRP A 1 754 ? -27.228 -37.061 85.226 1.00 64.88 754 TRP A CA 1
ATOM 5498 C C . TRP A 1 754 ? -27.697 -36.239 84.030 1.00 64.88 754 TRP A C 1
ATOM 5500 O O . TRP A 1 754 ? -26.932 -36.026 83.094 1.00 64.88 754 TRP A O 1
ATOM 5510 N N . TRP A 1 755 ? -28.916 -35.696 84.093 1.00 69.62 755 TRP A N 1
ATOM 5511 C CA . TRP A 1 755 ? -29.386 -34.701 83.128 1.00 69.62 755 TRP A CA 1
ATOM 5512 C C . TRP A 1 755 ? -30.163 -33.552 83.777 1.00 69.62 755 TRP A C 1
ATOM 5514 O O . TRP A 1 755 ? -30.700 -33.692 84.882 1.00 69.62 755 TRP A O 1
ATOM 5524 N N . VAL A 1 756 ? -30.181 -32.400 83.098 1.00 70.75 756 VAL A N 1
ATOM 5525 C CA . VAL A 1 756 ? -30.908 -31.178 83.482 1.00 70.75 756 VAL A CA 1
ATOM 5526 C C . VAL A 1 756 ? -31.402 -30.455 82.222 1.00 70.75 756 VAL A C 1
ATOM 5528 O O . VAL A 1 756 ? -30.660 -30.345 81.249 1.00 70.75 756 VAL A O 1
ATOM 5531 N N . LEU A 1 757 ? -32.638 -29.946 82.261 1.00 74.62 757 LEU A N 1
ATOM 5532 C CA . LEU A 1 757 ? -33.210 -29.043 81.255 1.00 74.62 757 LEU A CA 1
ATOM 5533 C C . LEU A 1 757 ? -33.292 -27.610 81.814 1.00 74.62 757 LEU A C 1
ATOM 5535 O O . LEU A 1 757 ? -33.649 -27.428 82.980 1.00 74.62 757 LEU A O 1
ATOM 5539 N N . TRP A 1 758 ? -33.024 -26.613 80.971 1.00 75.19 758 TRP A N 1
ATOM 5540 C CA . TRP A 1 758 ? -33.327 -25.195 81.194 1.00 75.19 758 TRP A CA 1
ATOM 5541 C C . TRP A 1 758 ? -34.195 -24.656 80.054 1.00 75.19 758 TRP A C 1
ATOM 5543 O O . TRP A 1 758 ? -34.056 -25.106 78.919 1.00 75.19 758 TRP A O 1
ATOM 5553 N N . VAL A 1 759 ? -35.062 -23.680 80.342 1.00 74.50 759 VAL A N 1
ATOM 5554 C CA . VAL A 1 759 ? -35.890 -22.984 79.342 1.00 74.50 759 VAL A CA 1
ATOM 5555 C C . VAL A 1 759 ? -35.832 -21.475 79.593 1.00 74.50 759 VAL A C 1
ATOM 5557 O O . VAL A 1 759 ? -35.942 -21.030 80.734 1.00 74.50 759 VAL A O 1
ATOM 5560 N N . ASP A 1 760 ? -35.633 -20.709 78.525 1.00 72.19 760 ASP A N 1
ATOM 5561 C CA . ASP A 1 760 ? -35.613 -19.246 78.467 1.00 72.19 760 ASP A CA 1
ATOM 5562 C C . ASP A 1 760 ? -37.014 -18.737 78.084 1.00 72.19 760 ASP A C 1
ATOM 5564 O O . ASP A 1 760 ? -37.335 -18.560 76.907 1.00 72.19 760 ASP A O 1
ATOM 5568 N N . TRP A 1 761 ? -37.868 -18.593 79.104 1.00 71.75 761 TRP A N 1
ATOM 5569 C CA . TRP A 1 761 ? -39.290 -18.241 78.982 1.00 71.75 761 TRP A CA 1
ATOM 5570 C C . TRP A 1 761 ? -39.573 -16.741 78.796 1.00 71.75 761 TRP A C 1
ATOM 5572 O O . TRP A 1 761 ? -40.690 -16.371 78.432 1.00 71.75 761 TRP A O 1
ATOM 5582 N N . ASP A 1 762 ? -38.608 -15.868 79.088 1.00 67.69 762 ASP A N 1
ATOM 5583 C CA . ASP A 1 762 ? -38.695 -14.419 78.855 1.00 67.69 762 ASP A CA 1
ATOM 5584 C C . ASP A 1 762 ? -37.837 -13.964 77.659 1.00 67.69 762 ASP A C 1
ATOM 5586 O O . ASP A 1 762 ? -37.755 -12.769 77.373 1.00 67.69 762 ASP A O 1
ATOM 5590 N N . GLN A 1 763 ? -37.254 -14.923 76.928 1.00 64.56 763 GLN A N 1
ATOM 5591 C CA . GLN A 1 763 ? -36.454 -14.745 75.710 1.00 64.56 763 GLN A CA 1
ATOM 5592 C C . GLN A 1 763 ? -35.237 -13.822 75.901 1.00 64.56 763 GLN A C 1
ATOM 5594 O O . GLN A 1 763 ? -34.683 -13.291 74.932 1.00 64.56 763 GLN A O 1
ATOM 5599 N N . ASN A 1 764 ? -34.775 -13.651 77.144 1.00 58.88 764 ASN A N 1
ATOM 5600 C CA . ASN A 1 764 ? -33.732 -12.689 77.496 1.00 58.88 764 ASN A CA 1
ATOM 5601 C C . ASN A 1 764 ? -32.313 -13.161 77.101 1.00 58.88 764 ASN A C 1
ATOM 5603 O O . ASN A 1 764 ? -31.367 -12.374 77.152 1.00 58.88 764 ASN A O 1
ATOM 5607 N N . GLY A 1 765 ? -32.162 -14.426 76.679 1.00 55.72 765 GLY A N 1
ATOM 5608 C CA . GLY A 1 765 ? -30.893 -15.029 76.252 1.00 55.72 765 GLY A CA 1
ATOM 5609 C C . GLY A 1 765 ? -30.059 -15.634 77.385 1.00 55.72 765 GLY A C 1
ATOM 5610 O O . GLY A 1 765 ? -28.939 -16.090 77.148 1.00 55.72 765 GLY A O 1
ATOM 5611 N N . VAL A 1 766 ? -30.579 -15.652 78.613 1.00 59.06 766 VAL A N 1
ATOM 5612 C CA . VAL A 1 766 ? -29.855 -16.028 79.829 1.00 59.06 766 VAL A CA 1
ATOM 5613 C C . VAL A 1 766 ? -30.701 -16.967 80.699 1.00 59.06 766 VAL A C 1
ATOM 5615 O O . VAL A 1 766 ? -31.641 -16.569 81.380 1.00 59.06 766 VAL A O 1
ATOM 5618 N N . PHE A 1 767 ? -30.301 -18.238 80.756 1.00 63.88 767 PHE A N 1
ATOM 5619 C CA . PHE A 1 767 ? -30.975 -19.322 81.490 1.00 63.88 767 PHE A CA 1
ATOM 5620 C C . PHE A 1 767 ? -30.914 -19.221 83.044 1.00 63.88 767 PHE A C 1
ATOM 5622 O O . PHE A 1 767 ? -30.819 -20.246 83.724 1.00 63.88 767 PHE A O 1
ATOM 5629 N N . THR A 1 768 ? -30.884 -18.022 83.646 1.00 55.72 768 THR A N 1
ATOM 5630 C CA . THR A 1 768 ? -30.369 -17.827 85.022 1.00 55.72 768 THR A CA 1
ATOM 5631 C C . THR A 1 768 ? -31.328 -17.284 86.085 1.00 55.72 768 THR A C 1
ATOM 5633 O O . THR A 1 768 ? -30.978 -17.397 87.260 1.00 55.72 768 THR A O 1
ATOM 5636 N N . ASN A 1 769 ? -32.513 -16.741 85.765 1.00 42.62 769 ASN A N 1
ATOM 5637 C CA . ASN A 1 769 ? -33.320 -16.025 86.770 1.00 42.62 769 ASN A CA 1
ATOM 5638 C C . ASN A 1 769 ? -34.672 -16.663 87.155 1.00 42.62 769 ASN A C 1
ATOM 5640 O O . ASN A 1 769 ? -35.531 -16.959 86.333 1.00 42.62 769 ASN A O 1
ATOM 5644 N N . ALA A 1 770 ? -34.852 -16.779 88.477 1.00 41.66 770 ALA A N 1
ATOM 5645 C CA . ALA A 1 770 ? -36.081 -16.943 89.267 1.00 41.66 770 ALA A CA 1
ATOM 5646 C C . ALA A 1 770 ? -37.028 -18.142 89.036 1.00 41.66 770 ALA A C 1
ATOM 5648 O O . ALA A 1 770 ? -37.652 -18.548 90.016 1.00 41.66 770 ALA A O 1
ATOM 5649 N N . ALA A 1 771 ? -37.139 -18.739 87.844 1.00 46.25 771 ALA A N 1
ATOM 5650 C CA . ALA A 1 771 ? -37.947 -19.955 87.649 1.00 46.25 771 ALA A CA 1
ATOM 5651 C C . ALA A 1 771 ? -37.532 -20.867 86.467 1.00 46.25 771 ALA A C 1
ATOM 5653 O O . ALA A 1 771 ? -38.394 -21.264 85.680 1.00 46.25 771 ALA A O 1
ATOM 5654 N N . PRO A 1 772 ? -36.260 -21.296 86.335 1.00 43.81 772 PRO A N 1
ATOM 5655 C CA . PRO A 1 772 ? -36.001 -22.538 85.620 1.00 43.81 772 PRO A CA 1
ATOM 5656 C C . PRO A 1 772 ? -36.592 -23.683 86.458 1.00 43.81 772 PRO A C 1
ATOM 5658 O O . PRO A 1 772 ? -36.102 -23.959 87.559 1.00 43.81 772 PRO A O 1
ATOM 5661 N N . GLU A 1 773 ? -37.638 -24.358 85.965 1.00 46.69 773 GLU A N 1
ATOM 5662 C CA . GLU A 1 773 ? -38.051 -25.647 86.530 1.00 46.69 773 GLU A CA 1
ATOM 5663 C C . GLU A 1 773 ? -36.909 -26.644 86.306 1.00 46.69 773 GLU A C 1
ATOM 5665 O O . GLU A 1 773 ? -36.780 -27.291 85.269 1.00 46.69 773 GLU A O 1
ATOM 5670 N N . ARG A 1 774 ? -36.007 -26.716 87.286 1.00 48.09 774 ARG A N 1
ATOM 5671 C CA . ARG A 1 774 ? -34.917 -27.678 87.284 1.00 48.09 774 ARG A CA 1
ATOM 5672 C C . ARG A 1 774 ? -35.542 -29.055 87.432 1.00 48.09 774 ARG A C 1
ATOM 5674 O O . ARG A 1 774 ? -36.111 -29.349 88.480 1.00 48.09 774 ARG A O 1
ATOM 5681 N N . PHE A 1 775 ? -35.337 -29.895 86.428 1.00 52.91 775 PHE A N 1
ATOM 5682 C CA . PHE A 1 775 ? -35.801 -31.278 86.397 1.00 52.91 775 PHE A CA 1
ATOM 5683 C C . PHE A 1 775 ? -34.670 -32.254 86.741 1.00 52.91 775 PHE A C 1
ATOM 5685 O O . PHE A 1 775 ? -34.027 -32.792 85.840 1.00 52.91 775 PHE A O 1
ATOM 5692 N N . PRO A 1 776 ? -34.351 -32.488 88.030 1.00 51.72 776 PRO A N 1
ATOM 5693 C CA . PRO A 1 776 ? -33.331 -33.448 88.402 1.00 51.72 776 PRO A CA 1
ATOM 5694 C C . PRO A 1 776 ? -33.838 -34.881 88.240 1.00 51.72 776 PRO A C 1
ATOM 5696 O O . PRO A 1 776 ? -34.718 -35.320 88.976 1.00 51.72 776 PRO A O 1
ATOM 5699 N N . ALA A 1 777 ? -33.197 -35.647 87.362 1.00 48.97 777 ALA A N 1
ATOM 5700 C CA . ALA A 1 777 ? -33.345 -37.094 87.384 1.00 48.97 777 ALA A CA 1
ATOM 5701 C C . ALA A 1 777 ? -32.970 -37.661 88.767 1.00 48.97 777 ALA A C 1
ATOM 5703 O O . ALA A 1 777 ? -32.012 -37.211 89.406 1.00 48.97 777 ALA A O 1
ATOM 5704 N N . THR A 1 778 ? -33.715 -38.670 89.213 1.00 46.94 778 THR A N 1
ATOM 5705 C CA . THR A 1 778 ? -33.379 -39.486 90.383 1.00 46.94 778 THR A CA 1
ATOM 5706 C C . THR A 1 778 ? -33.258 -40.942 89.966 1.00 46.94 778 THR A C 1
ATOM 5708 O O . THR A 1 778 ? -34.266 -41.562 89.633 1.00 46.94 778 THR A O 1
ATOM 5711 N N . GLY A 1 779 ? -32.046 -41.486 90.058 1.00 50.62 779 GLY A N 1
ATOM 5712 C CA . GLY A 1 779 ? -31.773 -42.912 89.888 1.00 50.62 779 GLY A CA 1
ATOM 5713 C C . GLY A 1 779 ? -30.912 -43.252 88.672 1.00 50.62 779 GLY A C 1
ATOM 5714 O O . GLY A 1 779 ? -31.058 -42.669 87.603 1.00 50.62 779 GLY A O 1
ATOM 5715 N N . SER A 1 780 ? -30.044 -44.239 88.880 1.00 49.03 780 SER A N 1
ATOM 5716 C CA . SER A 1 780 ? -29.401 -45.055 87.849 1.00 49.03 780 SER A CA 1
ATOM 5717 C C . SER A 1 780 ? -30.468 -45.887 87.136 1.00 49.03 780 SER A C 1
ATOM 5719 O O . SER A 1 780 ? -31.182 -46.623 87.823 1.00 49.03 780 SER A O 1
ATOM 5721 N N . ILE A 1 781 ? -30.637 -45.760 85.813 1.00 46.06 781 ILE A N 1
ATOM 5722 C CA . ILE A 1 781 ? -31.623 -46.569 85.075 1.00 46.06 781 ILE A CA 1
ATOM 5723 C C . ILE A 1 781 ? -31.150 -46.929 83.661 1.00 46.06 781 ILE A C 1
ATOM 5725 O O . ILE A 1 781 ? -30.850 -46.065 82.840 1.00 46.06 781 ILE A O 1
ATOM 5729 N N . ASP A 1 782 ? -31.192 -48.231 83.400 1.00 49.09 782 ASP A N 1
ATOM 5730 C CA . ASP A 1 782 ? -31.195 -48.881 82.093 1.00 49.09 782 ASP A CA 1
ATOM 5731 C C . ASP A 1 782 ? -32.553 -48.615 81.394 1.00 49.09 782 ASP A C 1
ATOM 5733 O O . ASP A 1 782 ? -33.584 -49.141 81.813 1.00 49.09 782 ASP A O 1
ATOM 5737 N N . GLN A 1 783 ? -32.538 -47.767 80.357 1.00 57.00 783 GLN A N 1
ATOM 5738 C CA . GLN A 1 783 ? -33.642 -47.422 79.435 1.00 57.00 783 GLN A CA 1
ATOM 5739 C C . GLN A 1 783 ? -34.874 -46.661 80.007 1.00 57.00 783 GLN A C 1
ATOM 5741 O O . GLN A 1 783 ? -35.685 -47.180 80.768 1.00 57.00 783 GLN A O 1
ATOM 5746 N N . TRP A 1 784 ? -35.080 -45.445 79.470 1.00 54.44 784 TRP A N 1
ATOM 5747 C CA . TRP A 1 784 ? -36.180 -44.476 79.692 1.00 54.44 784 TRP A CA 1
ATOM 5748 C C . TRP A 1 784 ? -36.292 -43.778 81.065 1.00 54.44 784 TRP A C 1
ATOM 5750 O O . TRP A 1 784 ? -36.498 -44.381 82.114 1.00 54.44 784 TRP A O 1
ATOM 5760 N N . THR A 1 785 ? -36.297 -42.441 81.028 1.00 58.88 785 THR A N 1
ATOM 5761 C CA . THR A 1 785 ? -36.583 -41.558 82.176 1.00 58.88 785 THR A CA 1
ATOM 5762 C C . THR A 1 785 ? -37.458 -40.374 81.746 1.00 58.88 785 THR A C 1
ATOM 5764 O O . THR A 1 785 ? -37.355 -39.919 80.607 1.00 58.88 785 THR A O 1
ATOM 5767 N N . SER A 1 786 ? -38.348 -39.884 82.620 1.00 62.84 786 SER A N 1
ATOM 5768 C CA . SER A 1 786 ? -39.351 -38.861 82.273 1.00 62.84 786 SER A CA 1
ATOM 5769 C C . SER A 1 786 ? -39.668 -37.887 83.412 1.00 62.84 786 SER A C 1
ATOM 5771 O O . SER A 1 786 ? -39.785 -38.316 84.559 1.00 62.84 786 SER A O 1
ATOM 5773 N N . GLN A 1 787 ? -39.894 -36.607 83.096 1.00 66.25 787 GLN A N 1
ATOM 5774 C CA . GLN A 1 787 ? -40.340 -35.563 84.037 1.00 66.25 787 GLN A CA 1
ATOM 5775 C C . GLN A 1 787 ? -41.382 -34.626 83.390 1.00 66.25 787 GLN A C 1
ATOM 5777 O O . GLN A 1 787 ? -41.493 -34.552 82.167 1.00 66.25 787 GLN A O 1
ATOM 5782 N N . THR A 1 788 ? -42.179 -33.930 84.205 1.00 68.94 788 THR A N 1
ATOM 5783 C CA . THR A 1 788 ? -43.289 -33.060 83.765 1.00 68.94 788 THR A CA 1
ATOM 5784 C C . THR A 1 788 ? -42.908 -31.582 83.757 1.00 68.94 788 THR A C 1
ATOM 5786 O O . THR A 1 788 ? -42.697 -31.023 84.827 1.00 68.94 788 THR A O 1
ATOM 5789 N N . ILE A 1 789 ? -42.907 -30.952 82.584 1.00 71.69 789 ILE A N 1
ATOM 5790 C CA . ILE A 1 789 ? -42.626 -29.526 82.357 1.00 71.69 789 ILE A CA 1
ATOM 5791 C C . ILE A 1 789 ? -43.932 -28.726 82.398 1.00 71.69 789 ILE A C 1
ATOM 5793 O O . ILE A 1 789 ? -44.909 -29.139 81.770 1.00 71.69 789 ILE A O 1
ATOM 5797 N N . THR A 1 790 ? -43.956 -27.576 83.074 1.00 72.19 790 THR A N 1
ATOM 5798 C CA . THR A 1 790 ? -45.099 -26.648 83.080 1.00 72.19 790 THR A CA 1
ATOM 5799 C C . THR A 1 790 ? -44.743 -25.325 82.404 1.00 72.19 790 THR A C 1
ATOM 5801 O O . THR A 1 790 ? -43.742 -24.697 82.734 1.00 72.19 790 THR A O 1
ATOM 5804 N N . VAL A 1 791 ? -45.586 -24.861 81.476 1.00 74.62 791 VAL A N 1
ATOM 5805 C CA . VAL A 1 791 ? -45.466 -23.521 80.878 1.00 74.62 791 VAL A CA 1
ATOM 5806 C C . VAL A 1 791 ? -46.045 -22.490 81.853 1.00 74.62 791 VAL A C 1
ATOM 5808 O O . VAL A 1 791 ? -47.239 -22.572 82.158 1.00 74.62 791 VAL A O 1
ATOM 5811 N N . PRO A 1 792 ? -45.281 -21.495 82.340 1.00 75.44 792 PRO A N 1
ATOM 5812 C CA . PRO A 1 792 ? -45.836 -20.469 83.216 1.00 75.44 792 PRO A CA 1
ATOM 5813 C C . PRO A 1 792 ? -46.937 -19.654 82.514 1.00 75.44 792 PRO A C 1
ATOM 5815 O O . PRO A 1 792 ? -46.830 -19.302 81.342 1.00 75.44 792 PRO A O 1
ATOM 5818 N N . ALA A 1 793 ? -48.005 -19.312 83.237 1.00 70.38 793 ALA A N 1
ATOM 5819 C CA . ALA A 1 793 ? -49.161 -18.597 82.675 1.00 70.38 793 ALA A CA 1
ATOM 5820 C C . ALA A 1 793 ? -48.881 -17.128 82.278 1.00 70.38 793 ALA A C 1
ATOM 5822 O O . ALA A 1 793 ? -49.754 -16.466 81.730 1.00 70.38 793 ALA A O 1
ATOM 5823 N N . SER A 1 794 ? -47.687 -16.609 82.578 1.00 66.56 794 SER A N 1
ATOM 5824 C CA . SER A 1 794 ? -47.233 -15.249 82.252 1.00 66.56 794 SER A CA 1
ATOM 5825 C C . SER A 1 794 ? -46.294 -15.181 81.039 1.00 66.56 794 SER A C 1
ATOM 5827 O O . SER A 1 794 ? -45.727 -14.124 80.776 1.00 66.56 794 SER A O 1
ATOM 5829 N N . VAL A 1 795 ? -46.064 -16.304 80.354 1.00 71.75 795 VAL A N 1
ATOM 5830 C CA . VAL A 1 795 ? -45.147 -16.403 79.209 1.00 71.75 795 VAL A CA 1
ATOM 5831 C C . VAL A 1 795 ? -45.775 -15.797 77.956 1.00 71.75 795 VAL A C 1
ATOM 5833 O O . VAL A 1 795 ? -46.942 -16.050 77.665 1.00 71.75 795 VAL A O 1
ATOM 5836 N N . SER A 1 796 ? -45.005 -15.014 77.198 1.00 66.50 796 SER A N 1
ATOM 5837 C CA . SER A 1 796 ? -45.445 -14.437 75.923 1.00 66.50 796 SER A CA 1
ATOM 5838 C C . SER A 1 796 ? -45.754 -15.516 74.880 1.00 66.50 796 SER A C 1
ATOM 5840 O O . SER A 1 796 ? -45.158 -16.593 74.867 1.00 66.50 796 SER A O 1
ATOM 5842 N N . SER A 1 797 ? -46.677 -15.232 73.965 1.00 68.00 797 SER A N 1
ATOM 5843 C CA . SER A 1 797 ? -46.831 -16.033 72.751 1.00 68.00 797 SER A CA 1
ATOM 5844 C C . SER A 1 797 ? -45.588 -15.906 71.857 1.00 68.00 797 SER A C 1
ATOM 5846 O O . SER A 1 797 ? -44.925 -14.868 71.829 1.00 68.00 797 SER A O 1
ATOM 5848 N N . GLY A 1 798 ? -45.242 -16.981 71.148 1.00 66.06 798 GLY A N 1
ATOM 5849 C CA . GLY A 1 798 ? -44.052 -17.077 70.303 1.00 66.06 798 GLY A CA 1
ATOM 5850 C C . GLY A 1 798 ? -43.149 -18.263 70.650 1.00 66.06 798 GLY A C 1
ATOM 5851 O O . GLY A 1 798 ? -43.553 -19.208 71.326 1.00 66.06 798 GLY A O 1
ATOM 5852 N N . ARG A 1 799 ? -41.916 -18.223 70.140 1.00 66.88 799 ARG A N 1
ATOM 5853 C CA . ARG A 1 799 ? -40.925 -19.301 70.242 1.00 66.88 799 ARG A CA 1
ATOM 5854 C C . ARG A 1 799 ? -39.955 -19.037 71.401 1.00 66.88 799 ARG A C 1
ATOM 5856 O O . ARG A 1 799 ? -39.349 -17.974 71.471 1.00 66.88 799 ARG A O 1
ATOM 5863 N N . HIS A 1 800 ? -39.815 -20.016 72.287 1.00 70.88 800 HIS A N 1
ATOM 5864 C CA . HIS A 1 800 ? -39.003 -20.002 73.506 1.00 70.88 800 HIS A CA 1
ATOM 5865 C C . HIS A 1 800 ? -37.927 -21.077 73.428 1.00 70.88 800 HIS A C 1
ATOM 5867 O O . HIS A 1 800 ? -38.135 -22.120 72.811 1.00 70.88 800 HIS A O 1
ATOM 5873 N N . ARG A 1 801 ? -36.775 -20.838 74.050 1.00 72.12 801 ARG A N 1
ATOM 5874 C CA . ARG A 1 801 ? -35.564 -21.638 73.808 1.00 72.12 801 ARG A CA 1
ATOM 5875 C C . ARG A 1 801 ? -35.273 -22.562 74.978 1.00 72.12 801 ARG A C 1
ATOM 5877 O O . ARG A 1 801 ? -35.360 -22.137 76.127 1.00 72.12 801 ARG A O 1
ATOM 5884 N N . ALA A 1 802 ? -34.897 -23.803 74.705 1.00 72.56 802 ALA A N 1
ATOM 5885 C CA . ALA A 1 802 ? -34.617 -24.822 75.707 1.00 72.56 802 ALA A CA 1
ATOM 5886 C C . ALA A 1 802 ? -33.244 -25.474 75.485 1.00 72.56 802 ALA A C 1
ATOM 5888 O O . ALA A 1 802 ? -32.834 -25.697 74.349 1.00 72.56 802 ALA A O 1
ATOM 5889 N N . ARG A 1 803 ? -32.556 -25.802 76.583 1.00 73.62 803 ARG A N 1
ATOM 5890 C CA . ARG A 1 803 ? -31.242 -26.463 76.608 1.00 73.62 803 ARG A CA 1
ATOM 5891 C C . ARG A 1 803 ? -31.282 -27.691 77.505 1.00 73.62 803 ARG A C 1
ATOM 5893 O O . ARG A 1 803 ? -31.570 -27.573 78.697 1.00 73.62 803 ARG A O 1
ATOM 5900 N N . LEU A 1 804 ? -30.944 -28.854 76.959 1.00 73.19 804 LEU A N 1
ATOM 5901 C CA . LEU A 1 804 ? -30.750 -30.111 77.684 1.00 73.19 804 LEU A CA 1
ATOM 5902 C C . LEU A 1 804 ? -29.251 -30.402 77.827 1.00 73.19 804 LEU A C 1
ATOM 5904 O O . LEU A 1 804 ? -28.515 -30.336 76.848 1.00 73.19 804 LEU A O 1
ATOM 5908 N N . TRP A 1 805 ? -28.806 -30.785 79.023 1.00 71.38 805 TRP A N 1
ATOM 5909 C CA . TRP A 1 805 ? -27.440 -31.257 79.285 1.00 71.38 805 TRP A CA 1
ATOM 5910 C C . TRP A 1 805 ? -27.487 -32.634 79.950 1.00 71.38 805 TRP A C 1
ATOM 5912 O O . TRP A 1 805 ? -28.227 -32.816 80.919 1.00 71.38 805 TRP A O 1
ATOM 5922 N N . VAL A 1 806 ? -26.690 -33.580 79.449 1.00 68.38 806 VAL A N 1
ATOM 5923 C CA . VAL A 1 806 ? -26.480 -34.940 79.978 1.00 68.38 806 VAL A CA 1
ATOM 5924 C C . VAL A 1 806 ? -24.988 -35.172 80.274 1.00 68.38 806 VAL A C 1
ATOM 5926 O O . VAL A 1 806 ? -24.148 -34.741 79.486 1.00 68.38 806 VAL A O 1
ATOM 5929 N N . GLN A 1 807 ? -24.631 -35.836 81.380 1.00 64.75 807 GLN A N 1
ATOM 5930 C CA . GLN A 1 807 ? -23.233 -36.137 81.738 1.00 64.75 807 GLN A CA 1
ATOM 5931 C C . GLN A 1 807 ? -23.091 -37.399 82.616 1.00 64.75 807 GLN A C 1
ATOM 5933 O O . GLN A 1 807 ? -23.925 -37.647 83.493 1.00 64.75 807 GLN A O 1
ATOM 5938 N N . GLU A 1 808 ? -21.999 -38.148 82.442 1.00 60.00 808 GLU A N 1
ATOM 5939 C CA . GLU A 1 808 ? -21.582 -39.248 83.326 1.00 60.00 808 GLU A CA 1
ATOM 5940 C C . GLU A 1 808 ? -21.089 -38.773 84.716 1.00 60.00 808 GLU A C 1
ATOM 5942 O O . GLU A 1 808 ? -20.393 -37.761 84.826 1.00 60.00 808 GLU A O 1
ATOM 5947 N N . PHE A 1 809 ? -21.401 -39.568 85.753 1.00 57.97 809 PHE A N 1
ATOM 5948 C CA . PHE A 1 809 ? -20.806 -39.661 87.104 1.00 57.97 809 PHE A CA 1
ATOM 5949 C C . PHE A 1 809 ? -20.471 -38.393 87.940 1.00 57.97 809 PHE A C 1
ATOM 5951 O O . PHE A 1 809 ? -19.810 -37.438 87.544 1.00 57.97 809 PHE A O 1
ATOM 5958 N N . SER A 1 810 ? -20.786 -38.497 89.238 1.00 52.06 810 SER A N 1
ATOM 5959 C CA . SER A 1 810 ? -20.297 -37.683 90.377 1.00 52.06 810 SER A CA 1
ATOM 5960 C C . SER A 1 810 ? -20.559 -36.167 90.409 1.00 52.06 810 SER A C 1
ATOM 5962 O O . SER A 1 810 ? -20.556 -35.612 91.508 1.00 52.06 810 SER A O 1
ATOM 5964 N N . TYR A 1 811 ? -20.821 -35.481 89.293 1.00 53.28 811 TYR A N 1
ATOM 5965 C CA . TYR A 1 811 ? -21.149 -34.049 89.289 1.00 53.28 811 TYR A CA 1
ATOM 5966 C C . TYR A 1 811 ? -22.462 -33.763 88.561 1.00 53.28 811 TYR A C 1
ATOM 5968 O O . TYR A 1 811 ? -22.596 -33.952 87.358 1.00 53.28 811 TYR A O 1
ATOM 5976 N N . LYS A 1 812 ? -23.440 -33.250 89.311 1.00 58.88 812 LYS A N 1
ATOM 5977 C CA . LYS A 1 812 ? -24.718 -32.786 88.771 1.00 58.88 812 LYS A CA 1
ATOM 5978 C C . LYS A 1 812 ? -24.526 -31.413 88.116 1.00 58.88 812 LYS A C 1
ATOM 5980 O O . LYS A 1 812 ? -24.041 -30.520 88.815 1.00 58.88 812 LYS A O 1
ATOM 5985 N N . PRO A 1 813 ? -24.976 -31.178 86.869 1.00 59.59 813 PRO A N 1
ATOM 5986 C CA . PRO A 1 813 ? -24.957 -29.844 86.276 1.00 59.59 813 PRO A CA 1
ATOM 5987 C C . PRO A 1 813 ? -25.682 -28.815 87.167 1.00 59.59 813 PRO A C 1
ATOM 5989 O O . PRO A 1 813 ? -26.834 -29.003 87.590 1.00 59.59 813 PRO A O 1
ATOM 5992 N N . THR A 1 814 ? -24.974 -27.742 87.526 1.00 59.53 814 THR A N 1
ATOM 5993 C CA . THR A 1 814 ? -25.464 -26.647 88.391 1.00 59.53 814 THR A CA 1
ATOM 5994 C C . THR A 1 814 ? -25.626 -25.320 87.664 1.00 59.53 814 THR A C 1
ATOM 5996 O O . THR A 1 814 ? -26.242 -24.414 88.211 1.00 59.53 814 THR A O 1
ATOM 5999 N N . ASP A 1 815 ? -25.061 -25.205 86.470 1.00 63.31 815 ASP A N 1
ATOM 6000 C CA . ASP A 1 815 ? -24.910 -23.972 85.709 1.00 63.31 815 ASP A CA 1
ATOM 6001 C C . ASP A 1 815 ? -25.074 -24.339 84.222 1.00 63.31 815 ASP A C 1
ATOM 6003 O O . ASP A 1 815 ? -24.341 -25.222 83.780 1.00 63.31 815 ASP A O 1
ATOM 6007 N N . PRO A 1 816 ? -26.008 -23.732 83.462 1.00 62.69 816 PRO A N 1
ATOM 6008 C CA . PRO A 1 816 ? -26.235 -24.016 82.035 1.00 62.69 816 PRO A CA 1
ATOM 6009 C C . PRO A 1 816 ? -25.084 -23.579 81.109 1.00 62.69 816 PRO A C 1
ATOM 6011 O O . PRO A 1 816 ? -25.185 -23.739 79.889 1.00 62.69 816 PRO A O 1
ATOM 6014 N N . CYS A 1 817 ? -24.021 -22.995 81.674 1.00 64.38 817 CYS A N 1
ATOM 6015 C CA . CYS A 1 817 ? -23.050 -22.189 80.948 1.00 64.38 817 CYS A CA 1
ATOM 6016 C C . CYS A 1 817 ? -21.566 -22.499 81.200 1.00 64.38 817 CYS A C 1
ATOM 6018 O O . CYS A 1 817 ? -20.693 -21.741 80.774 1.00 64.38 817 CYS A O 1
ATOM 6020 N N . ARG A 1 818 ? -21.247 -23.601 81.886 1.00 60.31 818 ARG A N 1
ATOM 6021 C CA . ARG A 1 818 ? -19.915 -23.815 82.471 1.00 60.31 818 ARG A CA 1
ATOM 6022 C C . ARG A 1 818 ? -19.106 -24.930 81.797 1.00 60.31 818 ARG A C 1
ATOM 6024 O O . ARG A 1 818 ? -19.083 -26.054 82.283 1.00 60.31 818 ARG A O 1
ATOM 6031 N N . THR A 1 819 ? -18.362 -24.610 80.739 1.00 48.56 819 THR A N 1
ATOM 6032 C CA . THR A 1 819 ? -17.556 -25.590 79.970 1.00 48.56 819 THR A CA 1
ATOM 6033 C C . THR A 1 819 ? -16.256 -26.056 80.646 1.00 48.56 819 THR A C 1
ATOM 6035 O O . THR A 1 819 ? -15.610 -26.980 80.157 1.00 48.56 819 THR A O 1
ATOM 6038 N N . THR A 1 820 ? -15.841 -25.455 81.769 1.00 42.59 820 THR A N 1
ATOM 6039 C CA . THR A 1 820 ? -14.555 -25.760 82.427 1.00 42.59 820 THR A CA 1
ATOM 6040 C C . THR A 1 820 ? -14.671 -26.772 83.569 1.00 42.59 820 THR A C 1
ATOM 6042 O O . THR A 1 820 ? -14.941 -26.425 84.726 1.00 42.59 820 THR A O 1
ATOM 6045 N N . HIS A 1 821 ? -14.352 -28.033 83.273 1.00 41.91 821 HIS A N 1
ATOM 6046 C CA . HIS A 1 821 ? -13.858 -28.956 84.300 1.00 41.91 821 HIS A CA 1
ATOM 6047 C C . HIS A 1 821 ? -12.510 -28.470 84.854 1.00 41.91 821 HIS A C 1
ATOM 6049 O O . HIS A 1 821 ? -11.717 -27.836 84.155 1.00 41.91 821 HIS A O 1
ATOM 6055 N N . GLY A 1 822 ? -12.248 -28.769 86.130 1.00 47.69 822 GLY A N 1
ATOM 6056 C CA . GLY A 1 822 ? -10.894 -28.679 86.683 1.00 47.69 822 GLY A CA 1
ATOM 6057 C C . GLY A 1 822 ? -9.967 -29.726 86.042 1.00 47.69 822 GLY A C 1
ATOM 6058 O O . GLY A 1 822 ? -10.443 -30.591 85.311 1.00 47.69 822 GLY A O 1
ATOM 6059 N N . PRO A 1 823 ? -8.648 -29.686 86.301 1.00 42.22 823 PRO A N 1
ATOM 6060 C CA . PRO A 1 823 ? -7.673 -30.511 85.588 1.00 42.22 823 PRO A CA 1
ATOM 6061 C C . PRO A 1 823 ? -7.688 -31.980 86.051 1.00 42.22 823 PRO A C 1
ATOM 6063 O O . PRO A 1 823 ? -6.771 -32.430 86.735 1.00 42.22 823 PRO A O 1
ATOM 6066 N N . LEU A 1 824 ? -8.721 -32.732 85.667 1.00 38.31 824 LEU A N 1
ATOM 6067 C CA . LEU A 1 824 ? -8.800 -34.189 85.771 1.00 38.31 824 LEU A CA 1
ATOM 6068 C C . LEU A 1 824 ? -9.424 -34.778 84.500 1.00 38.31 824 LEU A C 1
ATOM 6070 O O . LEU A 1 824 ? -10.253 -34.162 83.836 1.00 38.31 824 LEU A O 1
ATOM 6074 N N . THR A 1 825 ? -8.948 -35.961 84.135 1.00 48.16 825 THR A N 1
ATOM 6075 C CA . THR A 1 825 ? -9.211 -36.634 82.859 1.00 48.16 825 THR A CA 1
ATOM 6076 C C . THR A 1 825 ? -10.459 -37.523 82.899 1.00 48.16 825 THR A C 1
ATOM 6078 O O . THR A 1 825 ? -10.745 -38.092 83.946 1.00 48.16 825 THR A O 1
ATOM 6081 N N . THR A 1 826 ? -11.078 -37.721 81.724 1.00 48.81 826 THR A N 1
ATOM 6082 C CA . THR A 1 826 ? -12.122 -38.721 81.377 1.00 48.81 826 THR A CA 1
ATOM 6083 C C . THR A 1 826 ? -13.533 -38.522 81.959 1.00 48.81 826 THR A C 1
ATOM 6085 O O . THR A 1 826 ? -13.939 -39.268 82.845 1.00 48.81 826 THR A O 1
ATOM 6088 N N . SER A 1 827 ? -14.303 -37.594 81.378 1.00 50.62 827 SER A N 1
ATOM 6089 C CA . SER A 1 827 ? -15.772 -37.530 81.515 1.00 50.62 827 SER A CA 1
ATOM 6090 C C . SER A 1 827 ? -16.409 -37.213 80.157 1.00 50.62 827 SER A C 1
ATOM 6092 O O . SER A 1 827 ? -15.946 -36.281 79.495 1.00 50.62 827 SER A O 1
ATOM 6094 N N . ILE A 1 828 ? -17.455 -37.940 79.755 1.00 53.34 828 ILE A N 1
ATOM 6095 C CA . ILE A 1 828 ? -18.225 -37.692 78.524 1.00 53.34 828 ILE A CA 1
ATOM 6096 C C . ILE A 1 828 ? -19.569 -37.019 78.880 1.00 53.34 828 ILE A C 1
ATOM 6098 O O . ILE A 1 828 ? -20.101 -37.160 79.988 1.00 53.34 828 ILE A O 1
ATOM 6102 N N . GLY A 1 829 ? -20.097 -36.198 77.969 1.00 57.44 829 GLY A N 1
ATOM 6103 C CA . GLY A 1 829 ? -21.375 -35.511 78.143 1.00 57.44 829 GLY A CA 1
ATOM 6104 C C . GLY A 1 829 ? -21.852 -34.806 76.874 1.00 57.44 829 GLY A C 1
ATOM 6105 O O . GLY A 1 829 ? -21.062 -34.514 75.979 1.00 57.44 829 GLY A O 1
ATOM 6106 N N . TYR A 1 830 ? -23.152 -34.522 76.818 1.00 59.91 830 TYR A N 1
ATOM 6107 C CA . TYR A 1 830 ? -23.852 -33.968 75.657 1.00 59.91 830 TYR A CA 1
ATOM 6108 C C . TYR A 1 830 ? -24.658 -32.725 76.047 1.00 59.91 830 TYR A C 1
ATOM 6110 O O . TYR A 1 830 ? -25.258 -32.685 77.123 1.00 59.91 830 TYR A O 1
ATOM 6118 N N . ILE A 1 831 ? -24.719 -31.739 75.149 1.00 64.19 831 ILE A N 1
ATOM 6119 C CA . ILE A 1 831 ? -25.610 -30.573 75.234 1.00 64.19 831 ILE A CA 1
ATOM 6120 C C . ILE A 1 831 ? -26.455 -30.540 73.954 1.00 64.19 831 ILE A C 1
ATOM 6122 O O . ILE A 1 831 ? -25.933 -30.817 72.877 1.00 64.19 831 ILE A O 1
ATOM 6126 N N . VAL A 1 832 ? -27.753 -30.254 74.077 1.00 64.31 832 VAL A N 1
ATOM 6127 C CA . VAL A 1 832 ? -28.707 -30.171 72.958 1.00 64.31 832 VAL A CA 1
ATOM 6128 C C . VAL A 1 832 ? -29.632 -28.973 73.166 1.00 64.31 832 VAL A C 1
ATOM 6130 O O . VAL A 1 832 ? -30.330 -28.914 74.182 1.00 64.31 832 VAL A O 1
ATOM 6133 N N . ASP A 1 833 ? -29.679 -28.070 72.188 1.00 66.94 833 ASP A N 1
ATOM 6134 C CA . ASP A 1 833 ? -30.560 -26.898 72.180 1.00 66.94 833 ASP A CA 1
ATOM 6135 C C . ASP A 1 833 ? -31.740 -27.096 71.208 1.00 66.94 833 ASP A C 1
ATOM 6137 O O . ASP A 1 833 ? -31.587 -27.650 70.118 1.00 66.94 833 ASP A O 1
ATOM 6141 N N . PHE A 1 834 ? -32.943 -26.672 71.609 1.00 65.69 834 PHE A N 1
ATOM 6142 C CA . PHE A 1 834 ? -34.175 -26.802 70.819 1.00 65.69 834 PHE A CA 1
ATOM 6143 C C . PHE A 1 834 ? -35.241 -25.765 71.213 1.00 65.69 834 PHE A C 1
ATOM 6145 O O . PHE A 1 834 ? -35.123 -25.087 72.231 1.00 65.69 834 PHE A O 1
ATOM 6152 N N . ASP A 1 835 ? -36.310 -25.660 70.418 1.00 68.19 835 ASP A N 1
ATOM 6153 C CA . ASP A 1 835 ? -37.378 -24.670 70.604 1.00 68.19 835 ASP A CA 1
ATOM 6154 C C . ASP A 1 835 ? -38.698 -25.263 71.143 1.00 68.19 835 ASP A C 1
ATOM 6156 O O . ASP A 1 835 ? -39.121 -26.369 70.788 1.00 68.19 835 ASP A O 1
ATOM 6160 N N . ILE A 1 836 ? -39.403 -24.469 71.950 1.00 71.81 836 ILE A N 1
ATOM 6161 C CA . ILE A 1 836 ? -40.770 -24.691 72.442 1.00 71.81 836 ILE A CA 1
ATOM 6162 C C . ILE A 1 836 ? -41.640 -23.524 71.957 1.00 71.81 836 ILE A C 1
ATOM 6164 O O . ILE A 1 836 ? -41.270 -22.365 72.112 1.00 71.81 836 ILE A O 1
ATOM 6168 N N . GLU A 1 837 ? -42.804 -23.796 71.375 1.00 72.62 837 GLU A N 1
ATOM 6169 C CA . GLU A 1 837 ? -43.694 -22.769 70.818 1.00 72.62 837 GLU A CA 1
ATOM 6170 C C . GLU A 1 837 ? -44.947 -22.583 71.682 1.00 72.62 837 GLU A C 1
ATOM 6172 O O . GLU A 1 837 ? -45.597 -23.552 72.069 1.00 72.62 837 GLU A O 1
ATOM 6177 N N . VAL A 1 838 ? -45.294 -21.331 71.980 1.00 74.31 838 VAL A N 1
ATOM 6178 C CA . VAL A 1 838 ? -46.442 -20.943 72.810 1.00 74.31 838 VAL A CA 1
ATOM 6179 C C . VAL A 1 838 ? -47.444 -20.162 71.943 1.00 74.31 838 VAL A C 1
ATOM 6181 O O . VAL A 1 838 ? -47.140 -19.036 71.547 1.00 74.31 838 VAL A O 1
ATOM 6184 N N . PRO A 1 839 ? -48.627 -20.718 71.614 1.00 64.44 839 PRO A N 1
ATOM 6185 C CA . PRO A 1 839 ? -49.597 -20.055 70.735 1.00 64.44 839 PRO A CA 1
ATOM 6186 C C . PRO A 1 839 ? -50.215 -18.774 71.324 1.00 64.44 839 PRO A C 1
ATOM 6188 O O . PRO A 1 839 ? -50.384 -18.659 72.538 1.00 64.44 839 PRO A O 1
ATOM 6191 N N . ASP A 1 840 ? -50.614 -17.834 70.458 1.00 54.28 840 ASP A N 1
ATOM 6192 C CA . ASP A 1 840 ? -51.316 -16.602 70.851 1.00 54.28 840 ASP A CA 1
ATOM 6193 C C . ASP A 1 840 ? -52.835 -16.824 71.017 1.00 54.28 840 ASP A C 1
ATOM 6195 O O . ASP A 1 840 ? -53.510 -17.357 70.129 1.00 54.28 840 ASP A O 1
ATOM 6199 N N . GLY A 1 841 ? -53.370 -16.447 72.182 1.00 56.81 841 GLY A N 1
ATOM 6200 C CA . GLY A 1 841 ? -54.596 -16.986 72.796 1.00 56.81 841 GLY A CA 1
ATOM 6201 C C . GLY A 1 841 ? -55.937 -16.528 72.205 1.00 56.81 841 GLY A C 1
ATOM 6202 O O . GLY A 1 841 ? -56.824 -16.085 72.935 1.00 56.81 841 GLY A O 1
ATOM 6203 N N . SER A 1 842 ? -56.122 -16.642 70.893 1.00 40.66 842 SER A N 1
ATOM 6204 C CA . SER A 1 842 ? -57.290 -16.137 70.154 1.00 40.66 842 SER A CA 1
ATOM 6205 C C . SER A 1 842 ? -58.596 -16.957 70.307 1.00 40.66 842 SER A C 1
ATOM 6207 O O . SER A 1 842 ? -59.153 -17.435 69.323 1.00 40.66 842 SER A O 1
ATOM 6209 N N . LEU A 1 843 ? -59.160 -17.052 71.526 1.00 31.08 843 LEU A N 1
ATOM 6210 C CA . LEU A 1 843 ? -60.561 -17.477 71.770 1.00 31.08 843 LEU A CA 1
ATOM 6211 C C . LEU A 1 843 ? -61.271 -16.706 72.922 1.00 31.08 843 LEU A C 1
ATOM 6213 O O . LEU A 1 843 ? -61.277 -17.135 74.069 1.00 31.08 843 LEU A O 1
ATOM 6217 N N . VAL A 1 844 ? -61.919 -15.590 72.556 1.00 35.62 844 VAL A N 1
ATOM 6218 C CA . VAL A 1 844 ? -63.172 -14.963 73.078 1.00 35.62 844 VAL A CA 1
ATOM 6219 C C . VAL A 1 844 ? -63.589 -15.123 74.566 1.00 35.62 844 VAL A C 1
ATOM 6221 O O . VAL A 1 844 ? -64.023 -16.203 74.962 1.00 35.62 844 VAL A O 1
ATOM 6224 N N . ASN A 1 845 ? -63.744 -14.001 75.307 1.00 28.72 845 ASN A N 1
ATOM 6225 C CA . ASN A 1 845 ? -64.980 -13.714 76.088 1.00 28.72 845 ASN A CA 1
ATOM 6226 C C . ASN A 1 845 ? -65.202 -12.215 76.460 1.00 28.72 845 ASN A C 1
ATOM 6228 O O . ASN A 1 845 ? -64.360 -11.371 76.171 1.00 28.72 845 ASN A O 1
ATOM 6232 N N . LEU A 1 846 ? -66.380 -11.907 77.029 1.00 28.83 846 LEU A N 1
ATOM 6233 C CA . LEU A 1 846 ? -67.161 -10.661 76.881 1.00 28.83 846 LEU A CA 1
ATOM 6234 C C . LEU A 1 846 ? -67.052 -9.553 77.969 1.00 28.83 846 LEU A C 1
ATOM 6236 O O . LEU A 1 846 ? -66.937 -9.828 79.159 1.00 28.83 846 LEU A O 1
ATOM 6240 N N . ASP A 1 847 ? -67.324 -8.331 77.483 1.00 28.89 847 ASP A N 1
ATOM 6241 C CA . ASP A 1 847 ? -68.069 -7.175 78.048 1.00 28.89 847 ASP A CA 1
ATOM 6242 C C . ASP A 1 847 ? -67.498 -6.156 79.089 1.00 28.89 847 ASP A C 1
ATOM 6244 O O . ASP A 1 847 ? -66.809 -6.527 80.040 1.00 28.89 847 ASP A O 1
ATOM 6248 N N . PRO A 1 848 ? -67.833 -4.838 78.946 1.00 48.25 848 PRO A N 1
ATOM 6249 C CA . PRO A 1 848 ? -67.396 -3.730 79.817 1.00 48.25 848 PRO A CA 1
ATOM 6250 C C . PRO A 1 848 ? -68.525 -3.070 80.661 1.00 48.25 848 PRO A C 1
ATOM 6252 O O . PRO A 1 848 ? -69.705 -3.386 80.522 1.00 48.25 848 PRO A O 1
ATOM 6255 N N . ILE A 1 849 ? -68.183 -2.057 81.479 1.00 26.25 849 ILE A N 1
ATOM 6256 C CA . ILE A 1 849 ? -69.141 -1.173 82.191 1.00 26.25 849 ILE A CA 1
ATOM 6257 C C . ILE A 1 849 ? -68.935 0.314 81.801 1.00 26.25 849 ILE A C 1
ATOM 6259 O O . ILE A 1 849 ? -67.808 0.769 81.627 1.00 26.25 849 ILE A O 1
ATOM 6263 N N . ALA A 1 850 ? -70.048 1.049 81.646 1.00 30.84 850 ALA A N 1
ATOM 6264 C CA . ALA A 1 850 ? -70.193 2.451 81.182 1.00 30.84 850 ALA A CA 1
ATOM 6265 C C . ALA A 1 850 ? -70.198 3.481 82.364 1.00 30.84 850 ALA A C 1
ATOM 6267 O O . ALA A 1 850 ? -69.764 3.082 83.447 1.00 30.84 850 ALA A O 1
ATOM 6268 N N . PRO A 1 851 ? -70.741 4.737 82.297 1.00 52.00 851 PRO A N 1
ATOM 6269 C CA . PRO A 1 851 ? -71.207 5.617 81.186 1.00 52.00 851 PRO A CA 1
ATOM 6270 C C . PRO A 1 851 ? -70.649 7.084 81.236 1.00 52.00 851 PRO A C 1
ATOM 6272 O O . PRO A 1 851 ? -69.933 7.438 82.165 1.00 52.00 851 PRO A O 1
ATOM 6275 N N . VAL A 1 852 ? -70.865 7.973 80.239 1.00 29.48 852 VAL A N 1
ATOM 6276 C CA . VAL A 1 852 ? -71.863 9.103 80.149 1.00 29.48 852 VAL A CA 1
ATOM 6277 C C . VAL A 1 852 ? -71.354 10.093 79.050 1.00 29.48 852 VAL A C 1
ATOM 6279 O O . VAL A 1 852 ? -70.145 10.180 78.877 1.00 29.48 852 VAL A O 1
ATOM 6282 N N . GLY A 1 853 ? -72.117 10.906 78.285 1.00 36.38 853 GLY A N 1
ATOM 6283 C CA . GLY A 1 853 ? -73.578 11.021 78.086 1.00 36.38 853 GLY A CA 1
ATOM 6284 C C . GLY A 1 853 ? -74.165 12.463 78.009 1.00 36.38 853 GLY A C 1
ATOM 6285 O O . GLY A 1 853 ? -74.802 12.876 78.973 1.00 36.38 853 GLY A O 1
ATOM 6286 N N . ALA A 1 854 ? -74.031 13.220 76.894 1.00 31.80 854 ALA A N 1
ATOM 6287 C CA . ALA A 1 854 ? -74.747 14.505 76.651 1.00 31.80 854 ALA A CA 1
ATOM 6288 C C . ALA A 1 854 ? -74.941 14.865 75.149 1.00 31.80 854 ALA A C 1
ATOM 6290 O O . ALA A 1 854 ? -74.175 14.428 74.295 1.00 31.80 854 ALA A O 1
ATOM 6291 N N . THR A 1 855 ? -75.969 15.666 74.825 1.00 42.53 855 THR A N 1
ATOM 6292 C CA . THR A 1 855 ? -76.575 15.791 73.477 1.00 42.53 855 THR A CA 1
ATOM 6293 C C . THR A 1 855 ? -76.294 17.091 72.703 1.00 42.53 855 THR A C 1
ATOM 6295 O O . THR A 1 855 ? -76.744 18.165 73.098 1.00 42.53 855 THR A O 1
ATOM 6298 N N . SER A 1 856 ? -75.699 16.963 71.515 1.00 44.09 856 SER A N 1
ATOM 6299 C CA . SER A 1 856 ? -75.991 17.714 70.272 1.00 44.09 856 SER A CA 1
ATOM 6300 C C . SER A 1 856 ? -75.260 16.999 69.121 1.00 44.09 856 SER A C 1
ATOM 6302 O O . SER A 1 856 ? -74.279 16.305 69.395 1.00 44.09 856 SER A O 1
ATOM 6304 N N . CYS A 1 857 ? -75.668 17.131 67.850 1.00 47.25 857 CYS A N 1
ATOM 6305 C CA . CYS A 1 857 ? -74.916 16.508 66.740 1.00 47.25 857 CYS A CA 1
ATOM 6306 C C . CYS A 1 857 ? -73.653 17.289 66.341 1.00 47.25 857 CYS A C 1
ATOM 6308 O O . CYS A 1 857 ? -73.426 17.606 65.178 1.00 47.25 857 CYS A O 1
ATOM 6310 N N . ALA A 1 858 ? -72.794 17.569 67.319 1.00 49.06 858 ALA A N 1
ATOM 6311 C CA . ALA A 1 858 ? -71.433 18.050 67.108 1.00 49.06 858 ALA A CA 1
ATOM 6312 C C . ALA A 1 858 ? -70.488 16.907 66.668 1.00 49.06 858 ALA A C 1
ATOM 6314 O O . ALA A 1 858 ? -69.339 16.828 67.097 1.00 49.06 858 ALA A O 1
ATOM 6315 N N . THR A 1 859 ? -70.971 15.992 65.823 1.00 55.12 859 THR A N 1
ATOM 6316 C CA . THR A 1 859 ? -70.117 15.012 65.154 1.00 55.12 859 THR A CA 1
ATOM 6317 C C . THR A 1 859 ? -69.362 15.731 64.043 1.00 55.12 859 THR A C 1
ATOM 6319 O O . THR A 1 859 ? -69.985 16.295 63.142 1.00 55.12 859 THR A O 1
ATOM 6322 N N . LEU A 1 860 ? -68.031 15.704 64.092 1.00 65.75 860 LEU A N 1
ATOM 6323 C CA . LEU A 1 860 ? -67.185 16.231 63.018 1.00 65.75 860 LEU A CA 1
ATOM 6324 C C . LEU A 1 860 ? -67.513 15.539 61.679 1.00 65.75 860 LEU A C 1
ATOM 6326 O O . LEU A 1 860 ? -68.082 14.446 61.663 1.00 65.75 860 LEU A O 1
ATOM 6330 N N . ALA A 1 861 ? -67.148 16.140 60.551 1.00 76.44 861 ALA A N 1
ATOM 6331 C CA . ALA A 1 861 ? -67.139 15.394 59.293 1.00 76.44 861 ALA A CA 1
ATOM 6332 C C . ALA A 1 861 ? -66.090 14.260 59.407 1.00 76.44 861 ALA A C 1
ATOM 6334 O O . ALA A 1 861 ? -65.021 14.520 59.972 1.00 76.44 861 ALA A O 1
ATOM 6335 N N . PRO A 1 862 ? -66.350 13.020 58.940 1.00 86.06 862 PRO A N 1
ATOM 6336 C CA . PRO A 1 862 ? -65.346 11.957 58.986 1.00 86.06 862 PRO A CA 1
ATOM 6337 C C . PRO A 1 862 ? -64.063 12.371 58.267 1.00 86.06 862 PRO A C 1
ATOM 6339 O O . PRO A 1 862 ? -64.116 13.013 57.214 1.00 86.06 862 PRO A O 1
ATOM 6342 N N . ILE A 1 863 ? -62.913 11.988 58.815 1.00 86.94 863 ILE A N 1
ATOM 6343 C CA . ILE A 1 863 ? -61.619 12.274 58.189 1.00 86.94 863 ILE A CA 1
ATOM 6344 C C . ILE A 1 863 ? -61.376 11.229 57.099 1.00 86.94 863 ILE A C 1
ATOM 6346 O O . ILE A 1 863 ? -61.528 10.033 57.347 1.00 86.94 863 ILE A O 1
ATOM 6350 N N . VAL A 1 864 ? -61.012 11.681 55.898 1.00 89.25 864 VAL A N 1
ATOM 6351 C CA . VAL A 1 864 ? -60.805 10.836 54.713 1.00 89.25 864 VAL A CA 1
ATOM 6352 C C . VAL A 1 864 ? -59.532 11.248 53.980 1.00 89.25 864 VAL A C 1
ATOM 6354 O O . VAL A 1 864 ? -59.153 12.420 54.007 1.00 89.25 864 VAL A O 1
ATOM 6357 N N . THR A 1 865 ? -58.920 10.312 53.260 1.00 85.94 865 THR A N 1
ATOM 6358 C CA . THR A 1 865 ? -57.866 10.615 52.281 1.00 85.94 865 THR A CA 1
ATOM 6359 C C . THR A 1 865 ? -58.510 10.812 50.909 1.00 85.94 865 THR A C 1
ATOM 6361 O O . THR A 1 865 ? -59.260 9.954 50.451 1.00 85.94 865 THR A O 1
ATOM 6364 N N . THR A 1 866 ? -58.259 11.948 50.253 1.00 89.81 866 THR A N 1
ATOM 6365 C CA . THR A 1 866 ? -58.832 12.272 48.936 1.00 89.81 866 THR A CA 1
ATOM 6366 C C . THR A 1 866 ? -57.936 13.262 48.168 1.00 89.81 866 THR A C 1
ATOM 6368 O O . THR A 1 866 ? -57.421 14.193 48.790 1.00 89.81 866 THR A O 1
ATOM 6371 N N . PRO A 1 867 ? -57.765 13.123 46.838 1.00 86.81 867 PRO A N 1
ATOM 6372 C CA . PRO A 1 867 ? -58.240 12.014 46.012 1.00 86.81 867 PRO A CA 1
ATOM 6373 C C . PRO A 1 867 ? -57.443 10.724 46.253 1.00 86.81 867 PRO A C 1
ATOM 6375 O O . PRO A 1 867 ? -56.266 10.761 46.602 1.00 86.81 867 PRO A O 1
ATOM 6378 N N . ILE A 1 868 ? -58.087 9.584 46.023 1.00 91.50 868 ILE A N 1
ATOM 6379 C CA . ILE A 1 868 ? -57.436 8.275 45.911 1.00 91.50 868 ILE A CA 1
ATOM 6380 C C . ILE A 1 868 ? -57.249 8.001 44.419 1.00 91.50 868 ILE A C 1
ATOM 6382 O O . ILE A 1 868 ? -58.181 8.182 43.637 1.00 91.50 868 ILE A O 1
ATOM 6386 N N . ASN A 1 869 ? -56.050 7.594 44.014 1.00 89.31 869 ASN A N 1
ATOM 6387 C CA . ASN A 1 869 ? -55.716 7.362 42.612 1.00 89.31 869 ASN A CA 1
ATOM 6388 C C . ASN A 1 869 ? -55.465 5.868 42.379 1.00 89.31 869 ASN A C 1
ATOM 6390 O O . ASN A 1 869 ? -54.718 5.251 43.135 1.00 89.31 869 ASN A O 1
ATOM 6394 N N . TYR A 1 870 ? -56.060 5.329 41.320 1.00 86.94 870 TYR A N 1
ATOM 6395 C CA . TYR A 1 870 ? -55.849 3.979 40.802 1.00 86.94 870 TYR A CA 1
ATOM 6396 C C . TYR A 1 870 ? -55.546 4.046 39.303 1.00 86.94 870 TYR A C 1
ATOM 6398 O O . TYR A 1 870 ? -55.907 5.007 38.619 1.00 86.94 870 TYR A O 1
ATOM 6406 N N . THR A 1 871 ? -54.929 3.002 38.775 1.00 85.19 871 THR A N 1
ATOM 6407 C CA . THR A 1 871 ? -54.893 2.695 37.346 1.00 85.19 871 THR A CA 1
ATOM 6408 C C . THR A 1 871 ? -56.009 1.709 36.983 1.00 85.19 871 THR A C 1
ATOM 6410 O O . THR A 1 871 ? -56.619 1.066 37.844 1.00 85.19 871 THR A O 1
ATOM 6413 N N . LEU A 1 872 ? -56.355 1.646 35.697 1.00 83.56 872 LEU A N 1
ATOM 6414 C CA . LEU A 1 872 ? -57.403 0.770 35.174 1.00 83.56 872 LEU A CA 1
ATOM 6415 C C . LEU A 1 872 ? -57.092 -0.703 35.495 1.00 83.56 872 LEU A C 1
ATOM 6417 O O . LEU A 1 872 ? -56.129 -1.257 34.976 1.00 83.56 872 LEU A O 1
ATOM 6421 N N . GLY A 1 873 ? -57.946 -1.343 36.295 1.00 77.00 873 GLY A N 1
ATOM 6422 C CA . GLY A 1 873 ? -57.809 -2.748 36.697 1.00 77.00 873 GLY A CA 1
ATOM 6423 C C . GLY A 1 873 ? -57.109 -3.004 38.039 1.00 77.00 873 GLY A C 1
ATOM 6424 O O . GLY A 1 873 ? -57.097 -4.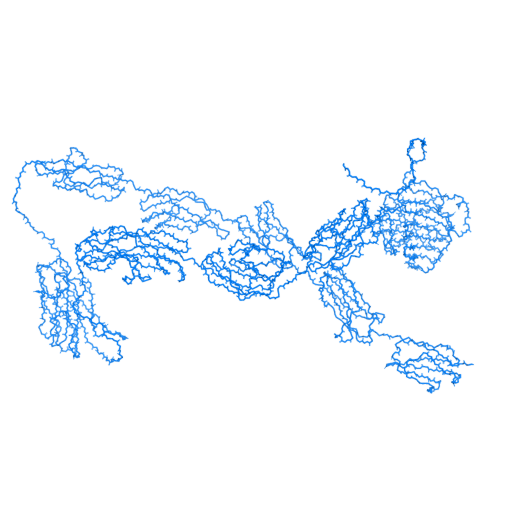155 38.473 1.00 77.00 873 GLY A O 1
ATOM 6425 N N . ASP A 1 874 ? -56.593 -1.980 38.730 1.00 82.56 874 ASP A N 1
ATOM 6426 C CA . ASP A 1 874 ? -55.996 -2.147 40.067 1.00 82.56 874 ASP A CA 1
ATOM 6427 C C . ASP A 1 874 ? -56.979 -2.779 41.064 1.00 82.56 874 ASP A C 1
ATOM 6429 O O . ASP A 1 874 ? -58.164 -2.440 41.093 1.00 82.56 874 ASP A O 1
ATOM 6433 N N . VAL A 1 875 ? -56.498 -3.648 41.955 1.00 85.12 875 VAL A N 1
ATOM 6434 C CA . VAL A 1 875 ? -57.329 -4.168 43.051 1.00 85.12 875 VAL A CA 1
ATOM 6435 C C . VAL A 1 875 ? -57.509 -3.068 44.097 1.00 85.12 875 VAL A C 1
ATOM 6437 O O . VAL A 1 875 ? -56.677 -2.886 44.984 1.00 85.12 875 VAL A O 1
ATOM 6440 N N . ALA A 1 876 ? -58.601 -2.312 43.987 1.00 87.19 876 ALA A N 1
ATOM 6441 C CA . ALA A 1 876 ? -58.919 -1.275 44.956 1.00 87.19 876 ALA A CA 1
ATOM 6442 C C . ALA A 1 876 ? -59.223 -1.872 46.336 1.00 87.19 876 ALA A C 1
ATOM 6444 O O . ALA A 1 876 ? -59.996 -2.822 46.478 1.00 87.19 876 ALA A O 1
ATOM 6445 N N . SER A 1 877 ? -58.652 -1.257 47.367 1.00 88.19 877 SER A N 1
ATOM 6446 C CA . SER A 1 877 ? -59.035 -1.505 48.753 1.00 88.19 877 SER A CA 1
ATOM 6447 C C . SER A 1 877 ? -60.402 -0.890 49.050 1.00 88.19 877 SER A C 1
ATOM 6449 O O . SER A 1 877 ? -60.818 0.097 48.438 1.00 88.19 877 SER A O 1
ATOM 6451 N N . GLN A 1 878 ? -61.094 -1.453 50.037 1.00 92.06 878 GLN A N 1
ATOM 6452 C CA . GLN A 1 878 ? -62.299 -0.849 50.595 1.00 92.06 878 GLN A CA 1
ATOM 6453 C C . GLN A 1 878 ? -61.981 0.563 51.121 1.00 92.06 878 GLN A C 1
ATOM 6455 O O . GLN A 1 878 ? -60.950 0.754 51.770 1.00 92.06 878 GLN A O 1
ATOM 6460 N N . LEU A 1 879 ? -62.835 1.555 50.840 1.00 92.25 879 LEU A N 1
ATOM 6461 C CA . LEU A 1 879 ? -62.579 2.930 51.276 1.00 92.25 879 LEU A CA 1
ATOM 6462 C C . LEU A 1 879 ? -62.512 3.029 52.804 1.00 92.25 879 LEU A C 1
ATOM 6464 O O . LEU A 1 879 ? -63.332 2.456 53.519 1.00 92.25 879 LEU A O 1
ATOM 6468 N N . THR A 1 880 ? -61.558 3.810 53.305 1.00 89.56 880 THR A N 1
ATOM 6469 C CA . THR A 1 880 ? -61.373 4.050 54.737 1.00 89.56 880 THR A CA 1
ATOM 6470 C C . THR A 1 880 ? -61.709 5.491 55.098 1.00 89.56 880 THR A C 1
ATOM 6472 O O . THR A 1 880 ? -61.448 6.434 54.350 1.00 89.56 880 THR A O 1
ATOM 6475 N N . ALA A 1 881 ? -62.323 5.658 56.264 1.00 88.38 881 ALA A N 1
ATOM 6476 C CA . ALA A 1 881 ? -62.576 6.946 56.885 1.00 88.38 881 ALA A CA 1
ATOM 6477 C C . ALA A 1 881 ? -62.475 6.780 58.401 1.00 88.38 881 ALA A C 1
ATOM 6479 O O . ALA A 1 881 ? -62.808 5.719 58.931 1.00 88.38 881 ALA A O 1
ATOM 6480 N N . THR A 1 882 ? -62.047 7.824 59.101 1.00 87.69 882 THR A N 1
ATOM 6481 C CA . THR A 1 882 ? -61.942 7.815 60.563 1.00 87.69 882 THR A CA 1
ATOM 6482 C C . THR A 1 882 ? -63.131 8.566 61.155 1.00 87.69 882 THR A C 1
ATOM 6484 O O . THR A 1 882 ? -63.287 9.772 60.945 1.00 87.69 882 THR A O 1
ATOM 6487 N N . GLY A 1 883 ? -63.980 7.839 61.884 1.00 83.62 883 GLY A N 1
ATOM 6488 C CA . GLY A 1 883 ? -65.197 8.336 62.528 1.00 83.62 883 GLY A CA 1
ATOM 6489 C C . GLY A 1 883 ? -66.011 7.204 63.170 1.00 83.62 883 GLY A C 1
ATOM 6490 O O . GLY A 1 883 ? -65.584 6.050 63.173 1.00 83.62 883 GLY A O 1
ATOM 6491 N N . SER A 1 884 ? -67.178 7.524 63.730 1.00 81.62 884 SER A N 1
ATOM 6492 C CA . SER A 1 884 ? -68.028 6.592 64.490 1.00 81.62 884 SER A CA 1
ATOM 6493 C C . SER A 1 884 ? -69.308 6.220 63.734 1.00 81.62 884 SER A C 1
ATOM 6495 O O . SER A 1 884 ? -70.001 7.096 63.227 1.00 81.62 884 SER A O 1
ATOM 6497 N N . SER A 1 885 ? -69.631 4.924 63.659 1.00 85.75 885 SER A N 1
ATOM 6498 C CA . SER A 1 885 ? -70.805 4.392 62.933 1.00 85.75 885 SER A CA 1
ATOM 6499 C C . SER A 1 885 ? -70.976 5.037 61.547 1.00 85.75 885 SER A C 1
ATOM 6501 O O . SER A 1 885 ? -71.972 5.703 61.256 1.00 85.75 885 SER A O 1
ATOM 6503 N N . LEU A 1 886 ? -69.934 4.890 60.727 1.00 90.44 886 LEU A N 1
ATOM 6504 C CA . LEU A 1 886 ? -69.824 5.517 59.412 1.00 90.44 886 LEU A CA 1
ATOM 6505 C C . LEU A 1 886 ? -70.955 5.069 58.480 1.00 90.44 886 LEU A C 1
ATOM 6507 O O . LEU A 1 886 ? -71.302 3.888 58.439 1.00 90.44 886 LEU A O 1
ATOM 6511 N N . LEU A 1 887 ? -71.491 6.014 57.709 1.00 91.12 887 LEU A N 1
ATOM 6512 C CA . LEU A 1 887 ? -72.503 5.773 56.686 1.00 91.12 887 LEU A CA 1
ATOM 6513 C C . LEU A 1 887 ? -72.000 6.273 55.333 1.00 91.12 887 LEU A C 1
ATOM 6515 O O . LEU A 1 887 ? -71.633 7.438 55.178 1.00 91.12 887 LEU A O 1
ATOM 6519 N N . TRP A 1 888 ? -71.984 5.372 54.357 1.00 93.25 888 TRP A N 1
ATOM 6520 C CA . TRP A 1 888 ? -71.370 5.564 53.049 1.00 93.25 888 TRP A CA 1
ATOM 6521 C C . TRP A 1 888 ? -72.407 5.708 51.937 1.00 93.25 888 TRP A C 1
ATOM 6523 O O . TRP A 1 888 ? -73.440 5.035 51.938 1.00 93.25 888 TRP A O 1
ATOM 6533 N N . TYR A 1 889 ? -72.101 6.570 50.967 1.00 92.69 889 TYR A N 1
ATOM 6534 C CA . TYR A 1 889 ? -73.007 7.016 49.913 1.00 92.69 889 TYR A CA 1
ATOM 6535 C C . TYR A 1 889 ? -72.274 7.232 48.582 1.00 92.69 889 TYR A C 1
ATOM 6537 O O . TYR A 1 889 ? -71.108 7.619 48.552 1.00 92.69 889 TYR A O 1
ATOM 6545 N N . SER A 1 890 ? -72.993 7.076 47.471 1.00 87.75 890 SER A N 1
ATOM 6546 C CA . SER A 1 890 ? -72.555 7.449 46.113 1.00 87.75 890 SER A CA 1
ATOM 6547 C C . SER A 1 890 ? -73.084 8.817 45.648 1.00 87.75 890 SER A C 1
ATOM 6549 O O . SER A 1 890 ? -72.823 9.234 44.523 1.00 87.75 890 SER A O 1
ATOM 6551 N N . LEU A 1 891 ? -73.845 9.523 46.496 1.00 83.25 891 LEU A N 1
ATOM 6552 C CA . LEU A 1 891 ? -74.474 10.813 46.190 1.00 83.25 891 LEU A CA 1
ATOM 6553 C C . LEU A 1 891 ? -74.209 11.843 47.306 1.00 83.25 891 LEU A C 1
ATOM 6555 O O . LEU A 1 891 ? -74.214 11.472 48.487 1.00 83.25 891 LEU A O 1
ATOM 6559 N N . PRO A 1 892 ? -74.044 13.140 46.970 1.00 83.75 892 PRO A N 1
ATOM 6560 C CA . PRO A 1 892 ? -73.750 14.188 47.952 1.00 83.75 892 PRO A CA 1
ATOM 6561 C C . PRO A 1 892 ? -74.900 14.427 48.939 1.00 83.75 892 PRO A C 1
ATOM 6563 O O . PRO A 1 892 ? -74.659 14.780 50.090 1.00 83.75 892 PRO A O 1
ATOM 6566 N N . THR A 1 893 ? -76.148 14.209 48.517 1.00 82.00 893 THR A N 1
ATOM 6567 C CA . THR A 1 893 ? -77.355 14.330 49.346 1.00 82.00 893 THR A CA 1
ATOM 6568 C C . THR A 1 893 ? -78.361 13.230 48.996 1.00 82.00 893 THR A C 1
ATOM 6570 O O . THR A 1 893 ? -78.363 12.702 47.884 1.00 82.00 893 THR A O 1
ATOM 6573 N N . GLY A 1 894 ? -79.210 12.848 49.957 1.00 76.19 894 GLY A N 1
ATOM 6574 C CA . GLY A 1 894 ? -80.152 11.732 49.800 1.00 76.19 894 GLY A CA 1
ATOM 6575 C C . GLY A 1 894 ? -79.480 10.350 49.787 1.00 76.19 894 GLY A C 1
ATOM 6576 O O . GLY A 1 894 ? -78.320 10.208 50.181 1.00 76.19 894 GLY A O 1
ATOM 6577 N N . GLY A 1 895 ? -80.225 9.330 49.349 1.00 76.62 895 GLY A N 1
ATOM 6578 C CA . GLY A 1 895 ? -79.800 7.922 49.374 1.00 76.62 895 GLY A CA 1
ATOM 6579 C C . GLY A 1 895 ? -79.905 7.263 50.758 1.00 76.62 895 GLY A C 1
ATOM 6580 O O . GLY A 1 895 ? -80.117 7.937 51.763 1.00 76.62 895 GLY A O 1
ATOM 6581 N N . VAL A 1 896 ? -79.762 5.935 50.798 1.00 80.06 896 VAL A N 1
ATOM 6582 C CA . VAL A 1 896 ? -79.676 5.140 52.038 1.00 80.06 896 VAL A CA 1
ATOM 6583 C C . VAL A 1 896 ? -78.203 4.875 52.337 1.00 80.06 896 VAL A C 1
ATOM 6585 O O . VAL A 1 896 ? -77.479 4.430 51.449 1.00 80.06 896 VAL A O 1
ATOM 6588 N N . GLY A 1 897 ? -77.761 5.168 53.561 1.00 84.19 897 GLY A N 1
ATOM 6589 C CA . GLY A 1 897 ? -76.365 5.002 53.964 1.00 84.19 897 GLY A CA 1
ATOM 6590 C C . GLY A 1 897 ? -76.010 3.544 54.215 1.00 84.19 897 GLY A C 1
ATOM 6591 O O . GLY A 1 897 ? -76.715 2.852 54.948 1.00 84.19 897 GLY A O 1
ATOM 6592 N N . SER A 1 898 ? -74.904 3.086 53.634 1.00 88.38 898 SER A N 1
ATOM 6593 C CA . SER A 1 898 ? -74.332 1.769 53.926 1.00 88.38 898 SER A CA 1
ATOM 6594 C C . SER A 1 898 ? -73.399 1.853 55.132 1.00 88.38 898 SER A C 1
ATOM 6596 O O . SER A 1 898 ? -72.524 2.713 55.156 1.00 88.38 898 SER A O 1
ATOM 6598 N N . SER A 1 899 ? -73.528 0.951 56.108 1.00 86.94 899 SER A N 1
ATOM 6599 C CA . SER A 1 899 ? -72.534 0.794 57.185 1.00 86.94 899 SER A CA 1
ATOM 6600 C C . SER A 1 899 ? -71.258 0.087 56.714 1.00 86.94 899 SER A C 1
ATOM 6602 O O . SER A 1 899 ? -70.201 0.226 57.325 1.00 86.94 899 SER A O 1
ATOM 6604 N N . THR A 1 900 ? -71.337 -0.654 55.608 1.00 87.94 900 THR A N 1
ATOM 6605 C CA . THR A 1 900 ? -70.186 -1.242 54.922 1.00 87.94 900 THR A CA 1
ATOM 6606 C C . THR A 1 900 ? -69.604 -0.216 53.956 1.00 87.94 900 THR A C 1
ATOM 6608 O O . THR A 1 900 ? -70.318 0.292 53.086 1.00 87.94 900 THR A O 1
ATOM 6611 N N . ALA A 1 901 ? -68.312 0.079 54.087 1.00 90.44 901 ALA A N 1
ATOM 6612 C CA . ALA A 1 901 ? -67.621 0.965 53.162 1.00 90.44 901 ALA A CA 1
ATOM 6613 C C . ALA A 1 901 ? -67.598 0.374 51.735 1.00 90.44 901 ALA A C 1
ATOM 6615 O O . ALA A 1 901 ? -67.483 -0.846 51.581 1.00 90.44 901 ALA A O 1
ATOM 6616 N N . PRO A 1 902 ? -67.721 1.190 50.678 1.00 90.88 902 PRO A N 1
ATOM 6617 C CA . PRO A 1 902 ? -67.654 0.704 49.311 1.00 90.88 902 PRO A CA 1
ATOM 6618 C C . PRO A 1 902 ? -66.203 0.386 48.938 1.00 90.88 902 PRO A C 1
ATOM 6620 O O . PRO A 1 902 ? -65.281 1.117 49.301 1.00 90.88 902 PRO A O 1
ATOM 6623 N N . THR A 1 903 ? -66.010 -0.674 48.162 1.00 91.88 903 THR A N 1
ATOM 6624 C CA . THR A 1 903 ? -64.779 -0.888 47.396 1.00 91.88 903 THR A CA 1
ATOM 6625 C C . THR A 1 903 ? -64.990 -0.285 46.006 1.00 91.88 903 THR A C 1
ATOM 6627 O O . THR A 1 903 ? -65.915 -0.725 45.317 1.00 91.88 903 THR A O 1
ATOM 6630 N N . PRO A 1 904 ? -64.217 0.734 45.585 1.00 91.06 904 PRO A N 1
ATOM 6631 C CA . PRO A 1 904 ? -64.366 1.333 44.260 1.00 91.06 904 PRO A CA 1
ATOM 6632 C C . PRO A 1 904 ? -64.077 0.323 43.146 1.00 91.06 904 PRO A C 1
ATOM 6634 O O . PRO A 1 904 ? -63.226 -0.548 43.303 1.00 91.06 904 PRO A O 1
ATOM 6637 N N . THR A 1 905 ? -64.738 0.448 41.996 1.00 86.38 905 THR A N 1
ATOM 6638 C CA . THR A 1 905 ? -64.414 -0.376 40.822 1.00 86.38 905 THR A CA 1
ATOM 6639 C C . THR A 1 905 ? -63.359 0.321 39.970 1.00 86.38 905 THR A C 1
ATOM 6641 O O . THR A 1 905 ? -63.515 1.478 39.601 1.00 86.38 905 THR A O 1
ATOM 6644 N N . THR A 1 906 ? -62.283 -0.362 39.598 1.00 88.00 906 THR A N 1
ATOM 6645 C CA . THR A 1 906 ? -61.210 0.205 38.753 1.00 88.00 906 THR A CA 1
ATOM 6646 C C . THR A 1 906 ? -61.377 -0.149 37.276 1.00 88.00 906 THR A C 1
ATOM 6648 O O . THR A 1 906 ? -60.500 0.124 36.468 1.00 88.00 906 THR A O 1
ATOM 6651 N N . ASN A 1 907 ? -62.516 -0.735 36.897 1.00 83.44 907 ASN A N 1
ATOM 6652 C CA . ASN A 1 907 ? -62.761 -1.323 35.574 1.00 83.44 907 ASN A CA 1
ATOM 6653 C C . ASN A 1 907 ? -63.038 -0.289 34.463 1.00 83.44 907 ASN A C 1
ATOM 6655 O O . ASN A 1 907 ? -63.191 -0.665 33.303 1.00 83.44 907 ASN A O 1
ATOM 6659 N N . THR A 1 908 ? -63.157 0.998 34.802 1.00 81.88 908 THR A N 1
ATOM 6660 C CA . THR A 1 908 ? -63.407 2.095 33.854 1.00 81.88 908 THR A CA 1
ATOM 6661 C C . THR A 1 908 ? -62.652 3.346 34.280 1.00 81.88 908 THR A C 1
ATOM 6663 O O . THR A 1 908 ? -62.749 3.751 35.438 1.00 81.88 908 THR A O 1
ATOM 6666 N N . THR A 1 909 ? -61.958 3.992 33.343 1.00 82.69 909 THR A N 1
ATOM 6667 C CA . THR A 1 909 ? -61.236 5.248 33.587 1.00 82.69 909 THR A CA 1
ATOM 6668 C C . THR A 1 909 ? -62.178 6.416 33.886 1.00 82.69 909 THR A C 1
ATOM 6670 O O . THR A 1 909 ? -63.213 6.556 33.234 1.00 82.69 909 THR A O 1
ATOM 6673 N N . GLY A 1 910 ? -61.778 7.305 34.793 1.00 85.69 910 GLY A N 1
ATOM 6674 C CA . GLY A 1 910 ? -62.509 8.512 35.180 1.00 85.69 910 GLY A CA 1
ATOM 6675 C C . GLY A 1 910 ? -62.564 8.710 36.696 1.00 85.69 910 GLY A C 1
ATOM 6676 O O . GLY A 1 910 ? -62.101 7.871 37.467 1.00 85.69 910 GLY A O 1
ATOM 6677 N N . THR A 1 911 ? -63.140 9.829 37.134 1.00 89.19 911 THR A N 1
ATOM 6678 C CA . THR A 1 911 ? -63.333 10.125 38.560 1.00 89.19 911 THR A CA 1
ATOM 6679 C C . THR A 1 911 ? -64.677 9.591 39.046 1.00 89.19 911 THR A C 1
ATOM 6681 O O . THR A 1 911 ? -65.733 10.109 38.686 1.00 89.19 911 THR A O 1
ATOM 6684 N N . GLN A 1 912 ? -64.643 8.590 39.919 1.00 90.06 912 GLN A N 1
ATOM 6685 C CA . GLN A 1 912 ? -65.775 8.224 40.765 1.00 90.06 912 GLN A CA 1
ATOM 6686 C C . GLN A 1 912 ? -65.790 9.105 42.013 1.00 90.06 912 GLN A C 1
ATOM 6688 O O . GLN A 1 912 ? -64.752 9.581 42.469 1.00 90.06 912 GLN A O 1
ATOM 6693 N N . THR A 1 913 ? -66.970 9.331 42.585 1.00 92.25 913 THR A N 1
ATOM 6694 C CA . THR A 1 913 ? -67.107 10.113 43.816 1.00 92.25 913 THR A CA 1
ATOM 6695 C C . THR A 1 913 ? -67.950 9.360 44.831 1.00 92.25 913 THR A C 1
ATOM 6697 O O . THR A 1 913 ? -69.060 8.924 44.533 1.00 92.25 913 THR A O 1
ATOM 6700 N N . TYR A 1 914 ? -67.412 9.250 46.038 1.00 93.50 914 TYR A N 1
ATOM 6701 C CA . TYR A 1 914 ? -68.053 8.654 47.200 1.00 93.50 914 TYR A CA 1
ATOM 6702 C C . TYR A 1 914 ? -68.176 9.704 48.302 1.00 93.50 914 TYR A C 1
ATOM 6704 O O . TYR A 1 914 ? -67.469 10.713 48.309 1.00 93.50 914 TYR A O 1
ATOM 6712 N N . TYR A 1 915 ? -69.086 9.478 49.239 1.00 92.94 915 TYR A N 1
ATOM 6713 C CA . TYR A 1 915 ? -69.328 10.366 50.367 1.00 92.94 915 TYR A CA 1
ATOM 6714 C C . TYR A 1 915 ? -69.517 9.543 51.636 1.00 92.94 915 TYR A C 1
ATOM 6716 O O . TYR A 1 915 ? -70.132 8.478 51.595 1.00 92.94 915 TYR A O 1
ATOM 6724 N N . VAL A 1 916 ? -69.027 10.045 52.766 1.00 94.12 916 VAL A N 1
ATOM 6725 C CA . VAL A 1 916 ? -69.143 9.368 54.062 1.00 94.12 916 VAL A CA 1
ATOM 6726 C C . VAL A 1 916 ? -69.499 10.357 55.164 1.00 94.12 916 VAL A C 1
ATOM 6728 O O . VAL A 1 916 ? -68.883 11.412 55.285 1.00 94.12 916 VAL A O 1
ATOM 6731 N N . SER A 1 917 ? -70.505 10.028 55.964 1.00 90.06 917 SER A N 1
ATOM 6732 C CA . SER A 1 917 ? -70.863 10.716 57.210 1.00 90.06 917 SER A CA 1
ATOM 6733 C C . SER A 1 917 ? -70.619 9.794 58.407 1.00 90.06 917 SER A C 1
ATOM 6735 O O . SER A 1 917 ? -70.296 8.616 58.251 1.00 90.06 917 SER A O 1
ATOM 6737 N N . GLN A 1 918 ? -70.767 10.330 59.616 1.00 89.19 918 GLN A N 1
ATOM 6738 C CA . GLN A 1 918 ? -70.798 9.545 60.849 1.00 89.19 918 GLN A CA 1
ATOM 6739 C C . GLN A 1 918 ? -72.109 9.775 61.600 1.00 89.19 918 GLN A C 1
ATOM 6741 O O . GLN A 1 918 ? -72.673 10.869 61.545 1.00 89.19 918 GLN A O 1
ATOM 6746 N N . ASN A 1 919 ? -72.596 8.750 62.296 1.00 81.06 919 ASN A N 1
ATOM 6747 C CA . ASN A 1 919 ? -73.851 8.783 63.043 1.00 81.06 919 ASN A CA 1
ATOM 6748 C C . ASN A 1 919 ? -73.576 8.451 64.516 1.00 81.06 919 ASN A C 1
ATOM 6750 O O . ASN A 1 919 ? -72.977 7.431 64.827 1.00 81.06 919 ASN A O 1
ATOM 6754 N N . ASN A 1 920 ? -74.024 9.289 65.450 1.00 72.19 920 ASN A N 1
ATOM 6755 C CA . ASN A 1 920 ? -73.825 9.038 66.886 1.00 72.19 920 ASN A CA 1
ATOM 6756 C C . ASN A 1 920 ? -74.956 8.211 67.536 1.00 72.19 920 ASN A C 1
ATOM 6758 O O . ASN A 1 920 ? -75.098 8.202 68.757 1.00 72.19 920 ASN A O 1
ATOM 6762 N N . GLY A 1 921 ? -75.803 7.571 66.727 1.00 66.69 921 GLY A N 1
ATOM 6763 C CA . GLY A 1 921 ? -76.987 6.821 67.151 1.00 66.69 921 GLY A CA 1
ATOM 6764 C C . GLY A 1 921 ? -78.242 7.678 67.347 1.00 66.69 921 GLY A C 1
ATOM 6765 O O . GLY A 1 921 ? -79.336 7.126 67.427 1.00 66.69 921 GLY A O 1
ATOM 6766 N N . SER A 1 922 ? -78.115 9.011 67.387 1.00 67.81 922 SER A N 1
ATOM 6767 C CA . SER A 1 922 ? -79.247 9.944 67.532 1.00 67.81 922 SER A CA 1
ATOM 6768 C C . SER A 1 922 ? -79.449 10.878 66.332 1.00 67.81 922 SER A C 1
ATOM 6770 O O . SER A 1 922 ? -80.528 11.451 66.181 1.00 67.81 922 SER A O 1
ATOM 6772 N N . CYS A 1 923 ? -78.429 11.038 65.484 1.00 68.38 923 CYS A N 1
ATOM 6773 C CA . CYS A 1 923 ? -78.414 11.935 64.328 1.00 68.38 923 CYS A CA 1
ATOM 6774 C C . CYS A 1 923 ? -77.164 11.692 63.453 1.00 68.38 923 CYS A C 1
ATOM 6776 O O . CYS A 1 923 ? -76.125 11.242 63.941 1.00 68.38 923 CYS A O 1
ATOM 6778 N N . GLU A 1 924 ? -77.266 12.003 62.156 1.00 84.50 924 GLU A N 1
ATOM 6779 C CA . GLU A 1 924 ? -76.177 11.888 61.174 1.00 84.50 924 GLU A CA 1
ATOM 6780 C C . GLU A 1 924 ? -75.475 13.244 60.967 1.00 84.50 924 GLU A C 1
ATOM 6782 O O . GLU A 1 924 ? -76.132 14.278 60.826 1.00 84.50 924 GLU A O 1
ATOM 6787 N N . GLY A 1 925 ? -74.141 13.234 60.956 1.00 81.44 925 GLY A N 1
ATOM 6788 C CA . GLY A 1 925 ? -73.288 14.397 60.712 1.00 81.44 925 GLY A CA 1
ATOM 6789 C C . GLY A 1 925 ? -73.097 14.755 59.229 1.00 81.44 925 GLY A C 1
ATOM 6790 O O . GLY A 1 925 ? -73.611 14.076 58.338 1.00 81.44 925 GLY A O 1
ATOM 6791 N N . PRO A 1 926 ? -72.327 15.818 58.928 1.00 83.25 926 PRO A N 1
ATOM 6792 C CA . PRO A 1 926 ? -72.022 16.210 57.553 1.00 83.25 926 PRO A CA 1
ATOM 6793 C C . PRO A 1 926 ? -71.221 15.128 56.809 1.00 83.25 926 PRO A C 1
ATOM 6795 O O . PRO A 1 926 ? -70.372 14.451 57.392 1.00 83.25 926 PRO A O 1
ATOM 6798 N N . ARG A 1 927 ? -71.477 14.991 55.502 1.00 91.44 927 ARG A N 1
ATOM 6799 C CA . ARG A 1 927 ? -70.754 14.070 54.613 1.00 91.44 927 ARG A CA 1
ATOM 6800 C C . ARG A 1 927 ? -69.444 14.686 54.115 1.00 91.44 927 ARG A C 1
ATOM 6802 O O . ARG A 1 927 ? -69.456 15.790 53.573 1.00 91.44 927 ARG A O 1
ATOM 6809 N N . THR A 1 928 ? -68.350 13.938 54.203 1.00 91.56 928 THR A N 1
ATOM 6810 C CA . THR A 1 928 ? -67.065 14.241 53.556 1.00 91.56 928 THR A CA 1
ATOM 6811 C C . THR A 1 928 ? -67.003 13.564 52.187 1.00 91.56 928 THR A C 1
ATOM 6813 O O . THR A 1 928 ? -67.387 12.402 52.060 1.00 91.56 928 THR A O 1
ATOM 6816 N N . GLN A 1 929 ? -66.531 14.275 51.161 1.00 94.31 929 GLN A N 1
ATOM 6817 C CA . GLN A 1 929 ? -66.359 13.747 49.802 1.00 94.31 929 GLN A CA 1
ATOM 6818 C C . GLN A 1 929 ? -65.012 13.025 49.646 1.00 94.31 929 GLN A C 1
ATOM 6820 O O . GLN A 1 929 ? -63.984 13.529 50.092 1.00 94.31 929 GLN A O 1
ATOM 6825 N N . ILE A 1 930 ? -65.018 11.896 48.939 1.00 94.38 930 ILE A N 1
ATOM 6826 C CA . ILE A 1 930 ? -63.835 11.161 48.483 1.00 94.38 930 ILE A CA 1
ATOM 6827 C C . ILE A 1 930 ? -63.905 11.062 46.960 1.00 94.38 930 ILE A C 1
ATOM 6829 O O . ILE A 1 930 ? -64.828 10.458 46.411 1.00 94.38 930 ILE A O 1
ATOM 6833 N N . ALA A 1 931 ? -62.932 11.652 46.271 1.00 92.00 931 ALA A N 1
ATOM 6834 C CA . ALA A 1 931 ? -62.740 11.451 44.840 1.00 92.00 931 ALA A CA 1
ATOM 6835 C C . ALA A 1 931 ? -61.829 10.236 44.617 1.00 92.00 931 ALA A C 1
ATOM 6837 O O . ALA A 1 931 ? -60.764 10.145 45.223 1.00 92.00 931 ALA A O 1
ATOM 6838 N N . VAL A 1 932 ? -62.242 9.317 43.748 1.00 92.62 932 VAL A N 1
ATOM 6839 C CA . VAL A 1 932 ? -61.451 8.155 43.329 1.00 92.62 932 VAL A CA 1
ATOM 6840 C C . VAL A 1 932 ? -61.186 8.285 41.834 1.00 92.62 932 VAL A C 1
ATOM 6842 O O . VAL A 1 932 ? -62.099 8.111 41.028 1.00 92.62 932 VAL A O 1
ATOM 6845 N N . ASN A 1 933 ? -59.958 8.627 41.457 1.00 90.88 933 ASN A N 1
ATOM 6846 C CA . ASN A 1 933 ? -59.561 8.782 40.060 1.00 90.88 933 ASN A CA 1
ATOM 6847 C C . ASN A 1 933 ? -58.994 7.463 39.536 1.00 90.88 933 ASN A C 1
ATOM 6849 O O . ASN A 1 933 ? -58.022 6.958 40.089 1.00 90.88 933 ASN A O 1
ATOM 6853 N N . VAL A 1 934 ? -59.566 6.938 38.456 1.00 88.75 934 VAL A N 1
ATOM 6854 C CA . VAL A 1 934 ? -59.027 5.786 37.726 1.00 88.75 934 VAL A CA 1
ATOM 6855 C C . VAL A 1 934 ? -58.407 6.288 36.424 1.00 88.75 934 VAL A C 1
ATOM 6857 O O . VAL A 1 934 ? -59.120 6.765 35.538 1.00 88.75 934 VAL A O 1
ATOM 6860 N N . TYR A 1 935 ? -57.088 6.206 36.298 1.00 82.00 935 TYR A N 1
ATOM 6861 C CA . TYR A 1 935 ? -56.362 6.611 35.093 1.00 82.00 935 TYR A CA 1
ATOM 6862 C C . TYR A 1 935 ? -56.192 5.424 34.129 1.00 82.00 935 TYR A C 1
ATOM 6864 O O . TYR A 1 935 ? -56.084 4.284 34.587 1.00 82.00 935 TYR A O 1
ATOM 6872 N N . PRO A 1 936 ? -56.153 5.643 32.800 1.00 77.44 936 PRO A N 1
ATOM 6873 C CA . PRO A 1 936 ? -55.651 4.614 31.890 1.00 77.44 936 PRO A CA 1
ATOM 6874 C C . PRO A 1 936 ? -54.190 4.281 32.246 1.00 77.44 936 PRO A C 1
ATOM 6876 O O . PRO A 1 936 ? -53.486 5.163 32.751 1.00 77.44 936 PRO A O 1
ATOM 6879 N N . PRO A 1 937 ? -53.707 3.057 31.968 1.00 72.56 937 PRO A N 1
ATOM 6880 C CA . PRO A 1 937 ? -52.288 2.752 32.085 1.00 72.56 937 PRO A CA 1
ATOM 6881 C C . PRO A 1 937 ? -51.484 3.696 31.183 1.00 72.56 937 PRO A C 1
ATOM 6883 O O . PRO A 1 937 ? -51.934 4.061 30.092 1.00 72.56 937 PRO A O 1
ATOM 6886 N N . ALA A 1 938 ? -50.303 4.113 31.637 1.00 70.88 938 ALA A N 1
ATOM 6887 C CA . ALA A 1 938 ? -49.403 4.886 30.793 1.00 70.88 938 ALA A CA 1
ATOM 6888 C C . ALA A 1 938 ? -48.935 3.999 29.632 1.00 70.88 938 ALA A C 1
ATOM 6890 O O . ALA A 1 938 ? -48.420 2.908 29.864 1.00 70.88 938 ALA A O 1
ATOM 6891 N N . LEU A 1 939 ? -49.116 4.455 28.389 1.00 77.56 939 LEU A N 1
ATOM 6892 C CA . LEU A 1 939 ? -48.587 3.727 27.237 1.00 77.56 939 LEU A CA 1
ATOM 6893 C C . LEU A 1 939 ? -47.053 3.686 27.323 1.00 77.56 939 LEU A C 1
ATOM 6895 O O . LEU A 1 939 ? -46.451 4.732 27.595 1.00 77.56 939 LEU A O 1
ATOM 6899 N N . PRO A 1 940 ? -46.410 2.533 27.059 1.00 78.50 940 PRO A N 1
ATOM 6900 C CA . PRO A 1 940 ? -44.961 2.487 26.932 1.00 78.50 940 PRO A CA 1
ATOM 6901 C C . PRO A 1 940 ? -44.496 3.416 25.801 1.00 78.50 940 PRO A C 1
ATOM 6903 O O . PRO A 1 940 ? -45.192 3.613 24.798 1.00 78.50 940 PRO A O 1
ATOM 6906 N N . LEU A 1 941 ? -43.314 4.010 25.973 1.00 82.06 941 LEU A N 1
ATOM 6907 C CA . LEU A 1 941 ? -42.699 4.855 24.950 1.00 82.06 941 LEU A CA 1
ATOM 6908 C C . LEU A 1 941 ? -42.376 4.029 23.697 1.00 82.06 941 LEU A C 1
ATOM 6910 O O . LEU A 1 941 ? -42.168 2.818 23.773 1.00 82.06 941 LEU A O 1
ATOM 6914 N N . ALA A 1 942 ? -42.342 4.688 22.535 1.00 84.06 942 ALA A N 1
ATOM 6915 C CA . ALA A 1 942 ? -41.827 4.057 21.322 1.00 84.06 942 ALA A CA 1
ATOM 6916 C C . ALA A 1 942 ? -40.362 3.644 21.556 1.00 84.06 942 ALA A C 1
ATOM 6918 O O . ALA A 1 942 ? -39.604 4.462 22.082 1.00 84.06 942 ALA A O 1
ATOM 6919 N N . PRO A 1 943 ? -39.955 2.416 21.192 1.00 84.94 943 PRO A N 1
ATOM 6920 C CA . PRO A 1 943 ? -38.633 1.921 21.539 1.00 84.94 943 PRO A CA 1
ATOM 6921 C C . PRO A 1 943 ? -37.551 2.647 20.738 1.00 84.94 943 PRO A C 1
ATOM 6923 O O . PRO A 1 943 ? -37.664 2.817 19.518 1.00 84.94 943 PRO A O 1
ATOM 6926 N N . THR A 1 944 ? -36.481 3.037 21.425 1.00 85.69 944 THR A N 1
ATOM 6927 C CA . THR A 1 944 ? -35.293 3.615 20.797 1.00 85.69 944 THR A CA 1
ATOM 6928 C C . THR A 1 944 ? -34.482 2.477 20.180 1.00 85.69 944 THR A C 1
ATOM 6930 O O . THR A 1 944 ? -34.095 1.553 20.889 1.00 85.69 944 THR A O 1
ATOM 6933 N N . ALA A 1 945 ? -34.233 2.512 18.870 1.00 88.44 945 ALA A N 1
ATOM 6934 C CA . ALA A 1 945 ? -33.531 1.443 18.158 1.00 88.44 945 ALA A CA 1
ATOM 6935 C C . ALA A 1 945 ? -32.310 1.984 17.403 1.00 88.44 945 ALA A C 1
ATOM 6937 O O . ALA A 1 945 ? -32.435 2.897 16.584 1.00 88.44 945 ALA A O 1
ATOM 6938 N N . THR A 1 946 ? -31.137 1.401 17.648 1.00 89.94 946 THR A N 1
ATOM 6939 C CA . THR A 1 946 ? -29.897 1.675 16.906 1.00 89.94 946 THR A CA 1
ATOM 6940 C C . THR A 1 946 ? -29.528 0.488 16.025 1.00 89.94 946 THR A C 1
ATOM 6942 O O . THR A 1 946 ? -29.694 -0.660 16.427 1.00 89.94 946 THR A O 1
ATOM 6945 N N . VAL A 1 947 ? -29.036 0.760 14.813 1.00 91.81 947 VAL A N 1
ATOM 6946 C CA . VAL A 1 947 ? -28.765 -0.273 13.802 1.00 91.81 947 VAL A CA 1
ATOM 6947 C C . VAL A 1 947 ? -27.278 -0.360 13.502 1.00 91.81 947 VAL A C 1
ATOM 6949 O O . VAL A 1 947 ? -26.692 0.600 12.998 1.00 91.81 947 VAL A O 1
ATOM 6952 N N . THR A 1 948 ? -26.697 -1.537 13.712 1.00 93.81 948 THR A N 1
ATOM 6953 C CA . THR A 1 948 ? -25.427 -1.909 13.081 1.00 93.81 948 THR A CA 1
ATOM 6954 C C . THR A 1 948 ? -25.748 -2.531 11.723 1.00 93.81 948 THR A C 1
ATOM 6956 O O . THR A 1 948 ? -26.477 -3.521 11.644 1.00 93.81 948 THR A O 1
ATOM 6959 N N . GLN A 1 949 ? -25.260 -1.919 10.644 1.00 92.19 949 GLN A N 1
ATOM 6960 C CA . GLN A 1 949 ? -25.547 -2.361 9.275 1.00 92.19 949 GLN A CA 1
ATOM 6961 C C . GLN A 1 949 ? -24.742 -3.619 8.891 1.00 92.19 949 GLN A C 1
ATOM 6963 O O . GLN A 1 949 ? -23.663 -3.830 9.451 1.00 92.19 949 GLN A O 1
ATOM 6968 N N . PRO A 1 950 ? -25.222 -4.423 7.919 1.00 89.62 950 PRO A N 1
ATOM 6969 C CA . PRO A 1 950 ? -24.436 -5.486 7.294 1.00 89.62 950 PRO A CA 1
ATOM 6970 C C . PRO A 1 950 ? -23.074 -4.997 6.793 1.00 89.62 950 PRO A C 1
ATOM 6972 O O . PRO A 1 950 ? -22.938 -3.861 6.332 1.00 89.62 950 PRO A O 1
ATOM 6975 N N . THR A 1 951 ? -22.083 -5.883 6.816 1.00 88.81 951 THR A N 1
ATOM 6976 C CA . THR A 1 951 ? -20.753 -5.644 6.237 1.00 88.81 951 THR A CA 1
ATOM 6977 C C . THR A 1 951 ? -20.551 -6.529 5.008 1.00 88.81 951 THR A C 1
ATOM 6979 O O . THR A 1 951 ? -21.393 -7.362 4.682 1.00 88.81 951 THR A O 1
ATOM 6982 N N . CYS A 1 952 ? -19.418 -6.385 4.322 1.00 85.50 952 CYS A N 1
ATOM 6983 C CA . CYS A 1 952 ? -19.069 -7.224 3.172 1.00 85.50 952 CYS A CA 1
ATOM 6984 C C . CYS A 1 952 ? -19.074 -8.730 3.501 1.00 85.50 952 CYS A C 1
ATOM 6986 O O . CYS A 1 952 ? -19.427 -9.535 2.644 1.00 85.50 952 CYS A O 1
ATOM 6988 N N . ASP A 1 953 ? -18.778 -9.096 4.753 1.00 84.56 953 ASP A N 1
ATOM 6989 C CA . ASP A 1 953 ? -18.682 -10.487 5.219 1.00 84.56 953 ASP A CA 1
ATOM 6990 C C . ASP A 1 953 ? -19.904 -10.948 6.040 1.00 84.56 953 ASP A C 1
ATOM 6992 O O . ASP A 1 953 ? -20.084 -12.143 6.276 1.00 84.56 953 ASP A O 1
ATOM 6996 N N . VAL A 1 954 ? -20.757 -10.017 6.489 1.00 87.56 954 VAL A N 1
ATOM 6997 C CA . VAL A 1 954 ? -21.908 -10.292 7.366 1.00 87.56 954 VAL A CA 1
ATOM 6998 C C . VAL A 1 954 ? -23.196 -9.840 6.687 1.00 87.56 954 VAL A C 1
ATOM 7000 O O . VAL A 1 954 ? -23.476 -8.650 6.597 1.00 87.56 954 VAL A O 1
ATOM 7003 N N . ALA A 1 955 ? -24.011 -10.803 6.251 1.00 87.62 955 ALA A N 1
ATOM 7004 C CA . ALA A 1 955 ? -25.207 -10.579 5.429 1.00 87.62 955 ALA A CA 1
ATOM 7005 C C . ALA A 1 955 ? -26.434 -9.983 6.157 1.00 87.62 955 ALA A C 1
ATOM 7007 O O . ALA A 1 955 ? -27.495 -9.820 5.550 1.00 87.62 955 ALA A O 1
ATOM 7008 N N . TYR A 1 956 ? -26.323 -9.705 7.456 1.00 89.38 956 TYR A N 1
ATOM 7009 C CA . TYR A 1 956 ? -27.424 -9.295 8.326 1.00 89.38 956 TYR A CA 1
ATOM 7010 C C . TYR A 1 956 ? -27.025 -8.112 9.210 1.00 89.38 956 TYR A C 1
ATOM 7012 O O . TYR A 1 956 ? -25.857 -7.938 9.550 1.00 89.38 956 TYR A O 1
ATOM 7020 N N . GLY A 1 957 ? -28.011 -7.300 9.584 1.00 91.31 957 GLY A N 1
ATOM 7021 C CA . GLY A 1 957 ? -27.841 -6.229 10.556 1.00 91.31 957 GLY A CA 1
ATOM 7022 C C . GLY A 1 957 ? -28.069 -6.709 11.986 1.00 91.31 957 GLY A C 1
ATOM 7023 O O . GLY A 1 957 ? -28.588 -7.803 12.229 1.00 91.31 957 GLY A O 1
ATOM 7024 N N . ILE A 1 958 ? -27.713 -5.849 12.933 1.00 93.88 958 ILE A N 1
ATOM 7025 C CA . ILE A 1 958 ? -28.029 -5.992 14.356 1.00 93.88 958 ILE A CA 1
ATOM 7026 C C . ILE A 1 958 ? -28.862 -4.777 14.758 1.00 93.88 958 ILE A C 1
ATOM 7028 O O . 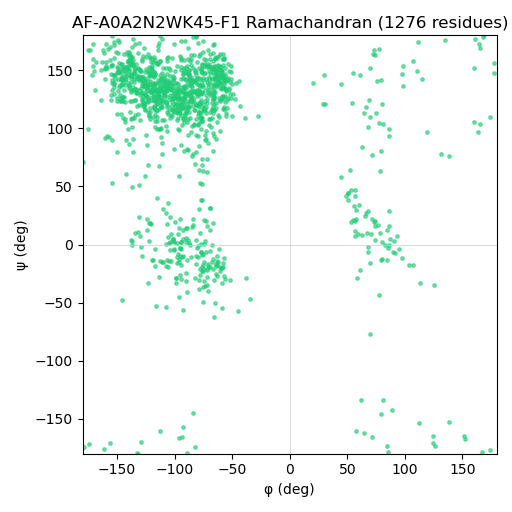ILE A 1 958 ? -28.526 -3.652 14.382 1.00 93.88 958 ILE A O 1
ATOM 7032 N N . VAL A 1 959 ? -29.952 -5.002 15.489 1.00 93.50 959 VAL A N 1
ATOM 7033 C CA . VAL A 1 959 ? -30.816 -3.936 16.008 1.00 93.50 959 VAL A CA 1
ATOM 7034 C C . VAL A 1 959 ? -30.781 -3.980 17.528 1.00 93.50 959 VAL A C 1
ATOM 7036 O O . VAL A 1 959 ? -31.286 -4.919 18.141 1.00 93.50 959 VAL A O 1
ATOM 7039 N N . ASP A 1 960 ? -30.185 -2.957 18.126 1.00 93.06 960 ASP A N 1
ATOM 7040 C CA . ASP A 1 960 ? -30.110 -2.783 19.571 1.00 93.06 960 ASP A CA 1
ATOM 7041 C C . ASP A 1 960 ? -31.237 -1.861 20.033 1.00 93.06 960 ASP A C 1
ATOM 7043 O O . ASP A 1 960 ? -31.342 -0.715 19.592 1.00 93.06 960 ASP A O 1
ATOM 7047 N N . PHE A 1 961 ? -32.090 -2.372 20.917 1.00 91.12 961 PHE A N 1
ATOM 7048 C CA . PHE A 1 961 ? -33.187 -1.639 21.533 1.00 91.12 961 PHE A CA 1
ATOM 7049 C C . PHE A 1 961 ? -32.775 -1.105 22.905 1.00 91.12 961 PHE A C 1
ATOM 7051 O O . PHE A 1 961 ? -32.263 -1.856 23.740 1.00 91.12 961 PHE A O 1
ATOM 7058 N N . GLY A 1 962 ? -33.048 0.176 23.140 1.00 83.25 962 GLY A N 1
ATOM 7059 C CA . GLY A 1 962 ? -32.932 0.855 24.427 1.00 83.25 962 GLY A CA 1
ATOM 7060 C C . GLY A 1 962 ? -34.285 1.319 24.967 1.00 83.25 962 GLY A C 1
ATOM 7061 O O . GLY A 1 962 ? -35.299 1.279 24.268 1.00 83.25 962 GLY A O 1
ATOM 7062 N N . ASP A 1 963 ? -34.275 1.769 26.222 1.00 81.50 963 ASP A N 1
ATOM 7063 C CA . ASP A 1 963 ? -35.426 2.341 26.935 1.00 81.50 963 ASP A CA 1
ATOM 7064 C C . ASP A 1 963 ? -36.652 1.405 27.033 1.00 81.50 963 ASP A C 1
ATOM 7066 O O . ASP A 1 963 ? -37.799 1.852 27.105 1.00 81.50 963 ASP A O 1
ATOM 7070 N N . LEU A 1 964 ? -36.420 0.086 27.051 1.00 87.19 964 LEU A N 1
ATOM 7071 C CA . LEU A 1 964 ? -37.485 -0.914 27.164 1.00 87.19 964 LEU A CA 1
ATOM 7072 C C . LEU A 1 964 ? -38.131 -0.906 28.570 1.00 87.19 964 LEU A C 1
ATOM 7074 O O . LEU A 1 964 ? -37.442 -0.629 29.557 1.00 87.19 964 LEU A O 1
ATOM 7078 N N . PRO A 1 965 ? -39.434 -1.240 28.705 1.00 81.38 965 PRO A N 1
ATOM 7079 C CA . PRO A 1 965 ? -40.150 -1.145 29.979 1.00 81.38 965 PRO A CA 1
ATOM 7080 C C . PRO A 1 965 ? -39.558 -2.046 31.075 1.00 81.38 965 PRO A C 1
ATOM 7082 O O . PRO A 1 965 ? -39.704 -3.269 31.046 1.00 81.38 965 PRO A O 1
ATOM 7085 N N . ALA A 1 966 ? -38.926 -1.439 32.080 1.00 72.00 966 ALA A N 1
ATOM 7086 C CA . ALA A 1 966 ? -38.353 -2.134 33.230 1.00 72.00 966 ALA A CA 1
ATOM 7087 C C . ALA A 1 966 ? -38.694 -1.403 34.548 1.00 72.00 966 ALA A C 1
ATOM 7089 O O . ALA A 1 966 ? -38.627 -0.174 34.583 1.00 72.00 966 ALA A O 1
ATOM 7090 N N . PRO A 1 967 ? -39.013 -2.122 35.645 1.00 64.88 967 PRO A N 1
ATOM 7091 C CA . PRO A 1 967 ? -39.127 -3.579 35.752 1.00 64.88 967 PRO A CA 1
ATOM 7092 C C . PRO A 1 967 ? -40.421 -4.114 35.117 1.00 64.88 967 PRO A C 1
ATOM 7094 O O . PRO A 1 967 ? -41.502 -3.575 35.332 1.00 64.88 967 PRO A O 1
ATOM 7097 N N . GLY A 1 968 ? -40.316 -5.205 34.360 1.00 73.00 968 GLY A N 1
ATOM 7098 C CA . GLY A 1 968 ? -41.454 -5.830 33.691 1.00 73.00 968 GLY A CA 1
ATOM 7099 C C . GLY A 1 968 ? -41.023 -6.829 32.621 1.00 73.00 968 GLY A C 1
ATOM 7100 O O . GLY A 1 968 ? -39.845 -6.902 32.264 1.00 73.00 968 GLY A O 1
ATOM 7101 N N . ALA A 1 969 ? -41.993 -7.599 32.129 1.00 82.44 969 ALA A N 1
ATOM 7102 C CA . ALA A 1 969 ? -41.868 -8.332 30.877 1.00 82.44 969 ALA A CA 1
ATOM 7103 C C . ALA A 1 969 ? -42.419 -7.478 29.730 1.00 82.44 969 ALA A C 1
ATOM 7105 O O . ALA A 1 969 ? -43.380 -6.730 29.917 1.00 82.44 969 ALA A O 1
ATOM 7106 N N . TRP A 1 970 ? -41.826 -7.607 28.552 1.00 91.50 970 TRP A N 1
ATOM 7107 C CA . TRP A 1 970 ? -42.245 -6.913 27.339 1.00 91.50 970 TRP A CA 1
ATOM 7108 C C . TRP A 1 970 ? -42.179 -7.844 26.127 1.00 91.50 970 TRP A C 1
ATOM 7110 O O . TRP A 1 970 ? -41.526 -8.885 26.178 1.00 91.50 970 TRP A O 1
ATOM 7120 N N . ILE A 1 971 ? -42.847 -7.469 25.033 1.00 89.94 971 ILE A N 1
ATOM 7121 C CA . ILE A 1 971 ? -42.816 -8.171 23.743 1.00 89.94 971 ILE A CA 1
ATOM 7122 C C . ILE A 1 971 ? -42.491 -7.174 22.625 1.00 89.94 971 ILE A C 1
ATOM 7124 O O . ILE A 1 971 ? -43.214 -6.195 22.453 1.00 89.94 971 ILE A O 1
ATOM 7128 N N . ILE A 1 972 ? -41.441 -7.441 21.843 1.00 91.75 972 ILE A N 1
ATOM 7129 C CA . ILE A 1 972 ? -41.080 -6.672 20.642 1.00 91.75 972 ILE A CA 1
ATOM 7130 C C . ILE A 1 972 ? -41.792 -7.270 19.417 1.00 91.75 972 ILE A C 1
ATOM 7132 O O . ILE A 1 972 ? -41.503 -8.396 18.998 1.00 91.75 972 ILE A O 1
ATOM 7136 N N . ASN A 1 973 ? -42.694 -6.502 18.809 1.00 88.44 973 ASN A N 1
ATOM 7137 C CA . ASN A 1 973 ? -43.359 -6.827 17.540 1.00 88.44 973 ASN A CA 1
ATOM 7138 C C . ASN A 1 973 ? -42.621 -6.189 16.350 1.00 88.44 973 ASN A C 1
ATOM 7140 O O . ASN A 1 973 ? -42.016 -5.139 16.547 1.00 88.44 973 ASN A O 1
ATOM 7144 N N . PRO A 1 974 ? -42.682 -6.758 15.127 1.00 84.62 974 PRO A N 1
ATOM 7145 C CA . PRO A 1 974 ? -43.560 -7.857 14.691 1.00 84.62 974 PRO A CA 1
ATOM 7146 C C . PRO A 1 974 ? -43.087 -9.270 15.067 1.00 84.62 974 PRO A C 1
ATOM 7148 O O . PRO A 1 974 ? -43.845 -10.221 14.911 1.00 84.62 974 PRO A O 1
ATOM 7151 N N . ASN A 1 975 ? -41.860 -9.423 15.572 1.00 77.94 975 ASN A N 1
ATOM 7152 C CA . ASN A 1 975 ? -41.236 -10.737 15.772 1.00 77.94 975 ASN A CA 1
ATOM 7153 C C . ASN A 1 975 ? -41.738 -11.510 17.012 1.00 77.94 975 ASN A C 1
ATOM 7155 O O . ASN A 1 975 ? -41.353 -12.662 17.199 1.00 77.94 975 ASN A O 1
ATOM 7159 N N . GLY A 1 976 ? -42.577 -10.904 17.861 1.00 86.31 976 GLY A N 1
ATOM 7160 C CA . GLY A 1 976 ? -43.151 -11.545 19.050 1.00 86.31 976 GLY A CA 1
ATOM 7161 C C . GLY A 1 976 ? -42.120 -11.884 20.132 1.00 86.31 976 GLY A C 1
ATOM 7162 O O . GLY A 1 976 ? -42.308 -12.839 20.884 1.00 86.31 976 GLY A O 1
ATOM 7163 N N . ILE A 1 977 ? -41.012 -11.140 20.196 1.00 88.25 977 ILE A N 1
ATOM 7164 C CA . ILE A 1 977 ? -39.868 -11.475 21.052 1.00 88.25 977 ILE A CA 1
ATOM 7165 C C . ILE A 1 977 ? -40.144 -11.008 22.475 1.00 88.25 977 ILE A C 1
ATOM 7167 O O . ILE A 1 977 ? -40.112 -9.810 22.750 1.00 88.25 977 ILE A O 1
ATOM 7171 N N . ALA A 1 978 ? -40.402 -11.959 23.370 1.00 89.94 978 ALA A N 1
ATOM 7172 C CA . ALA A 1 978 ? -40.594 -11.695 24.788 1.00 89.94 978 ALA A CA 1
ATOM 7173 C C . ALA A 1 978 ? -39.254 -11.557 25.531 1.00 89.94 978 ALA A C 1
ATOM 7175 O O . ALA A 1 978 ? -38.334 -12.348 25.312 1.00 89.94 978 ALA A O 1
ATOM 7176 N N . GLY A 1 979 ? -39.166 -10.601 26.455 1.00 87.06 979 GLY A N 1
ATOM 7177 C CA . GLY A 1 979 ? -37.986 -10.389 27.292 1.00 87.06 979 GLY A CA 1
ATOM 7178 C C . GLY A 1 979 ? -38.270 -9.558 28.543 1.00 87.06 979 GLY A C 1
ATOM 7179 O O . GLY A 1 979 ? -39.414 -9.220 28.841 1.00 87.06 979 GLY A O 1
ATOM 7180 N N . THR A 1 980 ? -37.211 -9.268 29.299 1.00 87.25 980 THR A N 1
ATOM 7181 C CA . THR A 1 980 ? -37.236 -8.485 30.546 1.00 87.25 980 THR A CA 1
ATOM 7182 C C . THR A 1 980 ? -35.963 -7.650 30.649 1.00 87.25 980 THR A C 1
ATOM 7184 O O . THR A 1 980 ? -34.887 -8.162 30.342 1.00 87.25 980 THR A O 1
ATOM 7187 N N . GLY A 1 981 ? -36.052 -6.419 31.159 1.00 85.12 981 GLY A N 1
ATOM 7188 C CA . GLY A 1 981 ? -34.908 -5.503 31.300 1.00 85.12 981 GLY A CA 1
ATOM 7189 C C . GLY A 1 981 ? -34.995 -4.294 30.364 1.00 85.12 981 GLY A C 1
ATOM 7190 O O . GLY A 1 981 ? -35.917 -4.204 29.562 1.00 85.12 981 GLY A O 1
ATOM 7191 N N . ALA A 1 982 ? -34.066 -3.344 30.492 1.00 86.50 982 ALA A N 1
ATOM 7192 C CA . ALA A 1 982 ? -34.150 -2.045 29.808 1.00 86.50 982 ALA A CA 1
ATOM 7193 C C . ALA A 1 982 ? -33.578 -2.026 28.374 1.00 86.50 982 ALA A C 1
ATOM 7195 O O . ALA A 1 982 ? -33.765 -1.044 27.657 1.00 86.50 982 ALA A O 1
ATOM 7196 N N . THR A 1 983 ? -32.879 -3.083 27.950 1.00 89.94 983 THR A N 1
ATOM 7197 C CA . THR A 1 983 ? -32.247 -3.180 26.625 1.00 89.94 983 THR A CA 1
ATOM 7198 C C . THR A 1 983 ? -32.383 -4.583 26.034 1.00 89.94 983 THR A C 1
ATOM 7200 O O . THR A 1 983 ? -32.561 -5.559 26.768 1.00 89.94 983 THR A O 1
ATOM 7203 N N . TYR A 1 984 ? -32.295 -4.696 24.706 1.00 91.31 984 TYR A N 1
ATOM 7204 C CA . TYR A 1 984 ? -32.259 -5.984 24.008 1.00 91.31 984 TYR A CA 1
ATOM 7205 C C . TYR A 1 984 ? -31.562 -5.892 22.648 1.00 91.31 984 TYR A C 1
ATOM 7207 O O . TYR A 1 984 ? -31.892 -5.025 21.843 1.00 91.31 984 TYR A O 1
ATOM 7215 N N . THR A 1 985 ? -30.659 -6.828 22.360 1.00 92.56 985 THR A N 1
ATOM 7216 C CA . THR A 1 985 ? -29.986 -6.950 21.059 1.00 92.56 985 THR A CA 1
ATOM 7217 C C . THR A 1 985 ? -30.683 -8.002 20.204 1.00 92.56 985 THR A C 1
ATOM 7219 O O . THR A 1 985 ? -30.673 -9.189 20.533 1.00 92.56 985 THR A O 1
ATOM 7222 N N . LEU A 1 986 ? -31.246 -7.582 19.073 1.00 91.69 986 LEU A N 1
ATOM 7223 C CA . LEU A 1 986 ? -31.815 -8.467 18.065 1.00 91.69 986 LEU A CA 1
ATOM 7224 C C . LEU A 1 986 ? -30.788 -8.740 16.956 1.00 91.69 986 LEU A C 1
ATOM 7226 O O . LEU A 1 986 ? -30.393 -7.839 16.216 1.00 91.69 986 LEU A O 1
ATOM 7230 N N . SER A 1 987 ? -30.379 -10.002 16.829 1.00 91.50 987 SER A N 1
ATOM 7231 C CA . SER A 1 987 ? -29.446 -10.488 15.808 1.00 91.50 987 SER A CA 1
ATOM 7232 C C . SER A 1 987 ? -29.712 -11.972 15.508 1.00 91.50 987 SER A C 1
ATOM 7234 O O . SER A 1 987 ? -29.931 -12.730 16.458 1.00 91.50 987 SER A O 1
ATOM 7236 N N . PRO A 1 988 ? -29.684 -12.426 14.240 1.00 90.75 988 PRO A N 1
ATOM 7237 C CA . PRO A 1 988 ? -29.499 -11.645 13.011 1.00 90.75 988 PRO A CA 1
ATOM 7238 C C . PRO A 1 988 ? -30.798 -10.966 12.532 1.00 90.75 988 PRO A C 1
ATOM 7240 O O . PRO A 1 988 ? -31.877 -11.550 12.632 1.00 90.75 988 PRO A O 1
ATOM 7243 N N . VAL A 1 989 ? -30.703 -9.771 11.936 1.00 90.75 989 VAL A N 1
ATOM 7244 C CA . VAL A 1 989 ? -31.827 -9.099 11.249 1.00 90.75 989 VAL A CA 1
ATOM 7245 C C . VAL A 1 989 ? -31.575 -9.049 9.746 1.00 90.75 989 VAL A C 1
ATOM 7247 O O . VAL A 1 989 ? -30.552 -8.540 9.291 1.00 90.75 989 VAL A O 1
ATOM 7250 N N . ALA A 1 990 ? -32.508 -9.586 8.961 1.00 91.06 990 ALA A N 1
ATOM 7251 C CA . ALA A 1 990 ? -32.414 -9.566 7.504 1.00 91.06 990 ALA A CA 1
ATOM 7252 C C . ALA A 1 990 ? -32.528 -8.130 6.939 1.00 91.06 990 ALA A C 1
ATOM 7254 O O . ALA A 1 990 ? -33.092 -7.254 7.594 1.00 91.06 990 ALA A O 1
ATOM 7255 N N . PRO A 1 991 ? -32.036 -7.870 5.716 1.00 91.81 991 PRO A N 1
ATOM 7256 C CA . PRO A 1 991 ? -32.278 -6.609 5.024 1.00 91.81 991 PRO A CA 1
ATOM 7257 C C . PRO A 1 991 ? -33.767 -6.279 4.878 1.00 91.81 991 PRO A C 1
ATOM 7259 O O . PRO A 1 991 ? -34.559 -7.111 4.430 1.00 91.81 991 PRO A O 1
ATOM 7262 N N . GLY A 1 992 ? -34.141 -5.045 5.204 1.00 91.81 992 GLY A N 1
ATOM 7263 C CA . GLY A 1 992 ? -35.521 -4.581 5.168 1.00 91.81 992 GLY A CA 1
ATOM 7264 C C . GLY A 1 992 ? -35.741 -3.283 5.940 1.00 91.81 992 GLY A C 1
ATOM 7265 O O . GLY A 1 992 ? -34.866 -2.796 6.655 1.00 91.81 992 GLY A O 1
ATOM 7266 N N . THR A 1 993 ? -36.947 -2.737 5.808 1.00 93.44 993 THR A N 1
ATOM 7267 C CA . THR A 1 993 ? -37.438 -1.653 6.663 1.00 93.44 993 THR A CA 1
ATOM 7268 C C . THR A 1 993 ? -38.425 -2.243 7.655 1.00 93.44 993 THR A C 1
ATOM 7270 O O . THR A 1 993 ? -39.403 -2.869 7.248 1.00 93.44 993 THR A O 1
ATOM 7273 N N . TYR A 1 994 ? -38.171 -2.016 8.936 1.00 90.81 994 TYR A N 1
ATOM 7274 C CA . TYR A 1 994 ? -38.966 -2.506 10.051 1.00 90.81 994 TYR A CA 1
ATOM 7275 C C . TYR A 1 994 ? -39.464 -1.331 10.888 1.00 90.81 994 TYR A C 1
ATOM 7277 O O . TYR A 1 994 ? -38.750 -0.345 11.069 1.00 90.81 994 TYR A O 1
ATOM 7285 N N . ASP A 1 995 ? -40.657 -1.448 11.447 1.00 91.81 995 ASP A N 1
ATOM 7286 C CA . ASP A 1 995 ? -41.132 -0.623 12.545 1.00 91.81 995 ASP A CA 1
ATOM 7287 C C . ASP A 1 995 ? -41.448 -1.529 13.742 1.00 91.81 995 ASP A C 1
ATOM 7289 O O . ASP A 1 995 ? -42.043 -2.599 13.606 1.00 91.81 995 ASP A O 1
ATOM 7293 N N . TYR A 1 996 ? -40.977 -1.139 14.925 1.00 92.62 996 TYR A N 1
ATOM 7294 C CA . TYR A 1 996 ? -41.079 -1.962 16.127 1.00 92.62 996 TYR A CA 1
ATOM 7295 C C . TYR A 1 996 ? -41.990 -1.293 17.149 1.00 92.62 996 TYR A C 1
ATOM 7297 O O . TYR A 1 996 ? -41.835 -0.111 17.446 1.00 92.62 996 TYR A O 1
ATOM 7305 N N . ASN A 1 997 ? -42.930 -2.046 17.717 1.00 91.88 997 ASN A N 1
ATOM 7306 C CA . ASN A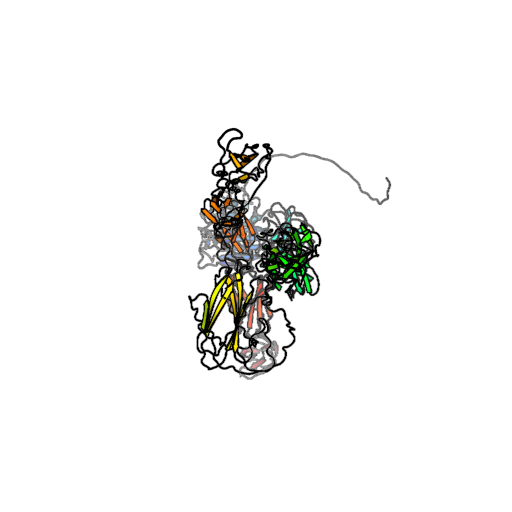 1 997 ? -43.690 -1.615 18.891 1.00 91.88 997 ASN A CA 1
ATOM 7307 C C . ASN A 1 997 ? -43.474 -2.587 20.049 1.00 91.88 997 ASN A C 1
ATOM 7309 O O . ASN A 1 997 ? -43.194 -3.771 19.841 1.00 91.88 997 ASN A O 1
ATOM 7313 N N . ILE A 1 998 ? -43.591 -2.054 21.262 1.00 91.56 998 ILE A N 1
ATOM 7314 C CA . ILE A 1 998 ? -43.458 -2.797 22.507 1.00 91.56 998 ILE A CA 1
ATOM 7315 C C . ILE A 1 998 ? -44.841 -3.026 23.092 1.00 91.56 998 ILE A C 1
ATOM 7317 O O . ILE A 1 998 ? -45.597 -2.074 23.275 1.00 91.56 998 ILE A O 1
ATOM 7321 N N . VAL A 1 999 ? -45.145 -4.273 23.431 1.00 89.88 999 VAL A N 1
ATOM 7322 C CA . VAL A 1 999 ? -46.245 -4.612 24.337 1.00 89.88 999 VAL A CA 1
ATOM 7323 C C . VAL A 1 999 ? -45.661 -4.764 25.735 1.00 89.88 999 VAL A C 1
ATOM 7325 O O . VAL A 1 999 ? -44.720 -5.537 25.906 1.00 89.88 999 VAL A O 1
ATOM 7328 N N . ASP A 1 1000 ? -46.175 -4.038 26.723 1.00 86.06 1000 ASP A N 1
ATOM 7329 C CA . ASP A 1 1000 ? -45.767 -4.212 28.121 1.00 86.06 1000 ASP A CA 1
ATOM 7330 C C . ASP A 1 1000 ? -46.479 -5.401 28.804 1.00 86.06 1000 ASP A C 1
ATOM 7332 O O . ASP A 1 1000 ? -47.337 -6.075 28.226 1.00 86.06 1000 ASP A O 1
ATOM 7336 N N . VAL A 1 1001 ? -46.144 -5.643 30.074 1.00 81.00 1001 VAL A N 1
ATOM 7337 C CA . VAL A 1 1001 ? -46.747 -6.693 30.915 1.00 81.00 1001 VAL A CA 1
ATOM 7338 C C . VAL A 1 1001 ? -48.267 -6.540 31.100 1.00 81.00 1001 VAL A C 1
ATOM 7340 O O . VAL A 1 1001 ? -48.947 -7.518 31.404 1.00 81.00 1001 VAL A O 1
ATOM 7343 N N . ASN A 1 1002 ? -48.814 -5.340 30.879 1.00 78.75 1002 ASN A N 1
ATOM 7344 C CA . ASN A 1 1002 ? -50.241 -5.030 30.981 1.00 78.75 1002 ASN A CA 1
ATOM 7345 C C . ASN A 1 1002 ? -50.969 -5.138 29.627 1.00 78.75 1002 ASN A C 1
ATOM 7347 O O . ASN A 1 1002 ? -52.163 -4.846 29.545 1.00 78.75 1002 ASN A O 1
ATOM 7351 N N . GLY A 1 1003 ? -50.273 -5.531 28.554 1.00 78.06 1003 GLY A N 1
ATOM 7352 C CA . GLY A 1 1003 ? -50.831 -5.600 27.203 1.00 78.06 1003 GLY A CA 1
ATOM 7353 C C . GLY A 1 1003 ? -50.932 -4.245 26.491 1.00 78.06 1003 GLY A C 1
ATOM 7354 O O . GLY A 1 1003 ? -51.558 -4.163 25.433 1.00 78.06 1003 GLY A O 1
ATOM 7355 N N . CYS A 1 1004 ? -50.346 -3.179 27.043 1.00 81.88 1004 CYS A N 1
ATOM 7356 C CA . CYS A 1 1004 ? -50.357 -1.852 26.437 1.00 81.88 1004 CYS A CA 1
ATOM 7357 C C . CYS A 1 1004 ? -49.295 -1.764 25.338 1.00 81.88 1004 CYS A C 1
ATOM 7359 O O . CYS A 1 1004 ? -48.129 -2.081 25.564 1.00 81.88 1004 CYS A O 1
ATOM 7361 N N . ILE A 1 1005 ? -49.706 -1.329 24.144 1.00 87.75 1005 ILE A N 1
ATOM 7362 C CA . ILE A 1 1005 ? -48.848 -1.257 22.956 1.00 87.75 1005 ILE A CA 1
ATOM 7363 C C . ILE A 1 1005 ? -48.309 0.169 22.801 1.00 87.75 1005 ILE A C 1
ATOM 7365 O O . ILE A 1 1005 ? -49.086 1.127 22.796 1.00 87.75 1005 ILE A O 1
ATOM 7369 N N . SER A 1 1006 ? -46.992 0.313 22.656 1.00 89.56 1006 SER A N 1
ATOM 7370 C CA . SER A 1 1006 ? -46.345 1.599 22.386 1.00 89.56 1006 SER A CA 1
ATOM 7371 C C . SER A 1 1006 ? -46.715 2.142 21.003 1.00 89.56 1006 SER A C 1
ATOM 7373 O O . SER A 1 1006 ? -47.150 1.410 20.109 1.00 89.56 1006 SER A O 1
ATOM 7375 N N . ALA A 1 1007 ? -46.441 3.426 20.767 1.00 87.38 1007 ALA A N 1
ATOM 7376 C CA . ALA A 1 1007 ? -46.284 3.891 19.392 1.00 87.38 1007 ALA A CA 1
ATOM 7377 C C . ALA A 1 1007 ? -45.134 3.120 18.708 1.00 87.38 1007 ALA A C 1
ATOM 7379 O O . ALA A 1 1007 ? -44.192 2.674 19.372 1.00 87.38 1007 ALA A O 1
ATOM 7380 N N . ALA A 1 1008 ? -45.224 2.944 17.390 1.00 87.25 1008 ALA A N 1
ATOM 7381 C CA . ALA A 1 1008 ? -44.153 2.331 16.614 1.00 87.25 1008 ALA A CA 1
ATOM 7382 C C . ALA A 1 1008 ? -42.879 3.193 16.661 1.00 87.25 1008 ALA A C 1
ATOM 7384 O O . ALA A 1 1008 ? -42.951 4.424 16.734 1.00 87.25 1008 ALA A O 1
ATOM 7385 N N . SER A 1 1009 ? -41.718 2.542 16.606 1.00 87.56 1009 SER A N 1
ATOM 7386 C CA . SER A 1 1009 ? -40.426 3.196 16.417 1.00 87.56 1009 SER A CA 1
ATOM 7387 C C . SER A 1 1009 ? -40.407 4.002 15.116 1.00 87.56 1009 SER A C 1
ATOM 7389 O O . SER A 1 1009 ? -41.195 3.774 14.197 1.00 87.56 1009 SER A O 1
ATOM 7391 N N . VAL A 1 1010 ? -39.427 4.896 14.982 1.00 87.31 1010 VAL A N 1
ATOM 7392 C CA . VAL A 1 1010 ? -39.014 5.342 13.644 1.00 87.31 1010 VAL A CA 1
ATOM 7393 C C . VAL A 1 1010 ? -38.576 4.136 12.802 1.00 87.31 1010 VAL A C 1
ATOM 7395 O O . VAL A 1 1010 ? -38.147 3.118 13.351 1.00 87.31 1010 VAL A O 1
ATOM 7398 N N . ASN A 1 1011 ? -38.682 4.251 11.475 1.00 89.62 1011 ASN A N 1
ATOM 7399 C CA . ASN A 1 1011 ? -38.305 3.187 10.545 1.00 89.62 1011 ASN A CA 1
ATOM 7400 C C . ASN A 1 1011 ? -36.853 2.735 10.771 1.00 89.62 1011 ASN A C 1
ATOM 7402 O O . ASN A 1 1011 ? -35.905 3.467 10.481 1.00 89.62 1011 ASN A O 1
ATOM 7406 N N . VAL A 1 1012 ? -36.696 1.500 11.233 1.00 90.31 1012 VAL A N 1
ATOM 7407 C CA . VAL A 1 1012 ? -35.428 0.793 11.374 1.00 90.31 1012 VAL A CA 1
ATOM 7408 C C . VAL A 1 1012 ? -35.078 0.185 10.021 1.00 90.31 1012 VAL A C 1
ATOM 7410 O O . VAL A 1 1012 ? -35.663 -0.812 9.600 1.00 90.31 1012 VAL A O 1
ATOM 7413 N N . VAL A 1 1013 ? -34.143 0.816 9.312 1.00 93.50 1013 VAL A N 1
ATOM 7414 C CA . VAL A 1 1013 ? -33.673 0.351 8.002 1.00 93.50 1013 VAL A CA 1
ATOM 7415 C C . VAL A 1 1013 ? -32.404 -0.474 8.185 1.00 93.50 1013 VAL A C 1
ATOM 7417 O O . VAL A 1 1013 ? -31.363 0.057 8.572 1.00 93.50 1013 VAL A O 1
ATOM 7420 N N . VAL A 1 1014 ? -32.492 -1.765 7.873 1.00 92.50 1014 VAL A N 1
ATOM 7421 C CA . VAL A 1 1014 ? -31.341 -2.647 7.672 1.00 92.50 1014 VAL A CA 1
ATOM 7422 C C . VAL A 1 1014 ? -31.104 -2.728 6.170 1.00 92.50 1014 VAL A C 1
ATOM 7424 O O . VAL A 1 1014 ? -31.947 -3.224 5.421 1.00 92.50 1014 VAL A O 1
ATOM 7427 N N . ASN A 1 1015 ? -29.973 -2.203 5.711 1.00 90.44 1015 ASN A N 1
ATOM 7428 C CA . ASN A 1 1015 ? -29.613 -2.208 4.298 1.00 90.44 1015 ASN A CA 1
ATOM 7429 C C . ASN A 1 1015 ? -29.396 -3.646 3.788 1.00 90.44 1015 ASN A C 1
ATOM 7431 O O . ASN A 1 1015 ? -29.142 -4.550 4.582 1.00 90.44 1015 ASN A O 1
ATOM 7435 N N . PRO A 1 1016 ? -29.458 -3.896 2.469 1.00 89.31 1016 PRO A N 1
ATOM 7436 C CA . PRO A 1 1016 ? -28.881 -5.101 1.878 1.00 89.31 1016 PRO A CA 1
ATOM 7437 C C . PRO A 1 1016 ? -27.395 -5.231 2.219 1.00 89.31 1016 PRO A C 1
ATOM 7439 O O . PRO A 1 1016 ? -26.711 -4.219 2.385 1.00 89.31 1016 PRO A O 1
ATOM 7442 N N . GLN A 1 1017 ? -26.887 -6.466 2.266 1.00 88.88 1017 GLN A N 1
ATOM 7443 C CA . GLN A 1 1017 ? -25.445 -6.705 2.297 1.00 88.88 1017 GLN A CA 1
ATOM 7444 C C . GLN A 1 1017 ? -24.791 -5.970 1.112 1.00 88.88 1017 GLN A C 1
ATOM 7446 O O . GLN A 1 1017 ? -25.230 -6.173 -0.027 1.00 88.88 1017 GLN A O 1
ATOM 7451 N N . PRO A 1 1018 ? -23.772 -5.124 1.348 1.00 89.50 1018 PRO A N 1
ATOM 7452 C CA . PRO A 1 1018 ? -22.988 -4.529 0.276 1.00 89.50 1018 PRO A CA 1
ATOM 7453 C C . PRO A 1 1018 ? -22.446 -5.605 -0.674 1.00 89.50 1018 PRO A C 1
ATOM 7455 O O . PRO A 1 1018 ? -21.963 -6.650 -0.236 1.00 89.50 1018 PRO A O 1
ATOM 7458 N N . VAL A 1 1019 ? -22.550 -5.379 -1.985 1.00 85.00 1019 VAL A N 1
ATOM 7459 C CA . VAL A 1 1019 ? -22.199 -6.407 -2.977 1.00 85.00 1019 VAL A CA 1
ATOM 7460 C C . VAL A 1 1019 ? -20.683 -6.489 -3.114 1.00 85.00 1019 VAL A C 1
ATOM 7462 O O . VAL A 1 1019 ? -20.064 -5.598 -3.697 1.00 85.00 1019 VAL A O 1
ATOM 7465 N N . THR A 1 1020 ? -20.084 -7.573 -2.624 1.00 86.69 1020 THR A N 1
ATOM 7466 C CA . THR A 1 1020 ? -18.658 -7.853 -2.828 1.00 86.69 1020 THR A CA 1
ATOM 7467 C C . THR A 1 1020 ? -18.344 -7.949 -4.328 1.00 86.69 1020 THR A C 1
ATOM 7469 O O . THR A 1 1020 ? -19.026 -8.690 -5.044 1.00 86.69 1020 THR A O 1
ATOM 7472 N N . PRO A 1 1021 ? -17.337 -7.215 -4.840 1.00 88.19 1021 PRO A N 1
ATOM 7473 C CA . PRO A 1 1021 ? -16.961 -7.284 -6.246 1.00 88.19 1021 PRO A CA 1
ATOM 7474 C C . PRO A 1 1021 ? -16.518 -8.685 -6.668 1.00 88.19 1021 PRO A C 1
ATOM 7476 O O . PRO A 1 1021 ? -15.837 -9.389 -5.923 1.00 88.19 1021 PRO A O 1
ATOM 7479 N N . SER A 1 1022 ? -16.841 -9.062 -7.905 1.00 88.31 1022 SER A N 1
ATOM 7480 C CA . SER A 1 1022 ? -16.243 -10.233 -8.545 1.00 88.31 1022 SER A CA 1
ATOM 7481 C C . SER A 1 1022 ? -14.723 -10.085 -8.646 1.00 88.31 1022 SER A C 1
ATOM 7483 O O . SER A 1 1022 ? -14.223 -8.978 -8.852 1.00 88.31 1022 SER A O 1
ATOM 7485 N N . ILE A 1 1023 ? -14.004 -11.209 -8.565 1.00 90.75 1023 ILE A N 1
ATOM 7486 C CA . ILE A 1 1023 ? -12.551 -11.266 -8.788 1.00 90.75 1023 ILE A CA 1
ATOM 7487 C C . ILE A 1 1023 ? -12.217 -10.581 -10.125 1.00 90.75 1023 ILE A C 1
ATOM 7489 O O . ILE A 1 1023 ? -12.806 -10.958 -11.146 1.00 90.75 1023 ILE A O 1
ATOM 7493 N N . PRO A 1 1024 ? -11.297 -9.598 -10.153 1.00 90.94 1024 PRO A N 1
ATOM 7494 C CA . PRO A 1 1024 ? -10.917 -8.942 -11.393 1.00 90.94 1024 PRO A CA 1
ATOM 7495 C C . PRO A 1 1024 ? -10.257 -9.939 -12.350 1.00 90.94 1024 PRO A C 1
ATOM 7497 O O . PRO A 1 1024 ? -9.436 -10.770 -11.966 1.00 90.94 1024 PRO A O 1
ATOM 7500 N N . VAL A 1 1025 ? -10.623 -9.876 -13.625 1.00 91.81 1025 VAL A N 1
ATOM 7501 C CA . VAL A 1 1025 ? -10.157 -10.826 -14.636 1.00 91.81 1025 VAL A CA 1
ATOM 7502 C C . VAL A 1 1025 ? -8.876 -10.296 -15.264 1.00 91.81 1025 VAL A C 1
ATOM 7504 O O . VAL A 1 1025 ? -8.897 -9.268 -15.939 1.00 91.81 1025 VAL A O 1
ATOM 7507 N N . VAL A 1 1026 ? -7.772 -11.018 -15.073 1.00 91.75 1026 VAL A N 1
ATOM 7508 C CA . VAL A 1 1026 ? -6.505 -10.773 -15.776 1.00 91.75 1026 VAL A CA 1
ATOM 7509 C C . VAL A 1 1026 ? -6.704 -11.074 -17.263 1.00 91.75 1026 VAL A C 1
ATOM 7511 O O . VAL A 1 1026 ? -6.994 -12.212 -17.630 1.00 91.75 1026 VAL A O 1
ATOM 7514 N N . VAL A 1 1027 ? -6.580 -10.052 -18.111 1.00 91.44 1027 VAL A N 1
ATOM 7515 C CA . VAL A 1 1027 ? -6.809 -10.132 -19.564 1.00 91.44 1027 VAL A CA 1
ATOM 7516 C C . VAL A 1 1027 ? -5.504 -10.416 -20.294 1.00 91.44 1027 VAL A C 1
ATOM 7518 O O . VAL A 1 1027 ? -5.394 -11.397 -21.027 1.00 91.44 1027 VAL A O 1
ATOM 7521 N N . THR A 1 1028 ? -4.504 -9.562 -20.078 1.00 89.12 1028 THR A N 1
ATOM 7522 C CA . THR A 1 1028 ? -3.175 -9.672 -20.678 1.00 89.12 1028 THR A CA 1
ATOM 7523 C C . THR A 1 1028 ? -2.100 -9.380 -19.638 1.00 89.12 1028 THR A C 1
ATOM 7525 O O . THR A 1 1028 ? -2.277 -8.556 -18.740 1.00 89.12 1028 THR A O 1
ATOM 7528 N N . VAL A 1 1029 ? -0.973 -10.081 -19.760 1.00 88.88 1029 VAL A N 1
ATOM 7529 C CA . VAL A 1 1029 ? 0.233 -9.854 -18.960 1.00 88.88 1029 VAL A CA 1
ATOM 7530 C C . VAL A 1 1029 ? 1.359 -9.553 -19.936 1.00 88.88 1029 VAL A C 1
ATOM 7532 O O . VAL A 1 1029 ? 1.788 -10.432 -20.683 1.00 88.88 1029 VAL A O 1
ATOM 7535 N N . THR A 1 1030 ? 1.825 -8.310 -19.942 1.00 89.19 1030 THR A N 1
ATOM 7536 C CA . THR A 1 1030 ? 3.002 -7.894 -20.706 1.00 89.19 1030 THR A CA 1
ATOM 7537 C C . THR A 1 1030 ? 4.218 -8.089 -19.816 1.00 89.19 1030 THR A C 1
ATOM 7539 O O . THR A 1 1030 ? 4.320 -7.476 -18.756 1.00 89.19 1030 THR A O 1
ATOM 7542 N N . GLN A 1 1031 ? 5.136 -8.958 -20.225 1.00 86.88 1031 GLN A N 1
ATOM 7543 C CA . GLN A 1 1031 ? 6.391 -9.165 -19.502 1.00 86.88 1031 GLN A CA 1
ATOM 7544 C C . GLN A 1 1031 ? 7.357 -7.987 -19.732 1.00 86.88 1031 GLN A C 1
ATOM 7546 O O . GLN A 1 1031 ? 7.193 -7.264 -20.721 1.00 86.88 1031 GLN A O 1
ATOM 7551 N N . PRO A 1 1032 ? 8.363 -7.781 -18.860 1.00 72.50 1032 PRO A N 1
ATOM 7552 C CA . PRO A 1 1032 ? 9.408 -6.796 -19.103 1.00 72.50 1032 PRO A CA 1
ATOM 7553 C C . PRO A 1 1032 ? 10.107 -7.071 -20.434 1.00 72.50 1032 PRO A C 1
ATOM 7555 O O . PRO A 1 1032 ? 10.281 -8.221 -20.841 1.00 72.50 1032 PRO A O 1
ATOM 7558 N N . THR A 1 1033 ? 10.538 -6.006 -21.100 1.00 57.16 1033 THR A N 1
ATOM 7559 C CA . THR A 1 1033 ? 11.327 -6.086 -22.336 1.00 57.16 1033 THR A CA 1
ATOM 7560 C C . THR A 1 1033 ? 12.657 -5.377 -22.120 1.00 57.16 1033 THR A C 1
ATOM 7562 O O . THR A 1 1033 ? 12.776 -4.543 -21.228 1.00 57.16 1033 THR A O 1
ATOM 7565 N N . GLY A 1 1034 ? 13.671 -5.650 -22.938 1.00 45.03 1034 GLY A N 1
ATOM 7566 C CA . GLY A 1 1034 ? 15.002 -5.061 -22.763 1.00 45.03 1034 GLY A CA 1
ATOM 7567 C C . GLY A 1 1034 ? 15.043 -3.522 -22.796 1.00 45.03 1034 GLY A C 1
ATOM 7568 O O . GLY A 1 1034 ? 15.972 -2.919 -22.270 1.00 45.03 1034 GLY A O 1
ATOM 7569 N N . GLY A 1 1035 ? 14.022 -2.874 -23.373 1.00 50.56 1035 GLY A N 1
ATOM 7570 C CA . GLY A 1 1035 ? 13.841 -1.416 -23.330 1.00 50.56 1035 GLY A CA 1
ATOM 7571 C C . GLY A 1 1035 ? 12.940 -0.899 -22.198 1.00 50.56 1035 GLY A C 1
ATOM 7572 O O . GLY A 1 1035 ? 12.887 0.307 -21.975 1.00 50.56 1035 GLY A O 1
ATOM 7573 N N . VAL A 1 1036 ? 12.218 -1.777 -21.491 1.00 71.19 1036 VAL A N 1
ATOM 7574 C CA . VAL A 1 1036 ? 11.307 -1.434 -20.388 1.00 71.19 1036 VAL A CA 1
ATOM 7575 C C . VAL A 1 1036 ? 11.446 -2.501 -19.288 1.00 71.19 1036 VAL A C 1
ATOM 7577 O O . VAL A 1 1036 ? 10.825 -3.562 -19.397 1.00 71.19 1036 VAL A O 1
ATOM 7580 N N . PRO A 1 1037 ? 12.208 -2.247 -18.202 1.00 62.91 1037 PRO A N 1
ATOM 7581 C CA . PRO A 1 1037 ? 12.542 -3.241 -17.167 1.00 62.91 1037 PRO A CA 1
ATOM 7582 C C . PRO A 1 1037 ? 11.369 -3.569 -16.221 1.00 62.91 1037 PRO A C 1
ATOM 7584 O O . PRO A 1 1037 ? 11.559 -4.024 -15.096 1.00 62.91 1037 PRO A O 1
ATOM 7587 N N . THR A 1 1038 ? 10.141 -3.306 -16.664 1.00 80.88 1038 THR A N 1
ATOM 7588 C CA . THR A 1 1038 ? 8.899 -3.500 -15.922 1.00 80.88 1038 THR A CA 1
ATOM 7589 C C . THR A 1 1038 ? 7.831 -4.071 -16.848 1.00 80.88 1038 THR A C 1
ATOM 7591 O O . THR A 1 1038 ? 7.791 -3.752 -18.035 1.00 80.88 1038 THR A O 1
ATOM 7594 N N . GLY A 1 1039 ? 6.972 -4.929 -16.309 1.00 84.25 1039 GLY A N 1
ATOM 7595 C CA . GLY A 1 1039 ? 5.818 -5.467 -17.012 1.00 84.25 1039 GLY A CA 1
ATOM 7596 C C . GLY A 1 1039 ? 4.571 -4.597 -16.855 1.00 84.25 1039 GLY A C 1
ATOM 7597 O O . GLY A 1 1039 ? 4.561 -3.569 -16.163 1.00 84.25 1039 GLY A O 1
ATOM 7598 N N . SER A 1 1040 ? 3.486 -5.054 -17.474 1.00 90.31 1040 SER A N 1
ATOM 7599 C CA . SER A 1 1040 ? 2.143 -4.534 -17.239 1.00 90.31 1040 SER A CA 1
ATOM 7600 C C . SER A 1 1040 ? 1.102 -5.646 -17.145 1.00 90.31 1040 SER A C 1
ATOM 7602 O O . SER A 1 1040 ? 1.278 -6.733 -17.695 1.00 90.31 1040 SER A O 1
ATOM 7604 N N . VAL A 1 1041 ? 0.006 -5.375 -16.442 1.00 93.38 1041 VAL A N 1
ATOM 7605 C CA . VAL A 1 1041 ? -1.145 -6.276 -16.323 1.00 93.38 1041 VAL A CA 1
ATOM 7606 C C . VAL A 1 1041 ? -2.408 -5.512 -16.678 1.00 93.38 1041 VAL A C 1
ATOM 7608 O O . VAL A 1 1041 ? -2.697 -4.474 -16.085 1.00 93.38 1041 VAL A O 1
ATOM 7611 N N . GLU A 1 1042 ? -3.175 -6.031 -17.629 1.00 94.31 1042 GLU A N 1
ATOM 7612 C CA . GLU A 1 1042 ? -4.524 -5.556 -17.909 1.00 94.31 1042 GLU A CA 1
ATOM 7613 C C . GLU A 1 1042 ? -5.545 -6.362 -17.100 1.00 94.31 1042 GLU A C 1
ATOM 7615 O O . GLU A 1 1042 ? -5.596 -7.591 -17.174 1.00 94.31 1042 GLU A O 1
ATOM 7620 N N . LEU A 1 1043 ? -6.370 -5.653 -16.338 1.00 93.00 1043 LEU A N 1
ATOM 7621 C CA . LEU A 1 1043 ? -7.490 -6.174 -15.567 1.00 93.00 1043 LEU A CA 1
ATOM 7622 C C . LEU A 1 1043 ? -8.809 -5.738 -16.209 1.00 93.00 1043 LEU A C 1
ATOM 7624 O O . LEU A 1 1043 ? -8.937 -4.616 -16.700 1.00 93.00 1043 LEU A O 1
ATOM 7628 N N . SER A 1 1044 ? -9.814 -6.605 -16.142 1.00 92.12 1044 SER A N 1
ATOM 7629 C CA . SER A 1 1044 ? -11.196 -6.335 -16.549 1.00 92.12 1044 SER A CA 1
ATOM 7630 C C . SER A 1 1044 ? -12.195 -6.878 -15.525 1.00 92.12 1044 SER A C 1
ATOM 7632 O O . SER A 1 1044 ? -11.810 -7.481 -14.523 1.00 92.12 1044 SER A O 1
ATOM 7634 N N . GLY A 1 1045 ? -13.491 -6.644 -15.746 1.00 87.69 1045 GLY A N 1
ATOM 7635 C CA . GLY A 1 1045 ? -14.535 -7.032 -14.792 1.00 87.69 1045 GLY A CA 1
ATOM 7636 C C . GLY A 1 1045 ? -14.576 -6.143 -13.544 1.00 87.69 1045 GLY A C 1
ATOM 7637 O O . GLY A 1 1045 ? -15.125 -6.548 -12.523 1.00 87.69 1045 GLY A O 1
ATOM 7638 N N . LEU A 1 1046 ? -13.995 -4.940 -13.617 1.00 91.31 1046 LEU A N 1
ATOM 7639 C CA . LEU A 1 1046 ? -13.999 -3.978 -12.516 1.00 91.31 1046 LEU A CA 1
ATOM 7640 C C . LEU A 1 1046 ? -15.401 -3.340 -12.357 1.00 91.31 1046 LEU A C 1
ATOM 7642 O O . LEU A 1 1046 ? -16.104 -3.172 -13.360 1.00 91.31 1046 LEU A O 1
ATOM 7646 N N . PRO A 1 1047 ? -15.830 -2.973 -11.132 1.00 88.81 1047 PRO A N 1
ATOM 7647 C CA . PRO A 1 1047 ? -17.162 -2.418 -10.874 1.00 88.81 1047 PRO A CA 1
ATOM 7648 C C . PRO A 1 1047 ? -17.509 -1.177 -11.712 1.00 88.81 1047 PRO A C 1
ATOM 7650 O O . PRO A 1 1047 ? -16.779 -0.193 -11.724 1.00 88.81 1047 PRO A O 1
ATOM 7653 N N . ALA A 1 1048 ? -18.692 -1.132 -12.327 1.00 83.75 1048 ALA A N 1
ATOM 7654 C CA . ALA A 1 1048 ? -19.109 0.045 -13.105 1.00 83.75 1048 ALA A CA 1
ATOM 7655 C C . ALA A 1 1048 ? -19.269 1.334 -12.262 1.00 83.75 1048 ALA A C 1
ATOM 7657 O O . ALA A 1 1048 ? -19.299 2.433 -12.814 1.00 83.75 1048 ALA A O 1
ATOM 7658 N N . ASN A 1 1049 ? -19.356 1.212 -10.935 1.00 83.56 1049 ASN A N 1
ATOM 7659 C CA . ASN A 1 1049 ? -19.689 2.300 -10.010 1.00 83.56 1049 ASN A CA 1
ATOM 7660 C C . ASN A 1 1049 ? -18.450 3.038 -9.458 1.00 83.56 1049 ASN A C 1
ATOM 7662 O O . ASN A 1 1049 ? -18.593 3.919 -8.617 1.00 83.56 1049 ASN A O 1
ATOM 7666 N N . GLY A 1 1050 ? -17.249 2.695 -9.936 1.00 80.75 1050 GLY A N 1
ATOM 7667 C CA . GLY A 1 1050 ? -15.973 3.154 -9.384 1.00 80.75 1050 GLY A CA 1
ATOM 7668 C C . GLY A 1 1050 ? -15.337 2.123 -8.448 1.00 80.75 1050 GLY A C 1
ATOM 7669 O O . GLY A 1 1050 ? -16.016 1.258 -7.888 1.00 80.75 1050 GLY A O 1
ATOM 7670 N N . TRP A 1 1051 ? -14.010 2.178 -8.333 1.00 90.06 1051 TRP A N 1
ATOM 7671 C CA . TRP A 1 1051 ? -13.212 1.155 -7.650 1.00 90.06 1051 TRP A CA 1
ATOM 7672 C C . TRP A 1 1051 ? -11.811 1.636 -7.275 1.00 90.06 1051 TRP A C 1
ATOM 7674 O O . TRP A 1 1051 ? -11.330 2.646 -7.781 1.00 90.06 1051 TRP A O 1
ATOM 7684 N N . ILE A 1 1052 ? -11.137 0.862 -6.426 1.00 89.44 1052 ILE A N 1
ATOM 7685 C CA . ILE A 1 1052 ? -9.717 0.974 -6.102 1.00 89.44 1052 ILE A CA 1
ATOM 7686 C C . ILE A 1 1052 ? -9.076 -0.399 -6.320 1.00 89.44 1052 ILE A C 1
ATOM 7688 O O . ILE A 1 1052 ? -9.495 -1.370 -5.692 1.00 89.44 1052 ILE A O 1
ATOM 7692 N N . VAL A 1 1053 ? -8.070 -0.505 -7.191 1.00 88.94 1053 VAL A N 1
ATOM 7693 C CA . VAL A 1 1053 ? -7.286 -1.743 -7.346 1.00 88.94 1053 VAL A CA 1
ATOM 7694 C C . VAL A 1 1053 ? -6.053 -1.710 -6.447 1.00 88.94 1053 VAL A C 1
ATOM 7696 O O . VAL A 1 1053 ? -5.289 -0.741 -6.445 1.00 88.94 1053 VAL A O 1
ATOM 7699 N N . ASN A 1 1054 ? -5.849 -2.799 -5.711 1.00 85.81 1054 ASN A N 1
ATOM 7700 C CA . ASN A 1 1054 ? -4.692 -3.040 -4.858 1.00 85.81 1054 ASN A CA 1
ATOM 7701 C C . ASN A 1 1054 ? -3.903 -4.264 -5.365 1.00 85.81 1054 ASN A C 1
ATOM 7703 O O . ASN A 1 1054 ? -4.531 -5.206 -5.847 1.00 85.81 1054 ASN A O 1
ATOM 7707 N N . PRO A 1 1055 ? -2.561 -4.298 -5.235 1.00 76.12 1055 PRO A N 1
ATOM 7708 C CA . PRO A 1 1055 ? -1.689 -3.221 -4.758 1.00 76.12 1055 PRO A CA 1
ATOM 7709 C C . PRO A 1 1055 ? -1.605 -2.037 -5.740 1.00 76.12 1055 PRO A C 1
ATOM 7711 O O . PRO A 1 1055 ? -1.885 -2.172 -6.927 1.00 76.12 1055 PRO A O 1
ATOM 7714 N N . GLY A 1 1056 ? -1.205 -0.869 -5.227 1.00 69.38 1056 GLY A N 1
ATOM 7715 C CA . GLY A 1 1056 ? -0.981 0.358 -6.008 1.00 69.38 1056 GLY A CA 1
ATOM 7716 C C . GLY A 1 1056 ? -2.037 1.457 -5.832 1.00 69.38 1056 GLY A C 1
ATOM 7717 O O . GLY A 1 1056 ? -1.737 2.616 -6.100 1.00 69.38 1056 GLY A O 1
ATOM 7718 N N . GLY A 1 1057 ? -3.229 1.138 -5.314 1.00 79.88 1057 GLY A N 1
ATOM 7719 C CA . GLY A 1 1057 ? -4.251 2.135 -4.972 1.00 79.88 1057 GLY A CA 1
ATOM 7720 C C . GLY A 1 1057 ? -4.856 2.849 -6.187 1.00 79.88 1057 GLY A C 1
ATOM 7721 O O . GLY A 1 1057 ? -5.249 4.009 -6.086 1.00 79.88 1057 GLY A O 1
ATOM 7722 N N . PHE A 1 1058 ? -4.904 2.185 -7.344 1.00 82.12 1058 PHE A N 1
ATOM 7723 C CA . PHE A 1 1058 ? -5.383 2.779 -8.592 1.00 82.12 1058 PHE A CA 1
ATOM 7724 C C . PHE A 1 1058 ? -6.892 3.027 -8.522 1.00 82.12 1058 PHE A C 1
ATOM 7726 O O . PHE A 1 1058 ? -7.664 2.071 -8.458 1.00 82.12 1058 PHE A O 1
ATOM 7733 N N . VAL A 1 1059 ? -7.309 4.295 -8.541 1.00 84.94 1059 VAL A N 1
ATOM 7734 C CA . VAL A 1 1059 ? -8.722 4.691 -8.426 1.00 84.94 1059 VAL A CA 1
ATOM 7735 C C . VAL A 1 1059 ? -9.364 4.823 -9.808 1.00 84.94 1059 VAL A C 1
ATOM 7737 O O . VAL A 1 1059 ? -8.928 5.630 -10.629 1.00 84.94 1059 VAL A O 1
ATOM 7740 N N . GLY A 1 1060 ? -10.422 4.054 -10.049 1.00 81.12 1060 GLY A N 1
ATOM 7741 C CA . GLY A 1 1060 ? -11.233 4.098 -11.260 1.00 81.12 1060 GLY A CA 1
ATOM 7742 C C . GLY A 1 1060 ? -12.507 4.918 -11.095 1.00 81.12 1060 GLY A C 1
ATOM 7743 O O . GLY A 1 1060 ? -13.206 4.826 -10.084 1.00 81.12 1060 GLY A O 1
ATOM 7744 N N . SER A 1 1061 ? -12.833 5.698 -12.124 1.00 78.69 1061 SER A N 1
ATOM 7745 C CA . SER A 1 1061 ? -14.057 6.503 -12.190 1.00 78.69 1061 SER A CA 1
ATOM 7746 C C . SER A 1 1061 ? -15.277 5.675 -12.609 1.00 78.69 1061 SER A C 1
ATOM 7748 O O . SER A 1 1061 ? -15.154 4.660 -13.300 1.00 78.69 1061 SER A O 1
ATOM 7750 N N . VAL A 1 1062 ? -16.472 6.160 -12.258 1.00 74.38 1062 VAL A N 1
ATOM 7751 C CA . VAL A 1 1062 ? -17.759 5.597 -12.703 1.00 74.38 1062 VAL A CA 1
ATOM 7752 C C . VAL A 1 1062 ? -17.765 5.402 -14.226 1.00 74.38 1062 VAL A C 1
ATOM 7754 O O . VAL A 1 1062 ? -17.436 6.318 -14.979 1.00 74.38 1062 VAL A O 1
ATOM 7757 N N . GLY A 1 1063 ? -18.139 4.204 -14.676 1.00 73.50 1063 GLY A N 1
ATOM 7758 C CA . GLY A 1 1063 ? -18.161 3.795 -16.082 1.00 73.50 1063 GLY A CA 1
ATOM 7759 C C . GLY A 1 1063 ? -16.882 3.123 -16.597 1.00 73.50 1063 GLY A C 1
ATOM 7760 O O . GLY A 1 1063 ? -16.901 2.603 -17.710 1.00 73.50 1063 GLY A O 1
ATOM 7761 N N . THR A 1 1064 ? -15.793 3.081 -15.821 1.00 82.81 1064 THR A N 1
ATOM 7762 C CA . THR A 1 1064 ? -14.578 2.326 -16.190 1.00 82.81 1064 THR A CA 1
ATOM 7763 C C . THR A 1 1064 ? -14.644 0.892 -15.657 1.00 82.81 1064 THR A C 1
ATOM 7765 O O . THR A 1 1064 ? -14.891 0.683 -14.474 1.00 82.81 1064 THR A O 1
ATOM 7768 N N . THR A 1 1065 ? -14.438 -0.108 -16.520 1.00 88.81 1065 THR A N 1
ATOM 7769 C CA . THR A 1 1065 ? -14.511 -1.545 -16.162 1.00 88.81 1065 THR A CA 1
ATOM 7770 C C . THR A 1 1065 ? -13.215 -2.315 -16.450 1.00 88.81 1065 THR A C 1
ATOM 7772 O O . THR A 1 1065 ? -13.154 -3.530 -16.233 1.00 88.81 1065 THR A O 1
ATOM 7775 N N . THR A 1 1066 ? -12.176 -1.611 -16.911 1.00 90.19 1066 THR A N 1
ATOM 7776 C CA . THR A 1 1066 ? -10.835 -2.128 -17.215 1.00 90.19 1066 THR A CA 1
ATOM 7777 C C . THR A 1 1066 ? -9.745 -1.192 -16.684 1.00 90.19 1066 THR A C 1
ATOM 7779 O O . THR A 1 1066 ? -9.976 0.006 -16.508 1.00 90.19 1066 THR A O 1
ATOM 7782 N N . LEU A 1 1067 ? -8.553 -1.739 -16.435 1.00 91.31 1067 LEU A N 1
ATOM 7783 C CA . LEU A 1 1067 ? -7.358 -1.011 -15.999 1.00 91.31 1067 LEU A CA 1
ATOM 7784 C C . LEU A 1 1067 ? -6.101 -1.703 -16.531 1.00 91.31 1067 LEU A C 1
ATOM 7786 O O . LEU A 1 1067 ? -5.935 -2.898 -16.311 1.00 91.31 1067 LEU A O 1
ATOM 7790 N N . THR A 1 1068 ? -5.170 -0.955 -17.123 1.00 92.31 1068 THR A N 1
ATOM 7791 C CA . THR A 1 1068 ? -3.804 -1.442 -17.372 1.00 92.31 1068 THR A CA 1
ATOM 7792 C C . THR A 1 1068 ? -2.862 -0.874 -16.315 1.00 92.31 1068 THR A C 1
ATOM 7794 O O . THR A 1 1068 ? -2.651 0.336 -16.251 1.00 92.31 1068 THR A O 1
ATOM 7797 N N . ILE A 1 1069 ? -2.289 -1.748 -15.490 1.00 89.31 1069 ILE A N 1
ATOM 7798 C CA . ILE A 1 1069 ? -1.266 -1.408 -14.500 1.00 89.31 1069 ILE A CA 1
ATOM 7799 C C . ILE A 1 1069 ? 0.096 -1.625 -15.151 1.00 89.31 1069 ILE A C 1
ATOM 7801 O O . ILE A 1 1069 ? 0.487 -2.766 -15.371 1.00 89.31 1069 ILE A O 1
ATOM 7805 N N . SER A 1 1070 ? 0.810 -0.546 -15.461 1.00 87.62 1070 SER A N 1
ATOM 7806 C CA . SER A 1 1070 ? 2.164 -0.574 -16.036 1.00 87.62 1070 SER A CA 1
ATOM 7807 C C . SER A 1 1070 ? 3.218 -0.197 -14.995 1.00 87.62 1070 SER A C 1
ATOM 7809 O O . SER A 1 1070 ? 2.893 0.431 -13.989 1.00 87.62 1070 SER A O 1
ATOM 7811 N N . GLY A 1 1071 ? 4.486 -0.533 -15.245 1.00 81.56 1071 GLY A N 1
ATOM 7812 C CA . GLY A 1 1071 ? 5.576 -0.210 -14.315 1.00 81.56 1071 GLY A CA 1
ATOM 7813 C C . GLY A 1 1071 ? 5.774 -1.251 -13.209 1.00 81.56 1071 GLY A C 1
ATOM 7814 O O . GLY A 1 1071 ? 6.438 -0.969 -12.215 1.00 81.56 1071 GLY A O 1
ATOM 7815 N N . LEU A 1 1072 ? 5.211 -2.453 -13.366 1.00 82.25 1072 LEU A N 1
ATOM 7816 C CA . LEU A 1 1072 ? 5.375 -3.545 -12.409 1.00 82.25 1072 LEU A CA 1
ATOM 7817 C C . LEU A 1 1072 ? 6.792 -4.116 -12.511 1.00 82.25 1072 LEU A C 1
ATOM 7819 O O . LEU A 1 1072 ? 7.184 -4.625 -13.560 1.00 82.25 1072 LEU A O 1
ATOM 7823 N N . ALA A 1 1073 ? 7.567 -4.031 -11.434 1.00 81.75 1073 ALA A N 1
ATOM 7824 C CA . ALA A 1 1073 ? 8.873 -4.675 -11.354 1.00 81.75 1073 ALA A CA 1
ATOM 7825 C C . ALA A 1 1073 ? 8.750 -6.211 -11.480 1.00 81.75 1073 ALA A C 1
ATOM 7827 O O . ALA A 1 1073 ? 7.672 -6.766 -11.271 1.00 81.75 1073 ALA A O 1
ATOM 7828 N N . PRO A 1 1074 ? 9.838 -6.929 -11.793 1.00 80.38 1074 PRO A N 1
ATOM 7829 C CA . PRO A 1 1074 ? 9.873 -8.378 -11.652 1.00 80.38 1074 PRO A CA 1
ATOM 7830 C C . PRO A 1 1074 ? 9.429 -8.851 -10.260 1.00 80.38 1074 PRO A C 1
ATOM 7832 O O . PRO A 1 1074 ? 9.929 -8.374 -9.242 1.00 80.38 1074 PRO A O 1
ATOM 7835 N N . GLY A 1 1075 ? 8.494 -9.797 -10.217 1.00 80.25 1075 GLY A N 1
ATOM 7836 C CA . GLY A 1 1075 ? 7.863 -10.276 -8.992 1.00 80.25 1075 GLY A CA 1
ATOM 7837 C C . GLY A 1 1075 ? 6.539 -10.996 -9.246 1.00 80.25 1075 GLY A C 1
ATOM 7838 O O . GLY A 1 1075 ? 6.056 -11.094 -10.375 1.00 80.25 1075 GLY A O 1
ATOM 7839 N N . THR A 1 1076 ? 5.933 -11.511 -8.179 1.00 84.50 1076 THR A N 1
ATOM 7840 C CA . THR A 1 1076 ? 4.585 -12.086 -8.212 1.00 84.50 1076 THR A CA 1
ATOM 7841 C C . THR A 1 1076 ? 3.570 -11.099 -7.648 1.00 84.50 1076 THR A C 1
ATOM 7843 O O . THR A 1 1076 ? 3.777 -10.497 -6.596 1.00 84.50 1076 THR A O 1
ATOM 7846 N N . TYR A 1 1077 ? 2.453 -10.950 -8.353 1.00 88.88 1077 TYR A N 1
ATOM 7847 C CA . TYR A 1 1077 ? 1.379 -10.024 -8.026 1.00 88.88 1077 TYR A CA 1
ATOM 7848 C C . TYR A 1 1077 ? 0.052 -10.764 -7.943 1.00 88.88 1077 TYR A C 1
ATOM 7850 O O . TYR A 1 1077 ? -0.251 -11.636 -8.756 1.00 88.88 1077 TYR A O 1
ATOM 7858 N N . THR A 1 1078 ? -0.773 -10.374 -6.986 1.00 92.50 1078 THR A N 1
ATOM 7859 C CA . THR A 1 1078 ? -2.197 -10.695 -6.953 1.00 92.50 1078 THR A CA 1
ATOM 7860 C C . THR A 1 1078 ? -2.948 -9.385 -6.810 1.00 92.50 1078 THR A C 1
ATOM 7862 O O . THR A 1 1078 ? -2.527 -8.516 -6.045 1.00 92.50 1078 THR A O 1
ATOM 7865 N N . PHE A 1 1079 ? -4.033 -9.219 -7.563 1.00 92.00 1079 PHE A N 1
ATOM 7866 C CA . PHE A 1 1079 ? -4.816 -7.988 -7.527 1.00 92.00 1079 PHE A CA 1
ATOM 7867 C C . PHE A 1 1079 ? -6.151 -8.219 -6.825 1.00 92.00 1079 PHE A C 1
ATOM 7869 O O . PHE A 1 1079 ? -6.798 -9.245 -7.018 1.00 92.00 1079 PHE A O 1
ATOM 7876 N N . THR A 1 1080 ? -6.577 -7.256 -6.020 1.00 93.06 1080 THR A N 1
ATOM 7877 C CA . THR A 1 1080 ? -7.930 -7.185 -5.461 1.00 93.06 1080 THR A CA 1
ATOM 7878 C C . THR A 1 1080 ? -8.565 -5.870 -5.880 1.00 93.06 1080 THR A C 1
ATOM 7880 O O . THR A 1 1080 ? -7.871 -4.865 -6.055 1.00 93.06 1080 THR A O 1
ATOM 7883 N N . VAL A 1 1081 ? -9.887 -5.860 -6.052 1.00 92.44 1081 VAL A N 1
ATOM 7884 C CA . VAL A 1 1081 ? -10.633 -4.632 -6.337 1.00 92.44 1081 VAL A CA 1
ATOM 7885 C C . VAL A 1 1081 ? -11.583 -4.313 -5.190 1.00 92.44 1081 VAL A C 1
ATOM 7887 O O . VAL A 1 1081 ? -12.405 -5.140 -4.804 1.00 92.44 1081 VAL A O 1
ATOM 7890 N N . THR A 1 1082 ? -11.466 -3.105 -4.647 1.00 91.62 1082 THR A N 1
ATOM 7891 C CA . THR A 1 1082 ? -12.361 -2.549 -3.629 1.00 91.62 1082 THR A CA 1
ATOM 7892 C C . THR A 1 1082 ? -13.374 -1.626 -4.306 1.00 91.62 1082 THR A C 1
ATOM 7894 O O . THR A 1 1082 ? -12.976 -0.757 -5.080 1.00 91.62 1082 THR A O 1
ATOM 7897 N N . ASN A 1 1083 ? -14.674 -1.797 -4.064 1.00 88.12 1083 ASN A N 1
ATOM 7898 C CA . ASN A 1 1083 ? -15.707 -0.893 -4.593 1.00 88.12 1083 ASN A CA 1
ATOM 7899 C C . ASN A 1 1083 ? -15.913 0.351 -3.706 1.00 88.12 1083 ASN A C 1
ATOM 7901 O O . ASN A 1 1083 ? -15.295 0.507 -2.653 1.00 88.12 1083 ASN A O 1
ATOM 7905 N N . THR A 1 1084 ? -16.817 1.238 -4.128 1.00 84.62 1084 THR A N 1
ATOM 7906 C CA . THR A 1 1084 ? -17.227 2.435 -3.370 1.00 84.62 1084 THR A CA 1
ATOM 7907 C C . THR A 1 1084 ? -17.851 2.137 -2.008 1.00 84.62 1084 THR A C 1
ATOM 7909 O O . THR A 1 1084 ? -17.821 3.003 -1.138 1.00 84.62 1084 THR A O 1
ATOM 7912 N N . ASP A 1 1085 ? -18.384 0.930 -1.812 1.00 83.94 1085 ASP A N 1
ATOM 7913 C CA . ASP A 1 1085 ? -19.020 0.494 -0.564 1.00 83.94 1085 ASP A CA 1
ATOM 7914 C C . ASP A 1 1085 ? -17.994 -0.095 0.431 1.00 83.94 1085 ASP A C 1
ATOM 7916 O O . ASP A 1 1085 ? -18.356 -0.533 1.520 1.00 83.94 1085 ASP A O 1
ATOM 7920 N N . GLY A 1 1086 ? -16.703 -0.105 0.065 1.00 85.31 1086 GLY A N 1
ATOM 7921 C CA . GLY A 1 1086 ? -15.595 -0.608 0.882 1.00 85.31 1086 GLY A CA 1
ATOM 7922 C C . GLY A 1 1086 ? -15.334 -2.113 0.756 1.00 85.31 1086 GLY A C 1
ATOM 7923 O O . GLY A 1 1086 ? -14.387 -2.617 1.362 1.00 85.31 1086 GLY A O 1
ATOM 7924 N N . CYS A 1 1087 ? -16.114 -2.838 -0.047 1.00 88.62 1087 CYS A N 1
ATOM 7925 C CA . CYS A 1 1087 ? -15.968 -4.282 -0.201 1.00 88.62 1087 CYS A CA 1
ATOM 7926 C C . CYS A 1 1087 ? -14.898 -4.645 -1.212 1.00 88.62 1087 CYS A C 1
ATOM 7928 O O . CYS A 1 1087 ? -14.884 -4.134 -2.331 1.00 88.62 1087 CYS A O 1
ATOM 7930 N N . THR A 1 1088 ? -14.023 -5.560 -0.805 1.00 91.75 1088 THR A N 1
ATOM 7931 C CA . THR A 1 1088 ? -12.858 -6.001 -1.572 1.00 91.75 1088 THR A CA 1
ATOM 7932 C C . THR A 1 1088 ? -13.097 -7.404 -2.112 1.00 91.75 1088 THR A C 1
ATOM 7934 O O . THR A 1 1088 ? -13.558 -8.271 -1.376 1.00 91.75 1088 THR A O 1
ATOM 7937 N N . SER A 1 1089 ?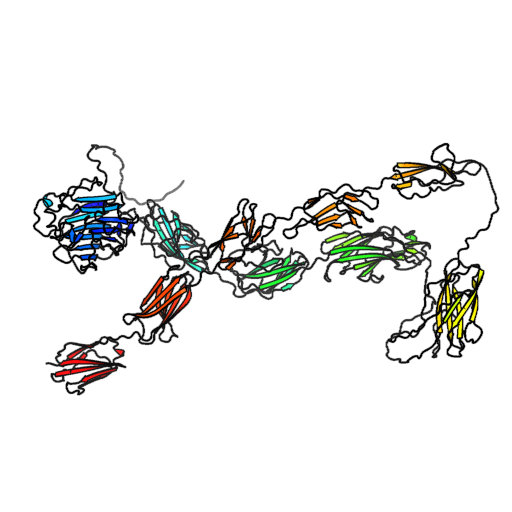 -12.810 -7.621 -3.395 1.00 92.50 1089 SER A N 1
ATOM 7938 C CA . SER A 1 1089 ? -12.876 -8.946 -4.015 1.00 92.50 1089 SER A CA 1
ATOM 7939 C C . SER A 1 1089 ? -11.867 -9.916 -3.400 1.00 92.50 1089 SER A C 1
ATOM 7941 O O . SER A 1 1089 ? -10.813 -9.503 -2.907 1.00 92.50 1089 SER A O 1
ATOM 7943 N N . ASP A 1 1090 ? -12.104 -11.214 -3.592 1.00 90.81 1090 ASP A N 1
ATOM 7944 C CA . ASP A 1 1090 ? -11.016 -12.191 -3.568 1.00 90.81 1090 ASP A CA 1
ATOM 7945 C C . ASP A 1 1090 ? -9.903 -11.789 -4.557 1.00 90.81 1090 ASP A C 1
ATOM 7947 O O . ASP A 1 1090 ? -10.116 -11.060 -5.538 1.00 90.81 1090 ASP A O 1
ATOM 7951 N N . ALA A 1 1091 ? -8.692 -12.259 -4.278 1.00 88.69 1091 ALA A N 1
ATOM 7952 C CA . ALA A 1 1091 ? -7.517 -11.985 -5.089 1.00 88.69 1091 ALA A CA 1
ATOM 7953 C C . ALA A 1 1091 ? -7.576 -12.690 -6.455 1.00 88.69 1091 ALA A C 1
ATOM 7955 O O . ALA A 1 1091 ? -8.075 -13.811 -6.573 1.00 88.69 1091 ALA A O 1
ATOM 7956 N N . THR A 1 1092 ? -6.998 -12.068 -7.487 1.00 90.62 1092 THR A N 1
ATOM 7957 C CA . THR A 1 1092 ? -6.723 -12.763 -8.752 1.00 90.62 1092 THR A CA 1
ATOM 7958 C C . THR A 1 1092 ? -5.834 -13.982 -8.526 1.00 90.62 1092 THR A C 1
ATOM 7960 O O . THR A 1 1092 ? -5.047 -14.038 -7.578 1.00 90.62 1092 THR A O 1
ATOM 7963 N N . VAL A 1 1093 ? -5.860 -14.914 -9.482 1.00 84.00 1093 VAL A N 1
ATOM 7964 C CA . VAL A 1 1093 ? -4.757 -15.871 -9.650 1.00 84.00 1093 VAL A CA 1
ATOM 7965 C C . VAL A 1 1093 ? -3.433 -15.098 -9.716 1.00 84.00 1093 VAL A C 1
ATOM 7967 O O . VAL A 1 1093 ? -3.378 -14.004 -10.286 1.00 84.00 1093 VAL A O 1
ATOM 7970 N N . THR A 1 1094 ? -2.381 -15.656 -9.116 1.00 86.31 1094 THR A N 1
ATOM 7971 C CA . THR A 1 1094 ? -1.043 -15.059 -9.097 1.00 86.31 1094 THR A CA 1
ATOM 7972 C C . THR A 1 1094 ? -0.535 -14.798 -10.511 1.00 86.31 1094 THR A C 1
ATOM 7974 O O . THR A 1 1094 ? -0.404 -15.717 -11.319 1.00 86.31 1094 THR A O 1
ATOM 7977 N N . VAL A 1 1095 ? -0.209 -13.540 -10.784 1.00 86.38 1095 VAL A N 1
ATOM 7978 C CA . VAL A 1 1095 ? 0.425 -13.075 -12.012 1.00 86.38 1095 VAL A CA 1
ATOM 7979 C C . VAL A 1 1095 ? 1.917 -12.914 -11.759 1.00 86.38 1095 VAL A C 1
ATOM 7981 O O . VAL A 1 1095 ? 2.322 -12.130 -10.902 1.00 86.38 1095 VAL A O 1
ATOM 7984 N N . THR A 1 1096 ? 2.746 -13.628 -12.513 1.00 85.69 1096 THR A N 1
ATOM 7985 C CA . THR A 1 1096 ? 4.202 -13.457 -12.457 1.00 85.69 1096 THR A CA 1
ATOM 7986 C C . THR A 1 1096 ? 4.647 -12.466 -13.525 1.00 85.69 1096 THR A C 1
ATOM 7988 O O . THR A 1 1096 ? 4.444 -12.699 -14.718 1.00 85.69 1096 THR A O 1
ATOM 7991 N N . ILE A 1 1097 ? 5.288 -11.384 -13.092 1.00 85.81 1097 ILE A N 1
ATOM 7992 C CA . ILE A 1 1097 ? 6.163 -10.565 -13.926 1.00 85.81 1097 ILE A CA 1
ATOM 7993 C C . ILE A 1 1097 ? 7.559 -11.162 -13.762 1.00 85.81 1097 ILE A C 1
ATOM 7995 O O . ILE A 1 1097 ? 8.150 -11.106 -12.686 1.00 85.81 1097 ILE A O 1
ATOM 7999 N N . ASN A 1 1098 ? 8.061 -11.820 -14.798 1.00 70.31 1098 ASN A N 1
ATOM 8000 C CA . ASN A 1 1098 ? 9.355 -12.490 -14.747 1.00 70.31 1098 ASN A CA 1
ATOM 8001 C C . ASN A 1 1098 ? 10.474 -11.453 -14.586 1.00 70.31 1098 ASN A C 1
ATOM 8003 O O . ASN A 1 1098 ? 10.359 -10.337 -15.096 1.00 70.31 1098 ASN A O 1
ATOM 8007 N N . LEU A 1 1099 ? 11.594 -11.827 -13.953 1.00 57.62 1099 LEU A N 1
ATOM 8008 C CA . LEU A 1 1099 ? 12.831 -11.102 -14.251 1.00 57.62 1099 LEU A CA 1
ATOM 8009 C C . LEU A 1 1099 ? 13.098 -11.262 -15.753 1.00 57.62 1099 LEU A C 1
ATOM 8011 O O . LEU A 1 1099 ? 12.905 -12.370 -16.268 1.00 57.62 1099 LEU A O 1
ATOM 8015 N N . PRO A 1 1100 ? 13.539 -10.207 -16.461 1.00 52.44 1100 PRO A N 1
ATOM 8016 C CA . PRO A 1 1100 ? 14.180 -10.428 -17.742 1.00 52.44 1100 PRO A CA 1
ATOM 8017 C C . PRO A 1 1100 ? 15.364 -11.363 -17.475 1.00 52.44 1100 PRO A C 1
ATOM 8019 O O . PRO A 1 1100 ? 16.227 -11.058 -16.652 1.00 52.44 1100 PRO A O 1
ATOM 8022 N N . LEU A 1 1101 ? 15.318 -12.555 -18.068 1.00 45.62 1101 LEU A N 1
ATOM 8023 C CA . LEU A 1 1101 ? 16.307 -13.590 -17.797 1.00 45.62 1101 LEU A CA 1
ATOM 8024 C C . LEU A 1 1101 ? 17.686 -13.115 -18.287 1.00 45.62 1101 LEU A C 1
ATOM 8026 O O . LEU A 1 1101 ? 17.748 -12.481 -19.347 1.00 45.62 1101 LEU A O 1
ATOM 8030 N N . PRO A 1 1102 ? 18.774 -13.417 -17.551 1.00 50.31 1102 PRO A N 1
ATOM 8031 C CA . PRO A 1 1102 ? 20.120 -13.264 -18.088 1.00 50.31 1102 PRO A CA 1
ATOM 8032 C C . PRO A 1 1102 ? 20.275 -14.114 -19.355 1.00 50.31 1102 PRO A C 1
ATOM 8034 O O . PRO A 1 1102 ? 19.499 -15.044 -19.597 1.00 50.31 1102 PRO A O 1
ATOM 8037 N N . ILE A 1 1103 ? 21.266 -13.765 -20.173 1.00 57.62 1103 ILE A N 1
ATOM 8038 C CA . ILE A 1 1103 ? 21.518 -14.354 -21.492 1.00 57.62 1103 ILE A CA 1
ATOM 8039 C C . ILE A 1 1103 ? 21.477 -15.885 -21.469 1.00 57.62 1103 ILE A C 1
ATOM 8041 O O . ILE A 1 1103 ? 22.227 -16.551 -20.756 1.00 57.62 1103 ILE A O 1
ATOM 8045 N N . GLU A 1 1104 ? 20.632 -16.453 -22.329 1.00 62.84 1104 GLU A N 1
ATOM 8046 C CA . GLU A 1 1104 ? 20.659 -17.882 -22.618 1.00 62.84 1104 GLU A CA 1
ATOM 8047 C C . GLU A 1 1104 ? 21.689 -18.132 -23.726 1.00 62.84 1104 GLU A C 1
ATOM 8049 O O . GLU A 1 1104 ? 21.428 -17.951 -24.921 1.00 62.84 1104 GLU A O 1
ATOM 8054 N N . LEU A 1 1105 ? 22.897 -18.513 -23.309 1.00 74.19 1105 LEU A N 1
ATOM 8055 C CA . LEU A 1 1105 ? 23.963 -18.963 -24.196 1.00 74.19 1105 LEU A CA 1
ATOM 8056 C C . LEU A 1 1105 ? 23.566 -20.309 -24.830 1.00 74.19 1105 LEU A C 1
ATOM 8058 O O . LEU A 1 1105 ? 23.557 -21.344 -24.168 1.00 74.19 1105 LEU A O 1
ATOM 8062 N N . LEU A 1 1106 ? 23.254 -20.294 -26.126 1.00 76.75 1106 LEU A N 1
ATOM 8063 C CA . LEU A 1 1106 ? 22.846 -21.474 -26.895 1.00 76.75 1106 LEU A CA 1
ATOM 8064 C C . LEU A 1 1106 ? 24.021 -22.390 -27.234 1.00 76.75 1106 LEU A C 1
ATOM 8066 O O . LEU A 1 1106 ? 23.874 -23.611 -27.278 1.00 76.75 1106 LEU A O 1
ATOM 8070 N N . SER A 1 1107 ? 25.179 -21.799 -27.521 1.00 78.81 1107 SER A N 1
ATOM 8071 C CA . SER A 1 1107 ? 26.395 -22.533 -27.850 1.00 78.81 1107 SER A CA 1
ATOM 8072 C C . SER A 1 1107 ? 27.635 -21.709 -27.537 1.00 78.81 1107 SER A C 1
ATOM 8074 O O . SER A 1 1107 ? 27.646 -20.496 -27.731 1.00 78.81 1107 SER A O 1
ATOM 8076 N N . PHE A 1 1108 ? 28.702 -22.394 -27.140 1.00 90.06 1108 PHE A N 1
ATOM 8077 C CA . PHE A 1 1108 ? 30.069 -21.890 -27.173 1.00 90.06 1108 PHE A CA 1
ATOM 8078 C C . PHE A 1 1108 ? 30.960 -23.018 -27.689 1.00 90.06 1108 PHE A C 1
ATOM 8080 O O . PHE A 1 1108 ? 30.957 -24.119 -27.136 1.00 90.06 1108 PHE A O 1
ATOM 8087 N N . SER A 1 1109 ? 31.685 -22.745 -28.763 1.00 85.19 1109 SER A N 1
ATOM 8088 C CA . SER A 1 1109 ? 32.639 -23.646 -29.400 1.00 85.19 1109 SER A CA 1
ATOM 8089 C C . SER A 1 1109 ? 33.978 -22.939 -29.535 1.00 85.19 1109 SER A C 1
ATOM 8091 O O . SER A 1 1109 ? 34.045 -21.747 -29.833 1.00 85.19 1109 SER A O 1
ATOM 8093 N N . LEU A 1 1110 ? 35.045 -23.691 -29.296 1.00 87.50 1110 LEU A N 1
ATOM 8094 C CA . LEU A 1 1110 ? 36.420 -23.226 -29.368 1.00 87.50 1110 LEU A CA 1
ATOM 8095 C C . LEU A 1 1110 ? 37.197 -24.251 -30.195 1.00 87.50 1110 LEU A C 1
ATOM 8097 O O . LEU A 1 1110 ? 37.370 -25.392 -29.767 1.00 87.50 1110 LEU A O 1
ATOM 8101 N N . GLU A 1 1111 ? 37.630 -23.843 -31.380 1.00 86.75 1111 GLU A N 1
ATOM 8102 C CA . GLU A 1 1111 ? 38.340 -24.678 -32.351 1.00 86.75 1111 GLU A CA 1
ATOM 8103 C C . GLU A 1 1111 ? 39.590 -23.943 -32.868 1.00 86.75 1111 GLU A C 1
ATOM 8105 O O . GLU A 1 1111 ? 39.886 -22.828 -32.442 1.00 86.75 1111 GLU A O 1
ATOM 8110 N N . CYS A 1 1112 ? 40.357 -24.563 -33.766 1.00 79.56 1112 CYS A N 1
ATOM 8111 C CA . CYS A 1 1112 ? 41.492 -23.914 -34.425 1.00 79.56 1112 CYS A CA 1
ATOM 8112 C C . CYS A 1 1112 ? 41.138 -23.602 -35.882 1.00 79.56 1112 CYS A C 1
ATOM 8114 O O . CYS A 1 1112 ? 41.006 -24.524 -36.688 1.00 79.56 1112 CYS A O 1
ATOM 8116 N N . GLU A 1 1113 ? 41.043 -22.321 -36.243 1.00 76.56 1113 GLU A N 1
ATOM 8117 C CA . GLU A 1 1113 ? 40.855 -21.886 -37.629 1.00 76.56 1113 GLU A CA 1
ATOM 8118 C C . GLU A 1 1113 ? 42.132 -21.211 -38.144 1.00 76.56 1113 GLU A C 1
ATOM 8120 O O . GLU A 1 1113 ? 42.620 -20.242 -37.564 1.00 76.56 1113 GLU A O 1
ATOM 8125 N N . SER A 1 1114 ? 42.681 -21.713 -39.257 1.00 64.50 1114 SER A N 1
ATOM 8126 C CA . SER A 1 1114 ? 43.925 -21.196 -39.862 1.00 64.50 1114 SER A CA 1
ATOM 8127 C C . SER A 1 1114 ? 45.085 -21.065 -38.857 1.00 64.50 1114 SER A C 1
ATOM 8129 O O . SER A 1 1114 ? 45.781 -20.054 -38.836 1.00 64.50 1114 SER A O 1
ATOM 8131 N N . ASP A 1 1115 ? 45.257 -22.090 -38.017 1.00 71.56 1115 ASP A N 1
ATOM 8132 C CA . ASP A 1 1115 ? 46.251 -22.204 -36.937 1.00 71.56 1115 ASP A CA 1
ATOM 8133 C C . ASP A 1 1115 ? 46.081 -21.236 -35.744 1.00 71.56 1115 ASP A C 1
ATOM 8135 O O . ASP A 1 1115 ? 46.937 -21.211 -34.861 1.00 71.56 1115 ASP A O 1
ATOM 8139 N N . PHE A 1 1116 ? 44.959 -20.512 -35.647 1.00 80.75 1116 PHE A N 1
ATOM 8140 C CA . PHE A 1 1116 ? 44.622 -19.640 -34.511 1.00 80.75 1116 PHE A CA 1
ATOM 8141 C C . PHE A 1 1116 ? 43.416 -20.163 -33.708 1.00 80.75 1116 PHE A C 1
ATOM 8143 O O . PHE A 1 1116 ? 42.481 -20.695 -34.312 1.00 80.75 1116 PHE A O 1
ATOM 8150 N N . PRO A 1 1117 ? 43.371 -19.975 -32.374 1.00 86.31 1117 PRO A N 1
ATOM 8151 C CA . PRO A 1 1117 ? 42.169 -20.199 -31.576 1.00 86.31 1117 PRO A CA 1
ATOM 8152 C C . PRO A 1 1117 ? 40.995 -19.345 -32.071 1.00 86.31 1117 PRO A C 1
ATOM 8154 O O . PRO A 1 1117 ? 41.042 -18.112 -32.051 1.00 86.31 1117 PRO A O 1
ATOM 8157 N N . PHE A 1 1118 ? 39.940 -20.026 -32.507 1.00 88.19 1118 PHE A N 1
ATOM 8158 C CA . PHE A 1 1118 ? 38.686 -19.460 -32.979 1.00 88.19 1118 PHE A CA 1
ATOM 8159 C C . PHE A 1 1118 ? 37.572 -19.790 -31.990 1.00 88.19 1118 PHE A C 1
ATOM 8161 O O . PHE A 1 1118 ? 37.264 -20.955 -31.739 1.00 88.19 1118 PHE A O 1
ATOM 8168 N N . LEU A 1 1119 ? 36.980 -18.747 -31.419 1.00 92.69 1119 LEU A N 1
ATOM 8169 C CA . LEU A 1 1119 ? 35.827 -18.824 -30.536 1.00 92.69 1119 LEU A CA 1
ATOM 8170 C C . LEU A 1 1119 ? 34.590 -18.484 -31.364 1.00 92.69 1119 LEU A C 1
ATOM 8172 O O . LEU A 1 1119 ? 34.541 -17.398 -31.937 1.00 92.69 1119 LEU A O 1
ATOM 8176 N N . GLU A 1 1120 ? 33.576 -19.344 -31.365 1.00 91.50 1120 GLU A N 1
ATOM 8177 C CA . GLU A 1 1120 ? 32.234 -19.022 -31.863 1.00 91.50 1120 GLU A CA 1
ATOM 8178 C C . GLU A 1 1120 ? 31.216 -19.233 -30.739 1.00 91.50 1120 GLU A C 1
ATOM 8180 O O . GLU A 1 1120 ? 31.257 -20.237 -30.024 1.00 91.50 1120 GLU A O 1
ATOM 8185 N N . TRP A 1 1121 ? 30.288 -18.295 -30.565 1.00 93.44 1121 TRP A N 1
ATOM 8186 C CA . TRP A 1 1121 ? 29.187 -18.452 -29.619 1.00 93.44 1121 TRP A CA 1
ATOM 8187 C C . TRP A 1 1121 ? 27.876 -17.902 -30.157 1.00 93.44 1121 TRP A C 1
ATOM 8189 O O . TRP A 1 1121 ? 27.845 -17.060 -31.057 1.00 93.44 1121 TRP A O 1
ATOM 8199 N N . SER A 1 1122 ? 26.771 -18.396 -29.604 1.00 84.88 1122 SER A N 1
ATOM 8200 C CA . SER A 1 1122 ? 25.440 -17.908 -29.941 1.00 84.88 1122 SER A CA 1
ATOM 8201 C C . SER A 1 1122 ? 24.563 -17.726 -28.711 1.00 84.88 1122 SER A C 1
ATOM 8203 O O . SER A 1 1122 ? 24.666 -18.468 -27.735 1.00 84.88 1122 SER A O 1
ATOM 8205 N N . THR A 1 1123 ? 23.699 -16.720 -28.769 1.00 82.88 1123 THR A N 1
ATOM 8206 C CA . THR A 1 1123 ? 22.751 -16.333 -27.719 1.00 82.88 1123 THR A CA 1
ATOM 8207 C C . THR A 1 1123 ? 21.330 -16.507 -28.253 1.00 82.88 1123 THR A C 1
ATOM 8209 O O . THR A 1 1123 ? 21.038 -16.106 -29.380 1.00 82.88 1123 THR A O 1
ATOM 8212 N N . ALA A 1 1124 ? 20.429 -17.124 -27.479 1.00 65.50 1124 ALA A N 1
ATOM 8213 C CA . ALA A 1 1124 ? 19.006 -17.197 -27.845 1.00 65.50 1124 ALA A CA 1
ATOM 8214 C C . ALA A 1 1124 ? 18.336 -15.824 -27.718 1.00 65.50 1124 ALA A C 1
ATOM 8216 O O . ALA A 1 1124 ? 17.530 -15.420 -28.559 1.00 65.50 1124 ALA A O 1
ATOM 8217 N N . SER A 1 1125 ? 18.710 -15.110 -26.659 1.00 68.88 1125 SER A N 1
ATOM 8218 C CA . SER A 1 1125 ? 18.315 -13.743 -26.364 1.00 68.88 1125 SER A CA 1
ATOM 8219 C C . SER A 1 1125 ? 19.421 -13.039 -25.593 1.00 68.88 1125 SER A C 1
ATOM 8221 O O . SER A 1 1125 ? 20.099 -13.663 -24.777 1.00 68.88 1125 SER A O 1
ATOM 8223 N N . GLU A 1 1126 ? 19.535 -11.735 -25.801 1.00 67.19 1126 GLU A N 1
ATOM 8224 C CA . GLU A 1 1126 ? 20.383 -10.824 -25.046 1.00 67.19 1126 GLU A CA 1
ATOM 8225 C C . GLU A 1 1126 ? 19.539 -9.773 -24.349 1.00 67.19 1126 GLU A C 1
ATOM 8227 O O . GLU A 1 1126 ? 18.614 -9.216 -24.942 1.00 67.19 1126 GLU A O 1
ATOM 8232 N N . VAL A 1 1127 ? 19.874 -9.481 -23.098 1.00 61.56 1127 VAL A N 1
ATOM 8233 C CA . VAL A 1 1127 ? 19.276 -8.385 -22.344 1.00 61.56 1127 VAL A CA 1
ATOM 8234 C C . VAL A 1 1127 ? 20.396 -7.619 -21.665 1.00 61.56 1127 VAL A C 1
ATOM 8236 O O . VAL A 1 1127 ? 21.270 -8.232 -21.066 1.00 61.56 1127 VAL A O 1
ATOM 8239 N N . ASN A 1 1128 ? 20.349 -6.290 -21.760 1.00 58.91 1128 ASN A N 1
ATOM 8240 C CA . ASN A 1 1128 ? 21.267 -5.354 -21.107 1.00 58.91 1128 ASN A CA 1
ATOM 8241 C C . ASN A 1 1128 ? 22.771 -5.507 -21.455 1.00 58.91 1128 ASN A C 1
ATOM 8243 O O . ASN A 1 1128 ? 23.595 -4.840 -20.838 1.00 58.91 1128 ASN A O 1
ATOM 8247 N N . ASN A 1 1129 ? 23.127 -6.327 -22.449 1.00 73.12 1129 ASN A N 1
ATOM 8248 C CA . ASN A 1 1129 ? 24.500 -6.713 -22.789 1.00 73.12 1129 ASN A CA 1
ATOM 8249 C C . ASN A 1 1129 ? 25.242 -5.617 -23.572 1.00 73.12 1129 ASN A C 1
ATOM 8251 O O . ASN A 1 1129 ? 24.996 -5.441 -24.767 1.00 73.12 1129 ASN A O 1
ATOM 8255 N N . ASP A 1 1130 ? 26.170 -4.916 -22.919 1.00 77.44 1130 ASP A N 1
ATOM 8256 C CA . ASP A 1 1130 ? 27.023 -3.902 -23.552 1.00 77.44 1130 ASP A CA 1
ATOM 8257 C C . ASP A 1 1130 ? 28.111 -4.586 -24.398 1.00 77.44 1130 ASP A C 1
ATOM 8259 O O . ASP A 1 1130 ? 28.268 -4.282 -25.581 1.00 77.44 1130 ASP A O 1
ATOM 8263 N N . TYR A 1 1131 ? 28.824 -5.568 -23.830 1.00 82.25 1131 TYR A N 1
ATOM 8264 C CA . TYR A 1 1131 ? 29.865 -6.321 -24.539 1.00 82.25 1131 TYR A CA 1
ATOM 8265 C C . TYR A 1 1131 ? 30.263 -7.643 -23.874 1.00 82.25 1131 TYR A C 1
ATOM 8267 O O . TYR A 1 1131 ? 30.208 -7.823 -22.657 1.00 82.25 1131 TYR A O 1
ATOM 8275 N N . PHE A 1 1132 ? 30.808 -8.545 -24.689 1.00 90.31 1132 PHE A N 1
ATOM 8276 C CA . PHE A 1 1132 ? 31.556 -9.708 -24.230 1.00 90.31 1132 PHE A CA 1
ATOM 8277 C C . PHE A 1 1132 ? 33.055 -9.390 -24.154 1.00 90.31 1132 PHE A C 1
ATOM 8279 O O . PHE A 1 1132 ? 33.662 -8.966 -25.135 1.00 90.31 1132 PHE A O 1
ATOM 8286 N N . THR A 1 1133 ? 33.680 -9.644 -23.006 1.00 93.94 1133 THR A N 1
ATOM 8287 C CA . THR A 1 1133 ? 35.142 -9.704 -22.862 1.00 93.94 1133 THR A CA 1
ATOM 8288 C C . THR A 1 1133 ? 35.608 -11.139 -23.091 1.00 93.94 1133 THR A C 1
ATOM 8290 O O . THR A 1 1133 ? 35.086 -12.063 -22.465 1.00 93.94 1133 THR A O 1
ATOM 8293 N N . ILE A 1 1134 ? 36.615 -11.322 -23.940 1.00 94.50 1134 ILE A N 1
ATOM 8294 C CA . ILE A 1 1134 ? 37.315 -12.591 -24.125 1.00 94.50 1134 ILE A CA 1
ATOM 8295 C C . ILE A 1 1134 ? 38.583 -12.534 -23.276 1.00 94.50 1134 ILE A C 1
ATOM 8297 O O . ILE A 1 1134 ? 39.452 -11.683 -23.496 1.00 94.50 1134 ILE A O 1
ATOM 8301 N N . GLU A 1 1135 ? 38.687 -13.444 -22.313 1.00 92.88 1135 GLU A N 1
ATOM 8302 C CA . GLU A 1 1135 ? 39.856 -13.582 -21.447 1.00 92.88 1135 GLU A CA 1
ATOM 8303 C C . GLU A 1 1135 ? 40.588 -14.895 -21.747 1.00 92.88 1135 GLU A C 1
ATOM 8305 O O . GLU A 1 1135 ? 39.960 -15.952 -21.830 1.00 92.88 1135 GLU A O 1
ATOM 8310 N N . HIS A 1 1136 ? 41.910 -14.815 -21.911 1.00 90.88 1136 HIS A N 1
ATOM 8311 C CA . HIS A 1 1136 ? 42.827 -15.932 -22.154 1.00 90.88 1136 HIS A CA 1
ATOM 8312 C C . HIS A 1 1136 ? 43.628 -16.266 -20.894 1.00 90.88 1136 HIS A C 1
ATOM 8314 O O . HIS A 1 1136 ? 43.904 -15.394 -20.068 1.00 90.88 1136 HIS A O 1
ATOM 8320 N N . SER A 1 1137 ? 44.027 -17.527 -20.765 1.00 86.69 1137 SER A N 1
ATOM 8321 C CA . SER A 1 1137 ? 45.009 -17.987 -19.791 1.00 86.69 1137 SER A CA 1
ATOM 8322 C C . SER A 1 1137 ? 45.810 -19.174 -20.339 1.00 86.69 1137 SER A C 1
ATOM 8324 O O . SER A 1 1137 ? 45.291 -19.991 -21.102 1.00 86.69 1137 SER A O 1
ATOM 8326 N N . SER A 1 1138 ? 47.071 -19.302 -19.923 1.00 82.94 1138 SER A N 1
ATOM 8327 C CA . SER A 1 1138 ? 47.927 -20.469 -20.194 1.00 82.94 1138 SER A CA 1
ATOM 8328 C C . SER A 1 1138 ? 47.942 -21.499 -19.054 1.00 82.94 1138 SER A C 1
ATOM 8330 O O . SER A 1 1138 ? 48.394 -22.625 -19.258 1.00 82.94 1138 SER A O 1
ATOM 8332 N N . ASP A 1 1139 ? 47.427 -21.149 -17.870 1.00 84.19 1139 ASP A N 1
ATOM 8333 C CA . ASP A 1 1139 ? 47.409 -21.998 -16.667 1.00 84.19 1139 ASP A CA 1
ATOM 8334 C C . ASP A 1 1139 ? 46.020 -22.128 -16.001 1.00 84.19 1139 ASP A C 1
ATOM 8336 O O . ASP A 1 1139 ? 45.868 -22.866 -15.027 1.00 84.19 1139 ASP A O 1
ATOM 8340 N N . ALA A 1 1140 ? 45.007 -21.446 -16.548 1.00 83.75 1140 ALA A N 1
ATOM 8341 C CA . ALA A 1 1140 ? 43.653 -21.262 -16.016 1.00 83.75 1140 ALA A CA 1
ATOM 8342 C C . ALA A 1 1140 ? 43.565 -20.508 -14.667 1.00 83.75 1140 ALA A C 1
ATOM 8344 O O . ALA A 1 1140 ? 42.475 -20.402 -14.092 1.00 83.75 1140 ALA A O 1
ATOM 8345 N N . VAL A 1 1141 ? 44.671 -19.940 -14.178 1.00 81.88 1141 VAL A N 1
ATOM 8346 C CA . VAL A 1 1141 ? 44.770 -19.203 -12.907 1.00 81.88 1141 VAL A CA 1
ATOM 8347 C C . VAL A 1 1141 ? 44.917 -17.705 -13.160 1.00 81.88 1141 VAL A C 1
ATOM 8349 O O . VAL A 1 1141 ? 44.112 -16.929 -12.645 1.00 81.88 1141 VAL A O 1
ATOM 8352 N N . GLU A 1 1142 ? 45.893 -17.304 -13.972 1.00 84.69 1142 GLU A N 1
ATOM 8353 C CA . GLU A 1 1142 ? 46.141 -15.909 -14.344 1.00 84.69 1142 GLU A CA 1
ATOM 8354 C C . GLU A 1 1142 ? 45.490 -15.602 -15.697 1.00 84.69 1142 GLU A C 1
ATOM 8356 O O . GLU A 1 1142 ? 45.704 -16.319 -16.675 1.00 84.69 1142 GLU A O 1
ATOM 8361 N N . TRP A 1 1143 ? 44.678 -14.543 -15.757 1.00 90.88 1143 TRP A N 1
ATOM 8362 C CA . TRP A 1 1143 ? 43.816 -14.240 -16.905 1.00 90.88 1143 TRP A CA 1
ATOM 8363 C C . TRP A 1 1143 ? 44.120 -12.865 -17.500 1.00 90.88 1143 TRP A C 1
ATOM 8365 O O . TRP A 1 1143 ? 44.175 -11.865 -16.783 1.00 90.88 1143 TRP A O 1
ATOM 8375 N N . THR A 1 1144 ? 44.265 -12.802 -18.822 1.00 88.56 1144 THR A N 1
ATOM 8376 C CA . THR A 1 1144 ? 44.493 -11.565 -19.582 1.00 88.56 1144 THR A CA 1
ATOM 8377 C C . THR A 1 1144 ? 43.344 -11.315 -20.555 1.00 88.56 1144 THR A C 1
ATOM 8379 O O . THR A 1 1144 ? 42.746 -12.247 -21.085 1.00 88.56 1144 THR A O 1
ATOM 8382 N N . ILE A 1 1145 ? 42.997 -10.049 -20.798 1.00 91.25 1145 ILE A N 1
ATOM 8383 C CA . ILE A 1 1145 ? 41.974 -9.692 -21.791 1.00 91.25 1145 ILE A CA 1
ATOM 8384 C C . ILE A 1 1145 ? 42.625 -9.702 -23.176 1.00 91.25 1145 ILE A C 1
ATOM 8386 O O . ILE A 1 1145 ? 43.547 -8.924 -23.419 1.00 91.25 1145 ILE A O 1
ATOM 8390 N N . VAL A 1 1146 ? 42.118 -10.541 -24.082 1.00 86.56 1146 VAL A N 1
ATOM 8391 C CA . VAL A 1 1146 ? 42.591 -10.633 -25.478 1.00 86.56 1146 VAL A CA 1
ATOM 8392 C C . VAL A 1 1146 ? 41.627 -10.002 -26.480 1.00 86.56 1146 VAL A C 1
ATOM 8394 O O . VAL A 1 1146 ? 42.040 -9.635 -27.578 1.00 86.56 1146 VAL A O 1
ATOM 8397 N N . GLY A 1 1147 ? 40.357 -9.814 -26.109 1.00 84.88 1147 GLY A N 1
ATOM 8398 C CA . GLY A 1 1147 ? 39.361 -9.199 -26.982 1.00 84.88 1147 GLY A CA 1
ATOM 8399 C C . GLY A 1 1147 ? 38.154 -8.634 -26.244 1.00 84.88 1147 GLY A C 1
ATOM 8400 O O . GLY A 1 1147 ? 37.823 -9.057 -25.138 1.00 84.88 1147 GLY A O 1
ATOM 8401 N N . ILE A 1 1148 ? 37.481 -7.688 -26.895 1.00 89.00 1148 ILE A N 1
ATOM 8402 C CA . ILE A 1 1148 ? 36.138 -7.220 -26.550 1.00 89.00 1148 ILE A CA 1
ATOM 8403 C C . ILE A 1 1148 ? 35.309 -7.280 -27.836 1.00 89.00 1148 ILE A C 1
ATOM 8405 O O . ILE A 1 1148 ? 35.792 -6.878 -28.896 1.00 89.00 1148 ILE A O 1
ATOM 8409 N N . VAL A 1 1149 ? 34.094 -7.814 -27.744 1.00 85.44 1149 VAL A N 1
ATOM 8410 C CA . VAL A 1 1149 ? 33.131 -7.913 -28.845 1.00 85.44 1149 VAL A CA 1
ATOM 8411 C C . VAL A 1 1149 ? 31.810 -7.316 -28.374 1.00 85.44 1149 VAL A C 1
ATOM 8413 O O . VAL A 1 1149 ? 31.233 -7.800 -27.401 1.00 85.44 1149 VAL A O 1
ATOM 8416 N N . ASP A 1 1150 ? 31.357 -6.264 -29.056 1.00 84.75 1150 ASP A N 1
ATOM 8417 C CA . ASP A 1 1150 ? 30.134 -5.529 -28.717 1.00 84.75 1150 ASP A CA 1
ATOM 8418 C C . ASP A 1 1150 ? 28.914 -6.465 -28.656 1.00 84.75 1150 ASP A C 1
ATOM 8420 O O . ASP A 1 1150 ? 28.693 -7.300 -29.541 1.00 84.75 1150 ASP A O 1
ATOM 8424 N N . GLY A 1 1151 ? 28.112 -6.316 -27.605 1.00 76.12 1151 GLY A N 1
ATOM 8425 C CA . GLY A 1 1151 ? 26.843 -7.011 -27.441 1.00 76.12 1151 GLY A CA 1
ATOM 8426 C C . GLY A 1 1151 ? 25.759 -6.402 -28.327 1.00 76.12 1151 GLY A C 1
ATOM 8427 O O . GLY A 1 1151 ? 25.884 -5.289 -28.838 1.00 76.12 1151 GLY A O 1
ATOM 8428 N N . SER A 1 1152 ? 24.643 -7.109 -28.501 1.00 71.12 1152 SER A N 1
ATOM 8429 C CA . SER A 1 1152 ? 23.483 -6.550 -29.210 1.00 71.12 1152 SER A CA 1
ATOM 8430 C C . SER A 1 1152 ? 22.669 -5.569 -28.355 1.00 71.12 1152 SER A C 1
ATOM 8432 O O . SER A 1 1152 ? 21.641 -5.064 -28.811 1.00 71.12 1152 SER A O 1
ATOM 8434 N N . GLY A 1 1153 ? 23.077 -5.310 -27.108 1.00 65.50 1153 GLY A N 1
ATOM 8435 C CA . GLY A 1 1153 ? 22.303 -4.570 -26.119 1.00 65.50 1153 GLY A CA 1
ATOM 8436 C C . GLY A 1 1153 ? 21.092 -5.371 -25.657 1.00 65.50 1153 GLY A C 1
ATOM 8437 O O . GLY A 1 1153 ? 21.095 -5.967 -24.586 1.00 65.50 1153 GLY A O 1
ATOM 8438 N N . ASN A 1 1154 ? 20.056 -5.401 -26.493 1.00 57.50 1154 ASN A N 1
ATOM 8439 C CA . ASN A 1 1154 ? 18.861 -6.207 -26.293 1.00 57.50 1154 ASN A CA 1
ATOM 8440 C C . ASN A 1 1154 ? 18.482 -6.909 -27.602 1.00 57.50 1154 ASN A C 1
ATOM 8442 O O . ASN A 1 1154 ? 18.254 -6.252 -28.617 1.00 57.50 1154 ASN A O 1
ATOM 8446 N N . SER A 1 1155 ? 18.359 -8.234 -27.571 1.00 53.88 1155 SER A N 1
ATOM 8447 C CA . SER A 1 1155 ? 17.961 -9.065 -28.707 1.00 53.88 1155 SER A CA 1
ATOM 8448 C C . SER A 1 1155 ? 17.083 -10.222 -28.243 1.00 53.88 1155 SER A C 1
ATOM 8450 O O . SER A 1 1155 ? 17.339 -10.833 -27.214 1.00 53.88 1155 SER A O 1
ATOM 8452 N N . TYR A 1 1156 ? 16.068 -10.570 -29.029 1.00 55.03 1156 TYR A N 1
ATOM 8453 C CA . TYR A 1 1156 ? 15.257 -11.783 -28.834 1.00 55.03 1156 TYR A CA 1
ATOM 8454 C C . TYR A 1 1156 ? 15.331 -12.710 -30.055 1.00 55.03 1156 TYR A C 1
ATOM 8456 O O . TYR A 1 1156 ? 14.469 -13.560 -30.274 1.00 55.03 1156 TYR A O 1
ATOM 8464 N N . SER A 1 1157 ? 16.348 -12.494 -30.886 1.00 58.81 1157 SER A N 1
ATOM 8465 C CA . SER A 1 1157 ? 16.677 -13.290 -32.058 1.00 58.81 1157 SER A CA 1
ATOM 8466 C C . SER A 1 1157 ? 18.065 -13.884 -31.887 1.00 58.81 1157 SER A C 1
ATOM 8468 O O . SER A 1 1157 ? 18.952 -13.215 -31.362 1.00 58.81 1157 SER A O 1
ATOM 8470 N N . LEU A 1 1158 ? 18.250 -15.103 -32.401 1.00 66.81 1158 LEU A N 1
ATOM 8471 C CA . LEU A 1 1158 ? 19.536 -15.794 -32.423 1.00 66.81 1158 LEU A CA 1
ATOM 8472 C C . LEU A 1 1158 ? 20.639 -14.890 -32.984 1.00 66.81 1158 LEU A C 1
ATOM 8474 O O . LEU A 1 1158 ? 20.681 -14.652 -34.195 1.00 66.81 1158 LEU A O 1
ATOM 8478 N N . ASN A 1 1159 ? 21.559 -14.470 -32.123 1.00 71.25 1159 ASN A N 1
ATOM 8479 C CA . ASN A 1 1159 ? 22.781 -13.799 -32.538 1.00 71.25 1159 ASN A CA 1
ATOM 8480 C C . ASN A 1 1159 ? 23.940 -14.791 -32.536 1.00 71.25 1159 ASN A C 1
ATOM 8482 O O . ASN A 1 1159 ? 23.964 -15.748 -31.760 1.00 71.25 1159 ASN A O 1
ATOM 8486 N N . ARG A 1 1160 ? 24.898 -14.570 -33.437 1.00 82.44 1160 ARG A N 1
ATOM 8487 C CA . ARG A 1 1160 ? 26.130 -15.354 -33.539 1.00 82.44 1160 ARG A CA 1
ATOM 8488 C C . ARG A 1 1160 ? 27.320 -14.419 -33.528 1.00 82.44 1160 ARG A C 1
ATOM 8490 O O . ARG A 1 1160 ? 27.321 -13.406 -34.225 1.00 82.44 1160 ARG A O 1
ATOM 8497 N N . TYR A 1 1161 ? 28.319 -14.807 -32.760 1.00 89.25 1161 TYR A N 1
ATOM 8498 C CA . TYR A 1 1161 ? 29.521 -14.047 -32.493 1.00 89.25 1161 TYR A CA 1
ATOM 8499 C C . TYR A 1 1161 ? 30.739 -14.918 -32.726 1.00 89.25 1161 TYR A C 1
ATOM 8501 O O . TYR A 1 1161 ? 30.697 -16.126 -32.505 1.00 89.25 1161 TYR A O 1
ATOM 8509 N N . SER A 1 1162 ? 31.831 -14.287 -33.140 1.00 88.25 1162 SER A N 1
ATOM 8510 C CA . SER A 1 1162 ? 33.077 -14.981 -33.428 1.00 88.25 1162 SER A CA 1
ATOM 8511 C C . SER A 1 1162 ? 34.287 -14.124 -33.077 1.00 88.25 1162 SER A C 1
ATOM 8513 O O . SER A 1 1162 ? 34.288 -12.925 -33.368 1.00 88.25 1162 SER A O 1
ATOM 8515 N N . PHE A 1 1163 ? 35.338 -14.732 -32.534 1.00 91.88 1163 PHE A N 1
ATOM 8516 C CA . PHE A 1 1163 ? 36.598 -14.066 -32.212 1.00 91.88 1163 PHE A CA 1
ATOM 8517 C C . PHE A 1 1163 ? 37.798 -14.961 -32.561 1.00 91.88 1163 PHE A C 1
ATOM 8519 O O . PHE A 1 1163 ? 37.783 -16.151 -32.266 1.00 91.88 1163 PHE A O 1
ATOM 8526 N N . ILE A 1 1164 ? 38.843 -14.387 -33.170 1.00 87.06 1164 ILE A N 1
ATOM 8527 C CA . ILE A 1 1164 ? 40.112 -15.076 -33.464 1.00 87.06 1164 ILE A CA 1
ATOM 8528 C C . ILE A 1 1164 ? 41.205 -14.466 -32.589 1.00 87.06 1164 ILE A C 1
ATOM 8530 O O . ILE A 1 1164 ? 41.539 -13.290 -32.767 1.00 87.06 1164 ILE A O 1
ATOM 8534 N N . ASP A 1 1165 ? 41.811 -15.264 -31.712 1.00 86.38 1165 ASP A N 1
ATOM 8535 C CA . ASP A 1 1165 ? 42.994 -14.844 -30.962 1.00 86.38 1165 ASP A CA 1
ATOM 8536 C C . ASP A 1 1165 ? 44.267 -15.035 -31.800 1.00 86.38 1165 ASP A C 1
ATOM 8538 O O . ASP A 1 1165 ? 44.650 -16.148 -32.156 1.00 86.38 1165 ASP A O 1
ATOM 8542 N N . LYS A 1 1166 ? 44.941 -13.924 -32.115 1.00 77.25 1166 LYS A N 1
ATOM 8543 C CA . LYS A 1 1166 ? 46.181 -13.900 -32.909 1.00 77.25 1166 LYS A CA 1
ATOM 8544 C C . LYS A 1 1166 ? 47.451 -13.727 -32.076 1.00 77.25 1166 LYS A C 1
ATOM 8546 O O . LYS A 1 1166 ? 48.526 -13.593 -32.657 1.00 77.25 1166 LYS A O 1
ATOM 8551 N N . GLN A 1 1167 ? 47.338 -13.687 -30.749 1.00 66.88 1167 GLN A N 1
ATOM 8552 C CA . GLN A 1 1167 ? 48.449 -13.473 -29.812 1.00 66.88 1167 GLN A CA 1
ATOM 8553 C C . GLN A 1 1167 ? 48.595 -14.627 -28.803 1.00 66.88 1167 GLN A C 1
ATOM 8555 O O . GLN A 1 1167 ? 49.237 -14.470 -27.767 1.00 66.88 1167 GLN A O 1
ATOM 8560 N N . PHE A 1 1168 ? 48.016 -15.789 -29.118 1.00 65.81 1168 PHE A N 1
ATOM 8561 C CA . PHE A 1 1168 ? 48.026 -16.969 -28.259 1.00 65.81 1168 PHE A CA 1
ATOM 8562 C C . PHE A 1 1168 ? 49.431 -17.572 -28.064 1.00 65.81 1168 PHE A C 1
ATOM 8564 O O . PHE A 1 1168 ? 50.322 -17.453 -28.909 1.00 65.81 1168 PHE A O 1
ATOM 8571 N N . TYR A 1 1169 ? 49.618 -18.257 -26.935 1.00 58.38 1169 TYR A N 1
ATOM 8572 C CA . TYR A 1 1169 ? 50.881 -18.894 -26.559 1.00 58.38 1169 TYR A CA 1
ATOM 8573 C C . TYR A 1 1169 ? 50.973 -20.338 -27.075 1.00 58.38 1169 TYR A C 1
ATOM 8575 O O . TYR A 1 1169 ? 49.969 -21.043 -27.189 1.00 58.38 1169 TYR A O 1
ATOM 8583 N N . SER A 1 1170 ? 52.195 -20.821 -27.314 1.00 54.34 1170 SER A N 1
ATOM 8584 C CA . SER A 1 1170 ? 52.490 -22.196 -27.739 1.00 54.34 1170 SER A CA 1
ATOM 8585 C C . SER A 1 1170 ? 52.286 -23.227 -26.611 1.00 54.34 1170 SER A C 1
ATOM 8587 O O . SER A 1 1170 ? 53.229 -23.789 -26.059 1.00 54.34 1170 SER A O 1
ATOM 8589 N N . GLY A 1 1171 ? 51.028 -23.516 -26.279 1.00 64.19 1171 GLY A N 1
ATOM 8590 C CA . GLY A 1 1171 ? 50.642 -24.489 -25.255 1.00 64.19 1171 GLY A CA 1
ATOM 8591 C C . GLY A 1 1171 ? 49.126 -24.714 -25.190 1.00 64.19 1171 GLY A C 1
ATOM 8592 O O . GLY A 1 1171 ? 48.396 -24.229 -26.059 1.00 64.19 1171 GLY A O 1
ATOM 8593 N N . PRO A 1 1172 ? 48.629 -25.450 -24.177 1.00 69.94 1172 PRO A N 1
ATOM 8594 C CA . PRO A 1 1172 ? 47.206 -25.468 -23.851 1.00 69.94 1172 PRO A CA 1
ATOM 8595 C C . PRO A 1 1172 ? 46.732 -24.037 -23.584 1.00 69.94 1172 PRO A C 1
ATOM 8597 O O . PRO A 1 1172 ? 47.350 -23.322 -22.797 1.00 69.94 1172 PRO A O 1
ATOM 8600 N N . SER A 1 1173 ? 45.663 -23.611 -24.256 1.00 83.38 1173 SER A N 1
ATOM 8601 C CA . SER A 1 1173 ? 45.096 -22.272 -24.081 1.00 83.38 1173 SER A CA 1
ATOM 8602 C C . SER A 1 1173 ? 43.672 -22.370 -23.559 1.00 83.38 1173 SER A C 1
ATOM 8604 O O . SER A 1 1173 ? 42.831 -23.051 -24.147 1.00 83.38 1173 SER A O 1
ATOM 8606 N N . TYR A 1 1174 ? 43.415 -21.684 -22.451 1.00 89.38 1174 TYR A N 1
ATOM 8607 C CA . TYR A 1 1174 ? 42.114 -21.591 -21.805 1.00 89.38 1174 TYR A CA 1
ATOM 8608 C C . TYR A 1 1174 ? 41.480 -20.252 -22.161 1.00 89.38 1174 TYR A C 1
ATOM 8610 O O . TYR A 1 1174 ? 42.145 -19.219 -22.133 1.00 89.38 1174 TYR A O 1
ATOM 8618 N N . TYR A 1 1175 ? 40.188 -20.270 -22.465 1.00 92.56 1175 TYR A N 1
ATOM 8619 C CA . TYR A 1 1175 ? 39.406 -19.083 -22.771 1.00 92.56 1175 TYR A CA 1
ATOM 8620 C C . TYR A 1 1175 ? 38.147 -19.055 -21.920 1.00 92.56 1175 TYR A C 1
ATOM 8622 O O . TYR A 1 1175 ? 37.495 -20.082 -21.718 1.00 92.56 1175 TYR A O 1
ATOM 8630 N N . ARG A 1 1176 ? 37.769 -17.863 -21.463 1.00 94.19 1176 ARG A N 1
ATOM 8631 C CA . ARG A 1 1176 ? 36.462 -17.620 -20.852 1.00 94.19 1176 ARG A CA 1
ATOM 8632 C C . ARG A 1 1176 ? 35.819 -16.367 -21.421 1.00 94.19 1176 ARG A C 1
ATOM 8634 O O . ARG A 1 1176 ? 36.498 -15.390 -21.739 1.00 94.19 1176 ARG A O 1
ATOM 8641 N N . LEU A 1 1177 ? 34.500 -16.421 -21.539 1.00 93.38 1177 LEU A N 1
ATOM 8642 C CA . LEU A 1 1177 ? 33.673 -15.340 -22.046 1.00 93.38 1177 LEU A CA 1
ATOM 8643 C C . LEU A 1 1177 ? 32.982 -14.661 -20.866 1.00 93.38 1177 LEU A C 1
ATOM 8645 O O . LEU A 1 1177 ? 32.222 -15.302 -20.138 1.00 93.38 1177 LEU A O 1
ATOM 8649 N N . LYS A 1 1178 ? 33.257 -13.373 -20.675 1.00 91.25 1178 LYS A N 1
ATOM 8650 C CA . LYS A 1 1178 ? 32.653 -12.538 -19.636 1.00 91.25 1178 LYS A CA 1
ATOM 8651 C C . LYS A 1 1178 ? 31.703 -11.543 -20.278 1.00 91.25 1178 LYS A C 1
ATOM 8653 O O . LYS A 1 1178 ? 32.148 -10.585 -20.906 1.00 91.25 1178 LYS A O 1
ATOM 8658 N N . GLN A 1 1179 ? 30.412 -11.758 -20.119 1.00 86.88 1179 GLN A N 1
ATOM 8659 C CA . GLN A 1 1179 ? 29.404 -10.776 -20.490 1.00 86.88 1179 GLN A CA 1
ATOM 8660 C C . GLN A 1 1179 ? 29.461 -9.602 -19.517 1.00 86.88 1179 GLN A C 1
ATOM 8662 O O . GLN A 1 1179 ? 29.621 -9.815 -18.316 1.00 86.88 1179 GLN A O 1
ATOM 8667 N N . THR A 1 1180 ? 29.354 -8.378 -20.028 1.00 80.88 1180 THR A N 1
ATOM 8668 C CA . THR A 1 1180 ? 29.273 -7.157 -19.224 1.00 80.88 1180 THR A CA 1
ATOM 8669 C C . THR A 1 1180 ? 28.058 -6.344 -19.650 1.00 80.88 1180 THR A C 1
ATOM 8671 O O . THR A 1 1180 ? 27.863 -6.049 -20.829 1.00 80.88 1180 THR A O 1
ATOM 8674 N N . ASP A 1 1181 ? 27.248 -5.993 -18.665 1.00 74.19 1181 ASP A N 1
ATOM 8675 C CA . ASP A 1 1181 ? 25.991 -5.278 -18.812 1.00 74.19 1181 ASP A CA 1
ATOM 8676 C C . ASP A 1 1181 ? 26.206 -3.750 -18.851 1.00 74.19 1181 ASP A C 1
ATOM 8678 O O . ASP A 1 1181 ? 27.200 -3.237 -18.330 1.00 74.19 1181 ASP A O 1
ATOM 8682 N N . PHE A 1 1182 ? 25.241 -2.984 -19.379 1.00 58.12 1182 PHE A N 1
ATOM 8683 C CA . PHE A 1 1182 ? 25.301 -1.508 -19.406 1.00 58.12 1182 PHE A CA 1
ATOM 8684 C C . PHE A 1 1182 ? 25.340 -0.843 -18.013 1.00 58.12 1182 PHE A C 1
ATOM 8686 O O . PHE A 1 1182 ? 25.640 0.350 -17.914 1.00 58.12 1182 PHE A O 1
ATOM 8693 N N . ASP A 1 1183 ? 25.022 -1.571 -16.935 1.00 56.59 1183 ASP A N 1
ATOM 8694 C CA . ASP A 1 1183 ? 25.173 -1.106 -15.546 1.00 56.59 1183 ASP A CA 1
ATOM 8695 C C . ASP A 1 1183 ? 26.553 -1.447 -14.936 1.00 56.59 1183 ASP A C 1
ATOM 8697 O O . ASP A 1 1183 ? 26.821 -1.129 -13.775 1.00 56.59 1183 ASP A O 1
ATOM 8701 N N . GLY A 1 1184 ? 27.445 -2.063 -15.721 1.00 57.31 1184 GLY A N 1
ATOM 8702 C CA . GLY A 1 1184 ? 28.795 -2.461 -15.326 1.00 57.31 1184 GLY A CA 1
ATOM 8703 C C . GLY A 1 1184 ? 28.869 -3.762 -14.523 1.00 57.31 1184 GLY A C 1
ATOM 8704 O O . GLY A 1 1184 ? 29.965 -4.151 -14.106 1.00 57.31 1184 GLY A O 1
ATOM 8705 N N . ARG A 1 1185 ? 27.743 -4.450 -14.289 1.00 66.06 1185 ARG A N 1
ATOM 8706 C CA . ARG A 1 1185 ? 27.757 -5.824 -13.770 1.00 66.06 1185 ARG A CA 1
ATOM 8707 C C . ARG A 1 1185 ? 28.267 -6.778 -14.842 1.00 66.06 1185 ARG A C 1
ATOM 8709 O O . ARG A 1 1185 ? 28.195 -6.494 -16.032 1.00 66.06 1185 ARG A O 1
ATOM 8716 N N . TYR A 1 1186 ? 28.809 -7.911 -14.414 1.00 82.12 1186 TYR A N 1
ATOM 8717 C CA . TYR A 1 1186 ? 29.338 -8.913 -15.327 1.00 82.12 1186 TYR A CA 1
ATOM 8718 C C . TYR A 1 1186 ? 29.127 -10.325 -14.791 1.00 82.12 1186 TYR A C 1
ATOM 8720 O O . TYR A 1 1186 ? 29.084 -10.545 -13.578 1.00 82.12 1186 TYR A O 1
ATOM 8728 N N . GLU A 1 1187 ? 29.082 -11.286 -15.705 1.00 82.69 1187 GLU A N 1
ATOM 8729 C CA . GLU A 1 1187 ? 29.077 -12.715 -15.405 1.00 82.69 1187 GLU A CA 1
ATOM 8730 C C . GLU A 1 1187 ? 29.927 -13.492 -16.421 1.00 82.69 1187 GLU A C 1
ATOM 8732 O O . GLU A 1 1187 ? 30.101 -13.079 -17.569 1.00 82.69 1187 GLU A O 1
ATOM 8737 N N . TYR A 1 1188 ? 30.501 -14.619 -15.992 1.00 85.38 1188 TYR A N 1
ATOM 8738 C CA . TYR A 1 1188 ? 31.233 -15.522 -16.882 1.00 85.38 1188 TYR A CA 1
ATOM 8739 C C . TYR A 1 1188 ? 30.259 -16.544 -17.465 1.00 85.38 1188 TYR A C 1
ATOM 8741 O O . TYR A 1 1188 ? 29.841 -17.466 -16.768 1.00 85.38 1188 TYR A O 1
ATOM 8749 N N . VAL A 1 1189 ? 29.907 -16.369 -18.738 1.00 84.56 1189 VAL A N 1
ATOM 8750 C CA . VAL A 1 1189 ? 28.878 -17.169 -19.422 1.00 84.56 1189 VAL A CA 1
ATOM 8751 C C . VAL A 1 1189 ? 29.437 -18.416 -20.104 1.00 84.56 1189 VAL A C 1
ATOM 8753 O O . VAL A 1 1189 ? 28.711 -19.389 -20.279 1.00 84.56 1189 VAL A O 1
ATOM 8756 N N . ALA A 1 1190 ? 30.725 -18.424 -20.466 1.00 86.75 1190 ALA A N 1
ATOM 8757 C CA . ALA A 1 1190 ? 31.366 -19.576 -21.101 1.00 86.75 1190 ALA A CA 1
ATOM 8758 C C . ALA A 1 1190 ? 32.814 -19.781 -20.643 1.00 86.75 1190 ALA A C 1
ATOM 8760 O O . ALA A 1 1190 ? 33.516 -18.828 -20.304 1.00 86.75 1190 ALA A O 1
ATOM 8761 N N . PHE A 1 1191 ? 33.270 -21.031 -20.701 1.00 91.56 1191 PHE A N 1
ATOM 8762 C CA . PHE A 1 1191 ? 34.655 -21.446 -20.488 1.00 91.56 1191 PHE A CA 1
ATOM 8763 C C . PHE A 1 1191 ? 34.970 -22.619 -21.423 1.00 91.56 1191 PHE A C 1
ATOM 8765 O O . PHE A 1 1191 ? 34.154 -23.530 -21.568 1.00 91.56 1191 PHE A O 1
ATOM 8772 N N . GLY A 1 1192 ? 36.160 -22.629 -22.017 1.00 86.06 1192 GLY A N 1
ATOM 8773 C CA . GLY A 1 1192 ? 36.663 -23.748 -22.806 1.00 86.06 1192 GLY A CA 1
ATOM 8774 C C . GLY A 1 1192 ? 38.184 -23.738 -22.907 1.00 86.06 1192 GLY A C 1
ATOM 8775 O O . GLY A 1 1192 ? 38.844 -22.765 -22.549 1.00 86.06 1192 GLY A O 1
ATOM 8776 N N . SER A 1 1193 ? 38.750 -24.833 -23.401 1.00 87.81 1193 SER A N 1
ATOM 8777 C CA . SER A 1 1193 ? 40.190 -24.970 -23.626 1.00 87.81 1193 SER A CA 1
ATOM 8778 C C . SER A 1 1193 ? 40.467 -25.593 -24.983 1.00 87.81 1193 SER A C 1
ATOM 8780 O O . SER A 1 1193 ? 39.766 -26.522 -25.382 1.00 87.81 1193 SER A O 1
ATOM 8782 N N . VAL A 1 1194 ? 41.518 -25.128 -25.653 1.00 83.50 1194 VAL A N 1
ATOM 8783 C CA . VAL A 1 1194 ? 42.011 -25.714 -26.898 1.00 83.50 1194 VAL A CA 1
ATOM 8784 C C . VAL A 1 1194 ? 43.412 -26.272 -26.690 1.00 83.50 1194 VAL A C 1
ATOM 8786 O O . VAL A 1 1194 ? 44.344 -25.572 -26.280 1.00 83.50 1194 VAL A O 1
ATOM 8789 N N . GLU A 1 1195 ? 43.564 -27.566 -26.958 1.00 69.38 1195 GLU A N 1
ATOM 8790 C CA . GLU A 1 1195 ? 44.867 -28.219 -26.948 1.00 69.38 1195 GLU A CA 1
ATOM 8791 C C . GLU A 1 1195 ? 45.571 -27.959 -28.282 1.00 69.38 1195 GLU A C 1
ATOM 8793 O O . GLU A 1 1195 ? 45.410 -28.704 -29.244 1.00 69.38 1195 GLU A O 1
ATOM 8798 N N . LYS A 1 1196 ? 46.403 -26.908 -28.298 1.00 67.00 1196 LYS A N 1
ATOM 8799 C CA . LYS A 1 1196 ? 47.455 -26.673 -29.299 1.00 67.00 1196 LYS A CA 1
ATOM 8800 C C . LYS A 1 1196 ? 46.953 -26.484 -30.743 1.00 67.00 1196 LYS A C 1
ATOM 8802 O O . LYS A 1 1196 ? 47.076 -27.380 -31.576 1.00 67.00 1196 LYS A O 1
ATOM 8807 N N . CYS A 1 1197 ? 46.551 -25.258 -31.084 1.00 64.38 1197 CYS A N 1
ATOM 8808 C CA . CYS A 1 1197 ? 46.508 -24.829 -32.487 1.00 64.38 1197 CYS A CA 1
ATOM 8809 C C . CYS A 1 1197 ? 47.938 -24.837 -33.056 1.00 64.38 1197 CYS A C 1
ATOM 8811 O O . CYS A 1 1197 ? 48.791 -24.044 -32.656 1.00 64.38 1197 CYS A O 1
ATOM 8813 N N . SER A 1 1198 ? 48.243 -25.839 -33.884 1.00 50.75 1198 SER A N 1
ATOM 8814 C CA . SER A 1 1198 ? 49.617 -26.219 -34.212 1.00 50.75 1198 SER A CA 1
ATOM 8815 C C . SER A 1 1198 ? 50.103 -25.628 -35.531 1.00 50.75 1198 SER A C 1
ATOM 8817 O O . SER A 1 1198 ? 49.693 -26.067 -36.601 1.00 50.75 1198 SER A O 1
ATOM 8819 N N . PHE A 1 1199 ? 51.080 -24.732 -35.438 1.00 46.06 1199 PHE A N 1
ATOM 8820 C CA . PHE A 1 1199 ? 51.823 -24.175 -36.566 1.00 46.06 1199 PHE A CA 1
ATOM 8821 C C . PHE A 1 1199 ? 52.680 -25.262 -37.267 1.00 46.06 1199 PHE A C 1
ATOM 8823 O O . PHE A 1 1199 ? 53.811 -25.533 -36.864 1.00 46.06 1199 PHE A O 1
ATOM 8830 N N . GLU A 1 1200 ? 52.164 -25.909 -38.318 1.00 44.47 1200 GLU A N 1
ATOM 8831 C CA . GLU A 1 1200 ? 52.924 -26.829 -39.197 1.00 44.47 1200 GLU A CA 1
ATOM 8832 C C . GLU A 1 1200 ? 53.420 -26.090 -40.456 1.00 44.47 1200 GLU A C 1
ATOM 8834 O O . GLU A 1 1200 ? 53.119 -26.448 -41.593 1.00 44.47 1200 GLU A O 1
ATOM 8839 N N . CYS A 1 1201 ? 54.220 -25.038 -40.257 1.00 43.66 1201 CYS A N 1
ATOM 8840 C CA . CYS A 1 1201 ? 54.988 -24.428 -41.340 1.00 43.66 1201 CYS A CA 1
ATOM 8841 C C . CYS A 1 1201 ? 56.359 -23.965 -40.837 1.00 43.66 1201 CYS A C 1
ATOM 8843 O O . CYS A 1 1201 ? 56.464 -23.002 -40.080 1.00 43.66 1201 CYS A O 1
ATOM 8845 N N . SER A 1 1202 ? 57.411 -24.677 -41.247 1.00 56.41 1202 SER A N 1
ATOM 8846 C CA . SER A 1 1202 ? 58.802 -24.317 -40.967 1.00 56.41 1202 SER A CA 1
ATOM 8847 C C . SER A 1 1202 ? 59.672 -24.490 -42.215 1.00 56.41 1202 SER A C 1
ATOM 8849 O O . SER A 1 1202 ? 60.362 -25.492 -42.408 1.00 56.41 1202 SER A O 1
ATOM 8851 N N . GLU A 1 1203 ? 59.603 -23.502 -43.110 1.00 61.41 1203 GLU A N 1
ATOM 8852 C CA . GLU A 1 1203 ? 60.406 -23.474 -44.336 1.00 61.41 1203 GLU A CA 1
ATOM 8853 C C . GLU A 1 1203 ? 61.801 -22.872 -44.101 1.00 61.41 1203 GLU A C 1
ATOM 8855 O O . GLU A 1 1203 ? 61.977 -21.892 -43.370 1.00 61.41 1203 GLU A O 1
ATOM 8860 N N . LEU A 1 1204 ? 62.803 -23.458 -44.767 1.00 74.38 1204 LEU A N 1
ATOM 8861 C CA . LEU A 1 1204 ? 64.200 -23.027 -44.723 1.00 74.38 1204 LEU A CA 1
ATOM 8862 C C . LEU A 1 1204 ? 64.698 -22.703 -46.139 1.00 74.38 1204 LEU A C 1
ATOM 8864 O O . LEU A 1 1204 ? 64.874 -23.584 -46.985 1.00 74.38 1204 LEU A O 1
ATOM 8868 N N . SER A 1 1205 ? 64.956 -21.425 -46.398 1.00 84.12 1205 SER A N 1
ATOM 8869 C CA . SER A 1 1205 ? 65.490 -20.924 -47.668 1.00 84.12 1205 SER A CA 1
ATOM 8870 C C . SER A 1 1205 ? 66.988 -20.629 -47.554 1.00 84.12 1205 SER A C 1
ATOM 8872 O O . SER A 1 1205 ? 67.454 -20.157 -46.520 1.00 84.12 1205 SER A O 1
ATOM 8874 N N . ILE A 1 1206 ? 67.761 -20.910 -48.609 1.00 86.44 1206 ILE A N 1
ATOM 8875 C CA . ILE A 1 1206 ? 69.210 -20.652 -48.657 1.00 86.44 1206 ILE A CA 1
ATOM 8876 C C . ILE A 1 1206 ? 69.521 -19.812 -49.893 1.00 86.44 1206 ILE A C 1
ATOM 8878 O O . ILE A 1 1206 ? 69.230 -20.240 -51.012 1.00 86.44 1206 ILE A O 1
ATOM 8882 N N . ILE A 1 1207 ? 70.128 -18.638 -49.695 1.00 82.81 1207 ILE A N 1
ATOM 8883 C CA . ILE A 1 1207 ? 70.455 -17.687 -50.765 1.00 82.81 1207 ILE A CA 1
ATOM 8884 C C . ILE A 1 1207 ? 71.846 -17.045 -50.574 1.00 82.81 1207 ILE A C 1
ATOM 8886 O O . ILE A 1 1207 ? 72.182 -16.633 -49.467 1.00 82.81 1207 ILE A O 1
ATOM 8890 N N . PRO A 1 1208 ? 72.661 -16.894 -51.636 1.00 79.75 1208 PRO A N 1
ATOM 8891 C CA . PRO A 1 1208 ? 72.511 -17.530 -52.945 1.00 79.75 1208 PRO A CA 1
ATOM 8892 C C . PRO A 1 1208 ? 72.735 -19.053 -52.860 1.00 79.75 1208 PRO A C 1
ATOM 8894 O O . PRO A 1 1208 ? 73.450 -19.540 -51.987 1.00 79.75 1208 PRO A O 1
ATOM 8897 N N . ASN A 1 1209 ? 72.121 -19.808 -53.772 1.00 86.44 1209 ASN A N 1
ATOM 8898 C CA . ASN A 1 1209 ? 72.323 -21.251 -53.923 1.00 86.44 1209 ASN A CA 1
ATOM 8899 C C . ASN A 1 1209 ? 72.247 -21.602 -55.427 1.00 86.44 1209 ASN A C 1
ATOM 8901 O O . ASN A 1 1209 ? 71.155 -21.511 -55.992 1.00 86.44 1209 ASN A O 1
ATOM 8905 N N . PRO A 1 1210 ? 73.360 -21.960 -56.101 1.00 85.50 1210 PRO A N 1
ATOM 8906 C CA . PRO A 1 1210 ? 74.709 -22.148 -55.557 1.00 85.50 1210 PRO A CA 1
ATOM 8907 C C . PRO A 1 1210 ? 75.324 -20.887 -54.931 1.00 85.50 1210 PRO A C 1
ATOM 8909 O O . PRO A 1 1210 ? 75.010 -19.769 -55.337 1.00 85.50 1210 PRO A O 1
ATOM 8912 N N . SER A 1 1211 ? 76.204 -21.077 -53.948 1.00 88.12 1211 SER A N 1
ATOM 8913 C CA . SER A 1 1211 ? 76.975 -20.017 -53.290 1.00 88.12 1211 SER A CA 1
ATOM 8914 C C . SER A 1 1211 ? 78.467 -20.135 -53.607 1.00 88.12 1211 SER A C 1
ATOM 8916 O O . SER A 1 1211 ? 78.965 -21.218 -53.902 1.00 88.12 1211 SER A O 1
ATOM 8918 N N . ASN A 1 1212 ? 79.209 -19.036 -53.471 1.00 84.69 1212 ASN A N 1
ATOM 8919 C CA . ASN A 1 1212 ? 80.675 -19.027 -53.571 1.00 84.69 1212 ASN A CA 1
ATOM 8920 C C . ASN A 1 1212 ? 81.372 -19.386 -52.238 1.00 84.69 1212 ASN A C 1
ATOM 8922 O O . ASN A 1 1212 ? 82.560 -19.121 -52.056 1.00 84.69 1212 ASN A O 1
ATOM 8926 N N . GLY A 1 1213 ? 80.626 -19.945 -51.280 1.00 82.06 1213 GLY A N 1
ATOM 8927 C CA . GLY A 1 1213 ? 81.057 -20.174 -49.902 1.00 82.06 1213 GLY A CA 1
ATOM 8928 C C . GLY A 1 1213 ? 80.303 -19.321 -48.881 1.00 82.06 1213 GLY A C 1
ATOM 8929 O O . GLY A 1 1213 ? 80.029 -19.815 -47.793 1.00 82.06 1213 GLY A O 1
ATOM 8930 N N . VAL A 1 1214 ? 79.885 -18.095 -49.218 1.00 88.88 1214 VAL A N 1
ATOM 8931 C CA . VAL A 1 1214 ? 79.061 -17.262 -48.321 1.00 88.88 1214 VAL A CA 1
ATOM 8932 C C . VAL A 1 1214 ? 77.583 -17.425 -48.662 1.00 88.88 1214 VAL A C 1
ATOM 8934 O O . VAL A 1 1214 ? 77.185 -17.213 -49.807 1.00 88.88 1214 VAL A O 1
ATOM 8937 N N . LEU A 1 1215 ? 76.762 -17.767 -47.668 1.00 90.31 1215 LEU A N 1
ATOM 8938 C CA . LEU A 1 1215 ? 75.313 -17.907 -47.825 1.00 90.31 1215 LEU A CA 1
ATOM 8939 C C . LEU A 1 1215 ? 74.541 -17.302 -46.652 1.00 90.31 1215 LEU A C 1
ATOM 8941 O O . LEU A 1 1215 ? 75.058 -17.158 -45.542 1.00 90.31 1215 LEU A O 1
ATOM 8945 N N . TYR A 1 1216 ? 73.283 -16.982 -46.921 1.00 89.44 1216 TYR A N 1
ATOM 8946 C CA . TYR A 1 1216 ? 72.296 -16.527 -45.957 1.00 89.44 1216 TYR A CA 1
ATOM 8947 C C . TYR A 1 1216 ? 71.153 -17.532 -45.887 1.00 89.44 1216 TYR A C 1
ATOM 8949 O O . TYR A 1 1216 ? 70.802 -18.159 -46.891 1.00 89.44 1216 TYR A O 1
ATOM 8957 N N . VAL A 1 1217 ? 70.582 -17.673 -44.697 1.00 86.06 1217 VAL A N 1
ATOM 8958 C CA . VAL A 1 1217 ? 69.477 -18.588 -44.423 1.00 86.06 1217 VAL A CA 1
ATOM 8959 C C . VAL A 1 1217 ? 68.276 -17.767 -43.985 1.00 86.06 1217 VAL A C 1
ATOM 8961 O O . VAL A 1 1217 ? 68.349 -17.042 -42.996 1.00 86.06 1217 VAL A O 1
ATOM 8964 N N . GLY A 1 1218 ? 67.191 -17.855 -44.751 1.00 77.31 1218 GLY A N 1
ATOM 8965 C CA . GLY A 1 1218 ? 65.894 -17.304 -44.379 1.00 77.31 1218 GLY A CA 1
ATOM 8966 C C . GLY A 1 1218 ? 65.040 -18.418 -43.795 1.00 77.31 1218 GLY A C 1
ATOM 8967 O O . GLY A 1 1218 ? 64.600 -19.296 -44.541 1.00 77.31 1218 GLY A O 1
ATOM 8968 N N . PHE A 1 1219 ? 64.841 -18.388 -42.483 1.00 80.56 1219 PHE A N 1
ATOM 8969 C CA . PHE A 1 1219 ? 63.985 -19.310 -41.745 1.00 80.56 1219 PHE A CA 1
ATOM 8970 C C . PHE A 1 1219 ? 62.632 -18.652 -41.465 1.00 80.56 1219 PHE A C 1
ATOM 8972 O O . PHE A 1 1219 ? 62.577 -17.466 -41.141 1.00 80.56 1219 PHE A O 1
ATOM 8979 N N . VAL A 1 1220 ? 61.548 -19.415 -41.596 1.00 70.12 1220 VAL A N 1
ATOM 8980 C CA . VAL A 1 1220 ? 60.202 -18.984 -41.203 1.00 70.12 1220 VAL A CA 1
ATOM 8981 C C . VAL A 1 1220 ? 59.746 -19.878 -40.053 1.00 70.12 1220 VAL A C 1
ATOM 8983 O O . VAL A 1 1220 ? 59.338 -21.013 -40.272 1.00 70.12 1220 VAL A O 1
ATOM 8986 N N . GLY A 1 1221 ? 59.876 -19.374 -38.828 1.00 69.06 1221 GLY A N 1
ATOM 8987 C CA . GLY A 1 1221 ? 59.566 -20.068 -37.577 1.00 69.06 1221 GLY A CA 1
ATOM 8988 C C . GLY A 1 1221 ? 60.117 -19.289 -36.378 1.00 69.06 1221 GLY A C 1
ATOM 8989 O O . GLY A 1 1221 ? 60.739 -18.243 -36.561 1.00 69.06 1221 GLY A O 1
ATOM 8990 N N . ASP A 1 1222 ? 59.897 -19.782 -35.158 1.00 74.50 1222 ASP A N 1
ATOM 8991 C CA . ASP A 1 1222 ? 60.450 -19.156 -33.949 1.00 74.50 1222 ASP A CA 1
ATOM 8992 C C . ASP A 1 1222 ? 61.962 -19.425 -33.838 1.00 74.50 1222 ASP A C 1
ATOM 8994 O O . ASP A 1 1222 ? 62.404 -20.568 -33.701 1.00 74.50 1222 ASP A O 1
ATOM 8998 N N . GLU A 1 1223 ? 62.759 -18.358 -33.906 1.00 78.50 1223 GLU A N 1
ATOM 8999 C CA . GLU A 1 1223 ? 64.222 -18.398 -33.813 1.00 78.50 1223 GLU A CA 1
ATOM 9000 C C . GLU A 1 1223 ? 64.707 -18.919 -32.447 1.00 78.50 1223 GLU A C 1
ATOM 9002 O O . GLU A 1 1223 ? 65.782 -19.517 -32.369 1.00 78.50 1223 GLU A O 1
ATOM 9007 N N . ALA A 1 1224 ? 63.916 -18.750 -31.379 1.00 75.62 1224 ALA A N 1
ATOM 9008 C CA . ALA A 1 1224 ? 64.252 -19.233 -30.039 1.00 75.62 1224 ALA A CA 1
ATOM 9009 C C . ALA A 1 1224 ? 64.190 -20.766 -29.912 1.00 75.62 1224 ALA A C 1
ATOM 9011 O O . ALA A 1 1224 ? 64.822 -21.325 -29.020 1.00 75.62 1224 ALA A O 1
ATOM 9012 N N . MET A 1 1225 ? 63.473 -21.439 -30.820 1.00 73.62 1225 MET A N 1
ATOM 9013 C CA . MET A 1 1225 ? 63.292 -22.897 -30.837 1.00 73.62 1225 MET A CA 1
ATOM 9014 C C . MET A 1 1225 ? 64.413 -23.635 -31.589 1.00 73.62 1225 MET A C 1
ATOM 9016 O O . MET A 1 1225 ? 64.356 -24.852 -31.730 1.00 73.62 1225 MET A O 1
ATOM 9020 N N . VAL A 1 1226 ? 65.412 -22.935 -32.142 1.00 80.44 1226 VAL A N 1
ATOM 9021 C CA . VAL A 1 1226 ? 66.525 -23.566 -32.872 1.00 80.44 1226 VAL A CA 1
ATOM 9022 C C . VAL A 1 1226 ? 67.649 -23.914 -31.897 1.00 80.44 1226 VAL A C 1
ATOM 9024 O O . VAL A 1 1226 ? 68.524 -23.094 -31.624 1.00 80.44 1226 VAL A O 1
ATOM 9027 N N . GLU A 1 1227 ? 67.646 -25.149 -31.394 1.00 86.69 1227 GLU A N 1
ATOM 9028 C CA . GLU A 1 1227 ? 68.677 -25.656 -30.481 1.00 86.69 1227 GLU A CA 1
ATOM 9029 C C . GLU A 1 1227 ? 70.058 -25.734 -31.156 1.00 86.69 1227 GLU A C 1
ATOM 9031 O O . GLU A 1 1227 ? 71.056 -25.256 -30.611 1.00 86.69 1227 GLU A O 1
ATOM 9036 N N . LEU A 1 1228 ? 70.129 -26.354 -32.343 1.00 87.69 1228 LEU A N 1
ATOM 9037 C CA . LEU A 1 1228 ? 71.392 -26.739 -32.983 1.00 87.69 1228 LEU A CA 1
ATOM 9038 C C . LEU A 1 1228 ? 71.316 -26.687 -34.514 1.00 87.69 1228 LEU A C 1
ATOM 9040 O O . LEU A 1 1228 ? 70.405 -27.234 -35.133 1.00 87.69 1228 LEU A O 1
ATOM 9044 N N . ILE A 1 1229 ? 72.353 -26.126 -35.131 1.00 91.31 1229 ILE A N 1
ATOM 9045 C CA . ILE A 1 1229 ? 72.568 -26.078 -36.577 1.00 91.31 1229 ILE A CA 1
ATOM 9046 C C . ILE A 1 1229 ? 73.807 -26.909 -36.934 1.00 91.31 1229 ILE A C 1
ATOM 9048 O O . ILE A 1 1229 ? 74.894 -26.682 -36.405 1.00 91.31 1229 ILE A O 1
ATOM 9052 N N . GLU A 1 1230 ? 73.681 -27.845 -37.873 1.00 93.69 1230 GLU A N 1
ATOM 9053 C CA . GLU A 1 1230 ? 74.783 -28.690 -38.358 1.00 93.69 1230 GLU A CA 1
ATOM 9054 C C . GLU A 1 1230 ? 74.871 -28.666 -39.893 1.00 93.69 1230 GLU A C 1
ATOM 9056 O O . GLU A 1 1230 ? 73.858 -28.540 -40.577 1.00 93.69 1230 GLU A O 1
ATOM 9061 N N . VAL A 1 1231 ? 76.074 -28.813 -40.461 1.00 93.12 1231 VAL A N 1
ATOM 9062 C CA . VAL A 1 1231 ? 76.255 -29.022 -41.913 1.00 93.12 1231 VAL A CA 1
ATOM 9063 C C . VAL A 1 1231 ? 77.031 -30.298 -42.167 1.00 93.12 1231 VAL A C 1
ATOM 9065 O O . VAL A 1 1231 ? 78.059 -30.534 -41.531 1.00 93.12 1231 VAL A O 1
ATOM 9068 N N . PHE A 1 1232 ? 76.576 -31.076 -43.146 1.00 93.19 1232 PHE A N 1
ATOM 9069 C CA . PHE A 1 1232 ? 77.197 -32.325 -43.576 1.00 93.19 1232 PHE A CA 1
ATOM 9070 C C . PHE A 1 1232 ? 77.579 -32.285 -45.061 1.00 93.19 1232 PHE A C 1
ATOM 9072 O O . PHE A 1 1232 ? 76.869 -31.682 -45.873 1.00 93.19 1232 PHE A O 1
ATOM 9079 N N . ASP A 1 1233 ? 78.683 -32.945 -45.416 1.00 92.62 1233 ASP A N 1
ATOM 9080 C CA . ASP A 1 1233 ? 79.056 -33.217 -46.810 1.00 92.62 1233 ASP A CA 1
ATOM 9081 C C . ASP A 1 1233 ? 78.206 -34.353 -47.431 1.00 92.62 1233 ASP A C 1
ATOM 9083 O O . ASP A 1 1233 ? 77.402 -34.998 -46.754 1.00 92.62 1233 ASP A O 1
ATOM 9087 N N . VAL A 1 1234 ? 78.379 -34.627 -48.732 1.00 87.81 1234 VAL A N 1
ATOM 9088 C CA . VAL A 1 1234 ? 77.665 -35.724 -49.429 1.00 87.81 1234 VAL A CA 1
ATOM 9089 C C . VAL A 1 1234 ? 77.972 -37.133 -48.910 1.00 87.81 1234 VAL A C 1
ATOM 9091 O O . VAL A 1 1234 ? 77.263 -38.069 -49.274 1.00 87.81 1234 VAL A O 1
ATOM 9094 N N . LEU A 1 1235 ? 79.023 -37.308 -48.106 1.00 87.00 1235 LEU A N 1
ATOM 9095 C CA . LEU A 1 1235 ? 79.394 -38.584 -47.492 1.00 87.00 1235 LEU A CA 1
ATOM 9096 C C . LEU A 1 1235 ? 78.824 -38.721 -46.068 1.00 87.00 1235 LEU A C 1
ATOM 9098 O O . LEU A 1 1235 ? 78.977 -39.775 -45.454 1.00 87.00 1235 LEU A O 1
ATOM 9102 N N . GLY A 1 1236 ? 78.151 -37.685 -45.554 1.00 85.62 1236 GLY A N 1
ATOM 9103 C CA . GLY A 1 1236 ? 77.580 -37.647 -44.209 1.00 85.62 1236 GLY A CA 1
ATOM 9104 C C . GLY A 1 1236 ? 78.566 -37.221 -43.118 1.00 85.62 1236 GLY A C 1
ATOM 9105 O O . GLY A 1 1236 ? 78.247 -37.356 -41.938 1.00 85.62 1236 GLY A O 1
ATOM 9106 N N . ASN A 1 1237 ? 79.747 -36.694 -43.462 1.00 87.00 1237 ASN A N 1
ATOM 9107 C CA . ASN A 1 1237 ? 80.674 -36.154 -42.465 1.00 87.00 1237 ASN A CA 1
ATOM 9108 C C . ASN A 1 1237 ? 80.213 -34.759 -42.030 1.00 87.00 1237 ASN A C 1
ATOM 9110 O O . ASN A 1 1237 ? 79.945 -33.906 -42.880 1.00 87.00 1237 ASN A O 1
ATOM 9114 N N . LYS A 1 1238 ? 80.170 -34.492 -40.718 1.00 94.31 1238 LYS A N 1
ATOM 9115 C CA . LYS A 1 1238 ? 79.862 -33.151 -40.202 1.00 94.31 1238 LYS A CA 1
ATOM 9116 C C . LYS A 1 1238 ? 81.033 -32.197 -40.456 1.00 94.31 1238 LYS A C 1
ATOM 9118 O O . LYS A 1 1238 ? 82.139 -32.437 -39.978 1.00 94.31 1238 LYS A O 1
ATOM 9123 N N . VAL A 1 1239 ? 80.767 -31.105 -41.170 1.00 92.06 1239 VAL A N 1
ATOM 9124 C CA . VAL A 1 1239 ? 81.737 -30.054 -41.529 1.00 92.06 1239 VAL A CA 1
ATOM 9125 C C . VAL A 1 1239 ? 81.497 -28.728 -40.795 1.00 92.06 1239 VAL A C 1
ATOM 9127 O O . VAL A 1 1239 ? 82.393 -27.889 -40.760 1.00 92.06 1239 VAL A O 1
ATOM 9130 N N . PHE A 1 1240 ? 80.327 -28.538 -40.175 1.00 92.69 1240 PHE A N 1
ATOM 9131 C CA . PHE A 1 1240 ? 80.015 -27.385 -39.318 1.00 92.69 1240 PHE A CA 1
ATOM 9132 C C . PHE A 1 1240 ? 79.006 -27.759 -38.222 1.00 92.69 1240 PHE A C 1
ATOM 9134 O O . PHE A 1 1240 ? 78.202 -28.674 -38.403 1.00 92.69 1240 PHE A O 1
ATOM 9141 N N . SER A 1 1241 ? 79.049 -27.047 -37.094 1.00 92.81 1241 SER A N 1
ATOM 9142 C CA . SER A 1 1241 ? 78.126 -27.176 -35.961 1.00 92.81 1241 SER A CA 1
ATOM 9143 C C . SER A 1 1241 ? 78.059 -25.832 -35.224 1.00 92.81 1241 SER A C 1
ATOM 9145 O O . SER A 1 1241 ? 79.112 -25.249 -34.973 1.00 92.81 1241 SER A O 1
ATOM 9147 N N . SER A 1 1242 ? 76.869 -25.367 -34.851 1.00 89.00 1242 SER A N 1
ATOM 9148 C CA . SER A 1 1242 ? 76.661 -24.216 -33.961 1.00 89.00 1242 SER A CA 1
ATOM 9149 C C . SER A 1 1242 ? 75.378 -24.392 -33.165 1.00 89.00 1242 SER A C 1
ATOM 9151 O O . SER A 1 1242 ? 74.383 -24.844 -33.722 1.00 89.00 1242 SER A O 1
ATOM 9153 N N . ASP A 1 1243 ? 75.387 -23.976 -31.905 1.00 88.69 1243 ASP A N 1
ATOM 9154 C CA . ASP A 1 1243 ? 74.173 -23.852 -31.097 1.00 88.69 1243 ASP A CA 1
ATOM 9155 C C . ASP A 1 1243 ? 73.439 -22.549 -31.467 1.00 88.69 1243 ASP A C 1
ATOM 9157 O O . ASP A 1 1243 ? 74.084 -21.571 -31.874 1.00 88.69 1243 ASP A O 1
ATOM 9161 N N . GLY A 1 1244 ? 72.113 -22.530 -31.311 1.00 77.88 1244 GLY A N 1
ATOM 9162 C CA . GLY A 1 1244 ? 71.273 -21.348 -31.533 1.00 77.88 1244 GLY A CA 1
ATOM 9163 C C . GLY A 1 1244 ? 71.062 -20.948 -33.002 1.00 77.88 1244 GLY A C 1
ATOM 9164 O O . GLY A 1 1244 ? 71.755 -21.395 -33.919 1.00 77.88 1244 GLY A O 1
ATOM 9165 N N . TYR A 1 1245 ? 70.101 -20.051 -33.229 1.00 85.56 1245 TYR A N 1
ATOM 9166 C CA . TYR A 1 1245 ? 69.773 -19.528 -34.556 1.00 85.56 1245 TYR A CA 1
ATOM 9167 C C . TYR A 1 1245 ? 70.857 -18.605 -35.150 1.00 85.56 1245 TYR A C 1
ATOM 9169 O O . TYR A 1 1245 ? 71.412 -17.745 -34.462 1.00 85.56 1245 TYR A O 1
ATOM 9177 N N . GLN A 1 1246 ? 71.129 -18.738 -36.457 1.00 82.88 1246 GLN A N 1
ATOM 9178 C CA . GLN A 1 1246 ? 72.039 -17.864 -37.214 1.00 82.88 1246 GLN A CA 1
ATOM 9179 C C . GLN A 1 1246 ? 71.577 -17.663 -38.664 1.00 82.88 1246 GLN A C 1
ATOM 9181 O O . GLN A 1 1246 ? 71.149 -18.601 -39.324 1.00 82.88 1246 GLN A O 1
ATOM 9186 N N . THR A 1 1247 ? 71.758 -16.456 -39.207 1.00 84.69 1247 THR A N 1
ATOM 9187 C CA . THR A 1 1247 ? 71.260 -16.072 -40.547 1.00 84.69 1247 THR A CA 1
ATOM 9188 C C . THR A 1 1247 ? 72.324 -15.992 -41.645 1.00 84.69 1247 THR A C 1
ATOM 9190 O O . THR A 1 1247 ? 71.968 -15.937 -42.822 1.00 84.69 1247 THR A O 1
ATOM 9193 N N . ARG A 1 1248 ? 73.623 -15.979 -41.312 1.00 91.56 1248 ARG A N 1
ATOM 9194 C CA . ARG A 1 1248 ? 74.739 -15.900 -42.278 1.00 91.56 1248 ARG A CA 1
ATOM 9195 C C . ARG A 1 1248 ? 75.810 -16.932 -41.952 1.00 91.56 1248 ARG A C 1
ATOM 9197 O O . ARG A 1 1248 ? 76.344 -16.930 -40.848 1.00 91.56 1248 ARG A O 1
ATOM 9204 N N . PHE A 1 1249 ? 76.223 -17.695 -42.959 1.00 91.31 1249 PHE A N 1
ATOM 9205 C CA . PHE A 1 1249 ? 77.289 -18.687 -42.850 1.00 91.31 1249 PHE A CA 1
ATOM 9206 C C . PHE A 1 1249 ? 78.414 -18.410 -43.851 1.00 91.31 1249 PHE A C 1
ATOM 9208 O O . PHE A 1 1249 ? 78.181 -17.919 -44.958 1.00 91.31 1249 PHE A O 1
ATOM 9215 N N . ASP A 1 1250 ? 79.645 -18.726 -43.447 1.00 90.50 1250 ASP A N 1
ATOM 9216 C CA . ASP A 1 1250 ? 80.850 -18.535 -44.254 1.00 90.50 1250 ASP A CA 1
ATOM 9217 C C . ASP A 1 1250 ? 81.622 -19.852 -44.385 1.00 90.50 1250 ASP A C 1
ATOM 9219 O O . ASP A 1 1250 ? 82.418 -20.246 -43.534 1.00 90.50 1250 ASP A O 1
ATOM 9223 N N . PHE A 1 1251 ? 81.345 -20.550 -45.479 1.00 92.50 1251 PHE A N 1
ATOM 9224 C CA . PHE A 1 1251 ? 81.942 -21.822 -45.864 1.00 92.50 1251 PHE A CA 1
ATOM 9225 C C . PHE A 1 1251 ? 82.980 -21.650 -46.982 1.00 92.50 1251 PHE A C 1
ATOM 9227 O O . PHE A 1 1251 ? 83.306 -22.602 -47.689 1.00 92.50 1251 PHE A O 1
ATOM 9234 N N . SER A 1 1252 ? 83.556 -20.450 -47.128 1.00 85.38 1252 SER A N 1
ATOM 9235 C CA . SER A 1 1252 ? 84.567 -20.129 -48.151 1.00 85.38 1252 SER A CA 1
ATOM 9236 C C . SER A 1 1252 ? 85.825 -21.014 -48.092 1.00 85.38 1252 SER A C 1
ATOM 9238 O O . SER A 1 1252 ? 86.554 -21.107 -49.079 1.00 85.38 1252 SER A O 1
ATOM 9240 N N . ASN A 1 1253 ? 86.044 -21.727 -46.981 1.00 86.94 1253 ASN A N 1
ATOM 9241 C CA . ASN A 1 1253 ? 87.135 -22.691 -46.794 1.00 86.94 1253 ASN A CA 1
ATOM 9242 C C . ASN A 1 1253 ? 86.773 -24.152 -47.146 1.00 86.94 1253 ASN A C 1
ATOM 9244 O O . ASN A 1 1253 ? 87.670 -24.991 -47.195 1.00 86.94 1253 ASN A O 1
ATOM 9248 N N . LEU A 1 1254 ? 85.498 -24.480 -47.391 1.00 90.19 1254 LEU A N 1
ATOM 9249 C CA . LEU A 1 1254 ? 85.086 -25.822 -47.828 1.00 90.19 1254 LEU A CA 1
ATOM 9250 C C . LEU A 1 1254 ? 85.286 -25.993 -49.348 1.00 90.19 1254 LEU A C 1
ATOM 9252 O O . LEU A 1 1254 ? 85.173 -25.001 -50.069 1.00 90.19 1254 LEU A O 1
ATOM 9256 N N . PRO A 1 1255 ? 85.584 -27.202 -49.861 1.00 87.81 1255 PRO A N 1
ATOM 9257 C CA . PRO A 1 1255 ? 85.644 -27.461 -51.301 1.00 87.81 1255 PRO A CA 1
ATOM 9258 C C . PRO A 1 1255 ? 84.315 -27.206 -52.027 1.00 87.81 1255 PRO A C 1
ATOM 9260 O O . PRO A 1 1255 ? 83.248 -27.167 -51.417 1.00 87.81 1255 PRO A O 1
ATOM 9263 N N . ASP A 1 1256 ? 84.381 -27.094 -53.350 1.00 89.81 1256 ASP A N 1
ATOM 9264 C CA . ASP A 1 1256 ? 83.191 -27.051 -54.198 1.00 89.81 1256 ASP A CA 1
ATOM 9265 C C . ASP A 1 1256 ? 82.463 -28.400 -54.146 1.00 89.81 1256 ASP A C 1
ATOM 9267 O O . ASP A 1 1256 ? 83.075 -29.466 -54.265 1.00 89.81 1256 ASP A O 1
ATOM 9271 N N . GLY A 1 1257 ? 81.146 -28.368 -53.944 1.00 87.00 1257 GLY A N 1
ATOM 9272 C CA . GLY A 1 1257 ? 80.381 -29.570 -53.644 1.00 87.00 1257 GLY A CA 1
ATOM 9273 C C . GLY A 1 1257 ? 78.953 -29.313 -53.175 1.00 87.00 1257 GLY A C 1
ATOM 9274 O O . GLY A 1 1257 ? 78.482 -28.182 -53.073 1.00 87.00 1257 GLY A O 1
ATOM 9275 N N . ILE A 1 1258 ? 78.248 -30.408 -52.901 1.00 93.00 1258 ILE A N 1
ATOM 9276 C CA . ILE A 1 1258 ? 76.897 -30.410 -52.335 1.00 93.00 1258 ILE A CA 1
ATOM 9277 C C . ILE A 1 1258 ? 76.995 -30.612 -50.822 1.00 93.00 1258 ILE A C 1
ATOM 9279 O O . ILE A 1 1258 ? 77.729 -31.481 -50.354 1.00 93.00 1258 ILE A O 1
ATOM 9283 N N . TYR A 1 1259 ? 76.196 -29.859 -50.076 1.00 93.81 1259 TYR A N 1
ATOM 9284 C CA . TYR A 1 1259 ? 76.122 -29.917 -48.621 1.00 93.81 1259 TYR A CA 1
ATOM 9285 C C . TYR A 1 1259 ? 74.662 -29.956 -48.160 1.00 93.81 1259 TYR A C 1
ATOM 9287 O O . TYR A 1 1259 ? 73.760 -29.500 -48.871 1.00 93.81 1259 TYR A O 1
ATOM 9295 N N . THR A 1 1260 ? 74.418 -30.501 -46.969 1.00 93.00 1260 THR A N 1
ATOM 9296 C CA . THR A 1 1260 ? 73.103 -30.436 -46.308 1.00 93.00 1260 THR A CA 1
ATOM 9297 C C . THR A 1 1260 ? 73.218 -29.685 -44.991 1.00 93.00 1260 THR A C 1
ATOM 9299 O O . THR A 1 1260 ? 74.069 -30.008 -44.169 1.00 93.00 1260 THR A O 1
ATOM 9302 N N . LEU A 1 1261 ? 72.369 -28.675 -44.818 1.00 90.94 1261 LEU A N 1
ATOM 9303 C CA . LEU A 1 1261 ? 72.204 -27.862 -43.618 1.00 90.94 1261 LEU A CA 1
ATOM 9304 C C . LEU A 1 1261 ? 71.030 -28.425 -42.812 1.00 90.94 1261 LEU A C 1
ATOM 9306 O O . LEU A 1 1261 ? 69.948 -28.609 -43.364 1.00 90.94 1261 LEU A O 1
ATOM 9310 N N . HIS A 1 1262 ? 71.255 -28.730 -41.539 1.00 91.38 1262 HIS A N 1
ATOM 9311 C CA . HIS A 1 1262 ? 70.293 -29.348 -40.628 1.00 91.38 1262 HIS A CA 1
ATOM 9312 C C . HIS A 1 1262 ? 70.010 -28.362 -39.495 1.00 91.38 1262 HIS A C 1
ATOM 9314 O O . HIS A 1 1262 ? 70.927 -28.014 -38.758 1.00 91.38 1262 HIS A O 1
ATOM 9320 N N . TYR A 1 1263 ? 68.764 -27.914 -39.359 1.00 88.56 1263 TYR A N 1
ATOM 9321 C CA . TYR A 1 1263 ? 68.281 -27.122 -38.223 1.00 88.56 1263 TYR A CA 1
ATOM 9322 C C . TYR A 1 1263 ? 67.494 -28.047 -37.300 1.00 88.56 1263 TYR A C 1
ATOM 9324 O O . TYR A 1 1263 ? 66.473 -28.601 -37.715 1.00 88.56 1263 TYR A O 1
ATOM 9332 N N . LYS A 1 1264 ? 67.964 -28.236 -36.069 1.00 85.69 1264 LYS A N 1
ATOM 9333 C CA . LYS A 1 1264 ? 67.261 -28.986 -35.025 1.00 85.69 1264 LYS A CA 1
ATOM 9334 C C . LYS A 1 1264 ? 66.512 -28.024 -34.119 1.00 85.69 1264 LYS A C 1
ATOM 9336 O O . LYS A 1 1264 ? 67.076 -27.029 -33.672 1.00 85.69 1264 LYS A O 1
ATOM 9341 N N . LEU A 1 1265 ? 65.260 -28.371 -33.872 1.00 80.44 1265 LEU A N 1
ATOM 9342 C CA . LEU A 1 1265 ? 64.366 -27.756 -32.903 1.00 80.44 1265 LEU A CA 1
ATOM 9343 C C . LEU A 1 1265 ? 63.912 -28.836 -31.917 1.00 80.44 1265 LEU A C 1
ATOM 9345 O O . LEU A 1 1265 ? 63.946 -30.013 -32.287 1.00 80.44 1265 LEU A O 1
ATOM 9349 N N . ASP A 1 1266 ? 63.402 -28.442 -30.747 1.00 68.88 1266 ASP A N 1
ATOM 9350 C CA . ASP A 1 1266 ? 63.005 -29.283 -29.595 1.00 68.88 1266 ASP A CA 1
ATOM 9351 C C . ASP A 1 1266 ? 62.331 -30.635 -29.924 1.00 68.88 1266 ASP A C 1
ATOM 9353 O O . ASP A 1 1266 ? 62.398 -31.588 -29.148 1.00 68.88 1266 ASP A O 1
ATOM 9357 N N . SER A 1 1267 ? 61.634 -30.738 -31.063 1.00 61.28 1267 SER A N 1
ATOM 9358 C CA . SER A 1 1267 ? 60.962 -31.967 -31.514 1.00 61.28 1267 SER A CA 1
ATOM 9359 C C . SER A 1 1267 ? 61.105 -32.312 -33.009 1.00 61.28 1267 SER A C 1
ATOM 9361 O O . SER A 1 1267 ? 60.512 -33.296 -33.458 1.00 61.28 1267 SER A O 1
ATOM 9363 N N . LYS A 1 1268 ? 61.867 -31.551 -33.813 1.00 73.31 1268 LYS A N 1
ATOM 9364 C CA . LYS A 1 1268 ? 61.912 -31.706 -35.287 1.00 73.31 1268 LYS A CA 1
ATOM 9365 C C . LYS A 1 1268 ? 63.280 -31.321 -35.857 1.00 73.31 1268 LYS A C 1
ATOM 9367 O O . LYS A 1 1268 ? 63.954 -30.440 -35.340 1.00 73.31 1268 LYS A O 1
ATOM 9372 N N . THR A 1 1269 ? 63.702 -31.953 -36.953 1.00 83.25 1269 THR A N 1
ATOM 9373 C CA . THR A 1 1269 ? 64.898 -31.539 -37.713 1.00 83.25 1269 THR A CA 1
ATOM 9374 C C . THR A 1 1269 ? 64.509 -31.188 -39.143 1.00 83.25 1269 THR A C 1
ATOM 9376 O O . THR A 1 1269 ? 63.923 -32.010 -39.844 1.00 83.25 1269 THR A O 1
ATOM 9379 N N . ILE A 1 1270 ? 64.849 -29.977 -39.576 1.00 83.56 1270 ILE A N 1
ATOM 9380 C CA . ILE A 1 1270 ? 64.645 -29.475 -40.938 1.00 83.56 1270 ILE A CA 1
ATOM 9381 C C . ILE A 1 1270 ? 65.967 -29.616 -41.688 1.00 83.56 1270 ILE A C 1
ATOM 9383 O O . ILE A 1 1270 ? 67.010 -29.213 -41.177 1.00 83.56 1270 ILE A O 1
ATOM 9387 N N . ILE A 1 1271 ? 65.944 -30.187 -42.893 1.00 87.94 1271 ILE A N 1
ATOM 9388 C CA . ILE A 1 1271 ? 67.149 -30.451 -43.689 1.00 87.94 1271 ILE A CA 1
ATOM 9389 C C . ILE A 1 1271 ? 67.013 -29.775 -45.049 1.00 87.94 1271 ILE A C 1
ATOM 9391 O O . ILE A 1 1271 ? 66.099 -30.100 -45.803 1.00 87.94 1271 ILE A O 1
ATOM 9395 N N . GLN A 1 1272 ? 67.955 -28.893 -45.390 1.00 89.12 1272 GLN A N 1
ATOM 9396 C CA . GLN A 1 1272 ? 67.984 -28.194 -46.674 1.00 89.12 1272 GLN A CA 1
ATOM 9397 C C . GLN A 1 1272 ? 69.329 -28.357 -47.384 1.00 89.12 1272 GLN A C 1
ATOM 9399 O O . GLN A 1 1272 ? 70.401 -28.249 -46.788 1.00 89.12 1272 GLN A O 1
ATOM 9404 N N . LYS A 1 1273 ? 69.283 -28.623 -48.691 1.00 90.94 1273 LYS A N 1
ATOM 9405 C CA . LYS A 1 1273 ? 70.474 -28.831 -49.524 1.00 90.94 1273 LYS A CA 1
ATOM 9406 C C . LYS A 1 1273 ? 70.961 -27.523 -50.151 1.00 90.94 1273 LYS A C 1
ATOM 9408 O O . LYS A 1 1273 ? 70.179 -26.795 -50.761 1.00 90.94 1273 LYS A O 1
ATOM 9413 N N . PHE A 1 1274 ? 72.271 -27.294 -50.115 1.00 91.12 1274 PHE A N 1
ATOM 9414 C CA . PHE A 1 1274 ? 72.922 -26.218 -50.862 1.00 91.12 1274 PHE A CA 1
ATOM 9415 C C . PHE A 1 1274 ? 74.159 -26.697 -51.626 1.00 91.12 1274 PHE A C 1
ATOM 9417 O O . PHE A 1 1274 ? 74.652 -27.809 -51.425 1.00 91.12 1274 PHE A O 1
ATOM 9424 N N . VAL A 1 1275 ? 74.618 -25.866 -52.559 1.00 91.38 1275 VAL A N 1
ATOM 9425 C CA . VAL A 1 1275 ? 75.787 -26.119 -53.407 1.00 91.38 1275 VAL A CA 1
ATOM 9426 C C . VAL A 1 1275 ? 76.802 -25.002 -53.202 1.00 91.38 1275 VAL A C 1
ATOM 9428 O O . VAL A 1 1275 ? 76.438 -23.832 -53.292 1.00 91.38 1275 VAL A O 1
ATOM 9431 N N . ILE A 1 1276 ? 78.064 -25.358 -52.969 1.00 89.56 1276 ILE A N 1
ATOM 9432 C CA . ILE A 1 1276 ? 79.204 -24.442 -53.068 1.00 89.56 1276 ILE A CA 1
ATOM 9433 C C . ILE A 1 1276 ? 79.839 -24.637 -54.449 1.00 89.56 1276 ILE A C 1
ATOM 9435 O O . ILE A 1 1276 ? 80.168 -25.766 -54.815 1.00 89.56 1276 ILE A O 1
ATOM 9439 N N . ALA A 1 1277 ? 79.993 -23.553 -55.206 1.00 80.81 1277 ALA A N 1
ATOM 9440 C CA . ALA A 1 1277 ? 80.682 -23.500 -56.495 1.00 80.81 1277 ALA A CA 1
ATOM 9441 C C . ALA A 1 1277 ? 81.375 -22.132 -56.635 1.00 80.81 1277 ALA A C 1
ATOM 9443 O O . ALA A 1 1277 ? 80.708 -21.102 -56.495 1.00 80.81 1277 ALA A O 1
ATOM 9444 N N . LYS A 1 1278 ? 82.693 -22.116 -56.860 1.00 74.75 1278 LYS A N 1
ATOM 9445 C CA . LYS A 1 1278 ? 83.547 -20.914 -56.773 1.00 74.75 1278 LYS A CA 1
ATOM 9446 C C . LYS A 1 1278 ? 84.117 -20.442 -58.109 1.00 74.75 1278 LYS A C 1
ATOM 9448 O O . LYS A 1 1278 ? 84.308 -21.275 -59.020 1.00 74.75 1278 LYS A O 1
#

pLDDT: mean 75.52, std 18.52, range [25.14, 97.69]

Solvent-accessible surface area (backbone atoms only — not comparable to full-atom values): 72420 Å² total; per-residue (Å²): 132,90,78,90,81,91,87,88,93,81,88,84,82,90,89,85,88,87,86,86,83,90,87,88,88,86,84,85,88,77,93,74,66,64,70,64,94,53,57,45,81,47,78,50,80,72,56,79,92,80,84,75,77,94,63,52,71,78,41,72,68,86,82,69,61,75,42,41,69,44,62,71,42,77,48,87,50,67,37,55,52,96,82,42,79,34,49,46,34,20,42,39,57,25,39,32,34,32,27,60,88,32,58,73,40,44,92,53,28,44,71,74,80,50,77,76,59,57,49,104,42,58,33,44,37,39,26,74,34,11,31,53,46,39,70,21,80,78,60,75,31,35,37,31,38,39,76,43,76,53,89,69,57,29,36,31,35,41,38,43,32,34,33,8,50,62,84,40,42,84,54,43,34,35,38,38,44,35,42,33,44,73,62,42,27,39,38,37,37,42,31,54,62,73,57,44,76,68,89,38,87,48,57,34,33,36,40,37,17,62,45,104,87,43,45,56,45,32,28,26,76,37,48,31,76,85,65,44,42,52,28,101,88,35,72,51,88,74,77,76,78,69,61,74,74,67,75,53,88,67,90,62,92,51,32,51,39,42,39,38,41,51,74,65,74,89,52,66,60,34,87,40,60,29,35,82,68,49,77,40,80,61,30,47,36,35,33,32,40,36,36,44,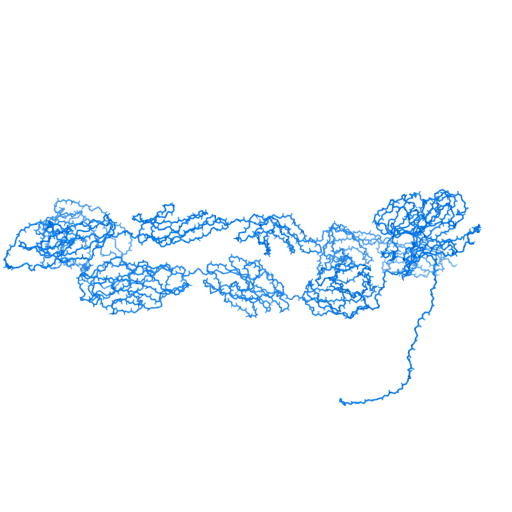69,30,60,17,81,40,14,35,34,32,34,38,19,69,68,48,78,85,88,72,79,76,58,67,62,54,84,72,54,48,24,37,40,51,80,66,22,37,66,47,78,92,74,70,25,15,20,36,36,69,35,79,65,44,59,48,71,35,32,73,44,63,57,55,36,44,36,21,40,40,31,36,9,17,19,60,79,50,33,16,52,41,73,95,67,64,41,63,54,70,50,61,24,43,64,79,63,59,28,87,37,60,34,41,77,61,45,68,41,80,67,33,34,36,35,33,28,45,33,33,28,63,39,61,30,70,31,36,38,32,37,36,12,70,79,42,74,67,87,54,75,84,60,73,60,58,87,72,53,49,23,38,40,55,81,68,20,40,70,44,58,95,72,24,18,21,38,38,63,50,62,79,76,56,74,45,75,46,71,35,30,71,45,60,55,57,38,41,35,18,37,37,32,33,17,17,22,70,89,67,34,20,58,29,75,70,86,50,37,66,43,66,46,59,25,34,61,62,29,38,80,73,50,42,39,42,45,53,38,54,69,68,41,33,54,47,36,69,67,42,68,34,31,40,38,41,39,33,30,44,59,59,86,90,47,81,30,29,42,38,32,43,30,34,25,40,65,76,22,67,54,52,86,60,33,43,57,33,41,38,32,23,43,40,48,75,43,94,58,92,51,84,88,36,71,48,46,60,78,37,80,74,86,45,81,48,73,34,53,51,82,40,80,53,58,56,39,55,30,32,34,31,40,20,31,25,29,23,73,76,27,58,74,75,38,37,42,34,54,25,42,67,32,34,30,37,34,32,74,89,45,78,45,78,45,62,34,82,35,31,66,37,83,74,46,18,37,25,34,79,69,84,61,89,59,75,59,90,75,89,83,82,97,78,86,90,86,81,90,87,87,90,83,84,87,81,89,89,81,53,71,36,34,63,31,54,73,87,62,69,80,55,74,60,81,85,85,93,84,83,93,79,92,78,90,77,86,72,78,64,63,80,56,81,57,97,70,62,49,80,47,51,69,57,38,73,44,47,37,37,45,38,56,58,72,96,61,101,68,50,61,42,46,43,46,42,52,28,68,82,68,81,56,60,83,76,71,98,71,57,75,72,51,73,74,83,72,73,76,88,63,70,51,74,53,76,49,67,41,56,73,84,49,67,61,47,82,29,46,33,41,39,39,38,34,52,58,102,65,74,91,85,61,102,60,72,89,76,76,69,104,73,85,91,79,63,64,51,50,44,49,43,42,36,29,23,70,71,84,89,72,88,89,85,90,88,84,88,90,90,90,86,94,72,83,82,52,63,57,33,49,67,74,61,72,41,78,46,42,53,65,48,88,58,64,62,56,70,67,55,70,50,67,43,30,27,36,77,47,97,69,77,85,78,67,32,76,63,59,60,55,63,77,25,85,54,66,44,75,47,58,38,26,31,21,21,32,83,88,84,52,75,30,51,66,32,78,31,42,38,38,18,37,71,72,80,64,47,68,48,43,47,73,48,72,48,65,31,40,66,90,37,71,38,16,35,43,38,36,36,83,36,66,60,94,45,44,34,29,40,34,88,81,66,48,70,49,66,44,43,58,51,78,45,71,84,33,67,55,44,78,44,58,36,29,37,29,42,77,85,70,40,61,19,52,61,23,74,79,46,68,28,54,66,43,52,79,55,42,64,54,42,40,78,75,47,76,46,59,35,45,75,92,39,84,30,14,32,40,29,36,28,68,42,52,55,76,14,33,32,34,35,80,86,65,49,74,45,56,68,73,42,37,64,49,75,50,67,74,40,55,57,44,78,44,54,42,28,40,26,39,83,86,69,23,58,19,57,63,30,77,78,43,73,28,53,65,75,65,74,62,45,72,72,45,78,48,70,50,62,55,96,53,25,48,29,39,41,37,29,31,49,28,40,47,48,24,47,28,35,37,36,33,38,19,76,77,79,76,62,76,45,81,78,46,77,46,79,40,78,34,51,37,82,54,77,44,78,49,75,48,74,49,88,81,75,71,100,42,56,38,32,40,36,35,32,42,28,31,62,87,71,52,69,51,77,81,45,76,52,69,42,82,48,55,65,82,89,64,76,55,74,44,65,44,56,65,67,14,66,22,55,34,33,47,53,71,46,69,71,60,90,50,28,58,36,33,37,29,24,43,86,88,68,50,76,78,46,76,45,72,45,68,78,51,72,50,79,44,65,87,56,75,71,44,55,34,38,40,36,44,30,33,96,88,50,74,49,77,43,77,46,34,32,54,120

Sequence (1278 aa):
MFKYLQISKILIRLFSSLAILVICFFVTNNIQAQVSSKYTYSYIGTNANVYNATPTILQASGSVGNDAVFASQAIGFTFNFNCIDYTTVGISANGFIWFGTGTCSASQYTPLSSTTGETGTVDGIISAFGTNVVPGTSGTRTLSTKLTGVSPNRVFTIEWRKCCMTGATTNPVDVQIKLFETSNNVEIRLFDNSYFISGATATGQVGMRANLTDYVNRTTSGVNLCTTTAGGANTATCSIVPTSACNYAYSGSGAITFLYSFTGPCCTTPTTQANSASATGVSFTTADLNWTTGSGTGGDIVFLKQGSAITTDPTNTTTYTANSAFGSGSQIGTTGAFAVYSGSSGSVSISNLMPGTTYYYSIYTFDAAGPCYKAPTVTTGSFTTTSCSFPVTQASLLSTVCIGYNTMNLQFTRGSGSRAIVVARAGSMVNSDPVYNTSYTANAAFGSGSQIGVGNFVVYDGNDAGVVTIPITGLSPGVTYYFNVYEYDGPPNCYNNAPPATTSGTTRAPGVYSLCTTTQNTANVAPGTLAADVVKLTIVVSGGEDMAATLNSITFTTTGSTNTTTDITNAKIYYTGNSNSFSNATQFGQTFTTFGTNTATGNFALKAGNNYFWIAYDVQATATLGDLLDATVTSINVTDDIGTANQTPIVSAPVGSRLIAAPVGLVYCSGVIPEACCSGTGCNFSCSQGETLLGITLTGSVIQSFGGWPCNSTCGDDKNSYTDMFYSNAYALNQGSTSTMSINFDTWFSMDMWWVLWVDWDQNGVFTNAAPERFPATGSIDQWTSQTITVPASVSSGRHRARLWVQEFSYKPTDPCRTTHGPLTTSIGYIVDFDIEVPDGSLVNLDPIAPVGATSCATLAPIVTTPINYTLGDVASQLTATGSSLLWYSLPTGGVGSSTAPTPTTNTTGTQTYYVSQNNGSCEGPRTQIAVNVYPPALPLAPTATVTQPTCDVAYGIVDFGDLPAPGAWIINPNGIAGTGATYTLSPVAPGTYDYNIVDVNGCISAASVNVVVNPQPVTPSIPVVVTVTQPTGGVPTGSVELSGLPANGWIVNPGGFVGSVGTTTLTISGLAPGTYTFTVTNTDGCTSDATVTVTINLPLPIELLSFSLECESDFPFLEWSTASEVNNDYFTIEHSSDAVEWTIVGIVDGSGNSYSLNRYSFIDKQFYSGPSYYRLKQTDFDGRYEYVAFGSVEKCSFECSELSIIPNPSNGVLYVGFVGDEAMVELIEVFDVLGNKVFSSDGYQTRFDFSNLPDGIYTLHYKLDSKTIIQKFVIAK

Nearest PDB structures (foldseek):
  8df2-assembly1_D  TM=6.230E-01  e=1.110E-01  Akkermansia muciniphila
  6ceb-assembly1_A  TM=3.386E-01  e=6.002E-03  Homo sapiens
  7md5-assembly1_A  TM=3.385E-01  e=6.002E-03  Homo sapiens
  8df2-assembly1_C  TM=5.786E-01  e=1.385E-01  Akkermansia muciniphila
  8dek-assembly1_A  TM=5.594E-01  e=3.208E-01  Akkermansia muciniphila

Foldseek 3Di:
DDDDDYDDDDDDDDDDDDDDDDDDDDDDDDDDDDAPPFKDKDWDFWDDPPPDDDFAFPDKDDDDPQLDKAQWDAQVAFQQDPNDTFRTWIDIPLAKIWGFRWGAGSPFQQVLQDPPRTDPGTFKMFGLKRAGKDAAPDDIWTWTWDWDDDPPWIKIKTKTWRIAGVQGRHFGKIKIWIATRPFSKIKIKIWPLLRLPDDGQDKIKGFMARDNLHTFIWIDGGSHPQPTDTPPNGRDDDHDPPNVVRPDSPPDITMIMMMMGGDDNPDDWFPFWKADWDWDPFAFFKIKIFIDWTRAQFIKWKKKAWQDEDDFDDRFLDDKAADLEQLPTRDTDLHRIGTNDTGHHRIDIHGRHHGQIKMKMWMWGFYDPRTGTPDDPTHIDIDHHHHFDWFPWAKADWDWQPFAQFKIKTKIAGGRAQKKWKKKAWQDADDADDDWQDDWAADLEQPPTDARFPRIHTNDMDRDHTMDIGMRGNHHGQIKMKMFMWGFYDVSTRTDVPPTDIDIDTHFHWWDWDAKAKAADAEADEAQDAFAFGMKMKTAIAGDFPWFKWWFKWKKAFPPWDCCLQFFQKKWKAWDAPDPDDDRPGTQADIDRDHTIDMGGDTGGHGHTIIMMTITTRTHNRHDQFIWTFMFTAWIWMQTRVGIDIDGHPHRGHPHTHGHHHPLDPPQADDDDDPDDDDDDDDDDDDDDDWDWQAKDKQPDDTDGDDDDDDDDDDDDPPQPQPADEDDDAAEDEQFDKIKMKTWIDDPDQFDKWKWKFKAQVSPSYSDDDDGPTDTDDDRDDTMDMDMDTHHNPGDFFKIKMKMKMWTDDDHDPGSHDSDDDPDDDIDMYMYMYIYGYHDDPDDDDDDDDDDDDDDPPFDAWAADAAAEAEQPDQFDFGDTHGAQKFKDQDQDDDGTDSGGDGDHSNDFAKGKMWMWHDPPPDIDHIDIYIYGYHYPDAQAAWDWDKDEAELVGFFIKIKTFQADPPFWKAKPPVRDIDGDGIDIDPGHHFDWDWIWMQTRVRHIYDTDDTDGHHGYDDAAEAWDFDDKAAAFLSGQWIKTKTFSADQCWKFKPPVRDTDHRRDGMDIGIPHHFDKDWIWIAGPSRHIYDTDDIDGRHGPDAWDWPDWDWDADPLWTKIKTKTQWHHQFQWKFKWKDQVVPDIDTQDIGGDPNTGNHIDMDMDTRPPDDQAKMKIWIWTAGSVRDIDTPDIDIDGGSDDPDWDWDWPPFQDQQKIFIDIDDDQAQFQKKWKAFPVGDTPDIDGGDDTIGGGNVPDWGKMWIWTDGPPDIDIDIGTHDD

Secondary structure (DSSP, 8-state):
----------------------------S-----S-TTEEEEEE--------S--EEEEESSS--TT-EEEEEEEEEEEEETTEEEEEEEEETTTEEEESS--B-TT---TTT--TTB-TT-EEEEES--S-EEEPSSS--EEEEEEES-TTS-EEEEEEEEEEETT-TTS-EEEEEEEETTT--EEEEEE--TTTTS------EEEEEEETTEEEEEE-SSS-GGGPEEPTT-------SSGGGGSS---S---EEEEEEE---SSPPPSS--EEEEEES--SS-EEEEEE--S-TTEEEEEEEESS----PPPTTPPPPP-SBTTSS-EETTTTEEEEEEESSSEEEEB-PPTT-EEEEEEEEEETTTTEE--S--EEEEEEPPPP---SS--EEEEEES--SS-EEEEEE--SSSEEEEEEEESS----PPPTT------SBTTSS-BSSTTEEEEEEE---SEEEEEEBSPPTT-EEEEEEEEEETTTTEE--SS-EEEEEEPPPP-EEEEEEEEE--S-B-TT-TTEEEEEEEEEEES-TT---EEEEEEEE-BTBTTHHHHEEEEEEEEEET--S---SSEEEEEE-S-SEEEEEEEEEPPSEEEEEEEEEEE-TTPPTT-EE--EEEEEEEE-SS-EEEE--SSSS-S--EEB-S------S----------------PPPP--EEEEEEETT--PPP----------S--SS---------PEE--TT-EEEEEEEEE-SS---EEEEEEEESS-SS-TTSS--------S--SS-EEEEEE--TTPPSEEEEEEEEEEESS-----TT-----S-----EEEEEEEEEE--------------------PPPPEE---EEEETT--PPPP-EESSSEEEESSSS-SPPBSSPPPPP-SS-EEEEEEEEEB-SS-B-PPEEEEEEEEPPPPPPPPEEEEEPP-SS--SEEEEEES--SSSEEEEETTTEEEESS-EEEEEE-SEEE--EEEETT-PBPPPPS-EEEPPPP-PPPPPEEEEEEPPBTTBSSEEEEEE---TT-EEEETTTEEEPTT--EEEEEEEPSEEE--EEEETTS-BPPPPSPEEEPPPPPP-EEEEEEEEETTEEEEEEEES-EEEEEEEEEEEESSSSS-EEEEEEEEEEEESS-EEEEEE-SS--SSEEEEEEEEEETTS-EEEEEEEEEE--------EEEESSSBSSEEEEEE-S-GGGEEEEEEEETTS-EEEEEES--SEEE-TTSPSEEEEEEEEETTEEEEEEEEE--

=== Feature glossary ===
The record interleaves many kinds of information about one protein. Here is each kind framed as the question it answers.

Q: What does the local fold look like, residue by residue?
A: A 3Di character summarizes, for each residue, the relative orientation of the Cα frame of its nearest spatial neighbor. Because it encodes fold topology rather than chemistry, 3Di alignments detect remote structural similarity that sequence alignment misses.

Q: Which residues are in helices, strands, or loops?
A: Secondary structure is the local, repeating backbone conformation. DSSP classifies it into eight states by reading the hydrogen-bond network: three helix types (H, G, I), two β types (E, B), two non-regular types (T, S), and unstructured coil (-).

Q: How big and how compact is the whole molecule?
A: Three whole-structure scalars: the radius of gyration (RMS distance of Cα from centroid, in Å), the count of Cα–Cα contacts (pairs closer than 8 Å and separated by more than four residues in sequence — i.e. tertiary, not local, contacts), and the bounding-box dimensions. Together they distinguish compact globular folds from extended fibres or disordered chains.

Q: How confident is the AlphaFold model at each residue?
A: For AlphaFold models, the B-factor field carries pLDDT — the model's own estimate of local accuracy on a 0–100 scale. Regions with pLDDT<50 should be treated as essentially unmodeled; they often correspond to intrinsically disordered segments.

Q: What family and function is it annotated with?
A: Functional annotations link the protein to curated databases. InterPro entries identify conserved domains and families by matching the sequence against member-database signatures (Pfam, PROSITE, CDD, …). Gene Ontology (GO) terms describe molecular function, biological process, and cellular component in a controlled vocabulary. CATH places the structure in a hierarchical fold classification (Class/Architecture/Topology/Homologous-superfamily). The organism is the source species.

Q: What known structures does this most resemble?
A: Nearest PDB neighbors are the top structural matches found by Foldseek when searching this structure against the entire Protein Data Bank. Each hit reports a TM-score (0 to 1; >0.5 almost always implies the same fold) and an E-value. These are *structural* homologs — they may share no detectable sequence similarity.

Q: Which residues are buried vs exposed?
A: Solvent-accessible surface area (SASA) is the area in Å² traced out by the centre of a 1.4 Å probe sphere (a water molecule) rolled over the protein's van der Waals surface (Shrake–Rupley / Lee–Richards construction). Buried residues have near-zero SASA; fully exposed residues can exceed 200 Å². The total SASA scales roughly with the number of surface residues.

Q: What are the backbone torsion angles?
A: φ (phi) and ψ (psi) are the two rotatable backbone dihedrals per residue: φ is the C(i-1)–N–Cα–C torsion, ψ is the N–Cα–C–N(i+1) torsion, both in degrees on (−180°, 180°]. α-helical residues cluster near (−60°, −45°); β-strand residues near (−120°, +130°). A Ramachandran plot is simply a scatter of (φ, ψ) for every residue.

Q: Are the domains correctly placed relative to each other?
A: Predicted aligned error is AlphaFold's pairwise confidence. Unlike pLDDT (per-residue), PAE is per-residue-pair and captures whether two parts of the structure are correctly placed relative to each other. Units are ångströms of expected positional error.

Q: What if only a Cα trace is available?
A: P-SEA three-state annotation labels each residue as helix, strand, or coil based purely on the geometry of the Cα trace. It serves as a fallback when the full backbone (and thus DSSP) is unavailable.

Q: What is the amino-acid chain?
A: This is the polypeptide sequence — one letter per residue, N-terminus first. Length ranges from a few dozen residues for small domains to over a thousand for large multi-domain proteins.

Q: What do the rendered images show?
A: The six renders are orthographic views along the three Cartesian axes in both directions. Representation (cartoon, sticks, or surface) and color scheme (sequence-rainbow or by-chain) vary across proteins so the training set covers all the common visualization conventions.

Q: What do the diagnostic plots show?
A: Plot images: a contact map (which residues are close in 3D, as an N×N binary image), a Ramachandran scatter (backbone torsion angles, revealing secondary-structure composition at a glance), and — for AlphaFold structures — a PAE heatmap (pairwise prediction confidence).

Q: How mobile is each atom in the crystal?
A: B-factor (Debye–Waller factor) reflects atomic displacement in the crystal lattice. It is an experimental observable (units Å²), not a prediction; low values mean the atom is pinned down, high values mean it moves or is heterogeneous across the crystal.

Q: Where is each backbone atom in 3D?
A: The mmCIF table is the protein's shape written out atom by atom. For each backbone N, Cα, C, and carbonyl O, it records an (x, y, z) coordinate triple in Å plus the residue type, chain letter, and residue number.